Protein 4BHY (pdb70)

B-factor: mean 113.74, std 36.28, range [3.0, 291.53]

CATH classification: 2.40.37.10 (+1 more: 3.20.20.10)

Secondary structure (DSSP, 8-state):
----S-S--SSEEEE-HHHHHHHHHHHHHH-TTS--EEE--HHHHHT-HHHHHHH--S-SEEEESSHHHHHHHHTTT--SPEEETT--SSGGGSHHHHHHTEEEE--SHHHHHHHHH---SS-B-EE-------THHHHHT-SSB-SS-----------HHHHHSSSS---------SSTTTT----TT-----SS---SEEEE--EEEEEE--SS---STTT-----S--EEEEES--TTTT--S---TTEEEEETTEEEEEEEEE-SS-EEEE--SS----TT---BSSSSSS-HHHHHHHHSS-HHHHTTS--TTSEEEE-/--SS---S--S-EEEB-HHHHHHHHHHHHHH-SSSEEEEE-SSSTTTT-HHHHHHH--S-SEEEESSHHHHHHHHHTT--SPEEETT--SSGGGHHHHHHTTEE-B--SHHHHHHHHH---SS-B--B-----SSS--THHHHHT-SSB-SS-----------SSSTTTSSSS-S-------SEE--SSTTTT--SS-SSS---SS---S-EEE--EEEEE----------EEEES--TTTT----SSS----EETTEE--B-S---SS-EEEE----TT---BSSSSSS-HHHHHHHHSS-HHHHHHS--TT----B-/--SS-S-EEE--HHHHHHHHHHHHHH-SSSEEEEE-HHHHHHT-HHHHHHH--S-SEEEESSHHHHHHHHHTT--SPEEETT--SSGGGHHHHHHTTEEEE--SHHHHHHHHH---SS-BEEE--------S--THHHHHT-SSB-SS--------SHHHHSSSS-S------S-S----EE--SSTTTT--SS-SS--TTSS---S-EEE--B---B----S-BEEES--TTTT---SS-SS-EEEETTEEEEB-S---SS-EEE---SSS---TT---BSSSSSS-HHHHHHHHSS-HHHHHHS--TTSEEE--/------S-----TT--S-EEEE-HHHHHHHHHHHHHH-TTSEEEEE-TTHHHHT-HHHHHHH--S-SEEEESSHHHHHHHHTTT--SPEEETT--SSGGGHHHHHHTTEEEE--SHHHHHHHHH---SS-BEEE----S--THHHHHH-SSB-SSP------SSHHHHTSSS-S-----S-S----EE--SSTTTT--SSTTTTTTTSS---SEEEE--B---SS--S----SSS----SS--EEEES--TTTT------S--EEEETTEEEEEEEEE-SS-EEEE--SSS---TT---BSSSSSS-HHHHHHHHSS-HHHHHHS--TTSEEE--

Organism: Aeromonas hydrophila subsp. hydrophila (strain ATCC 7966 / DSM 30187 / BCRC 13018 / CCUG 14551 / JCM 1027 / KCTC 2358 / NCIMB 9240 / NCTC 8049) (NCBI:txid380703)

Sequence (1294 aa):
ENLYFQSMKAAIAQINTAALRHNLAVVKRHAPQCKIIAVVKANAYGHGLLPVARTLVDADAYAVARIEEALMLRSCAVVKPIVLLEGFFSAADLPVLAANNLQTAVHTWEQLEALEQADLPAPVVAWLLDEMPAFIERLAKCKNVVQPFNIMTHFEQIDLFSQLTAPLLGECDWVRPGVILYGVSPFPNTVAADYDLQPVMTLKTQLIAVRDHKAGEPVGYGANWVSDRDTRLGVIAIGYGDGYPRMAPNGTPVLVNGRIVPLVGRVSMDMTTVDLGPGATDKAGDEAVLWGEGLPVERVADQIGTIPYELITKLTSRVFMEYVTENLYFQSMKAAIAQINTAALRHNLAVVKRHAPQCKIIAVVKANAYGHGLLPVARTLVDADAYAVARIEEALMLRSCAVVKPIVLLEGFFSAADLPVLAANNLQTAVHTWEQLEALEQADLPAPVVAWLLDRADEMPAFIERLAKCKNVVQPFNIMTHFSEQIDLFSQLTAPLLGERADSHCDWVRPGVILYGVSPFPNTVAADYDLQPVMTLKTQLIAVRDHWVSDRDTRLGVIAIGYGDGYPRMAPNGTPVLVNGRIVPLVGRVSMDMTTVDLGDKAGDEAVLWGEGLPVERVADQIGTIPYELITKLTSRVFMEYVFQSMKAAIAQINTAALRHNLAVVKRHAPQCKIIAVVKANAYGHGLLPVARTLVDADAYAVARIEEALMLRSCAVVKPIVLLEGFFSAADLPVLAANNLQTAVHTWEQLEALEQADLPAPVVAWLLDTGMDEMPAFIERLAKCKNVVQPFNIMEQIDLFSQLTAPLLGERAMANSAGILCDWVRPGVILYGVSPFPNTVAADYDLQPVMTLKTQLIAVRDDRDTRLGVIAIGYGDGYPRMAPNGTPVLVNGRIVPLVGRVSMDMTTVDLGPGATDKAGDEAVLWGEGLPVERVADQIGTIPYELITKLTSRVFMEYVDYDIPTTENLYFQSMKAAIAQINTAALRHNLAVVKRHAPQCKIIAVVKANAYGHGLLPVARTLVDADAYAVARIEEALMLRSCAVVKPIVLLEGFFSAADLPVLAANNLQTAVHTWEQLEALEQADLPAPVVAWLLDEMPAFIERLAKCKNVVQPFNIMEQIDLFSQLTAPLLGERAMANSAGICDWVRPGVILYGVSPFPNTVAADYDLQPVMTLKTQLIRDHKAGEPVGYGANWVSDRDTRLGVIAIGYGDGYPRMAPNGTPVLVNGRIVPLVGRVSMDMTTVDLGPGATDKAGDEAVLWGEGLPVERVADQIGTIPYELITKLTSRVFMEYV

Foldseek 3Di:
DPDDDDPDAFWAKEFELVLLLLLQVVVCVVPVPAQEEDDCELQSLLQHRVPNLVSVLVHQAYEYADPVSVVVSVVVVDPHEYEHPVFDPDLVVQQVCQVSQHAGEDEDPVVLVSQQVDDYPAAHAYEYYVVPDPCQVVSQPGPRYDPPHYYADDPPVPCVCVVVCVVGDDCVVHHYDDSQSQQDPPDPVPNPSPPSGFHGIWTWGWFADKDWPVFQFQDDPPDDGDTRPTFTKTKTFQFVLQQDDQAAAWDQWKQWPLDTWTFHDTGDNTMGMTTDGRVDDHDTTTTITRAGPSHHLSNRCVRRVHTSSSSSSSGDPPYHNHYD/DPPPDDDPDFFKAWAFDLVQLVQLVVVVCVVAVQAAEEDDCAACSLLQHLVPNLVSVPSHQAYEYADPVSVVVCLVVVDPHEYEHPVFDPDLVVQQVCQVSQHEGEDADPNVLVSQQVDDDPAAHQYEYHCVPDDPDPCQVVSQPGPRYDPPHHDDDDDLVPPVDPVPVCVVGDDAYCVDDDRYHYHHSSSQLADQAVPPSCPDPPNAHTIWTWWWFADKDFAVDDGDTAIKTKTFQFVLQQDDQAQPWDQFKDFPLDTWIFHDTGDNTMGMTHDSDDTTTTITSAGPSHHLQNSCVNRVHGSSSSSNSGDPNRPYHYD/DVLDDWWAKEFDLVQLLLLVVLLCVQAVLAQEEDDCEQCHLLQHLVPNLVSVPSHQAYEYADPVSVVVCLVVVDPHEYEHPVFDPDLVVQQVCQVSQHAGEDADPNVLVSQQVDDDPAAHAYEYHDDDVVPPDPCQVVSQPGPRYDPPRDDHVDPDCNVVVCVVGDDDYEDDPPDDRCVRYYYYHSQSQQFQDVNVLVPSPPSGFHTIWTWTWWAFWDVVVGPTKTKTFQAVLQQDDQADAWPQWKQFPLDTWIFHDTGDNTMGITGDHNVDDDGTTTTITRAGPSHHLQNRCVRRVHGSSSSSNSGDPNHHYHND/DDDDADPDDDPDPLDDWKAKAFALVLLVQLVVVLCVLPVLAQEEDDCAFCSLLQHLVPNLVSVPVHQAYEYADPVSVVVCLVVVDPHEYEHPVFDPDLVVQQVCQVSQHEGEDEDPNRLVSQQVDDDPAAHAYEYHVPPDPCQVVSQPGPRYDPPDDYEVDDPPVVVVCVVGDDDYEDDDDSPCDNYYYDDSCSQFADQDVPPLSPPDSGFHRIWIWWWWPDDQWQCFAFPHHDFGDDTGRWGKTKTFQFVLQQDDQAQAWDQWKQFPLDTWIFHGTGDNTMGMTGDTHPDDDDTTTTITRAGPSHHLQNRCVSRVHGSSSSSNSGDPNHHYHND

Radius of gyration: 34.08 Å; Cα contacts (8 Å, |Δi|>4): 2706; chains: 4; bounding box: 101×102×62 Å

Solvent-accessible surface area: 60817 Å² total

Structure (mmCIF, N/CA/C/O backbone):
data_4BHY
#
_entry.id   4BHY
#
_cell.length_a   110.804
_cell.length_b   134.738
_cell.length_c   192.147
_cell.angle_alpha   90.00
_cell.angle_beta   90.00
_cell.angle_gamma   90.00
#
_symmetry.space_group_name_H-M   'C 2 2 21'
#
loop_
_entity.id
_entity.type
_entity.pdbx_description
1 polymer 'ALANINE RACEMASE'
2 water water
#
loop_
_atom_site.group_PDB
_atom_site.id
_atom_site.type_symbol
_atom_site.label_atom_id
_atom_site.label_alt_id
_atom_site.label_comp_id
_atom_site.label_asym_id
_atom_site.label_entity_id
_atom_site.label_seq_id
_atom_site.pdbx_PDB_ins_code
_atom_site.Cartn_x
_atom_site.Cartn_y
_atom_site.Cartn_z
_atom_site.occupancy
_atom_site.B_iso_or_equiv
_atom_site.auth_seq_id
_atom_site.auth_comp_id
_atom_site.auth_asym_id
_atom_site.auth_atom_id
_atom_site.pdbx_PDB_model_num
ATOM 1 N N . GLU A 1 15 ? 6.477 -2.335 -43.827 1.00 144.24 -6 GLU A N 1
ATOM 2 C CA . GLU A 1 15 ? 5.066 -1.954 -43.755 1.00 147.47 -6 GLU A CA 1
ATOM 3 C C . GLU A 1 15 ? 4.189 -2.794 -44.705 1.00 150.27 -6 GLU A C 1
ATOM 4 O O . GLU A 1 15 ? 2.977 -2.880 -44.488 1.00 152.40 -6 GLU A O 1
ATOM 10 N N . ASN A 1 16 ? 4.796 -3.423 -45.734 1.00 146.62 -5 ASN A N 1
ATOM 11 C CA . ASN A 1 16 ? 4.093 -4.263 -46.712 1.00 146.00 -5 ASN A CA 1
ATOM 12 C C . ASN A 1 16 ? 4.214 -5.770 -46.353 1.00 148.77 -5 ASN A C 1
ATOM 13 O O . ASN A 1 16 ? 3.881 -6.632 -47.173 1.00 149.08 -5 ASN A O 1
ATOM 18 N N . LEU A 1 17 ? 4.655 -6.077 -45.113 1.00 143.76 -4 LEU A N 1
ATOM 19 C CA . LEU A 1 17 ? 4.800 -7.450 -44.612 1.00 143.02 -4 LEU A CA 1
ATOM 20 C C . LEU A 1 17 ? 3.423 -8.068 -44.293 1.00 152.57 -4 LEU A C 1
ATOM 21 O O . LEU A 1 17 ? 2.435 -7.337 -44.168 1.00 156.19 -4 LEU A O 1
ATOM 26 N N . TYR A 1 18 ? 3.361 -9.411 -44.173 1.00 149.78 -3 TYR A N 1
ATOM 27 C CA . TYR A 1 18 ? 2.109 -10.132 -43.930 1.00 155.39 -3 TYR A CA 1
ATOM 28 C C . TYR A 1 18 ? 1.947 -10.565 -42.464 1.00 159.00 -3 TYR A C 1
ATOM 29 O O . TYR A 1 18 ? 0.897 -10.298 -41.878 1.00 164.06 -3 TYR A O 1
ATOM 38 N N . PHE A 1 19 ? 2.962 -11.232 -41.876 1.00 153.70 -2 PHE A N 1
ATOM 39 C CA . PHE A 1 19 ? 2.915 -11.694 -40.483 1.00 153.84 -2 PHE A CA 1
ATOM 40 C C . PHE A 1 19 ? 4.320 -11.640 -39.836 1.00 150.87 -2 PHE A C 1
ATOM 41 O O . PHE A 1 19 ? 5.272 -11.201 -40.488 1.00 148.72 -2 PHE A O 1
ATOM 49 N N . GLN A 1 20 ? 4.434 -12.054 -38.551 1.00 147.39 -1 GLN A N 1
ATOM 50 C CA . GLN A 1 20 ? 5.687 -12.046 -37.785 1.00 141.06 -1 GLN A CA 1
ATOM 51 C C . GLN A 1 20 ? 6.688 -13.078 -38.343 1.00 140.06 -1 GLN A C 1
ATOM 52 O O . GLN A 1 20 ? 6.416 -14.283 -38.340 1.00 141.24 -1 GLN A O 1
ATOM 58 N N . SER A 1 21 ? 7.841 -12.583 -38.829 1.00 134.69 0 SER A N 1
ATOM 59 C CA . SER A 1 21 ? 8.920 -13.389 -39.405 1.00 130.32 0 SER A CA 1
ATOM 60 C C . SER A 1 21 ? 10.304 -12.899 -38.929 1.00 127.65 0 SER A C 1
ATOM 61 O O . SER A 1 21 ? 11.329 -13.361 -39.441 1.00 124.02 0 SER A O 1
ATOM 64 N N . MET A 1 22 ? 10.314 -11.991 -37.918 1.00 123.97 1 MET A N 1
ATOM 65 C CA . MET A 1 22 ? 11.482 -11.351 -37.284 1.00 119.30 1 MET A CA 1
ATOM 66 C C . MET A 1 22 ? 12.221 -10.468 -38.311 1.00 119.00 1 MET A C 1
ATOM 67 O O . MET A 1 22 ? 13.043 -10.961 -39.090 1.00 115.86 1 MET A O 1
ATOM 72 N N . LYS A 1 23 ? 11.894 -9.160 -38.318 1.00 115.76 2 LYS A N 1
ATOM 73 C CA . LYS A 1 23 ? 12.459 -8.178 -39.249 1.00 113.18 2 LYS A CA 1
ATOM 74 C C . LYS A 1 23 ? 13.163 -7.024 -38.493 1.00 114.35 2 LYS A C 1
ATOM 75 O O . LYS A 1 23 ? 12.584 -5.958 -38.261 1.00 116.44 2 LYS A O 1
ATOM 81 N N . ALA A 1 24 ? 14.432 -7.272 -38.109 1.00 109.02 3 ALA A N 1
ATOM 82 C CA . ALA A 1 24 ? 15.326 -6.346 -37.403 1.00 106.44 3 ALA A CA 1
ATOM 83 C C . ALA A 1 24 ? 16.786 -6.763 -37.671 1.00 105.45 3 ALA A C 1
ATOM 84 O O . ALA A 1 24 ? 17.138 -6.945 -38.838 1.00 104.68 3 ALA A O 1
ATOM 86 N N . ALA A 1 25 ? 17.624 -6.931 -36.620 1.00 100.85 4 ALA A N 1
ATOM 87 C CA . ALA A 1 25 ? 19.017 -7.374 -36.754 1.00 97.36 4 ALA A CA 1
ATOM 88 C C . ALA A 1 25 ? 19.040 -8.873 -37.073 1.00 98.36 4 ALA A C 1
ATOM 89 O O . ALA A 1 25 ? 18.436 -9.661 -36.340 1.00 98.31 4 ALA A O 1
ATOM 91 N N . ILE A 1 26 ? 19.685 -9.261 -38.193 1.00 94.11 5 ILE A N 1
ATOM 92 C CA . ILE A 1 26 ? 19.714 -10.652 -38.660 1.00 93.32 5 ILE A CA 1
ATOM 93 C C . ILE A 1 26 ? 21.051 -10.960 -39.370 1.00 94.90 5 ILE A C 1
ATOM 94 O O . ILE A 1 26 ? 21.483 -10.203 -40.239 1.00 95.00 5 ILE A O 1
ATOM 99 N N . ALA A 1 27 ? 21.709 -12.061 -38.973 1.00 90.60 6 ALA A N 1
ATOM 100 C CA . ALA A 1 27 ? 22.985 -12.478 -39.555 1.00 88.84 6 ALA A CA 1
ATOM 101 C C . ALA A 1 27 ? 22.814 -13.790 -40.332 1.00 92.52 6 ALA A C 1
ATOM 102 O O . ALA A 1 27 ? 22.908 -14.881 -39.760 1.00 91.94 6 ALA A O 1
ATOM 104 N N . GLN A 1 28 ? 22.521 -13.665 -41.642 1.00 89.50 7 GLN A N 1
ATOM 105 C CA . GLN A 1 28 ? 22.288 -14.787 -42.553 1.00 90.33 7 GLN A CA 1
ATOM 106 C C . GLN A 1 28 ? 23.599 -15.515 -42.872 1.00 92.20 7 GLN A C 1
ATOM 107 O O . GLN A 1 28 ? 24.598 -14.880 -43.215 1.00 91.21 7 GLN A O 1
ATOM 113 N N . ILE A 1 29 ? 23.577 -16.853 -42.747 1.00 88.49 8 ILE A N 1
ATOM 114 C CA . ILE A 1 29 ? 24.722 -17.733 -42.990 1.00 87.36 8 ILE A CA 1
ATOM 115 C C . ILE A 1 29 ? 24.426 -18.624 -44.206 1.00 92.73 8 ILE A C 1
ATOM 116 O O . ILE A 1 29 ? 23.442 -19.369 -44.191 1.00 93.75 8 ILE A O 1
ATOM 121 N N . ASN A 1 30 ? 25.276 -18.544 -45.250 1.00 89.02 9 ASN A N 1
ATOM 122 C CA . ASN A 1 30 ? 25.131 -19.364 -46.457 1.00 91.88 9 ASN A CA 1
ATOM 123 C C . ASN A 1 30 ? 25.964 -20.630 -46.306 1.00 95.16 9 ASN A C 1
ATOM 124 O O . ASN A 1 30 ? 27.192 -20.552 -46.220 1.00 93.40 9 ASN A O 1
ATOM 129 N N . THR A 1 31 ? 25.294 -21.794 -46.244 1.00 91.38 10 THR A N 1
ATOM 130 C CA . THR A 1 31 ? 25.969 -23.084 -46.088 1.00 91.34 10 THR A CA 1
ATOM 131 C C . THR A 1 31 ? 26.645 -23.507 -47.397 1.00 97.48 10 THR A C 1
ATOM 132 O O . THR A 1 31 ? 27.614 -24.264 -47.355 1.00 96.79 10 THR A O 1
ATOM 136 N N . ALA A 1 32 ? 26.144 -23.009 -48.548 1.00 94.06 11 ALA A N 1
ATOM 137 C CA . ALA A 1 32 ? 26.678 -23.292 -49.884 1.00 97.41 11 ALA A CA 1
ATOM 138 C C . ALA A 1 32 ? 28.083 -22.711 -50.068 1.00 99.56 11 ALA A C 1
ATOM 139 O O . ALA A 1 32 ? 28.911 -23.339 -50.726 1.00 101.71 11 ALA A O 1
ATOM 141 N N . ALA A 1 33 ? 28.346 -21.517 -49.497 1.00 93.39 12 ALA A N 1
ATOM 142 C CA . ALA A 1 33 ? 29.646 -20.842 -49.567 1.00 92.29 12 ALA A CA 1
ATOM 143 C C . ALA A 1 33 ? 30.650 -21.499 -48.621 1.00 93.52 12 ALA A C 1
ATOM 144 O O . ALA A 1 33 ? 31.844 -21.531 -48.917 1.00 94.46 12 ALA A O 1
ATOM 146 N N . LEU A 1 34 ? 30.153 -22.026 -47.487 1.00 87.55 13 LEU A N 1
ATOM 147 C CA . LEU A 1 34 ? 30.923 -22.721 -46.454 1.00 85.35 13 LEU A CA 1
ATOM 148 C C . LEU A 1 34 ? 31.529 -24.021 -47.016 1.00 91.10 13 LEU A C 1
ATOM 149 O O . LEU A 1 34 ? 32.699 -24.314 -46.761 1.00 90.61 13 LEU A O 1
ATOM 154 N N . ARG A 1 35 ? 30.729 -24.773 -47.800 1.00 87.59 14 ARG A N 1
ATOM 155 C CA . ARG A 1 35 ? 31.116 -26.016 -48.469 1.00 90.55 14 ARG A CA 1
ATOM 156 C C . ARG A 1 35 ? 32.060 -25.708 -49.625 1.00 96.85 14 ARG A C 1
ATOM 157 O O . ARG A 1 35 ? 32.951 -26.506 -49.921 1.00 98.29 14 ARG A O 1
ATOM 165 N N . HIS A 1 36 ? 31.849 -24.545 -50.280 1.00 92.79 15 HIS A N 1
ATOM 166 C CA . HIS A 1 36 ? 32.640 -24.053 -51.407 1.00 95.86 15 HIS A CA 1
ATOM 167 C C . HIS A 1 36 ? 34.068 -23.736 -50.960 1.00 98.23 15 HIS A C 1
ATOM 168 O O . HIS A 1 36 ? 35.008 -24.178 -51.619 1.00 100.95 15 HIS A O 1
ATOM 175 N N . ASN A 1 37 ? 34.225 -23.002 -49.833 1.00 92.02 16 ASN A N 1
ATOM 176 C CA . ASN A 1 37 ? 35.521 -22.602 -49.269 1.00 90.21 16 ASN A CA 1
ATOM 177 C C . ASN A 1 37 ? 36.385 -23.812 -48.878 1.00 93.77 16 ASN A C 1
ATOM 178 O O . ASN A 1 37 ? 37.602 -23.759 -49.052 1.00 95.08 16 ASN A O 1
ATOM 183 N N . LEU A 1 38 ? 35.754 -24.895 -48.372 1.00 89.69 17 LEU A N 1
ATOM 184 C CA . LEU A 1 38 ? 36.417 -26.148 -47.989 1.00 90.06 17 LEU A CA 1
ATOM 185 C C . LEU A 1 38 ? 36.955 -26.870 -49.237 1.00 98.46 17 LEU A C 1
ATOM 186 O O . LEU A 1 38 ? 38.024 -27.479 -49.176 1.00 99.53 17 LEU A O 1
ATOM 191 N N . ALA A 1 39 ? 36.216 -26.781 -50.365 1.00 95.73 18 ALA A N 1
ATOM 192 C CA . ALA A 1 39 ? 36.583 -27.378 -51.653 1.00 100.58 18 ALA A CA 1
ATOM 193 C C . ALA A 1 39 ? 37.758 -26.633 -52.297 1.00 105.64 18 ALA A C 1
ATOM 194 O O . ALA A 1 39 ? 38.541 -27.253 -53.016 1.00 109.20 18 ALA A O 1
ATOM 196 N N . VAL A 1 40 ? 37.880 -25.312 -52.030 1.00 100.44 19 VAL A N 1
ATOM 197 C CA . VAL A 1 40 ? 38.955 -24.439 -52.529 1.00 102.29 19 VAL A CA 1
ATOM 198 C C . VAL A 1 40 ? 40.294 -24.888 -51.903 1.00 104.77 19 VAL A C 1
ATOM 199 O O . VAL A 1 40 ? 41.309 -24.925 -52.601 1.00 108.24 19 VAL A O 1
ATOM 203 N N . VAL A 1 41 ? 40.273 -25.256 -50.604 1.00 98.86 20 VAL A N 1
ATOM 204 C CA . VAL A 1 41 ? 41.433 -25.743 -49.845 1.00 97.99 20 VAL A CA 1
ATOM 205 C C . VAL A 1 41 ? 41.871 -27.109 -50.425 1.00 105.35 20 VAL A C 1
ATOM 206 O O . VAL A 1 41 ? 43.070 -27.337 -50.608 1.00 107.87 20 VAL A O 1
ATOM 210 N N . LYS A 1 42 ? 40.896 -27.984 -50.752 1.00 102.10 21 LYS A N 1
ATOM 211 C CA . LYS A 1 42 ? 41.135 -29.311 -51.328 1.00 105.26 21 LYS A CA 1
ATOM 212 C C . LYS A 1 42 ? 41.568 -29.220 -52.806 1.00 113.67 21 LYS A C 1
ATOM 213 O O . LYS A 1 42 ? 42.221 -30.142 -53.294 1.00 117.01 21 LYS A O 1
ATOM 219 N N . ARG A 1 43 ? 41.218 -28.118 -53.510 1.00 110.67 22 ARG A N 1
ATOM 220 C CA . ARG A 1 43 ? 41.584 -27.886 -54.916 1.00 116.22 22 ARG A CA 1
ATOM 221 C C . ARG A 1 43 ? 43.091 -27.660 -55.068 1.00 122.27 22 ARG A C 1
ATOM 222 O O . ARG A 1 43 ? 43.670 -28.083 -56.069 1.00 127.67 22 ARG A O 1
ATOM 230 N N . HIS A 1 44 ? 43.717 -26.999 -54.074 1.00 117.48 23 HIS A N 1
ATOM 231 C CA . HIS A 1 44 ? 45.155 -26.730 -54.033 1.00 119.39 23 HIS A CA 1
ATOM 232 C C . HIS A 1 44 ? 45.900 -27.881 -53.355 1.00 124.12 23 HIS A C 1
ATOM 233 O O . HIS A 1 44 ? 46.942 -28.310 -53.854 1.00 129.33 23 HIS A O 1
ATOM 240 N N . ALA A 1 45 ? 45.363 -28.376 -52.220 1.00 118.60 24 ALA A N 1
ATOM 241 C CA . ALA A 1 45 ? 45.953 -29.467 -51.445 1.00 118.23 24 ALA A CA 1
ATOM 242 C C . ALA A 1 45 ? 44.984 -30.673 -51.369 1.00 119.80 24 ALA A C 1
ATOM 243 O O . ALA A 1 45 ? 44.158 -30.745 -50.453 1.00 114.78 24 ALA A O 1
ATOM 245 N N . PRO A 1 46 ? 45.057 -31.624 -52.331 1.00 119.05 25 PRO A N 1
ATOM 246 C CA . PRO A 1 46 ? 44.119 -32.763 -52.312 1.00 119.04 25 PRO A CA 1
ATOM 247 C C . PRO A 1 46 ? 44.509 -33.876 -51.338 1.00 121.78 25 PRO A C 1
ATOM 248 O O . PRO A 1 46 ? 43.622 -34.528 -50.783 1.00 119.34 25 PRO A O 1
ATOM 252 N N . GLN A 1 47 ? 45.823 -34.095 -51.137 1.00 120.21 26 GLN A N 1
ATOM 253 C CA . GLN A 1 47 ? 46.372 -35.131 -50.258 1.00 120.31 26 GLN A CA 1
ATOM 254 C C . GLN A 1 47 ? 46.630 -34.581 -48.836 1.00 118.69 26 GLN A C 1
ATOM 255 O O . GLN A 1 47 ? 47.559 -35.031 -48.157 1.00 118.53 26 GLN A O 1
ATOM 261 N N . CYS A 1 48 ? 45.790 -33.629 -48.381 1.00 114.03 27 CYS A N 1
ATOM 262 C CA . CYS A 1 48 ? 45.925 -32.998 -47.068 1.00 109.07 27 CYS A CA 1
ATOM 263 C C . CYS A 1 48 ? 44.727 -33.275 -46.161 1.00 108.32 27 CYS A C 1
ATOM 264 O O . CYS A 1 48 ? 43.599 -33.439 -46.633 1.00 107.46 27 CYS A O 1
ATOM 267 N N . LYS A 1 49 ? 44.994 -33.298 -44.844 1.00 104.67 28 LYS A N 1
ATOM 268 C CA . LYS A 1 49 ? 44.010 -33.495 -43.786 1.00 100.47 28 LYS A CA 1
ATOM 269 C C . LYS A 1 49 ? 43.358 -32.143 -43.496 1.00 100.46 28 LYS A C 1
ATOM 270 O O . LYS A 1 49 ? 44.019 -31.235 -42.985 1.00 99.09 28 LYS A O 1
ATOM 276 N N . ILE A 1 50 ? 42.081 -31.994 -43.878 1.00 97.53 29 ILE A N 1
ATOM 277 C CA . ILE A 1 50 ? 41.331 -30.750 -43.687 1.00 94.23 29 ILE A CA 1
ATOM 278 C C . ILE A 1 50 ? 40.817 -30.699 -42.244 1.00 95.54 29 ILE A C 1
ATOM 279 O O . ILE A 1 50 ? 40.153 -31.638 -41.797 1.00 94.87 29 ILE A O 1
ATOM 284 N N . ILE A 1 51 ? 41.164 -29.622 -41.502 1.00 92.26 30 ILE A N 1
ATOM 285 C CA . ILE A 1 51 ? 40.767 -29.451 -40.098 1.00 89.82 30 ILE A CA 1
ATOM 286 C C . ILE A 1 51 ? 40.185 -28.043 -39.839 1.00 92.13 30 ILE A C 1
ATOM 287 O O . ILE A 1 51 ? 40.901 -27.046 -39.930 1.00 92.26 30 ILE A O 1
ATOM 292 N N . ALA A 1 52 ? 38.900 -27.986 -39.465 1.00 88.35 31 ALA A N 1
ATOM 293 C CA . ALA A 1 52 ? 38.191 -26.764 -39.070 1.00 86.03 31 ALA A CA 1
ATOM 294 C C . ALA A 1 52 ? 38.314 -26.632 -37.542 1.00 88.79 31 ALA A C 1
ATOM 295 O O . ALA A 1 52 ? 38.442 -27.681 -36.929 1.00 88.93 31 ALA A O 1
ATOM 297 N N . VAL A 1 53 ? 38.405 -25.448 -36.879 1.00 84.98 32 VAL A N 1
ATOM 298 C CA . VAL A 1 53 ? 38.227 -24.019 -37.187 1.00 84.16 32 VAL A CA 1
ATOM 299 C C . VAL A 1 53 ? 36.739 -23.725 -36.863 1.00 85.91 32 VAL A C 1
ATOM 300 O O . VAL A 1 53 ? 35.946 -23.339 -37.725 1.00 85.25 32 VAL A O 1
ATOM 304 N N . VAL A 1 54 ? 36.367 -24.016 -35.595 1.00 81.92 33 VAL A N 1
ATOM 305 C CA . VAL A 1 54 ? 35.018 -23.860 -35.035 1.00 80.17 33 VAL A CA 1
ATOM 306 C C . VAL A 1 54 ? 35.115 -23.381 -33.561 1.00 82.91 33 VAL A C 1
ATOM 307 O O . VAL A 1 54 ? 34.487 -23.952 -32.668 1.00 82.84 33 VAL A O 1
ATOM 311 N N . LYS A 1 55 ? 35.904 -22.318 -33.320 1.00 79.05 34 LYS A N 1
ATOM 312 C CA . LYS A 1 55 ? 36.082 -21.739 -31.984 1.00 78.86 34 LYS A CA 1
ATOM 313 C C . LYS A 1 55 ? 35.221 -20.480 -31.818 1.00 80.61 34 LYS A C 1
ATOM 314 O O . LYS A 1 55 ? 34.910 -19.811 -32.810 1.00 79.92 34 LYS A O 1
ATOM 320 N N . ALA A 1 56 ? 34.844 -20.170 -30.553 1.00 77.03 35 ALA A N 1
ATOM 321 C CA . ALA A 1 56 ? 33.995 -19.044 -30.128 1.00 75.48 35 ALA A CA 1
ATOM 322 C C . ALA A 1 56 ? 32.640 -19.064 -30.871 1.00 75.45 35 ALA A C 1
ATOM 323 O O . ALA A 1 56 ? 32.222 -18.058 -31.458 1.00 74.00 35 ALA A O 1
ATOM 325 N N . ASN A 1 57 ? 31.966 -20.243 -30.826 1.00 71.11 36 ASN A N 1
ATOM 326 C CA . ASN A 1 57 ? 30.672 -20.552 -31.447 1.00 69.78 36 ASN A CA 1
ATOM 327 C C . ASN A 1 57 ? 30.807 -20.455 -32.982 1.00 70.95 36 ASN A C 1
ATOM 328 O O . ASN A 1 57 ? 30.015 -19.787 -33.655 1.00 69.64 36 ASN A O 1
ATOM 333 N N . ALA A 1 58 ? 31.852 -21.138 -33.512 1.00 66.86 37 ALA A N 1
ATOM 334 C CA . ALA A 1 58 ? 32.258 -21.215 -34.921 1.00 66.63 37 ALA A CA 1
ATOM 335 C C . ALA A 1 58 ? 32.385 -19.825 -35.554 1.00 70.70 37 ALA A C 1
ATOM 336 O O . ALA A 1 58 ? 31.825 -19.566 -36.622 1.00 70.99 37 ALA A O 1
ATOM 338 N N . TYR A 1 59 ? 33.130 -18.935 -34.870 1.00 67.45 38 TYR A N 1
ATOM 339 C CA . TYR A 1 59 ? 33.409 -17.538 -35.233 1.00 67.26 38 TYR A CA 1
ATOM 340 C C . TYR A 1 59 ? 32.092 -16.720 -35.382 1.00 70.11 38 TYR A C 1
ATOM 341 O O . TYR A 1 59 ? 31.986 -15.842 -36.242 1.00 69.48 38 TYR A O 1
ATOM 350 N N . GLY A 1 60 ? 31.123 -17.015 -34.514 1.00 66.48 39 GLY A N 1
ATOM 351 C CA . GLY A 1 60 ? 29.822 -16.354 -34.485 1.00 66.44 39 GLY A CA 1
ATOM 352 C C . GLY A 1 60 ? 28.845 -16.817 -35.546 1.00 70.44 39 GLY A C 1
ATOM 353 O O . GLY A 1 60 ? 27.842 -16.142 -35.787 1.00 70.55 39 GLY A O 1
ATOM 354 N N . HIS A 1 61 ? 29.117 -17.975 -36.176 1.00 66.87 40 HIS A N 1
ATOM 355 C CA . HIS A 1 61 ? 28.270 -18.550 -37.226 1.00 67.24 40 HIS A CA 1
ATOM 356 C C . HIS A 1 61 ? 27.435 -19.740 -36.713 1.00 72.68 40 HIS A C 1
ATOM 357 O O . HIS A 1 61 ? 26.591 -20.258 -37.449 1.00 73.73 40 HIS A O 1
ATOM 364 N N . GLY A 1 62 ? 27.675 -20.154 -35.470 1.00 69.11 41 GLY A N 1
ATOM 365 C CA . GLY A 1 62 ? 26.986 -21.281 -34.850 1.00 69.84 41 GLY A CA 1
ATOM 366 C C . GLY A 1 62 ? 27.807 -22.549 -34.945 1.00 73.64 41 GLY A C 1
ATOM 367 O O . GLY A 1 62 ? 28.064 -23.032 -36.050 1.00 73.61 41 GLY A O 1
ATOM 368 N N . LEU A 1 63 ? 28.223 -23.093 -33.782 1.00 70.05 42 LEU A N 1
ATOM 369 C CA . LEU A 1 63 ? 29.061 -24.289 -33.646 1.00 70.20 42 LEU A CA 1
ATOM 370 C C . LEU A 1 63 ? 28.428 -25.536 -34.292 1.00 76.50 42 LEU A C 1
ATOM 371 O O . LEU A 1 63 ? 29.026 -26.108 -35.205 1.00 76.63 42 LEU A O 1
ATOM 376 N N . LEU A 1 64 ? 27.240 -25.950 -33.808 1.00 74.20 43 LEU A N 1
ATOM 377 C CA . LEU A 1 64 ? 26.511 -27.140 -34.259 1.00 76.40 43 LEU A CA 1
ATOM 378 C C . LEU A 1 64 ? 26.047 -27.077 -35.741 1.00 79.57 43 LEU A C 1
ATOM 379 O O . LEU A 1 64 ? 26.247 -28.084 -36.424 1.00 80.59 43 LEU A O 1
ATOM 384 N N . PRO A 1 65 ? 25.455 -25.972 -36.284 1.00 75.82 44 PRO A N 1
ATOM 385 C CA . PRO A 1 65 ? 25.002 -26.007 -37.689 1.00 76.54 44 PRO A CA 1
ATOM 386 C C . PRO A 1 65 ? 26.118 -26.133 -38.734 1.00 79.05 44 PRO A C 1
ATOM 387 O O . PRO A 1 65 ? 25.907 -26.837 -39.721 1.00 80.74 44 PRO A O 1
ATOM 391 N N . VAL A 1 66 ? 27.282 -25.473 -38.540 1.00 74.77 45 VAL A N 1
ATOM 392 C CA . VAL A 1 66 ? 28.384 -25.544 -39.515 1.00 75.07 45 VAL A CA 1
ATOM 393 C C . VAL A 1 66 ? 29.111 -26.906 -39.425 1.00 82.38 45 VAL A C 1
ATOM 394 O O . VAL A 1 66 ? 29.643 -27.372 -40.436 1.00 83.96 45 VAL A O 1
ATOM 398 N N . ALA A 1 67 ? 29.128 -27.532 -38.225 1.00 79.31 46 ALA A N 1
ATOM 399 C CA . ALA A 1 67 ? 29.755 -28.836 -37.993 1.00 80.78 46 ALA A CA 1
ATOM 400 C C . ALA A 1 67 ? 29.013 -29.924 -38.763 1.00 88.92 46 ALA A C 1
ATOM 401 O O . ALA A 1 67 ? 29.648 -30.830 -39.300 1.00 89.96 46 ALA A O 1
ATOM 403 N N . ARG A 1 68 ? 27.673 -29.807 -38.847 1.00 86.43 47 ARG A N 1
ATOM 404 C CA . ARG A 1 68 ? 26.813 -30.730 -39.590 1.00 90.34 47 ARG A CA 1
ATOM 405 C C . ARG A 1 68 ? 27.015 -30.538 -41.095 1.00 96.62 47 ARG A C 1
ATOM 406 O O . ARG A 1 68 ? 26.887 -31.498 -41.859 1.00 99.24 47 ARG A O 1
ATOM 414 N N . THR A 1 69 ? 27.344 -29.295 -41.510 1.00 92.41 48 THR A N 1
ATOM 415 C CA . THR A 1 69 ? 27.573 -28.912 -42.904 1.00 94.17 48 THR A CA 1
ATOM 416 C C . THR A 1 69 ? 28.957 -29.385 -43.369 1.00 99.85 48 THR A C 1
ATOM 417 O O . THR A 1 69 ? 29.061 -29.954 -44.457 1.00 102.69 48 THR A O 1
ATOM 421 N N . LEU A 1 70 ? 30.011 -29.154 -42.555 1.00 94.87 49 LEU A N 1
ATOM 422 C CA . LEU A 1 70 ? 31.388 -29.549 -42.877 1.00 95.90 49 LEU A CA 1
ATOM 423 C C . LEU A 1 70 ? 31.626 -31.021 -42.481 1.00 103.11 49 LEU A C 1
ATOM 424 O O . LEU A 1 70 ? 32.425 -31.316 -41.587 1.00 101.58 49 LEU A O 1
ATOM 429 N N . VAL A 1 71 ? 30.909 -31.939 -43.157 1.00 101.54 50 VAL A N 1
ATOM 430 C CA . VAL A 1 71 ? 30.982 -33.384 -42.926 1.00 104.40 50 VAL A CA 1
ATOM 431 C C . VAL A 1 71 ? 32.252 -33.961 -43.607 1.00 109.80 50 VAL A C 1
ATOM 432 O O . VAL A 1 71 ? 32.777 -34.980 -43.150 1.00 110.33 50 VAL A O 1
ATOM 436 N N . ASP A 1 72 ? 32.756 -33.281 -44.661 1.00 106.62 51 ASP A N 1
ATOM 437 C CA . ASP A 1 72 ? 33.954 -33.679 -45.406 1.00 108.52 51 ASP A CA 1
ATOM 438 C C . ASP A 1 72 ? 35.238 -33.396 -44.607 1.00 108.80 51 ASP A C 1
ATOM 439 O O . ASP A 1 72 ? 36.285 -33.968 -44.926 1.00 110.38 51 ASP A O 1
ATOM 444 N N . ALA A 1 73 ? 35.153 -32.524 -43.572 1.00 102.94 52 ALA A N 1
ATOM 445 C CA . ALA A 1 73 ? 36.266 -32.164 -42.688 1.00 99.78 52 ALA A CA 1
ATOM 446 C C . ALA A 1 73 ? 36.741 -33.393 -41.900 1.00 102.99 52 ALA A C 1
ATOM 447 O O . ALA A 1 73 ? 35.936 -34.075 -41.259 1.00 102.81 52 ALA A O 1
ATOM 449 N N . ASP A 1 74 ? 38.046 -33.692 -42.002 1.00 99.81 53 ASP A N 1
ATOM 450 C CA . ASP A 1 74 ? 38.685 -34.853 -41.382 1.00 100.59 53 ASP A CA 1
ATOM 451 C C . ASP A 1 74 ? 38.797 -34.736 -39.852 1.00 101.15 53 ASP A C 1
ATOM 452 O O . ASP A 1 74 ? 38.815 -35.766 -39.173 1.00 101.89 53 ASP A O 1
ATOM 457 N N . ALA A 1 75 ? 38.883 -33.500 -39.313 1.00 95.63 54 ALA A N 1
ATOM 458 C CA . ALA A 1 75 ? 38.992 -33.251 -37.869 1.00 93.22 54 ALA A CA 1
ATOM 459 C C . ALA A 1 75 ? 38.422 -31.884 -37.482 1.00 93.46 54 ALA A C 1
ATOM 460 O O . ALA A 1 75 ? 38.351 -30.987 -38.322 1.00 92.47 54 ALA A O 1
ATOM 462 N N . TYR A 1 76 ? 38.017 -31.732 -36.205 1.00 89.05 55 TYR A N 1
ATOM 463 C CA . TYR A 1 76 ? 37.472 -30.483 -35.670 1.00 86.18 55 TYR A CA 1
ATOM 464 C C . TYR A 1 76 ? 38.431 -29.855 -34.655 1.00 87.87 55 TYR A C 1
ATOM 465 O O . TYR A 1 76 ? 39.268 -30.557 -34.092 1.00 89.14 55 TYR A O 1
ATOM 474 N N . ALA A 1 77 ? 38.327 -28.524 -34.450 1.00 82.69 56 ALA A N 1
ATOM 475 C CA . ALA A 1 77 ? 39.179 -27.782 -33.526 1.00 82.00 56 ALA A CA 1
ATOM 476 C C . ALA A 1 77 ? 38.409 -26.663 -32.816 1.00 82.46 56 ALA A C 1
ATOM 477 O O . ALA A 1 77 ? 37.881 -25.755 -33.464 1.00 80.69 56 ALA A O 1
ATOM 479 N N . VAL A 1 78 ? 38.353 -26.745 -31.474 1.00 78.96 57 VAL A N 1
ATOM 480 C CA . VAL A 1 78 ? 37.670 -25.790 -30.587 1.00 77.44 57 VAL A CA 1
ATOM 481 C C . VAL A 1 78 ? 38.673 -25.175 -29.587 1.00 80.82 57 VAL A C 1
ATOM 482 O O . VAL A 1 78 ? 39.807 -25.648 -29.493 1.00 82.25 57 VAL A O 1
ATOM 486 N N . ALA A 1 79 ? 38.247 -24.136 -28.838 1.00 77.12 58 ALA A N 1
ATOM 487 C CA . ALA A 1 79 ? 39.083 -23.453 -27.847 1.00 78.39 58 ALA A CA 1
ATOM 488 C C . ALA A 1 79 ? 38.878 -24.002 -26.428 1.00 82.03 58 ALA A C 1
ATOM 489 O O . ALA A 1 79 ? 39.841 -24.050 -25.661 1.00 83.75 58 ALA A O 1
ATOM 491 N N . ARG A 1 80 ? 37.639 -24.402 -26.074 1.00 78.47 59 ARG A N 1
ATOM 492 C CA . ARG A 1 80 ? 37.310 -24.928 -24.743 1.00 79.42 59 ARG A CA 1
ATOM 493 C C . ARG A 1 80 ? 36.541 -26.264 -24.811 1.00 79.94 59 ARG A C 1
ATOM 494 O O . ARG A 1 80 ? 35.945 -26.588 -25.842 1.00 78.79 59 ARG A O 1
ATOM 502 N N . ILE A 1 81 ? 36.563 -27.023 -23.691 1.00 78.44 60 ILE A N 1
ATOM 503 C CA . ILE A 1 81 ? 35.922 -28.334 -23.515 1.00 78.82 60 ILE A CA 1
ATOM 504 C C . ILE A 1 81 ? 34.403 -28.277 -23.725 1.00 80.52 60 ILE A C 1
ATOM 505 O O . ILE A 1 81 ? 33.851 -29.222 -24.288 1.00 79.49 60 ILE A O 1
ATOM 510 N N . GLU A 1 82 ? 33.738 -27.181 -23.283 1.00 77.99 61 GLU A N 1
ATOM 511 C CA . GLU A 1 82 ? 32.287 -26.966 -23.384 1.00 77.65 61 GLU A CA 1
ATOM 512 C C . GLU A 1 82 ? 31.760 -27.140 -24.815 1.00 78.20 61 GLU A C 1
ATOM 513 O O . GLU A 1 82 ? 30.704 -27.745 -25.004 1.00 78.11 61 GLU A O 1
ATOM 519 N N . GLU A 1 83 ? 32.503 -26.626 -25.811 1.00 74.64 62 GLU A N 1
ATOM 520 C CA . GLU A 1 83 ? 32.150 -26.718 -27.229 1.00 72.36 62 GLU A CA 1
ATOM 521 C C . GLU A 1 83 ? 32.367 -28.139 -27.758 1.00 75.74 62 GLU A C 1
ATOM 522 O O . GLU A 1 83 ? 31.558 -28.620 -28.551 1.00 74.96 62 GLU A O 1
ATOM 528 N N . ALA A 1 84 ? 33.457 -28.802 -27.315 1.00 73.92 63 ALA A N 1
ATOM 529 C CA . ALA A 1 84 ? 33.834 -30.162 -27.706 1.00 74.24 63 ALA A CA 1
ATOM 530 C C . ALA A 1 84 ? 32.810 -31.201 -27.225 1.00 77.54 63 ALA A C 1
ATOM 531 O O . ALA A 1 84 ? 32.558 -32.180 -27.931 1.00 77.31 63 ALA A O 1
ATOM 533 N N . LEU A 1 85 ? 32.223 -30.982 -26.031 1.00 76.13 64 LEU A N 1
ATOM 534 C CA . LEU A 1 85 ? 31.212 -31.863 -25.439 1.00 78.11 64 LEU A CA 1
ATOM 535 C C . LEU A 1 85 ? 29.878 -31.742 -26.193 1.00 79.31 64 LEU A C 1
ATOM 536 O O . LEU A 1 85 ? 29.128 -32.718 -26.266 1.00 81.17 64 LEU A O 1
ATOM 541 N N . MET A 1 86 ? 29.597 -30.548 -26.758 1.00 76.24 65 MET A N 1
ATOM 542 C CA . MET A 1 86 ? 28.397 -30.258 -27.552 1.00 76.44 65 MET A CA 1
ATOM 543 C C . MET A 1 86 ? 28.469 -30.951 -28.915 1.00 77.07 65 MET A C 1
ATOM 544 O O . MET A 1 86 ? 27.434 -31.367 -29.442 1.00 78.27 65 MET A O 1
ATOM 549 N N . LEU A 1 87 ? 29.690 -31.063 -29.485 1.00 73.52 66 LEU A N 1
ATOM 550 C CA . LEU A 1 87 ? 29.933 -31.709 -30.776 1.00 72.81 66 LEU A CA 1
ATOM 551 C C . LEU A 1 87 ? 29.776 -33.224 -30.652 1.00 76.93 66 LEU A C 1
ATOM 552 O O . LEU A 1 87 ? 29.041 -33.821 -31.443 1.00 77.03 66 LEU A O 1
ATOM 557 N N . ARG A 1 88 ? 30.452 -33.842 -29.656 1.00 75.33 67 ARG A N 1
ATOM 558 C CA . ARG A 1 88 ? 30.409 -35.287 -29.398 1.00 78.55 67 ARG A CA 1
ATOM 559 C C . ARG A 1 88 ? 28.973 -35.765 -29.098 1.00 86.59 67 ARG A C 1
ATOM 560 O O . ARG A 1 88 ? 28.609 -36.859 -29.530 1.00 88.64 67 ARG A O 1
ATOM 568 N N . SER A 1 89 ? 28.154 -34.928 -28.413 1.00 84.13 68 SER A N 1
ATOM 569 C CA . SER A 1 89 ? 26.750 -35.226 -28.107 1.00 86.24 68 SER A CA 1
ATOM 570 C C . SER A 1 89 ? 25.875 -35.181 -29.377 1.00 90.17 68 SER A C 1
ATOM 571 O O . SER A 1 89 ? 24.803 -35.792 -29.399 1.00 92.25 68 SER A O 1
ATOM 574 N N . CYS A 1 90 ? 26.339 -34.472 -30.431 1.00 86.36 69 CYS A N 1
ATOM 575 C CA . CYS A 1 90 ? 25.635 -34.357 -31.710 1.00 87.15 69 CYS A CA 1
ATOM 576 C C . CYS A 1 90 ? 26.161 -35.415 -32.721 1.00 89.31 69 CYS A C 1
ATOM 577 O O . CYS A 1 90 ? 26.197 -35.171 -33.931 1.00 89.23 69 CYS A O 1
ATOM 580 N N . ALA A 1 91 ? 26.535 -36.605 -32.194 1.00 87.37 70 ALA A N 1
ATOM 581 C CA . ALA A 1 91 ? 27.018 -37.808 -32.884 1.00 89.81 70 ALA A CA 1
ATOM 582 C C . ALA A 1 91 ? 28.189 -37.557 -33.864 1.00 92.05 70 ALA A C 1
ATOM 583 O O . ALA A 1 91 ? 28.229 -38.165 -34.938 1.00 93.98 70 ALA A O 1
ATOM 585 N N . VAL A 1 92 ? 29.156 -36.703 -33.492 1.00 86.98 71 VAL A N 1
ATOM 586 C CA . VAL A 1 92 ? 30.314 -36.536 -34.370 1.00 85.48 71 VAL A CA 1
ATOM 587 C C . VAL A 1 92 ? 31.363 -37.557 -33.916 1.00 91.12 71 VAL A C 1
ATOM 588 O O . VAL A 1 92 ? 31.550 -37.779 -32.714 1.00 90.87 71 VAL A O 1
ATOM 592 N N . VAL A 1 93 ? 31.986 -38.222 -34.889 1.00 88.19 72 VAL A N 1
ATOM 593 C CA . VAL A 1 93 ? 32.995 -39.263 -34.674 1.00 89.49 72 VAL A CA 1
ATOM 594 C C . VAL A 1 93 ? 34.418 -38.753 -34.980 1.00 90.39 72 VAL A C 1
ATOM 595 O O . VAL A 1 93 ? 35.385 -39.336 -34.483 1.00 90.57 72 VAL A O 1
ATOM 599 N N . LYS A 1 94 ? 34.539 -37.678 -35.789 1.00 85.23 73 LYS A N 1
ATOM 600 C CA . LYS A 1 94 ? 35.811 -37.068 -36.193 1.00 83.34 73 LYS A CA 1
ATOM 601 C C . LYS A 1 94 ? 36.583 -36.545 -34.966 1.00 85.52 73 LYS A C 1
ATOM 602 O O . LYS A 1 94 ? 35.946 -36.058 -34.027 1.00 83.94 73 LYS A O 1
ATOM 608 N N . PRO A 1 95 ? 37.937 -36.659 -34.928 1.00 82.51 74 PRO A N 1
ATOM 609 C CA . PRO A 1 95 ? 38.679 -36.200 -33.737 1.00 81.31 74 PRO A CA 1
ATOM 610 C C . PRO A 1 95 ? 38.585 -34.690 -33.506 1.00 81.85 74 PRO A C 1
ATOM 611 O O . PRO A 1 95 ? 38.726 -33.905 -34.447 1.00 80.10 74 PRO A O 1
ATOM 615 N N . ILE A 1 96 ? 38.318 -34.297 -32.245 1.00 78.63 75 ILE A N 1
ATOM 616 C CA . ILE A 1 96 ? 38.198 -32.895 -31.828 1.00 76.77 75 ILE A CA 1
ATOM 617 C C . ILE A 1 96 ? 39.533 -32.445 -31.225 1.00 78.22 75 ILE A C 1
ATOM 618 O O . ILE A 1 96 ? 40.031 -33.075 -30.291 1.00 79.14 75 ILE A O 1
ATOM 623 N N . VAL A 1 97 ? 40.106 -31.358 -31.764 1.00 74.94 76 VAL A N 1
ATOM 624 C CA . VAL A 1 97 ? 41.380 -30.790 -31.313 1.00 75.77 76 VAL A CA 1
ATOM 625 C C . VAL A 1 97 ? 41.093 -29.621 -30.363 1.00 79.07 76 VAL A C 1
ATOM 626 O O . VAL A 1 97 ? 40.392 -28.679 -30.731 1.00 76.35 76 VAL A O 1
ATOM 630 N N . LEU A 1 98 ? 41.632 -29.694 -29.142 1.00 77.46 77 LEU A N 1
ATOM 631 C CA . LEU A 1 98 ? 41.465 -28.647 -28.141 1.00 77.31 77 LEU A CA 1
ATOM 632 C C . LEU A 1 98 ? 42.609 -27.645 -28.244 1.00 81.36 77 LEU A C 1
ATOM 633 O O . LEU A 1 98 ? 43.715 -27.902 -27.748 1.00 83.42 77 LEU A O 1
ATOM 638 N N . LEU A 1 99 ? 42.351 -26.521 -28.933 1.00 77.07 78 LEU A N 1
ATOM 639 C CA . LEU A 1 99 ? 43.328 -25.445 -29.111 1.00 78.74 78 LEU A CA 1
ATOM 640 C C . LEU A 1 99 ? 43.529 -24.727 -27.782 1.00 85.73 78 LEU A C 1
ATOM 641 O O . LEU A 1 99 ? 42.590 -24.645 -26.984 1.00 84.40 78 LEU A O 1
ATOM 646 N N . GLU A 1 100 ? 44.770 -24.263 -27.521 1.00 83.64 79 GLU A N 1
ATOM 647 C CA . GLU A 1 100 ? 45.206 -23.593 -26.283 1.00 86.58 79 GLU A CA 1
ATOM 648 C C . GLU A 1 100 ? 45.235 -24.578 -25.086 1.00 93.73 79 GLU A C 1
ATOM 649 O O . GLU A 1 100 ? 45.726 -24.220 -24.012 1.00 96.76 79 GLU A O 1
ATOM 655 N N . GLY A 1 101 ? 44.750 -25.804 -25.304 1.00 89.22 80 GLY A N 1
ATOM 656 C CA . GLY A 1 101 ? 44.712 -26.878 -24.319 1.00 91.04 80 GLY A CA 1
ATOM 657 C C . GLY A 1 101 ? 43.797 -26.639 -23.136 1.00 95.11 80 GLY A C 1
ATOM 658 O O . GLY A 1 101 ? 42.861 -25.835 -23.214 1.00 92.64 80 GLY A O 1
ATOM 659 N N . PHE A 1 102 ? 44.072 -27.353 -22.031 1.00 92.56 81 PHE A N 1
ATOM 660 C CA . PHE A 1 102 ? 43.321 -27.279 -20.777 1.00 93.68 81 PHE A CA 1
ATOM 661 C C . PHE A 1 102 ? 44.014 -26.343 -19.783 1.00 101.43 81 PHE A C 1
ATOM 662 O O . PHE A 1 102 ? 45.245 -26.359 -19.678 1.00 104.14 81 PHE A O 1
ATOM 670 N N . PHE A 1 103 ? 43.214 -25.518 -19.067 1.00 97.95 82 PHE A N 1
ATOM 671 C CA . PHE A 1 103 ? 43.704 -24.554 -18.076 1.00 101.87 82 PHE A CA 1
ATOM 672 C C . PHE A 1 103 ? 43.214 -24.886 -16.642 1.00 110.35 82 PHE A C 1
ATOM 673 O O . PHE A 1 103 ? 43.174 -24.017 -15.767 1.00 113.75 82 PHE A O 1
ATOM 681 N N . SER A 1 104 ? 42.889 -26.170 -16.419 1.00 107.35 83 SER A N 1
ATOM 682 C CA . SER A 1 104 ? 42.501 -26.795 -15.153 1.00 111.58 83 SER A CA 1
ATOM 683 C C . SER A 1 104 ? 42.931 -28.262 -15.143 1.00 115.93 83 SER A C 1
ATOM 684 O O . SER A 1 104 ? 42.854 -28.936 -16.173 1.00 111.83 83 SER A O 1
ATOM 687 N N . ALA A 1 105 ? 43.352 -28.758 -13.964 1.00 115.30 84 ALA A N 1
ATOM 688 C CA . ALA A 1 105 ? 43.778 -30.145 -13.754 1.00 116.78 84 ALA A CA 1
ATOM 689 C C . ALA A 1 105 ? 42.587 -31.113 -13.824 1.00 118.86 84 ALA A C 1
ATOM 690 O O . ALA A 1 105 ? 42.771 -32.284 -14.167 1.00 118.71 84 ALA A O 1
ATOM 692 N N . ALA A 1 106 ? 41.369 -30.613 -13.517 1.00 114.73 85 ALA A N 1
ATOM 693 C CA . ALA A 1 106 ? 40.116 -31.371 -13.541 1.00 113.69 85 ALA A CA 1
ATOM 694 C C . ALA A 1 106 ? 39.571 -31.539 -14.978 1.00 111.10 85 ALA A C 1
ATOM 695 O O . ALA A 1 106 ? 38.569 -32.234 -15.176 1.00 109.86 85 ALA A O 1
ATOM 697 N N . ASP A 1 107 ? 40.240 -30.914 -15.973 1.00 105.85 86 ASP A N 1
ATOM 698 C CA . ASP A 1 107 ? 39.868 -30.987 -17.389 1.00 100.47 86 ASP A CA 1
ATOM 699 C C . ASP A 1 107 ? 40.578 -32.155 -18.096 1.00 103.58 86 ASP A C 1
ATOM 700 O O . ASP A 1 107 ? 40.374 -32.364 -19.292 1.00 99.77 86 ASP A O 1
ATOM 705 N N . LEU A 1 108 ? 41.393 -32.919 -17.355 1.00 101.93 87 LEU A N 1
ATOM 706 C CA . LEU A 1 108 ? 42.123 -34.075 -17.872 1.00 102.50 87 LEU A CA 1
ATOM 707 C C . LEU A 1 108 ? 41.254 -35.361 -17.909 1.00 105.81 87 LEU A C 1
ATOM 708 O O . LEU A 1 108 ? 41.319 -36.047 -18.930 1.00 103.49 87 LEU A O 1
ATOM 713 N N . PRO A 1 109 ? 40.448 -35.734 -16.869 1.00 104.14 88 PRO A N 1
ATOM 714 C CA . PRO A 1 109 ? 39.670 -36.986 -16.965 1.00 104.89 88 PRO A CA 1
ATOM 715 C C . PRO A 1 109 ? 38.520 -36.930 -17.979 1.00 104.29 88 PRO A C 1
ATOM 716 O O . PRO A 1 109 ? 38.144 -37.976 -18.512 1.00 104.19 88 PRO A O 1
ATOM 720 N N . VAL A 1 110 ? 37.973 -35.723 -18.258 1.00 99.69 89 VAL A N 1
ATOM 721 C CA . VAL A 1 110 ? 36.891 -35.529 -19.239 1.00 95.98 89 VAL A CA 1
ATOM 722 C C . VAL A 1 110 ? 37.445 -35.704 -20.667 1.00 96.49 89 VAL A C 1
ATOM 723 O O . VAL A 1 110 ? 36.701 -36.097 -21.565 1.00 94.65 89 VAL A O 1
ATOM 727 N N . LEU A 1 111 ? 38.758 -35.478 -20.851 1.00 93.58 90 LEU A N 1
ATOM 728 C CA . LEU A 1 111 ? 39.468 -35.646 -22.119 1.00 91.23 90 LEU A CA 1
ATOM 729 C C . LEU A 1 111 ? 39.643 -37.131 -22.451 1.00 97.17 90 LEU A C 1
ATOM 730 O O . LEU A 1 111 ? 39.377 -37.536 -23.581 1.00 95.04 90 LEU A O 1
ATOM 735 N N . ALA A 1 112 ? 40.072 -37.940 -21.459 1.00 95.84 91 ALA A N 1
ATOM 736 C CA . ALA A 1 112 ? 40.288 -39.381 -21.594 1.00 98.44 91 ALA A CA 1
ATOM 737 C C . ALA A 1 112 ? 38.970 -40.156 -21.734 1.00 103.43 91 ALA A C 1
ATOM 738 O O . ALA A 1 112 ? 38.995 -41.313 -22.160 1.00 105.27 91 ALA A O 1
ATOM 740 N N . ALA A 1 113 ? 37.829 -39.527 -21.367 1.00 99.96 92 ALA A N 1
ATOM 741 C CA . ALA A 1 113 ? 36.494 -40.131 -21.428 1.00 100.86 92 ALA A CA 1
ATOM 742 C C . ALA A 1 113 ? 35.750 -39.783 -22.727 1.00 100.53 92 ALA A C 1
ATOM 743 O O . ALA A 1 113 ? 34.989 -40.612 -23.225 1.00 101.17 92 ALA A O 1
ATOM 745 N N . ASN A 1 114 ? 35.957 -38.566 -23.264 1.00 95.39 93 ASN A N 1
ATOM 746 C CA . ASN A 1 114 ? 35.307 -38.106 -24.495 1.00 91.75 93 ASN A CA 1
ATOM 747 C C . ASN A 1 114 ? 36.266 -38.147 -25.704 1.00 93.58 93 ASN A C 1
ATOM 748 O O . ASN A 1 114 ? 35.875 -37.733 -26.800 1.00 90.54 93 ASN A O 1
ATOM 753 N N . ASN A 1 115 ? 37.502 -38.676 -25.502 1.00 90.95 94 ASN A N 1
ATOM 754 C CA . ASN A 1 115 ? 38.580 -38.810 -26.493 1.00 90.42 94 ASN A CA 1
ATOM 755 C C . ASN A 1 115 ? 38.819 -37.489 -27.249 1.00 88.94 94 ASN A C 1
ATOM 756 O O . ASN A 1 115 ? 38.414 -37.339 -28.409 1.00 87.87 94 ASN A O 1
ATOM 761 N N . LEU A 1 116 ? 39.461 -36.524 -26.563 1.00 86.05 95 LEU A N 1
ATOM 762 C CA . LEU A 1 116 ? 39.777 -35.198 -27.104 1.00 84.32 95 LEU A CA 1
ATOM 763 C C . LEU A 1 116 ? 41.295 -35.005 -27.201 1.00 86.75 95 LEU A C 1
ATOM 764 O O . LEU A 1 116 ? 42.033 -35.384 -26.287 1.00 88.35 95 LEU A O 1
ATOM 769 N N . GLN A 1 117 ? 41.751 -34.427 -28.323 1.00 83.48 96 GLN A N 1
ATOM 770 C CA . GLN A 1 117 ? 43.165 -34.196 -28.611 1.00 84.24 96 GLN A CA 1
ATOM 771 C C . GLN A 1 117 ? 43.582 -32.784 -28.158 1.00 83.91 96 GLN A C 1
ATOM 772 O O . GLN A 1 117 ? 43.349 -31.809 -28.873 1.00 82.45 96 GLN A O 1
ATOM 778 N N . THR A 1 118 ? 44.189 -32.681 -26.962 1.00 83.30 97 THR A N 1
ATOM 779 C CA . THR A 1 118 ? 44.622 -31.406 -26.370 1.00 83.59 97 THR A CA 1
ATOM 780 C C . THR A 1 118 ? 45.937 -30.887 -27.003 1.00 86.14 97 THR A C 1
ATOM 781 O O . THR A 1 118 ? 46.587 -31.608 -27.763 1.00 86.06 97 THR A O 1
ATOM 785 N N . ALA A 1 119 ? 46.308 -29.626 -26.681 1.00 83.98 98 ALA A N 1
ATOM 786 C CA . ALA A 1 119 ? 47.522 -28.966 -27.167 1.00 85.76 98 ALA A CA 1
ATOM 787 C C . ALA A 1 119 ? 48.327 -28.376 -25.994 1.00 89.21 98 ALA A C 1
ATOM 788 O O . ALA A 1 119 ? 47.903 -27.394 -25.377 1.00 88.82 98 ALA A O 1
ATOM 790 N N . VAL A 1 120 ? 49.480 -28.997 -25.682 1.00 87.52 99 VAL A N 1
ATOM 791 C CA . VAL A 1 120 ? 50.362 -28.615 -24.574 1.00 90.50 99 VAL A CA 1
ATOM 792 C C . VAL A 1 120 ? 51.377 -27.564 -25.046 1.00 94.86 99 VAL A C 1
ATOM 793 O O . VAL A 1 120 ? 52.002 -27.739 -26.095 1.00 94.65 99 VAL A O 1
ATOM 797 N N . HIS A 1 121 ? 51.537 -26.477 -24.259 1.00 92.60 100 HIS A N 1
ATOM 798 C CA . HIS A 1 121 ? 52.473 -25.384 -24.542 1.00 95.62 100 HIS A CA 1
ATOM 799 C C . HIS A 1 121 ? 53.009 -24.740 -23.255 1.00 102.04 100 HIS A C 1
ATOM 800 O O . HIS A 1 121 ? 54.193 -24.404 -23.206 1.00 106.34 100 HIS A O 1
ATOM 807 N N . THR A 1 122 ? 52.152 -24.564 -22.224 1.00 98.13 101 THR A N 1
ATOM 808 C CA . THR A 1 122 ? 52.557 -23.980 -20.937 1.00 102.52 101 THR A CA 1
ATOM 809 C C . THR A 1 122 ? 53.093 -25.062 -19.994 1.00 109.47 101 THR A C 1
ATOM 810 O O . THR A 1 122 ? 52.768 -26.241 -20.155 1.00 107.25 101 THR A O 1
ATOM 814 N N . TRP A 1 123 ? 53.922 -24.652 -19.015 1.00 108.38 102 TRP A N 1
ATOM 815 C CA . TRP A 1 123 ? 54.531 -25.536 -18.019 1.00 112.54 102 TRP A CA 1
ATOM 816 C C . TRP A 1 123 ? 53.497 -26.090 -17.037 1.00 114.21 102 TRP A C 1
ATOM 817 O O . TRP A 1 123 ? 53.650 -27.222 -16.575 1.00 115.25 102 TRP A O 1
ATOM 828 N N . GLU A 1 124 ? 52.451 -25.291 -16.726 1.00 109.19 103 GLU A N 1
ATOM 829 C CA . GLU A 1 124 ? 51.370 -25.624 -15.791 1.00 107.70 103 GLU A CA 1
ATOM 830 C C . GLU A 1 124 ? 50.560 -26.850 -16.233 1.00 105.81 103 GLU A C 1
ATOM 831 O O . GLU A 1 124 ? 50.182 -27.654 -15.377 1.00 106.94 103 GLU A O 1
ATOM 837 N N . GLN A 1 125 ? 50.288 -26.996 -17.547 1.00 99.93 104 GLN A N 1
ATOM 838 C CA . GLN A 1 125 ? 49.517 -28.138 -18.049 1.00 96.31 104 GLN A CA 1
ATOM 839 C C . GLN A 1 125 ? 50.387 -29.405 -18.162 1.00 100.76 104 GLN A C 1
ATOM 840 O O . GLN A 1 125 ? 49.843 -30.511 -18.110 1.00 98.95 104 GLN A O 1
ATOM 846 N N . LEU A 1 126 ? 51.725 -29.245 -18.272 1.00 99.09 105 LEU A N 1
ATOM 847 C CA . LEU A 1 126 ? 52.681 -30.359 -18.319 1.00 102.12 105 LEU A CA 1
ATOM 848 C C . LEU A 1 126 ? 52.842 -30.948 -16.910 1.00 110.48 105 LEU A C 1
ATOM 849 O O . LEU A 1 126 ? 52.940 -32.168 -16.759 1.00 110.91 105 LEU A O 1
ATOM 854 N N . GLU A 1 127 ? 52.857 -30.069 -15.888 1.00 108.53 106 GLU A N 1
ATOM 855 C CA . GLU A 1 127 ? 52.964 -30.412 -14.468 1.00 113.67 106 GLU A CA 1
ATOM 856 C C . GLU A 1 127 ? 51.719 -31.173 -14.004 1.00 115.31 106 GLU A C 1
ATOM 857 O O . GLU A 1 127 ? 51.835 -32.120 -13.226 1.00 118.12 106 GLU A O 1
ATOM 863 N N . ALA A 1 128 ? 50.534 -30.759 -14.501 1.00 109.99 107 ALA A N 1
ATOM 864 C CA . ALA A 1 128 ? 49.239 -31.369 -14.191 1.00 107.54 107 ALA A CA 1
ATOM 865 C C . ALA A 1 128 ? 49.079 -32.732 -14.876 1.00 108.89 107 ALA A C 1
ATOM 866 O O . ALA A 1 128 ? 48.391 -33.600 -14.338 1.00 109.17 107 ALA A O 1
ATOM 868 N N . LEU A 1 129 ? 49.706 -32.913 -16.057 1.00 104.72 108 LEU A N 1
ATOM 869 C CA . LEU A 1 129 ? 49.658 -34.153 -16.837 1.00 102.61 108 LEU A CA 1
ATOM 870 C C . LEU A 1 129 ? 50.441 -35.283 -16.162 1.00 111.21 108 LEU A C 1
ATOM 871 O O . LEU A 1 129 ? 49.984 -36.428 -16.172 1.00 111.24 108 LEU A O 1
ATOM 876 N N . GLU A 1 130 ? 51.615 -34.962 -15.585 1.00 110.59 109 GLU A N 1
ATOM 877 C CA . GLU A 1 130 ? 52.477 -35.926 -14.897 1.00 115.71 109 GLU A CA 1
ATOM 878 C C . GLU A 1 130 ? 51.926 -36.284 -13.513 1.00 121.71 109 GLU A C 1
ATOM 879 O O . GLU A 1 130 ? 52.150 -37.399 -13.040 1.00 124.49 109 GLU A O 1
ATOM 885 N N . GLN A 1 131 ? 51.216 -35.340 -12.872 1.00 118.94 110 GLN A N 1
ATOM 886 C CA . GLN A 1 131 ? 50.650 -35.495 -11.530 1.00 122.52 110 GLN A CA 1
ATOM 887 C C . GLN A 1 131 ? 49.319 -36.267 -11.526 1.00 123.28 110 GLN A C 1
ATOM 888 O O . GLN A 1 131 ? 48.961 -36.840 -10.493 1.00 126.83 110 GLN A O 1
ATOM 894 N N . ALA A 1 132 ? 48.593 -36.289 -12.663 1.00 117.90 111 ALA A N 1
ATOM 895 C CA . ALA A 1 132 ? 47.302 -36.975 -12.765 1.00 115.09 111 ALA A CA 1
ATOM 896 C C . ALA A 1 132 ? 47.433 -38.386 -13.347 1.00 119.35 111 ALA A C 1
ATOM 897 O O . ALA A 1 132 ? 48.159 -38.591 -14.323 1.00 117.81 111 ALA A O 1
ATOM 899 N N . ASP A 1 133 ? 46.715 -39.351 -12.738 1.00 118.25 112 ASP A N 1
ATOM 900 C CA . ASP A 1 133 ? 46.662 -40.751 -13.169 1.00 119.01 112 ASP A CA 1
ATOM 901 C C . ASP A 1 133 ? 45.241 -41.072 -13.656 1.00 119.27 112 ASP A C 1
ATOM 902 O O . ASP A 1 133 ? 44.269 -40.835 -12.934 1.00 120.46 112 ASP A O 1
ATOM 907 N N . LEU A 1 134 ? 45.124 -41.553 -14.906 1.00 115.22 113 LEU A N 1
ATOM 908 C CA . LEU A 1 134 ? 43.838 -41.854 -15.548 1.00 111.78 113 LEU A CA 1
ATOM 909 C C . LEU A 1 134 ? 43.971 -42.935 -16.635 1.00 113.86 113 LEU A C 1
ATOM 910 O O . LEU A 1 134 ? 44.995 -42.961 -17.323 1.00 112.96 113 LEU A O 1
ATOM 915 N N . PRO A 1 135 ? 42.946 -43.810 -16.833 1.00 83.41 114 PRO A N 1
ATOM 916 C CA . PRO A 1 135 ? 43.047 -44.832 -17.893 1.00 82.96 114 PRO A CA 1
ATOM 917 C C . PRO A 1 135 ? 42.929 -44.211 -19.283 1.00 82.23 114 PRO A C 1
ATOM 918 O O . PRO A 1 135 ? 42.157 -43.267 -19.464 1.00 81.45 114 PRO A O 1
ATOM 922 N N . ALA A 1 136 ? 43.718 -44.740 -20.251 1.00 111.71 115 ALA A N 1
ATOM 923 C CA . ALA A 1 136 ? 43.853 -44.328 -21.659 1.00 109.65 115 ALA A CA 1
ATOM 924 C C . ALA A 1 136 ? 44.538 -42.947 -21.789 1.00 108.82 115 ALA A C 1
ATOM 925 O O . ALA A 1 136 ? 44.130 -41.991 -21.125 1.00 107.67 115 ALA A O 1
ATOM 927 N N . PRO A 1 137 ? 45.605 -42.827 -22.614 1.00 76.78 116 PRO A N 1
ATOM 928 C CA . PRO A 1 137 ? 46.282 -41.524 -22.744 1.00 76.11 116 PRO A CA 1
ATOM 929 C C . PRO A 1 137 ? 45.575 -40.587 -23.732 1.00 76.02 116 PRO A C 1
ATOM 930 O O . PRO A 1 137 ? 44.639 -41.003 -24.421 1.00 75.64 116 PRO A O 1
ATOM 934 N N . VAL A 1 138 ? 46.026 -39.318 -23.799 1.00 90.34 117 VAL A N 1
ATOM 935 C CA . VAL A 1 138 ? 45.457 -38.297 -24.691 1.00 86.73 117 VAL A CA 1
ATOM 936 C C . VAL A 1 138 ? 46.494 -37.848 -25.736 1.00 87.24 117 VAL A C 1
ATOM 937 O O . VAL A 1 138 ? 47.693 -37.846 -25.451 1.00 89.53 117 VAL A O 1
ATOM 941 N N . VAL A 1 139 ? 46.025 -37.471 -26.944 1.00 82.95 118 VAL A N 1
ATOM 942 C CA . VAL A 1 139 ? 46.883 -37.013 -28.046 1.00 82.12 118 VAL A CA 1
ATOM 943 C C . VAL A 1 139 ? 47.218 -35.529 -27.826 1.00 84.74 118 VAL A C 1
ATOM 944 O O . VAL A 1 139 ? 46.310 -34.702 -27.720 1.00 81.52 118 VAL A O 1
ATOM 948 N N . ALA A 1 140 ? 48.518 -35.197 -27.754 1.00 82.82 119 ALA A N 1
ATOM 949 C CA . ALA A 1 140 ? 48.960 -33.823 -27.521 1.00 82.11 119 ALA A CA 1
ATOM 950 C C . ALA A 1 140 ? 49.632 -33.197 -28.745 1.00 85.32 119 ALA A C 1
ATOM 951 O O . ALA A 1 140 ? 50.359 -33.872 -29.475 1.00 87.21 119 ALA A O 1
ATOM 953 N N . TRP A 1 141 ? 49.381 -31.891 -28.946 1.00 62.89 120 TRP A N 1
ATOM 954 C CA . TRP A 1 141 ? 49.945 -31.053 -30.012 1.00 62.85 120 TRP A CA 1
ATOM 955 C C . TRP A 1 141 ? 50.811 -29.957 -29.371 1.00 63.78 120 TRP A C 1
ATOM 956 O O . TRP A 1 141 ? 50.527 -29.557 -28.239 1.00 63.70 120 TRP A O 1
ATOM 967 N N . LEU A 1 142 ? 51.860 -29.468 -30.059 1.00 92.97 121 LEU A N 1
ATOM 968 C CA . LEU A 1 142 ? 52.684 -28.425 -29.444 1.00 94.04 121 LEU A CA 1
ATOM 969 C C . LEU A 1 142 ? 53.139 -27.343 -30.435 1.00 94.83 121 LEU A C 1
ATOM 970 O O . LEU A 1 142 ? 53.213 -27.572 -31.643 1.00 94.64 121 LEU A O 1
ATOM 987 N N . LEU A 1 144 ? 54.730 -22.730 -29.867 1.00 86.96 123 LEU A N 1
ATOM 988 C CA . LEU A 1 144 ? 54.906 -21.581 -28.977 1.00 87.92 123 LEU A CA 1
ATOM 989 C C . LEU A 1 144 ? 53.952 -20.431 -29.355 1.00 85.95 123 LEU A C 1
ATOM 990 O O . LEU A 1 144 ? 53.012 -20.644 -30.124 1.00 84.32 123 LEU A O 1
ATOM 995 N N . ASP A 1 145 ? 54.169 -19.230 -28.784 1.00 84.12 124 ASP A N 1
ATOM 996 C CA . ASP A 1 145 ? 53.353 -18.045 -29.051 1.00 82.45 124 ASP A CA 1
ATOM 997 C C . ASP A 1 145 ? 54.241 -16.855 -29.414 1.00 84.71 124 ASP A C 1
ATOM 998 O O . ASP A 1 145 ? 55.206 -17.003 -30.164 1.00 86.99 124 ASP A O 1
ATOM 1003 N N . GLU A 1 157 ? 67.035 -18.923 -24.085 1.00 149.24 136 GLU A N 1
ATOM 1004 C CA . GLU A 1 157 ? 66.015 -18.804 -25.122 1.00 141.24 136 GLU A CA 1
ATOM 1005 C C . GLU A 1 157 ? 65.484 -20.186 -25.520 1.00 140.76 136 GLU A C 1
ATOM 1006 O O . GLU A 1 157 ? 66.274 -21.085 -25.815 1.00 142.39 136 GLU A O 1
ATOM 1012 N N . MET A 1 158 ? 64.140 -20.329 -25.536 1.00 145.36 137 MET A N 1
ATOM 1013 C CA . MET A 1 158 ? 63.354 -21.522 -25.897 1.00 141.47 137 MET A CA 1
ATOM 1014 C C . MET A 1 158 ? 63.633 -22.730 -24.962 1.00 143.62 137 MET A C 1
ATOM 1015 O O . MET A 1 158 ? 64.714 -23.323 -25.017 1.00 147.26 137 MET A O 1
ATOM 1020 N N . PRO A 1 159 ? 62.649 -23.122 -24.114 1.00 85.68 138 PRO A N 1
ATOM 1021 C CA . PRO A 1 159 ? 62.858 -24.287 -23.230 1.00 85.64 138 PRO A CA 1
ATOM 1022 C C . PRO A 1 159 ? 62.719 -25.615 -23.974 1.00 86.20 138 PRO A C 1
ATOM 1023 O O . PRO A 1 159 ? 61.845 -25.756 -24.835 1.00 85.80 138 PRO A O 1
ATOM 1027 N N . ALA A 1 160 ? 63.582 -26.590 -23.628 1.00 139.43 139 ALA A N 1
ATOM 1028 C CA . ALA A 1 160 ? 63.592 -27.928 -24.221 1.00 137.75 139 ALA A CA 1
ATOM 1029 C C . ALA A 1 160 ? 62.762 -28.898 -23.359 1.00 137.19 139 ALA A C 1
ATOM 1030 O O . ALA A 1 160 ? 63.275 -29.903 -22.852 1.00 140.15 139 ALA A O 1
ATOM 1032 N N . PHE A 1 161 ? 61.461 -28.581 -23.208 1.00 122.91 140 PHE A N 1
ATOM 1033 C CA . PHE A 1 161 ? 60.494 -29.370 -22.438 1.00 119.28 140 PHE A CA 1
ATOM 1034 C C . PHE A 1 161 ? 59.847 -30.458 -23.325 1.00 118.57 140 PHE A C 1
ATOM 1035 O O . PHE A 1 161 ? 58.933 -31.159 -22.880 1.00 114.94 140 PHE A O 1
ATOM 1043 N N . ILE A 1 162 ? 60.352 -30.598 -24.569 1.00 124.03 141 ILE A N 1
ATOM 1044 C CA . ILE A 1 162 ? 59.923 -31.564 -25.584 1.00 121.38 141 ILE A CA 1
ATOM 1045 C C . ILE A 1 162 ? 60.227 -32.989 -25.088 1.00 126.66 141 ILE A C 1
ATOM 1046 O O . ILE A 1 162 ? 59.387 -33.877 -25.251 1.00 124.04 141 ILE A O 1
ATOM 1051 N N . GLU A 1 163 ? 61.405 -33.194 -24.455 1.00 82.12 142 GLU A N 1
ATOM 1052 C CA . GLU A 1 163 ? 61.812 -34.494 -23.907 1.00 82.23 142 GLU A CA 1
ATOM 1053 C C . GLU A 1 163 ? 60.990 -34.839 -22.647 1.00 83.28 142 GLU A C 1
ATOM 1054 O O . GLU A 1 163 ? 60.754 -36.017 -22.382 1.00 83.07 142 GLU A O 1
ATOM 1060 N N . ARG A 1 164 ? 60.546 -33.806 -21.897 1.00 128.86 143 ARG A N 1
ATOM 1061 C CA . ARG A 1 164 ? 59.727 -33.938 -20.688 1.00 127.67 143 ARG A CA 1
ATOM 1062 C C . ARG A 1 164 ? 58.304 -34.357 -21.067 1.00 124.56 143 ARG A C 1
ATOM 1063 O O . ARG A 1 164 ? 57.683 -35.141 -20.347 1.00 123.80 143 ARG A O 1
ATOM 1071 N N . LEU A 1 165 ? 57.802 -33.843 -22.210 1.00 78.04 144 LEU A N 1
ATOM 1072 C CA . LEU A 1 165 ? 56.481 -34.158 -22.761 1.00 78.56 144 LEU A CA 1
ATOM 1073 C C . LEU A 1 165 ? 56.480 -35.575 -23.343 1.00 78.83 144 LEU A C 1
ATOM 1074 O O . LEU A 1 165 ? 55.470 -36.275 -23.256 1.00 79.06 144 LEU A O 1
ATOM 1079 N N . ALA A 1 166 ? 57.619 -35.989 -23.928 1.00 118.33 145 ALA A N 1
ATOM 1080 C CA . ALA A 1 166 ? 57.811 -37.302 -24.540 1.00 119.17 145 ALA A CA 1
ATOM 1081 C C . ALA A 1 166 ? 57.824 -38.423 -23.489 1.00 124.42 145 ALA A C 1
ATOM 1082 O O . ALA A 1 166 ? 57.222 -39.470 -23.720 1.00 123.33 145 ALA A O 1
ATOM 1084 N N . LYS A 1 167 ? 58.487 -38.192 -22.332 1.00 116.30 146 LYS A N 1
ATOM 1085 C CA . LYS A 1 167 ? 58.606 -39.162 -21.234 1.00 120.01 146 LYS A CA 1
ATOM 1086 C C . LYS A 1 167 ? 57.315 -39.289 -20.388 1.00 121.26 146 LYS A C 1
ATOM 1087 O O . LYS A 1 167 ? 57.261 -40.161 -19.516 1.00 123.85 146 LYS A O 1
ATOM 1093 N N . CYS A 1 168 ? 56.287 -38.438 -20.641 1.00 114.97 147 CYS A N 1
ATOM 1094 C CA . CYS A 1 168 ? 55.014 -38.448 -19.904 1.00 112.39 147 CYS A CA 1
ATOM 1095 C C . CYS A 1 168 ? 54.262 -39.769 -20.120 1.00 114.72 147 CYS A C 1
ATOM 1096 O O . CYS A 1 168 ? 54.282 -40.328 -21.218 1.00 112.29 147 CYS A O 1
ATOM 1099 N N . LYS A 1 169 ? 53.618 -40.261 -19.052 1.00 111.13 148 LYS A N 1
ATOM 1100 C CA . LYS A 1 169 ? 52.880 -41.523 -19.010 1.00 110.80 148 LYS A CA 1
ATOM 1101 C C . LYS A 1 169 ? 51.447 -41.399 -19.547 1.00 108.78 148 LYS A C 1
ATOM 1102 O O . LYS A 1 169 ? 50.923 -42.378 -20.079 1.00 107.88 148 LYS A O 1
ATOM 1108 N N . ASN A 1 170 ? 50.813 -40.219 -19.393 1.00 102.80 149 ASN A N 1
ATOM 1109 C CA . ASN A 1 170 ? 49.426 -39.984 -19.808 1.00 97.46 149 ASN A CA 1
ATOM 1110 C C . ASN A 1 170 ? 49.322 -39.251 -21.170 1.00 96.02 149 ASN A C 1
ATOM 1111 O O . ASN A 1 170 ? 48.407 -38.446 -21.373 1.00 91.75 149 ASN A O 1
ATOM 1116 N N . VAL A 1 171 ? 50.229 -39.569 -22.114 1.00 92.97 150 VAL A N 1
ATOM 1117 C CA . VAL A 1 171 ? 50.237 -38.960 -23.450 1.00 88.94 150 VAL A CA 1
ATOM 1118 C C . VAL A 1 171 ? 50.448 -40.046 -24.528 1.00 93.36 150 VAL A C 1
ATOM 1119 O O . VAL A 1 171 ? 51.262 -40.949 -24.335 1.00 97.07 150 VAL A O 1
ATOM 1123 N N . VAL A 1 172 ? 49.696 -39.958 -25.646 1.00 88.12 151 VAL A N 1
ATOM 1124 C CA . VAL A 1 172 ? 49.800 -40.896 -26.770 1.00 88.86 151 VAL A CA 1
ATOM 1125 C C . VAL A 1 172 ? 51.124 -40.595 -27.480 1.00 92.46 151 VAL A C 1
ATOM 1126 O O . VAL A 1 172 ? 51.269 -39.528 -28.081 1.00 90.14 151 VAL A O 1
ATOM 1130 N N . GLN A 1 173 ? 52.103 -41.510 -27.345 1.00 91.28 152 GLN A N 1
ATOM 1131 C CA . GLN A 1 173 ? 53.436 -41.354 -27.923 1.00 94.28 152 GLN A CA 1
ATOM 1132 C C . GLN A 1 173 ? 53.560 -42.055 -29.284 1.00 99.86 152 GLN A C 1
ATOM 1133 O O . GLN A 1 173 ? 53.156 -43.216 -29.406 1.00 100.36 152 GLN A O 1
ATOM 1139 N N . PRO A 1 174 ? 54.119 -41.382 -30.320 1.00 97.04 153 PRO A N 1
ATOM 1140 C CA . PRO A 1 174 ? 54.634 -39.996 -30.334 1.00 96.39 153 PRO A CA 1
ATOM 1141 C C . PRO A 1 174 ? 53.491 -38.969 -30.372 1.00 94.55 153 PRO A C 1
ATOM 1142 O O . PRO A 1 174 ? 52.421 -39.269 -30.906 1.00 91.62 153 PRO A O 1
ATOM 1146 N N . PHE A 1 175 ? 53.693 -37.802 -29.711 1.00 91.36 154 PHE A N 1
ATOM 1147 C CA . PHE A 1 175 ? 52.696 -36.737 -29.515 1.00 86.85 154 PHE A CA 1
ATOM 1148 C C . PHE A 1 175 ? 52.008 -36.258 -30.812 1.00 88.35 154 PHE A C 1
ATOM 1149 O O . PHE A 1 175 ? 50.920 -36.754 -31.102 1.00 84.66 154 PHE A O 1
ATOM 1157 N N . ASN A 1 176 ? 52.607 -35.267 -31.531 1.00 85.86 155 ASN A N 1
ATOM 1158 C CA . ASN A 1 176 ? 52.195 -34.579 -32.777 1.00 84.40 155 ASN A CA 1
ATOM 1159 C C . ASN A 1 176 ? 52.576 -33.093 -32.718 1.00 87.39 155 ASN A C 1
ATOM 1160 O O . ASN A 1 176 ? 52.576 -32.497 -31.636 1.00 86.55 155 ASN A O 1
ATOM 1165 N N . ILE A 1 177 ? 52.898 -32.501 -33.883 1.00 85.10 156 ILE A N 1
ATOM 1166 C CA . ILE A 1 177 ? 53.299 -31.096 -33.983 1.00 85.31 156 ILE A CA 1
ATOM 1167 C C . ILE A 1 177 ? 52.468 -30.355 -35.027 1.00 86.42 156 ILE A C 1
ATOM 1168 O O . ILE A 1 177 ? 52.233 -30.881 -36.119 1.00 85.85 156 ILE A O 1
ATOM 1173 N N . MET A 1 178 ? 52.046 -29.121 -34.694 1.00 82.62 157 MET A N 1
ATOM 1174 C CA . MET A 1 178 ? 51.297 -28.251 -35.599 1.00 80.32 157 MET A CA 1
ATOM 1175 C C . MET A 1 178 ? 52.008 -26.885 -35.677 1.00 88.38 157 MET A C 1
ATOM 1176 O O . MET A 1 178 ? 51.760 -25.979 -34.876 1.00 88.32 157 MET A O 1
ATOM 1181 N N . THR A 1 179 ? 52.942 -26.783 -36.640 1.00 87.70 158 THR A N 1
ATOM 1182 C CA . THR A 1 179 ? 53.776 -25.605 -36.909 1.00 91.86 158 THR A CA 1
ATOM 1183 C C . THR A 1 179 ? 53.032 -24.595 -37.809 1.00 96.24 158 THR A C 1
ATOM 1184 O O . THR A 1 179 ? 51.845 -24.786 -38.090 1.00 92.91 158 THR A O 1
ATOM 1188 N N . HIS A 1 180 ? 53.719 -23.512 -38.239 1.00 95.13 159 HIS A N 1
ATOM 1189 C CA . HIS A 1 180 ? 53.111 -22.476 -39.076 1.00 95.16 159 HIS A CA 1
ATOM 1190 C C . HIS A 1 180 ? 53.969 -22.084 -40.286 1.00 100.96 159 HIS A C 1
ATOM 1191 O O . HIS A 1 180 ? 55.193 -22.240 -40.270 1.00 101.20 159 HIS A O 1
ATOM 1198 N N . PHE A 1 181 ? 53.297 -21.557 -41.330 1.00 97.16 160 PHE A N 1
ATOM 1199 C CA . PHE A 1 181 ? 53.878 -21.093 -42.592 1.00 97.89 160 PHE A CA 1
ATOM 1200 C C . PHE A 1 181 ? 54.265 -19.613 -42.495 1.00 104.34 160 PHE A C 1
ATOM 1201 O O . PHE A 1 181 ? 55.045 -19.116 -43.306 1.00 108.54 160 PHE A O 1
ATOM 1209 N N . GLU A 1 194 ? 61.446 -15.624 -38.500 1.00 109.44 173 GLU A N 1
ATOM 1210 C CA . GLU A 1 194 ? 62.863 -15.300 -38.348 1.00 244.79 173 GLU A CA 1
ATOM 1211 C C . GLU A 1 194 ? 63.275 -15.285 -36.865 1.00 152.50 173 GLU A C 1
ATOM 1212 O O . GLU A 1 194 ? 64.427 -15.592 -36.552 1.00 249.97 173 GLU A O 1
ATOM 1218 N N . GLN A 1 195 ? 62.333 -14.936 -35.965 1.00 146.52 174 GLN A N 1
ATOM 1219 C CA . GLN A 1 195 ? 62.557 -14.868 -34.517 1.00 146.19 174 GLN A CA 1
ATOM 1220 C C . GLN A 1 195 ? 62.635 -16.270 -33.901 1.00 147.25 174 GLN A C 1
ATOM 1221 O O . GLN A 1 195 ? 63.531 -16.520 -33.092 1.00 147.77 174 GLN A O 1
ATOM 1227 N N . ILE A 1 196 ? 61.713 -17.180 -34.284 1.00 140.61 175 ILE A N 1
ATOM 1228 C CA . ILE A 1 196 ? 61.689 -18.554 -33.773 1.00 139.23 175 ILE A CA 1
ATOM 1229 C C . ILE A 1 196 ? 62.804 -19.346 -34.484 1.00 144.69 175 ILE A C 1
ATOM 1230 O O . ILE A 1 196 ? 63.921 -19.387 -33.967 1.00 155.97 175 ILE A O 1
ATOM 1235 N N . ASP A 1 197 ? 62.503 -19.951 -35.665 1.00 140.13 176 ASP A N 1
ATOM 1236 C CA . ASP A 1 197 ? 63.386 -20.759 -36.528 1.00 143.08 176 ASP A CA 1
ATOM 1237 C C . ASP A 1 197 ? 63.963 -22.012 -35.833 1.00 144.43 176 ASP A C 1
ATOM 1238 O O . ASP A 1 197 ? 64.223 -23.004 -36.517 1.00 145.86 176 ASP A O 1
ATOM 1243 N N . LEU A 1 198 ? 64.154 -21.972 -34.497 1.00 141.21 177 LEU A N 1
ATOM 1244 C CA . LEU A 1 198 ? 64.672 -23.076 -33.687 1.00 141.79 177 LEU A CA 1
ATOM 1245 C C . LEU A 1 198 ? 63.679 -24.239 -33.617 1.00 137.74 177 LEU A C 1
ATOM 1246 O O . LEU A 1 198 ? 64.100 -25.384 -33.464 1.00 137.54 177 LEU A O 1
ATOM 1251 N N . PHE A 1 199 ? 62.371 -23.947 -33.742 1.00 130.81 178 PHE A N 1
ATOM 1252 C CA . PHE A 1 199 ? 61.308 -24.951 -33.715 1.00 127.14 178 PHE A CA 1
ATOM 1253 C C . PHE A 1 199 ? 61.392 -25.873 -34.937 1.00 127.64 178 PHE A C 1
ATOM 1254 O O . PHE A 1 199 ? 61.146 -27.067 -34.797 1.00 125.26 178 PHE A O 1
ATOM 1262 N N . SER A 1 200 ? 61.774 -25.326 -36.115 1.00 125.59 179 SER A N 1
ATOM 1263 C CA . SER A 1 200 ? 61.907 -26.047 -37.389 1.00 126.36 179 SER A CA 1
ATOM 1264 C C . SER A 1 200 ? 62.997 -27.131 -37.340 1.00 131.22 179 SER A C 1
ATOM 1265 O O . SER A 1 200 ? 62.761 -28.248 -37.806 1.00 134.75 179 SER A O 1
ATOM 1268 N N . GLN A 1 201 ? 64.182 -26.799 -36.792 1.00 131.06 180 GLN A N 1
ATOM 1269 C CA . GLN A 1 201 ? 65.311 -27.728 -36.691 1.00 138.15 180 GLN A CA 1
ATOM 1270 C C . GLN A 1 201 ? 65.114 -28.740 -35.550 1.00 135.92 180 GLN A C 1
ATOM 1271 O O . GLN A 1 201 ? 65.587 -29.871 -35.668 1.00 142.20 180 GLN A O 1
ATOM 1277 N N . LEU A 1 202 ? 64.419 -28.343 -34.463 1.00 131.09 181 LEU A N 1
ATOM 1278 C CA . LEU A 1 202 ? 64.156 -29.225 -33.323 1.00 131.16 181 LEU A CA 1
ATOM 1279 C C . LEU A 1 202 ? 63.055 -30.255 -33.620 1.00 128.25 181 LEU A C 1
ATOM 1280 O O . LEU A 1 202 ? 63.032 -31.308 -32.975 1.00 130.22 181 LEU A O 1
ATOM 1285 N N . THR A 1 203 ? 62.142 -29.952 -34.577 1.00 123.77 182 THR A N 1
ATOM 1286 C CA . THR A 1 203 ? 61.038 -30.840 -34.955 1.00 120.01 182 THR A CA 1
ATOM 1287 C C . THR A 1 203 ? 61.462 -31.921 -35.965 1.00 124.28 182 THR A C 1
ATOM 1288 O O . THR A 1 203 ? 60.712 -32.881 -36.152 1.00 122.31 182 THR A O 1
ATOM 1292 N N . ALA A 1 204 ? 62.653 -31.783 -36.593 1.00 124.69 183 ALA A N 1
ATOM 1293 C CA . ALA A 1 204 ? 63.191 -32.723 -37.584 1.00 129.24 183 ALA A CA 1
ATOM 1294 C C . ALA A 1 204 ? 63.360 -34.166 -37.032 1.00 129.54 183 ALA A C 1
ATOM 1295 O O . ALA A 1 204 ? 62.852 -35.074 -37.694 1.00 131.07 183 ALA A O 1
ATOM 1297 N N . PRO A 1 205 ? 63.999 -34.440 -35.855 1.00 128.14 184 PRO A N 1
ATOM 1298 C CA . PRO A 1 205 ? 64.108 -35.844 -35.409 1.00 128.50 184 PRO A CA 1
ATOM 1299 C C . PRO A 1 205 ? 62.796 -36.426 -34.866 1.00 127.49 184 PRO A C 1
ATOM 1300 O O . PRO A 1 205 ? 62.668 -37.648 -34.785 1.00 127.66 184 PRO A O 1
ATOM 1304 N N . LEU A 1 206 ? 61.835 -35.559 -34.494 1.00 122.10 185 LEU A N 1
ATOM 1305 C CA . LEU A 1 206 ? 60.541 -35.962 -33.938 1.00 117.05 185 LEU A CA 1
ATOM 1306 C C . LEU A 1 206 ? 59.566 -36.431 -35.021 1.00 116.17 185 LEU A C 1
ATOM 1307 O O . LEU A 1 206 ? 59.544 -35.879 -36.121 1.00 115.86 185 LEU A O 1
ATOM 1312 N N . LEU A 1 207 ? 58.748 -37.439 -34.685 1.00 112.68 186 LEU A N 1
ATOM 1313 C CA . LEU A 1 207 ? 57.709 -38.010 -35.548 1.00 111.43 186 LEU A CA 1
ATOM 1314 C C . LEU A 1 207 ? 56.315 -37.643 -34.997 1.00 109.96 186 LEU A C 1
ATOM 1315 O O . LEU A 1 207 ? 56.135 -37.650 -33.782 1.00 109.16 186 LEU A O 1
ATOM 1320 N N . GLY A 1 208 ? 55.341 -37.318 -35.849 1.00 105.59 187 GLY A N 1
ATOM 1321 C CA . GLY A 1 208 ? 55.420 -37.277 -37.306 1.00 106.50 187 GLY A CA 1
ATOM 1322 C C . GLY A 1 208 ? 54.048 -37.169 -37.950 1.00 106.62 187 GLY A C 1
ATOM 1323 O O . GLY A 1 208 ? 53.830 -37.705 -39.041 1.00 107.40 187 GLY A O 1
ATOM 1324 N N . GLU A 1 209 ? 53.107 -36.488 -37.259 1.00 100.74 188 GLU A N 1
ATOM 1325 C CA . GLU A 1 209 ? 51.729 -36.256 -37.699 1.00 98.06 188 GLU A CA 1
ATOM 1326 C C . GLU A 1 209 ? 51.213 -34.943 -37.102 1.00 100.46 188 GLU A C 1
ATOM 1327 O O . GLU A 1 209 ? 51.883 -33.916 -37.189 1.00 99.55 188 GLU A O 1
ATOM 1333 N N . CYS A 1 226 ? 50.478 -36.230 -47.493 1.00 141.32 205 CYS A N 1
ATOM 1334 C CA . CYS A 1 226 ? 51.390 -35.098 -47.622 1.00 138.47 205 CYS A CA 1
ATOM 1335 C C . CYS A 1 226 ? 50.646 -33.894 -48.221 1.00 138.56 205 CYS A C 1
ATOM 1336 O O . CYS A 1 226 ? 50.238 -33.960 -49.381 1.00 140.73 205 CYS A O 1
ATOM 1339 N N . ASP A 1 227 ? 50.442 -32.799 -47.457 1.00 133.00 206 ASP A N 1
ATOM 1340 C CA . ASP A 1 227 ? 50.870 -32.605 -46.064 1.00 130.00 206 ASP A CA 1
ATOM 1341 C C . ASP A 1 227 ? 49.700 -32.951 -45.114 1.00 127.69 206 ASP A C 1
ATOM 1342 O O . ASP A 1 227 ? 49.046 -33.977 -45.312 1.00 126.27 206 ASP A O 1
ATOM 1347 N N . TRP A 1 228 ? 49.449 -32.104 -44.088 1.00 122.34 207 TRP A N 1
ATOM 1348 C CA . TRP A 1 228 ? 48.368 -32.227 -43.099 1.00 117.43 207 TRP A CA 1
ATOM 1349 C C . TRP A 1 228 ? 48.081 -30.845 -42.453 1.00 116.73 207 TRP A C 1
ATOM 1350 O O . TRP A 1 228 ? 47.774 -30.760 -41.260 1.00 115.69 207 TRP A O 1
ATOM 1361 N N . VAL A 1 229 ? 48.156 -29.769 -43.272 1.00 113.95 208 VAL A N 1
ATOM 1362 C CA . VAL A 1 229 ? 47.943 -28.367 -42.870 1.00 111.60 208 VAL A CA 1
ATOM 1363 C C . VAL A 1 229 ? 46.442 -28.034 -42.735 1.00 108.97 208 VAL A C 1
ATOM 1364 O O . VAL A 1 229 ? 45.611 -28.632 -43.423 1.00 106.95 208 VAL A O 1
ATOM 1368 N N . ARG A 1 230 ? 46.114 -27.060 -41.857 1.00 104.39 209 ARG A N 1
ATOM 1369 C CA . ARG A 1 230 ? 44.742 -26.616 -41.588 1.00 100.56 209 ARG A CA 1
ATOM 1370 C C . ARG A 1 230 ? 44.585 -25.074 -41.799 1.00 102.84 209 ARG A C 1
ATOM 1371 O O . ARG A 1 230 ? 45.578 -24.347 -41.698 1.00 104.49 209 ARG A O 1
ATOM 1379 N N . PRO A 1 231 ? 43.359 -24.550 -42.063 1.00 99.39 210 PRO A N 1
ATOM 1380 C CA . PRO A 1 231 ? 43.220 -23.110 -42.341 1.00 100.15 210 PRO A CA 1
ATOM 1381 C C . PRO A 1 231 ? 43.115 -22.218 -41.093 1.00 102.77 210 PRO A C 1
ATOM 1382 O O . PRO A 1 231 ? 43.081 -22.717 -39.967 1.00 101.08 210 PRO A O 1
ATOM 1386 N N . GLY A 1 232 ? 43.082 -20.901 -41.319 1.00 99.74 211 GLY A N 1
ATOM 1387 C CA . GLY A 1 232 ? 42.985 -19.894 -40.267 1.00 98.19 211 GLY A CA 1
ATOM 1388 C C . GLY A 1 232 ? 41.565 -19.427 -40.027 1.00 99.95 211 GLY A C 1
ATOM 1389 O O . GLY A 1 232 ? 40.979 -19.723 -38.981 1.00 96.85 211 GLY A O 1
ATOM 1390 N N . VAL A 1 233 ? 40.995 -18.719 -41.018 1.00 96.65 212 VAL A N 1
ATOM 1391 C CA . VAL A 1 233 ? 39.634 -18.174 -40.982 1.00 93.79 212 VAL A CA 1
ATOM 1392 C C . VAL A 1 233 ? 39.075 -18.088 -42.435 1.00 97.53 212 VAL A C 1
ATOM 1393 O O . VAL A 1 233 ? 37.908 -17.741 -42.634 1.00 95.72 212 VAL A O 1
ATOM 1397 N N . ILE A 1 234 ? 39.913 -18.467 -43.431 1.00 95.15 213 ILE A N 1
ATOM 1398 C CA . ILE A 1 234 ? 39.619 -18.480 -44.876 1.00 96.66 213 ILE A CA 1
ATOM 1399 C C . ILE A 1 234 ? 38.478 -19.453 -45.243 1.00 98.95 213 ILE A C 1
ATOM 1400 O O . ILE A 1 234 ? 37.933 -19.358 -46.344 1.00 100.00 213 ILE A O 1
ATOM 1405 N N . LEU A 1 235 ? 38.101 -20.355 -44.318 1.00 94.42 214 LEU A N 1
ATOM 1406 C CA . LEU A 1 235 ? 37.022 -21.326 -44.516 1.00 93.36 214 LEU A CA 1
ATOM 1407 C C . LEU A 1 235 ? 35.634 -20.660 -44.434 1.00 95.51 214 LEU A C 1
ATOM 1408 O O . LEU A 1 235 ? 34.632 -21.292 -44.780 1.00 95.28 214 LEU A O 1
ATOM 1413 N N . TYR A 1 236 ? 35.584 -19.386 -43.996 1.00 91.69 215 TYR A N 1
ATOM 1414 C CA . TYR A 1 236 ? 34.359 -18.589 -43.876 1.00 90.43 215 TYR A CA 1
ATOM 1415 C C . TYR A 1 236 ? 34.281 -17.502 -44.964 1.00 96.09 215 TYR A C 1
ATOM 1416 O O . TYR A 1 236 ? 33.220 -16.907 -45.160 1.00 95.47 215 TYR A O 1
ATOM 1425 N N . GLY A 1 237 ? 35.394 -17.272 -45.661 1.00 93.38 216 GLY A N 1
ATOM 1426 C CA . GLY A 1 237 ? 35.503 -16.277 -46.722 1.00 95.67 216 GLY A CA 1
ATOM 1427 C C . GLY A 1 237 ? 36.113 -14.970 -46.255 1.00 99.95 216 GLY A C 1
ATOM 1428 O O . GLY A 1 237 ? 35.803 -13.910 -46.806 1.00 101.00 216 GLY A O 1
ATOM 1429 N N . VAL A 1 238 ? 36.980 -15.043 -45.223 1.00 95.62 217 VAL A N 1
ATOM 1430 C CA . VAL A 1 238 ? 37.680 -13.900 -44.618 1.00 96.23 217 VAL A CA 1
ATOM 1431 C C . VAL A 1 238 ? 39.188 -14.116 -44.838 1.00 103.68 217 VAL A C 1
ATOM 1432 O O . VAL A 1 238 ? 39.705 -15.160 -44.432 1.00 102.87 217 VAL A O 1
ATOM 1436 N N . SER A 1 239 ? 39.869 -13.174 -45.540 1.00 101.65 218 SER A N 1
ATOM 1437 C CA . SER A 1 239 ? 41.294 -13.263 -45.910 1.00 105.34 218 SER A CA 1
ATOM 1438 C C . SER A 1 239 ? 42.212 -13.621 -44.702 1.00 109.39 218 SER A C 1
ATOM 1439 O O . SER A 1 239 ? 42.755 -14.724 -44.739 1.00 109.24 218 SER A O 1
ATOM 1442 N N . PRO A 1 240 ? 42.398 -12.824 -43.614 1.00 105.67 219 PRO A N 1
ATOM 1443 C CA . PRO A 1 240 ? 41.866 -11.489 -43.286 1.00 106.36 219 PRO A CA 1
ATOM 1444 C C . PRO A 1 240 ? 42.875 -10.345 -43.524 1.00 115.48 219 PRO A C 1
ATOM 1445 O O . PRO A 1 240 ? 42.511 -9.175 -43.393 1.00 116.69 219 PRO A O 1
ATOM 1449 N N . PHE A 1 241 ? 44.140 -10.707 -43.863 1.00 113.93 220 PHE A N 1
ATOM 1450 C CA . PHE A 1 241 ? 45.344 -9.894 -44.076 1.00 119.36 220 PHE A CA 1
ATOM 1451 C C . PHE A 1 241 ? 45.109 -8.501 -44.697 1.00 126.23 220 PHE A C 1
ATOM 1452 O O . PHE A 1 241 ? 44.342 -8.376 -45.657 1.00 125.60 220 PHE A O 1
ATOM 1460 N N . PRO A 1 242 ? 45.808 -7.454 -44.177 1.00 124.08 221 PRO A N 1
ATOM 1461 C CA . PRO A 1 242 ? 45.640 -6.099 -44.734 1.00 126.92 221 PRO A CA 1
ATOM 1462 C C . PRO A 1 242 ? 46.343 -5.916 -46.081 1.00 136.43 221 PRO A C 1
ATOM 1463 O O . PRO A 1 242 ? 46.067 -4.931 -46.770 1.00 138.82 221 PRO A O 1
ATOM 1467 N N . ASN A 1 243 ? 47.243 -6.859 -46.455 1.00 134.17 222 ASN A N 1
ATOM 1468 C CA . ASN A 1 243 ? 47.978 -6.874 -47.727 1.00 139.51 222 ASN A CA 1
ATOM 1469 C C . ASN A 1 243 ? 46.989 -6.989 -48.895 1.00 142.88 222 ASN A C 1
ATOM 1470 O O . ASN A 1 243 ? 47.176 -6.339 -49.926 1.00 147.29 222 ASN A O 1
ATOM 1475 N N . THR A 1 244 ? 45.932 -7.806 -48.711 1.00 136.87 223 THR A N 1
ATOM 1476 C CA . THR A 1 244 ? 44.846 -8.018 -49.667 1.00 135.18 223 THR A CA 1
ATOM 1477 C C . THR A 1 244 ? 43.562 -8.299 -48.860 1.00 132.12 223 THR A C 1
ATOM 1478 O O . THR A 1 244 ? 43.335 -9.417 -48.390 1.00 128.12 223 THR A O 1
ATOM 1482 N N . VAL A 1 245 ? 42.752 -7.244 -48.665 1.00 127.99 224 VAL A N 1
ATOM 1483 C CA . VAL A 1 245 ? 41.482 -7.294 -47.929 1.00 122.13 224 VAL A CA 1
ATOM 1484 C C . VAL A 1 245 ? 40.323 -7.674 -48.875 1.00 124.51 224 VAL A C 1
ATOM 1485 O O . VAL A 1 245 ? 39.181 -7.803 -48.425 1.00 120.06 224 VAL A O 1
ATOM 1489 N N . ALA A 1 246 ? 40.629 -7.866 -50.177 1.00 123.01 225 ALA A N 1
ATOM 1490 C CA . ALA A 1 246 ? 39.669 -8.213 -51.223 1.00 123.04 225 ALA A CA 1
ATOM 1491 C C . ALA A 1 246 ? 39.038 -9.596 -50.992 1.00 122.31 225 ALA A C 1
ATOM 1492 O O . ALA A 1 246 ? 37.832 -9.661 -50.738 1.00 118.94 225 ALA A O 1
ATOM 1494 N N . ALA A 1 247 ? 39.855 -10.687 -51.051 1.00 119.02 226 ALA A N 1
ATOM 1495 C CA . ALA A 1 247 ? 39.462 -12.100 -50.897 1.00 115.62 226 ALA A CA 1
ATOM 1496 C C . ALA A 1 247 ? 38.227 -12.435 -51.758 1.00 118.71 226 ALA A C 1
ATOM 1497 O O . ALA A 1 247 ? 37.228 -12.967 -51.265 1.00 114.61 226 ALA A O 1
ATOM 1499 N N . ASP A 1 248 ? 38.303 -12.073 -53.048 1.00 117.73 227 ASP A N 1
ATOM 1500 C CA . ASP A 1 248 ? 37.251 -12.291 -54.039 1.00 118.84 227 ASP A CA 1
ATOM 1501 C C . ASP A 1 248 ? 37.637 -13.431 -54.981 1.00 124.71 227 ASP A C 1
ATOM 1502 O O . ASP A 1 248 ? 36.769 -13.985 -55.661 1.00 125.66 227 ASP A O 1
ATOM 1507 N N . TYR A 1 249 ? 38.940 -13.784 -55.008 1.00 122.47 228 TYR A N 1
ATOM 1508 C CA . TYR A 1 249 ? 39.501 -14.853 -55.832 1.00 125.39 228 TYR A CA 1
ATOM 1509 C C . TYR A 1 249 ? 39.009 -16.221 -55.311 1.00 123.90 228 TYR A C 1
ATOM 1510 O O . TYR A 1 249 ? 39.626 -16.826 -54.433 1.00 120.95 228 TYR A O 1
ATOM 1519 N N . ASP A 1 250 ? 37.842 -16.663 -55.839 1.00 121.02 229 ASP A N 1
ATOM 1520 C CA . ASP A 1 250 ? 37.130 -17.911 -55.513 1.00 117.54 229 ASP A CA 1
ATOM 1521 C C . ASP A 1 250 ? 36.818 -18.037 -53.996 1.00 113.82 229 ASP A C 1
ATOM 1522 O O . ASP A 1 250 ? 36.775 -19.148 -53.460 1.00 111.21 229 ASP A O 1
ATOM 1527 N N . LEU A 1 251 ? 36.577 -16.895 -53.322 1.00 109.21 230 LEU A N 1
ATOM 1528 C CA . LEU A 1 251 ? 36.252 -16.835 -51.895 1.00 103.21 230 LEU A CA 1
ATOM 1529 C C . LEU A 1 251 ? 34.956 -16.042 -51.683 1.00 104.00 230 LEU A C 1
ATOM 1530 O O . LEU A 1 251 ? 34.861 -14.890 -52.119 1.00 104.73 230 LEU A O 1
ATOM 1535 N N . GLN A 1 252 ? 33.954 -16.675 -51.036 1.00 99.37 231 GLN A N 1
ATOM 1536 C CA . GLN A 1 252 ? 32.636 -16.084 -50.771 1.00 96.62 231 GLN A CA 1
ATOM 1537 C C . GLN A 1 252 ? 32.378 -15.925 -49.260 1.00 94.25 231 GLN A C 1
ATOM 1538 O O . GLN A 1 252 ? 32.552 -16.899 -48.522 1.00 92.05 231 GLN A O 1
ATOM 1544 N N . PRO A 1 253 ? 31.937 -14.732 -48.776 1.00 89.94 232 PRO A N 1
ATOM 1545 C CA . PRO A 1 253 ? 31.680 -14.579 -47.333 1.00 85.47 232 PRO A CA 1
ATOM 1546 C C . PRO A 1 253 ? 30.374 -15.260 -46.925 1.00 86.11 232 PRO A C 1
ATOM 1547 O O . PRO A 1 253 ? 29.361 -15.115 -47.614 1.00 87.33 232 PRO A O 1
ATOM 1551 N N . VAL A 1 254 ? 30.408 -16.024 -45.818 1.00 81.76 233 VAL A N 1
ATOM 1552 C CA . VAL A 1 254 ? 29.247 -16.780 -45.331 1.00 80.27 233 VAL A CA 1
ATOM 1553 C C . VAL A 1 254 ? 28.272 -15.877 -44.548 1.00 80.51 233 VAL A C 1
ATOM 1554 O O . VAL A 1 254 ? 27.074 -15.907 -44.833 1.00 81.12 233 VAL A O 1
ATOM 1558 N N . MET A 1 255 ? 28.777 -15.080 -43.586 1.00 75.79 234 MET A N 1
ATOM 1559 C CA . MET A 1 255 ? 27.943 -14.202 -42.772 1.00 73.65 234 MET A CA 1
ATOM 1560 C C . MET A 1 255 ? 27.615 -12.916 -43.514 1.00 77.57 234 MET A C 1
ATOM 1561 O O . MET A 1 255 ? 28.514 -12.143 -43.854 1.00 77.83 234 MET A O 1
ATOM 1566 N N . THR A 1 256 ? 26.317 -12.694 -43.749 1.00 74.03 235 THR A N 1
ATOM 1567 C CA . THR A 1 256 ? 25.793 -11.492 -44.390 1.00 74.82 235 THR A CA 1
ATOM 1568 C C . THR A 1 256 ? 24.922 -10.793 -43.342 1.00 75.13 235 THR A C 1
ATOM 1569 O O . THR A 1 256 ? 23.802 -11.238 -43.076 1.00 74.62 235 THR A O 1
ATOM 1573 N N . LEU A 1 257 ? 25.473 -9.752 -42.687 1.00 70.44 236 LEU A N 1
ATOM 1574 C CA . LEU A 1 257 ? 24.758 -9.024 -41.641 1.00 70.37 236 LEU A CA 1
ATOM 1575 C C . LEU A 1 257 ? 23.719 -8.084 -42.260 1.00 72.35 236 LEU A C 1
ATOM 1576 O O . LEU A 1 257 ? 24.047 -6.982 -42.704 1.00 72.69 236 LEU A O 1
ATOM 1581 N N . LYS A 1 258 ? 22.463 -8.552 -42.297 1.00 69.05 237 LYS A N 1
ATOM 1582 C CA . LYS A 1 258 ? 21.315 -7.824 -42.829 1.00 71.35 237 LYS A CA 1
ATOM 1583 C C . LYS A 1 258 ? 20.582 -7.084 -41.708 1.00 75.87 237 LYS A C 1
ATOM 1584 O O . LYS A 1 258 ? 20.730 -7.431 -40.534 1.00 74.12 237 LYS A O 1
ATOM 1590 N N . THR A 1 259 ? 19.786 -6.064 -42.078 1.00 73.35 238 THR A N 1
ATOM 1591 C CA . THR A 1 259 ? 18.972 -5.269 -41.156 1.00 74.22 238 THR A CA 1
ATOM 1592 C C . THR A 1 259 ? 17.688 -4.817 -41.906 1.00 76.53 238 THR A C 1
ATOM 1593 O O . THR A 1 259 ? 17.333 -5.428 -42.916 1.00 77.32 238 THR A O 1
ATOM 1597 N N . GLN A 1 260 ? 16.975 -3.793 -41.398 1.00 73.75 239 GLN A N 1
ATOM 1598 C CA . GLN A 1 260 ? 15.752 -3.282 -42.021 1.00 76.11 239 GLN A CA 1
ATOM 1599 C C . GLN A 1 260 ? 15.705 -1.759 -41.968 1.00 80.05 239 GLN A C 1
ATOM 1600 O O . GLN A 1 260 ? 16.164 -1.166 -40.989 1.00 79.01 239 GLN A O 1
ATOM 1606 N N . LEU A 1 261 ? 15.145 -1.129 -43.020 1.00 78.04 240 LEU A N 1
ATOM 1607 C CA . LEU A 1 261 ? 14.967 0.325 -43.104 1.00 79.85 240 LEU A CA 1
ATOM 1608 C C . LEU A 1 261 ? 13.684 0.685 -42.349 1.00 84.70 240 LEU A C 1
ATOM 1609 O O . LEU A 1 261 ? 12.589 0.540 -42.899 1.00 86.04 240 LEU A O 1
ATOM 1614 N N . ILE A 1 262 ? 13.814 1.093 -41.070 1.00 81.11 241 ILE A N 1
ATOM 1615 C CA . ILE A 1 262 ? 12.668 1.401 -40.205 1.00 83.20 241 ILE A CA 1
ATOM 1616 C C . ILE A 1 262 ? 11.966 2.709 -40.606 1.00 87.13 241 ILE A C 1
ATOM 1617 O O . ILE A 1 262 ? 10.735 2.730 -40.658 1.00 89.75 241 ILE A O 1
ATOM 1622 N N . ALA A 1 263 ? 12.728 3.787 -40.874 1.00 84.00 242 ALA A N 1
ATOM 1623 C CA . ALA A 1 263 ? 12.165 5.084 -41.251 1.00 87.45 242 ALA A CA 1
ATOM 1624 C C . ALA A 1 263 ? 13.109 5.874 -42.152 1.00 92.10 242 ALA A C 1
ATOM 1625 O O . ALA A 1 263 ? 14.318 5.633 -42.160 1.00 90.04 242 ALA A O 1
ATOM 1627 N N . VAL A 1 264 ? 12.543 6.821 -42.908 1.00 91.18 243 VAL A N 1
ATOM 1628 C CA . VAL A 1 264 ? 13.277 7.704 -43.811 1.00 93.35 243 VAL A CA 1
ATOM 1629 C C . VAL A 1 264 ? 12.917 9.155 -43.473 1.00 102.98 243 VAL A C 1
ATOM 1630 O O . VAL A 1 264 ? 11.733 9.496 -43.387 1.00 105.72 243 VAL A O 1
ATOM 1634 N N . ARG A 1 265 ? 13.940 9.988 -43.225 1.00 100.11 244 ARG A N 1
ATOM 1635 C CA . ARG A 1 265 ? 13.760 11.397 -42.872 1.00 104.45 244 ARG A CA 1
ATOM 1636 C C . ARG A 1 265 ? 14.324 12.311 -43.955 1.00 111.64 244 ARG A C 1
ATOM 1637 O O . ARG A 1 265 ? 15.436 12.086 -44.438 1.00 109.61 244 ARG A O 1
ATOM 1645 N N . ASP A 1 266 ? 13.552 13.340 -44.331 1.00 110.65 245 ASP A N 1
ATOM 1646 C CA . ASP A 1 266 ? 13.954 14.331 -45.323 1.00 114.51 245 ASP A CA 1
ATOM 1647 C C . ASP A 1 266 ? 14.269 15.643 -44.619 1.00 123.26 245 ASP A C 1
ATOM 1648 O O . ASP A 1 266 ? 13.405 16.195 -43.930 1.00 123.97 245 ASP A O 1
ATOM 1653 N N . HIS A 1 267 ? 15.521 16.121 -44.761 1.00 120.41 246 HIS A N 1
ATOM 1654 C CA . HIS A 1 267 ? 15.987 17.361 -44.140 1.00 123.77 246 HIS A CA 1
ATOM 1655 C C . HIS A 1 267 ? 15.302 18.583 -44.764 1.00 135.62 246 HIS A C 1
ATOM 1656 O O . HIS A 1 267 ? 14.713 19.380 -44.031 1.00 137.72 246 HIS A O 1
ATOM 1663 N N . LYS A 1 268 ? 15.385 18.723 -46.113 1.00 134.32 247 LYS A N 1
ATOM 1664 C CA . LYS A 1 268 ? 14.817 19.800 -46.946 1.00 140.97 247 LYS A CA 1
ATOM 1665 C C . LYS A 1 268 ? 15.314 21.217 -46.530 1.00 151.25 247 LYS A C 1
ATOM 1666 O O . LYS A 1 268 ? 14.910 22.215 -47.136 1.00 155.89 247 LYS A O 1
ATOM 1672 N N . ALA A 1 269 ? 16.208 21.291 -45.522 1.00 148.16 248 ALA A N 1
ATOM 1673 C CA . ALA A 1 269 ? 16.799 22.525 -44.995 1.00 152.74 248 ALA A CA 1
ATOM 1674 C C . ALA A 1 269 ? 18.225 22.268 -44.487 1.00 155.25 248 ALA A C 1
ATOM 1675 O O . ALA A 1 269 ? 18.588 21.116 -44.227 1.00 149.51 248 ALA A O 1
ATOM 1677 N N . GLY A 1 270 ? 19.012 23.338 -44.359 1.00 154.52 249 GLY A N 1
ATOM 1678 C CA . GLY A 1 270 ? 20.389 23.281 -43.879 1.00 153.45 249 GLY A CA 1
ATOM 1679 C C . GLY A 1 270 ? 20.480 22.949 -42.404 1.00 155.51 249 GLY A C 1
ATOM 1680 O O . GLY A 1 270 ? 20.690 23.843 -41.580 1.00 158.25 249 GLY A O 1
ATOM 1681 N N . GLU A 1 271 ? 20.304 21.655 -42.065 1.00 150.20 250 GLU A N 1
ATOM 1682 C CA . GLU A 1 271 ? 20.327 21.157 -40.688 1.00 147.35 250 GLU A CA 1
ATOM 1683 C C . GLU A 1 271 ? 21.317 19.978 -40.540 1.00 148.36 250 GLU A C 1
ATOM 1684 O O . GLU A 1 271 ? 21.000 18.858 -40.953 1.00 143.62 250 GLU A O 1
ATOM 1690 N N . PRO A 1 272 ? 22.517 20.202 -39.949 1.00 146.51 251 PRO A N 1
ATOM 1691 C CA . PRO A 1 272 ? 23.471 19.089 -39.786 1.00 143.36 251 PRO A CA 1
ATOM 1692 C C . PRO A 1 272 ? 23.242 18.280 -38.502 1.00 143.83 251 PRO A C 1
ATOM 1693 O O . PRO A 1 272 ? 23.942 17.292 -38.273 1.00 139.92 251 PRO A O 1
ATOM 1697 N N . VAL A 1 273 ? 22.256 18.696 -37.680 1.00 142.16 252 VAL A N 1
ATOM 1698 C CA . VAL A 1 273 ? 21.894 18.116 -36.384 1.00 139.46 252 VAL A CA 1
ATOM 1699 C C . VAL A 1 273 ? 21.431 16.640 -36.517 1.00 138.56 252 VAL A C 1
ATOM 1700 O O . VAL A 1 273 ? 20.742 16.270 -37.472 1.00 137.90 252 VAL A O 1
ATOM 1704 N N . GLY A 1 274 ? 21.877 15.830 -35.561 1.00 135.12 253 GLY A N 1
ATOM 1705 C CA . GLY A 1 274 ? 21.545 14.418 -35.419 1.00 130.57 253 GLY A CA 1
ATOM 1706 C C . GLY A 1 274 ? 21.044 14.177 -34.010 1.00 134.80 253 GLY A C 1
ATOM 1707 O O . GLY A 1 274 ? 21.695 13.477 -33.229 1.00 132.24 253 GLY A O 1
ATOM 1708 N N . TYR A 1 275 ? 19.897 14.824 -33.674 1.00 133.52 254 TYR A N 1
ATOM 1709 C CA . TYR A 1 275 ? 19.172 14.864 -32.389 1.00 134.89 254 TYR A CA 1
ATOM 1710 C C . TYR A 1 275 ? 19.825 15.863 -31.415 1.00 142.55 254 TYR A C 1
ATOM 1711 O O . TYR A 1 275 ? 19.106 16.595 -30.733 1.00 145.76 254 TYR A O 1
ATOM 1720 N N . GLY A 1 276 ? 21.158 15.887 -31.369 1.00 139.67 255 GLY A N 1
ATOM 1721 C CA . GLY A 1 276 ? 21.922 16.790 -30.513 1.00 143.96 255 GLY A CA 1
ATOM 1722 C C . GLY A 1 276 ? 23.234 16.239 -29.986 1.00 145.97 255 GLY A C 1
ATOM 1723 O O . GLY A 1 276 ? 23.910 16.913 -29.204 1.00 147.93 255 GLY A O 1
ATOM 1724 N N . ALA A 1 277 ? 23.608 15.015 -30.411 1.00 140.57 256 ALA A N 1
ATOM 1725 C CA . ALA A 1 277 ? 24.840 14.350 -29.980 1.00 139.15 256 ALA A CA 1
ATOM 1726 C C . ALA A 1 277 ? 26.026 14.710 -30.885 1.00 143.07 256 ALA A C 1
ATOM 1727 O O . ALA A 1 277 ? 27.055 15.157 -30.377 1.00 146.68 256 ALA A O 1
ATOM 1729 N N . ASN A 1 278 ? 25.881 14.521 -32.214 1.00 138.73 257 ASN A N 1
ATOM 1730 C CA . ASN A 1 278 ? 26.931 14.812 -33.192 1.00 139.28 257 ASN A CA 1
ATOM 1731 C C . ASN A 1 278 ? 26.348 15.424 -34.468 1.00 144.05 257 ASN A C 1
ATOM 1732 O O . ASN A 1 278 ? 25.302 14.981 -34.949 1.00 140.65 257 ASN A O 1
ATOM 1737 N N . TRP A 1 279 ? 27.042 16.439 -35.011 1.00 143.11 258 TRP A N 1
ATOM 1738 C CA . TRP A 1 279 ? 26.674 17.155 -36.236 1.00 145.00 258 TRP A CA 1
ATOM 1739 C C . TRP A 1 279 ? 27.487 16.629 -37.431 1.00 146.25 258 TRP A C 1
ATOM 1740 O O . TRP A 1 279 ? 28.535 16.010 -37.224 1.00 144.76 258 TRP A O 1
ATOM 1751 N N . VAL A 1 280 ? 27.008 16.866 -38.675 1.00 143.07 259 VAL A N 1
ATOM 1752 C CA . VAL A 1 280 ? 27.702 16.395 -39.880 1.00 141.87 259 VAL A CA 1
ATOM 1753 C C . VAL A 1 280 ? 27.795 17.553 -40.941 1.00 149.58 259 VAL A C 1
ATOM 1754 O O . VAL A 1 280 ? 28.791 18.279 -40.915 1.00 153.18 259 VAL A O 1
ATOM 1758 N N . SER A 1 281 ? 26.795 17.729 -41.840 1.00 146.37 260 SER A N 1
ATOM 1759 C CA . SER A 1 281 ? 26.795 18.763 -42.884 1.00 150.76 260 SER A CA 1
ATOM 1760 C C . SER A 1 281 ? 25.380 19.252 -43.197 1.00 154.28 260 SER A C 1
ATOM 1761 O O . SER A 1 281 ? 24.418 18.493 -43.055 1.00 149.57 260 SER A O 1
ATOM 1764 N N . ASP A 1 282 ? 25.264 20.524 -43.624 1.00 154.01 261 ASP A N 1
ATOM 1765 C CA . ASP A 1 282 ? 23.993 21.185 -43.936 1.00 155.67 261 ASP A CA 1
ATOM 1766 C C . ASP A 1 282 ? 23.425 20.779 -45.313 1.00 157.64 261 ASP A C 1
ATOM 1767 O O . ASP A 1 282 ? 22.255 21.069 -45.579 1.00 157.17 261 ASP A O 1
ATOM 1772 N N . ARG A 1 283 ? 24.243 20.129 -46.178 1.00 154.27 262 ARG A N 1
ATOM 1773 C CA . ARG A 1 283 ? 23.851 19.688 -47.528 1.00 154.25 262 ARG A CA 1
ATOM 1774 C C . ARG A 1 283 ? 22.574 18.844 -47.459 1.00 151.79 262 ARG A C 1
ATOM 1775 O O . ARG A 1 283 ? 22.564 17.799 -46.803 1.00 146.03 262 ARG A O 1
ATOM 1783 N N . ASP A 1 284 ? 21.534 19.318 -48.139 1.00 165.11 263 ASP A N 1
ATOM 1784 C CA . ASP A 1 284 ? 20.238 18.656 -48.169 1.00 160.87 263 ASP A CA 1
ATOM 1785 C C . ASP A 1 284 ? 20.321 17.287 -48.827 1.00 159.45 263 ASP A C 1
ATOM 1786 O O . ASP A 1 284 ? 20.606 17.166 -50.019 1.00 161.51 263 ASP A O 1
ATOM 1791 N N . THR A 1 285 ? 20.065 16.260 -48.029 1.00 139.94 264 THR A N 1
ATOM 1792 C CA . THR A 1 285 ? 20.070 14.867 -48.493 1.00 135.18 264 THR A CA 1
ATOM 1793 C C . THR A 1 285 ? 19.012 14.051 -47.753 1.00 134.02 264 THR A C 1
ATOM 1794 O O . THR A 1 285 ? 18.875 14.184 -46.534 1.00 132.01 264 THR A O 1
ATOM 1798 N N . ARG A 1 286 ? 18.273 13.200 -48.491 1.00 131.41 265 ARG A N 1
ATOM 1799 C CA . ARG A 1 286 ? 17.233 12.327 -47.942 1.00 127.93 265 ARG A CA 1
ATOM 1800 C C . ARG A 1 286 ? 17.903 11.213 -47.120 1.00 125.73 265 ARG A C 1
ATOM 1801 O O . ARG A 1 286 ? 18.569 10.336 -47.678 1.00 123.76 265 ARG A O 1
ATOM 1809 N N . LEU A 1 287 ? 17.753 11.290 -45.788 1.00 122.24 266 LEU A N 1
ATOM 1810 C CA . LEU A 1 287 ? 18.353 10.361 -44.832 1.00 117.10 266 LEU A CA 1
ATOM 1811 C C . LEU A 1 287 ? 17.478 9.134 -44.561 1.00 116.72 266 LEU A C 1
ATOM 1812 O O . LEU A 1 287 ? 16.251 9.205 -44.641 1.00 118.00 266 LEU A O 1
ATOM 1817 N N . GLY A 1 288 ? 18.143 8.027 -44.235 1.00 112.41 267 GLY A N 1
ATOM 1818 C CA . GLY A 1 288 ? 17.530 6.747 -43.901 1.00 108.90 267 GLY A CA 1
ATOM 1819 C C . GLY A 1 288 ? 18.142 6.154 -42.648 1.00 108.22 267 GLY A C 1
ATOM 1820 O O . GLY A 1 288 ? 19.359 6.240 -42.454 1.00 107.03 267 GLY A O 1
ATOM 1821 N N . VAL A 1 289 ? 17.303 5.563 -41.778 1.00 105.23 268 VAL A N 1
ATOM 1822 C CA . VAL A 1 289 ? 17.750 4.972 -40.511 1.00 101.88 268 VAL A CA 1
ATOM 1823 C C . VAL A 1 289 ? 17.538 3.444 -40.544 1.00 101.63 268 VAL A C 1
ATOM 1824 O O . VAL A 1 289 ? 16.428 2.982 -40.819 1.00 102.08 268 VAL A O 1
ATOM 1828 N N . ILE A 1 290 ? 18.613 2.672 -40.268 1.00 97.80 269 ILE A N 1
ATOM 1829 C CA . ILE A 1 290 ? 18.570 1.205 -40.210 1.00 94.40 269 ILE A CA 1
ATOM 1830 C C . ILE A 1 290 ? 18.519 0.753 -38.742 1.00 95.70 269 ILE A C 1
ATOM 1831 O O . ILE A 1 290 ? 19.108 1.409 -37.882 1.00 95.54 269 ILE A O 1
ATOM 1836 N N . ALA A 1 291 ? 17.817 -0.364 -38.467 1.00 92.06 270 ALA A N 1
ATOM 1837 C CA . ALA A 1 291 ? 17.633 -0.906 -37.119 1.00 90.81 270 ALA A CA 1
ATOM 1838 C C . ALA A 1 291 ? 18.767 -1.857 -36.678 1.00 90.16 270 ALA A C 1
ATOM 1839 O O . ALA A 1 291 ? 18.579 -3.077 -36.625 1.00 88.33 270 ALA A O 1
ATOM 1841 N N . ILE A 1 292 ? 19.927 -1.271 -36.320 1.00 86.37 271 ILE A N 1
ATOM 1842 C CA . ILE A 1 292 ? 21.122 -1.937 -35.776 1.00 83.40 271 ILE A CA 1
ATOM 1843 C C . ILE A 1 292 ? 21.901 -0.908 -34.953 1.00 87.27 271 ILE A C 1
ATOM 1844 O O . ILE A 1 292 ? 22.239 0.159 -35.466 1.00 88.25 271 ILE A O 1
ATOM 1849 N N . GLY A 1 293 ? 22.148 -1.226 -33.685 1.00 84.02 272 GLY A N 1
ATOM 1850 C CA . GLY A 1 293 ? 22.868 -0.346 -32.771 1.00 85.27 272 GLY A CA 1
ATOM 1851 C C . GLY A 1 293 ? 24.067 -0.974 -32.092 1.00 87.26 272 GLY A C 1
ATOM 1852 O O . GLY A 1 293 ? 24.498 -2.065 -32.479 1.00 84.49 272 GLY A O 1
ATOM 1853 N N . TYR A 1 294 ? 24.618 -0.290 -31.061 1.00 85.25 273 TYR A N 1
ATOM 1854 C CA . TYR A 1 294 ? 25.772 -0.797 -30.309 1.00 84.50 273 TYR A CA 1
ATOM 1855 C C . TYR A 1 294 ? 25.372 -1.957 -29.384 1.00 87.31 273 TYR A C 1
ATOM 1856 O O . TYR A 1 294 ? 26.224 -2.770 -29.022 1.00 85.84 273 TYR A O 1
ATOM 1865 N N . GLY A 1 295 ? 24.083 -2.026 -29.043 1.00 84.77 274 GLY A N 1
ATOM 1866 C CA . GLY A 1 295 ? 23.508 -3.077 -28.211 1.00 84.68 274 GLY A CA 1
ATOM 1867 C C . GLY A 1 295 ? 23.194 -4.352 -28.973 1.00 86.05 274 GLY A C 1
ATOM 1868 O O . GLY A 1 295 ? 22.706 -5.317 -28.380 1.00 85.41 274 GLY A O 1
ATOM 1869 N N . ASP A 1 296 ? 23.464 -4.360 -30.298 1.00 81.62 275 ASP A N 1
ATOM 1870 C CA . ASP A 1 296 ? 23.259 -5.491 -31.207 1.00 79.11 275 ASP A CA 1
ATOM 1871 C C . ASP A 1 296 ? 24.589 -6.190 -31.508 1.00 81.19 275 ASP A C 1
ATOM 1872 O O . ASP A 1 296 ? 24.607 -7.390 -31.796 1.00 79.07 275 ASP A O 1
ATOM 1877 N N . GLY A 1 297 ? 25.677 -5.424 -31.445 1.00 77.18 276 GLY A N 1
ATOM 1878 C CA . GLY A 1 297 ? 27.028 -5.907 -31.704 1.00 75.92 276 GLY A CA 1
ATOM 1879 C C . GLY A 1 297 ? 27.871 -4.986 -32.567 1.00 80.10 276 GLY A C 1
ATOM 1880 O O . GLY A 1 297 ? 29.081 -5.198 -32.686 1.00 79.11 276 GLY A O 1
ATOM 1881 N N . TYR A 1 298 ? 27.243 -3.956 -33.175 1.00 75.80 277 TYR A N 1
ATOM 1882 C CA . TYR A 1 298 ? 27.908 -2.993 -34.056 1.00 76.33 277 TYR A CA 1
ATOM 1883 C C . TYR A 1 298 ? 28.808 -2.025 -33.267 1.00 81.81 277 TYR A C 1
ATOM 1884 O O . TYR A 1 298 ? 28.398 -1.560 -32.203 1.00 83.44 277 TYR A O 1
ATOM 1893 N N . PRO A 1 299 ? 30.034 -1.699 -33.746 1.00 78.35 278 PRO A N 1
ATOM 1894 C CA . PRO A 1 299 ? 30.871 -0.757 -32.987 1.00 81.38 278 PRO A CA 1
ATOM 1895 C C . PRO A 1 299 ? 30.454 0.698 -33.224 1.00 87.64 278 PRO A C 1
ATOM 1896 O O . PRO A 1 299 ? 30.115 1.079 -34.348 1.00 87.23 278 PRO A O 1
ATOM 1900 N N . ARG A 1 300 ? 30.476 1.505 -32.147 1.00 85.02 279 ARG A N 1
ATOM 1901 C CA . ARG A 1 300 ? 30.122 2.929 -32.147 1.00 88.29 279 ARG A CA 1
ATOM 1902 C C . ARG A 1 300 ? 31.169 3.778 -32.905 1.00 95.30 279 ARG A C 1
ATOM 1903 O O . ARG A 1 300 ? 30.886 4.923 -33.266 1.00 97.41 279 ARG A O 1
ATOM 1911 N N . MET A 1 301 ? 32.363 3.198 -33.153 1.00 91.65 280 MET A N 1
ATOM 1912 C CA . MET A 1 301 ? 33.520 3.796 -33.833 1.00 94.81 280 MET A CA 1
ATOM 1913 C C . MET A 1 301 ? 33.228 4.187 -35.295 1.00 97.55 280 MET A C 1
ATOM 1914 O O . MET A 1 301 ? 32.300 3.651 -35.906 1.00 94.18 280 MET A O 1
ATOM 1919 N N . ALA A 1 302 ? 34.070 5.103 -35.846 1.00 96.19 281 ALA A N 1
ATOM 1920 C CA . ALA A 1 302 ? 34.093 5.659 -37.210 1.00 97.97 281 ALA A CA 1
ATOM 1921 C C . ALA A 1 302 ? 32.808 6.435 -37.586 1.00 101.62 281 ALA A C 1
ATOM 1922 O O . ALA A 1 302 ? 31.723 5.851 -37.628 1.00 98.06 281 ALA A O 1
ATOM 1924 N N . PRO A 1 303 ? 32.915 7.753 -37.894 1.00 100.66 282 PRO A N 1
ATOM 1925 C CA . PRO A 1 303 ? 31.713 8.515 -38.262 1.00 101.25 282 PRO A CA 1
ATOM 1926 C C . PRO A 1 303 ? 31.445 8.439 -39.772 1.00 106.45 282 PRO A C 1
ATOM 1927 O O . PRO A 1 303 ? 31.074 7.367 -40.256 1.00 106.27 282 PRO A O 1
ATOM 1931 N N . ASN A 1 304 ? 31.637 9.554 -40.512 1.00 105.23 283 ASN A N 1
ATOM 1932 C CA . ASN A 1 304 ? 31.419 9.644 -41.958 1.00 107.29 283 ASN A CA 1
ATOM 1933 C C . ASN A 1 304 ? 32.522 8.887 -42.711 1.00 109.48 283 ASN A C 1
ATOM 1934 O O . ASN A 1 304 ? 33.685 9.298 -42.688 1.00 112.46 283 ASN A O 1
ATOM 1939 N N . GLY A 1 305 ? 32.145 7.777 -43.344 1.00 104.55 284 GLY A N 1
ATOM 1940 C CA . GLY A 1 305 ? 33.073 6.956 -44.113 1.00 103.63 284 GLY A CA 1
ATOM 1941 C C . GLY A 1 305 ? 32.855 5.456 -44.068 1.00 100.77 284 GLY A C 1
ATOM 1942 O O . GLY A 1 305 ? 33.409 4.743 -44.910 1.00 100.48 284 GLY A O 1
ATOM 1943 N N . THR A 1 306 ? 32.066 4.953 -43.088 1.00 95.69 285 THR A N 1
ATOM 1944 C CA . THR A 1 306 ? 31.814 3.511 -42.966 1.00 90.52 285 THR A CA 1
ATOM 1945 C C . THR A 1 306 ? 30.867 3.071 -44.102 1.00 92.43 285 THR A C 1
ATOM 1946 O O . THR A 1 306 ? 29.790 3.650 -44.247 1.00 92.46 285 THR A O 1
ATOM 1950 N N . PRO A 1 307 ? 31.261 2.083 -44.940 1.00 89.20 286 PRO A N 1
ATOM 1951 C CA . PRO A 1 307 ? 30.384 1.683 -46.049 1.00 88.61 286 PRO A CA 1
ATOM 1952 C C . PRO A 1 307 ? 29.249 0.751 -45.619 1.00 87.19 286 PRO A C 1
ATOM 1953 O O . PRO A 1 307 ? 29.439 -0.128 -44.777 1.00 84.04 286 PRO A O 1
ATOM 1957 N N . VAL A 1 308 ? 28.058 0.974 -46.202 1.00 83.96 287 VAL A N 1
ATOM 1958 C CA . VAL A 1 308 ? 26.830 0.193 -45.998 1.00 80.72 287 VAL A CA 1
ATOM 1959 C C . VAL A 1 308 ? 26.216 -0.037 -47.388 1.00 86.13 287 VAL A C 1
ATOM 1960 O O . VAL A 1 308 ? 26.036 0.926 -48.135 1.00 89.02 287 VAL A O 1
ATOM 1964 N N . LEU A 1 309 ? 25.927 -1.300 -47.747 1.00 82.37 288 LEU A N 1
ATOM 1965 C CA . LEU A 1 309 ? 25.350 -1.614 -49.054 1.00 84.56 288 LEU A CA 1
ATOM 1966 C C . LEU A 1 309 ? 23.821 -1.617 -48.968 1.00 88.31 288 LEU A C 1
ATOM 1967 O O . LEU A 1 309 ? 23.244 -2.455 -48.274 1.00 85.69 288 LEU A O 1
ATOM 1972 N N . VAL A 1 310 ? 23.175 -0.658 -49.661 1.00 86.64 289 VAL A N 1
ATOM 1973 C CA . VAL A 1 310 ? 21.714 -0.521 -49.714 1.00 87.16 289 VAL A CA 1
ATOM 1974 C C . VAL A 1 310 ? 21.284 -0.515 -51.192 1.00 94.34 289 VAL A C 1
ATOM 1975 O O . VAL A 1 310 ? 21.663 0.391 -51.939 1.00 96.98 289 VAL A O 1
ATOM 1979 N N . ASN A 1 311 ? 20.504 -1.542 -51.597 1.00 91.16 290 ASN A N 1
ATOM 1980 C CA . ASN A 1 311 ? 19.961 -1.777 -52.946 1.00 95.12 290 ASN A CA 1
ATOM 1981 C C . ASN A 1 311 ? 21.070 -1.803 -54.022 1.00 101.23 290 ASN A C 1
ATOM 1982 O O . ASN A 1 311 ? 20.929 -1.199 -55.092 1.00 104.93 290 ASN A O 1
ATOM 1987 N N . GLY A 1 312 ? 22.159 -2.510 -53.716 1.00 97.14 291 GLY A N 1
ATOM 1988 C CA . GLY A 1 312 ? 23.313 -2.656 -54.601 1.00 99.15 291 GLY A CA 1
ATOM 1989 C C . GLY A 1 312 ? 24.357 -1.563 -54.468 1.00 103.28 291 GLY A C 1
ATOM 1990 O O . GLY A 1 312 ? 25.558 -1.848 -54.467 1.00 102.43 291 GLY A O 1
ATOM 1991 N N . ARG A 1 313 ? 23.901 -0.302 -54.359 1.00 100.60 292 ARG A N 1
ATOM 1992 C CA . ARG A 1 313 ? 24.733 0.895 -54.236 1.00 101.70 292 ARG A CA 1
ATOM 1993 C C . ARG A 1 313 ? 25.318 1.027 -52.821 1.00 100.59 292 ARG A C 1
ATOM 1994 O O . ARG A 1 313 ? 24.621 0.770 -51.836 1.00 96.83 292 ARG A O 1
ATOM 2002 N N . ILE A 1 314 ? 26.595 1.445 -52.733 1.00 97.79 293 ILE A N 1
ATOM 2003 C CA . ILE A 1 314 ? 27.310 1.658 -51.470 1.00 94.22 293 ILE A CA 1
ATOM 2004 C C . ILE A 1 314 ? 26.984 3.072 -50.965 1.00 98.69 293 ILE A C 1
ATOM 2005 O O . ILE A 1 314 ? 27.186 4.046 -51.695 1.00 102.57 293 ILE A O 1
ATOM 2010 N N . VAL A 1 315 ? 26.470 3.176 -49.724 1.00 94.28 294 VAL A N 1
ATOM 2011 C CA . VAL A 1 315 ? 26.100 4.453 -49.101 1.00 95.03 294 VAL A CA 1
ATOM 2012 C C . VAL A 1 315 ? 26.860 4.641 -47.762 1.00 96.00 294 VAL A C 1
ATOM 2013 O O . VAL A 1 315 ? 26.922 3.702 -46.964 1.00 91.72 294 VAL A O 1
ATOM 2017 N N . PRO A 1 316 ? 27.469 5.830 -47.511 1.00 94.58 295 PRO A N 1
ATOM 2018 C CA . PRO A 1 316 ? 28.254 5.999 -46.276 1.00 92.92 295 PRO A CA 1
ATOM 2019 C C . PRO A 1 316 ? 27.416 6.247 -45.024 1.00 93.70 295 PRO A C 1
ATOM 2020 O O . PRO A 1 316 ? 26.439 6.997 -45.060 1.00 94.91 295 PRO A O 1
ATOM 2024 N N . LEU A 1 317 ? 27.836 5.621 -43.908 1.00 89.68 296 LEU A N 1
ATOM 2025 C CA . LEU A 1 317 ? 27.228 5.741 -42.582 1.00 87.60 296 LEU A CA 1
ATOM 2026 C C . LEU A 1 317 ? 27.537 7.127 -42.012 1.00 94.77 296 LEU A C 1
ATOM 2027 O O . LEU A 1 317 ? 28.682 7.580 -42.095 1.00 97.08 296 LEU A O 1
ATOM 2032 N N . VAL A 1 318 ? 26.517 7.803 -41.454 1.00 92.61 297 VAL A N 1
ATOM 2033 C CA . VAL A 1 318 ? 26.664 9.151 -40.889 1.00 96.24 297 VAL A CA 1
ATOM 2034 C C . VAL A 1 318 ? 26.283 9.189 -39.399 1.00 98.90 297 VAL A C 1
ATOM 2035 O O . VAL A 1 318 ? 25.531 8.335 -38.923 1.00 95.57 297 VAL A O 1
ATOM 2039 N N . GLY A 1 319 ? 26.864 10.158 -38.689 1.00 97.35 298 GLY A N 1
ATOM 2040 C CA . GLY A 1 319 ? 26.654 10.397 -37.265 1.00 97.39 298 GLY A CA 1
ATOM 2041 C C . GLY A 1 319 ? 27.124 9.286 -36.349 1.00 97.09 298 GLY A C 1
ATOM 2042 O O . GLY A 1 319 ? 27.942 8.447 -36.742 1.00 94.28 298 GLY A O 1
ATOM 2043 N N . ARG A 1 320 ? 26.604 9.285 -35.111 1.00 94.42 299 ARG A N 1
ATOM 2044 C CA . ARG A 1 320 ? 26.914 8.284 -34.090 1.00 91.25 299 ARG A CA 1
ATOM 2045 C C . ARG A 1 320 ? 25.946 7.097 -34.193 1.00 90.14 299 ARG A C 1
ATOM 2046 O O . ARG A 1 320 ? 25.006 7.130 -34.991 1.00 88.95 299 ARG A O 1
ATOM 2054 N N . VAL A 1 321 ? 26.195 6.048 -33.393 1.00 86.58 300 VAL A N 1
ATOM 2055 C CA . VAL A 1 321 ? 25.387 4.827 -33.344 1.00 82.79 300 VAL A CA 1
ATOM 2056 C C . VAL A 1 321 ? 24.652 4.777 -31.994 1.00 87.01 300 VAL A C 1
ATOM 2057 O O . VAL A 1 321 ? 25.280 4.991 -30.955 1.00 87.76 300 VAL A O 1
ATOM 2061 N N . SER A 1 322 ? 23.326 4.515 -32.015 1.00 84.62 301 SER A N 1
ATOM 2062 C CA . SER A 1 322 ? 22.508 4.395 -30.802 1.00 86.01 301 SER A CA 1
ATOM 2063 C C . SER A 1 322 ? 22.470 2.917 -30.352 1.00 87.46 301 SER A C 1
ATOM 2064 O O . SER A 1 322 ? 23.243 2.114 -30.872 1.00 84.13 301 SER A O 1
ATOM 2067 N N . MET A 1 323 ? 21.616 2.565 -29.376 1.00 85.48 302 MET A N 1
ATOM 2068 C CA . MET A 1 323 ? 21.530 1.200 -28.848 1.00 83.92 302 MET A CA 1
ATOM 2069 C C . MET A 1 323 ? 20.819 0.226 -29.806 1.00 83.22 302 MET A C 1
ATOM 2070 O O . MET A 1 323 ? 21.220 -0.936 -29.888 1.00 81.31 302 MET A O 1
ATOM 2075 N N . ASP A 1 324 ? 19.762 0.684 -30.500 1.00 81.10 303 ASP A N 1
ATOM 2076 C CA . ASP A 1 324 ? 18.965 -0.165 -31.385 1.00 79.86 303 ASP A CA 1
ATOM 2077 C C . ASP A 1 324 ? 19.026 0.228 -32.870 1.00 83.88 303 ASP A C 1
ATOM 2078 O O . ASP A 1 324 ? 18.689 -0.606 -33.712 1.00 81.91 303 ASP A O 1
ATOM 2083 N N . MET A 1 325 ? 19.423 1.476 -33.198 1.00 81.11 304 MET A N 1
ATOM 2084 C CA . MET A 1 325 ? 19.450 1.945 -34.591 1.00 81.23 304 MET A CA 1
ATOM 2085 C C . MET A 1 325 ? 20.640 2.885 -34.898 1.00 84.84 304 MET A C 1
ATOM 2086 O O . MET A 1 325 ? 21.324 3.342 -33.984 1.00 85.37 304 MET A O 1
ATOM 2091 N N . THR A 1 326 ? 20.881 3.152 -36.199 1.00 82.07 305 THR A N 1
ATOM 2092 C CA . THR A 1 326 ? 21.921 4.060 -36.699 1.00 83.84 305 THR A CA 1
ATOM 2093 C C . THR A 1 326 ? 21.464 4.648 -38.052 1.00 90.69 305 THR A C 1
ATOM 2094 O O . THR A 1 326 ? 20.748 3.979 -38.801 1.00 89.13 305 THR A O 1
ATOM 2098 N N . THR A 1 327 ? 21.844 5.910 -38.335 1.00 89.46 306 THR A N 1
ATOM 2099 C CA . THR A 1 327 ? 21.465 6.602 -39.574 1.00 91.65 306 THR A CA 1
ATOM 2100 C C . THR A 1 327 ? 22.555 6.437 -40.651 1.00 93.95 306 THR A C 1
ATOM 2101 O O . THR A 1 327 ? 23.734 6.274 -40.325 1.00 92.54 306 THR A O 1
ATOM 2105 N N . VAL A 1 328 ? 22.136 6.468 -41.933 1.00 91.79 307 VAL A N 1
ATOM 2106 C CA . VAL A 1 328 ? 23.006 6.322 -43.104 1.00 92.38 307 VAL A CA 1
ATOM 2107 C C . VAL A 1 328 ? 22.589 7.352 -44.184 1.00 101.10 307 VAL A C 1
ATOM 2108 O O . VAL A 1 328 ? 21.394 7.599 -44.369 1.00 101.80 307 VAL A O 1
ATOM 2112 N N . ASP A 1 329 ? 23.578 7.975 -44.858 1.00 99.68 308 ASP A N 1
ATOM 2113 C CA . ASP A 1 329 ? 23.335 8.970 -45.909 1.00 104.24 308 ASP A CA 1
ATOM 2114 C C . ASP A 1 329 ? 23.114 8.281 -47.259 1.00 109.32 308 ASP A C 1
ATOM 2115 O O . ASP A 1 329 ? 24.033 7.654 -47.784 1.00 108.25 308 ASP A O 1
ATOM 2120 N N . LEU A 1 330 ? 21.908 8.435 -47.832 1.00 107.42 309 LEU A N 1
ATOM 2121 C CA . LEU A 1 330 ? 21.556 7.829 -49.117 1.00 108.71 309 LEU A CA 1
ATOM 2122 C C . LEU A 1 330 ? 21.703 8.838 -50.263 1.00 118.57 309 LEU A C 1
ATOM 2123 O O . LEU A 1 330 ? 22.613 8.701 -51.083 1.00 119.65 309 LEU A O 1
ATOM 2128 N N . GLY A 1 331 ? 20.817 9.835 -50.296 1.00 117.05 310 GLY A N 1
ATOM 2129 C CA . GLY A 1 331 ? 20.783 10.872 -51.321 1.00 122.52 310 GLY A CA 1
ATOM 2130 C C . GLY A 1 331 ? 19.370 11.332 -51.633 1.00 128.90 310 GLY A C 1
ATOM 2131 O O . GLY A 1 331 ? 18.429 10.545 -51.491 1.00 126.33 310 GLY A O 1
ATOM 2132 N N . PRO A 1 332 ? 19.176 12.605 -52.062 1.00 128.29 311 PRO A N 1
ATOM 2133 C CA . PRO A 1 332 ? 17.807 13.084 -52.349 1.00 131.07 311 PRO A CA 1
ATOM 2134 C C . PRO A 1 332 ? 17.210 12.505 -53.634 1.00 137.29 311 PRO A C 1
ATOM 2135 O O . PRO A 1 332 ? 15.999 12.284 -53.689 1.00 136.99 311 PRO A O 1
ATOM 2139 N N . GLY A 1 333 ? 18.054 12.271 -54.639 1.00 135.33 312 GLY A N 1
ATOM 2140 C CA . GLY A 1 333 ? 17.652 11.711 -55.925 1.00 137.86 312 GLY A CA 1
ATOM 2141 C C . GLY A 1 333 ? 17.244 10.253 -55.851 1.00 137.70 312 GLY A C 1
ATOM 2142 O O . GLY A 1 333 ? 16.406 9.804 -56.637 1.00 139.92 312 GLY A O 1
ATOM 2143 N N . ALA A 1 334 ? 17.837 9.507 -54.896 1.00 132.30 313 ALA A N 1
ATOM 2144 C CA . ALA A 1 334 ? 17.581 8.085 -54.660 1.00 127.79 313 ALA A CA 1
ATOM 2145 C C . ALA A 1 334 ? 16.196 7.845 -54.056 1.00 130.38 313 ALA A C 1
ATOM 2146 O O . ALA A 1 334 ? 15.684 8.697 -53.325 1.00 130.09 313 ALA A O 1
ATOM 2148 N N . THR A 1 335 ? 15.605 6.672 -54.352 1.00 127.45 314 THR A N 1
ATOM 2149 C CA . THR A 1 335 ? 14.286 6.271 -53.858 1.00 126.84 314 THR A CA 1
ATOM 2150 C C . THR A 1 335 ? 14.405 4.956 -53.072 1.00 124.76 314 THR A C 1
ATOM 2151 O O . THR A 1 335 ? 14.329 3.868 -53.652 1.00 124.37 314 THR A O 1
ATOM 2155 N N . ASP A 1 336 ? 14.617 5.070 -51.749 1.00 120.24 315 ASP A N 1
ATOM 2156 C CA . ASP A 1 336 ? 14.744 3.928 -50.846 1.00 115.09 315 ASP A CA 1
ATOM 2157 C C . ASP A 1 336 ? 13.549 3.887 -49.898 1.00 117.62 315 ASP A C 1
ATOM 2158 O O . ASP A 1 336 ? 13.394 4.752 -49.032 1.00 117.35 315 ASP A O 1
ATOM 2163 N N . LYS A 1 337 ? 12.690 2.885 -50.107 1.00 115.68 316 LYS A N 1
ATOM 2164 C CA . LYS A 1 337 ? 11.445 2.623 -49.376 1.00 115.49 316 LYS A CA 1
ATOM 2165 C C . LYS A 1 337 ? 11.717 1.891 -48.062 1.00 114.65 316 LYS A C 1
ATOM 2166 O O . LYS A 1 337 ? 12.744 1.221 -47.932 1.00 110.83 316 LYS A O 1
ATOM 2172 N N . ALA A 1 338 ? 10.793 2.021 -47.088 1.00 112.41 317 ALA A N 1
ATOM 2173 C CA . ALA A 1 338 ? 10.913 1.387 -45.775 1.00 108.83 317 ALA A CA 1
ATOM 2174 C C . ALA A 1 338 ? 10.680 -0.121 -45.882 1.00 111.61 317 ALA A C 1
ATOM 2175 O O . ALA A 1 338 ? 9.607 -0.567 -46.299 1.00 114.26 317 ALA A O 1
ATOM 2177 N N . GLY A 1 339 ? 11.720 -0.875 -45.539 1.00 107.50 318 GLY A N 1
ATOM 2178 C CA . GLY A 1 339 ? 11.737 -2.332 -45.582 1.00 106.12 318 GLY A CA 1
ATOM 2179 C C . GLY A 1 339 ? 12.740 -2.896 -46.569 1.00 108.77 318 GLY A C 1
ATOM 2180 O O . GLY A 1 339 ? 12.546 -4.007 -47.072 1.00 108.77 318 GLY A O 1
ATOM 2181 N N . ASP A 1 340 ? 13.825 -2.141 -46.850 1.00 105.67 319 ASP A N 1
ATOM 2182 C CA . ASP A 1 340 ? 14.858 -2.575 -47.792 1.00 105.09 319 ASP A CA 1
ATOM 2183 C C . ASP A 1 340 ? 15.885 -3.503 -47.132 1.00 104.88 319 ASP A C 1
ATOM 2184 O O . ASP A 1 340 ? 15.973 -3.560 -45.904 1.00 101.86 319 ASP A O 1
ATOM 2189 N N . GLU A 1 341 ? 16.653 -4.234 -47.975 1.00 102.54 320 GLU A N 1
ATOM 2190 C CA . GLU A 1 341 ? 17.673 -5.232 -47.610 1.00 99.21 320 GLU A CA 1
ATOM 2191 C C . GLU A 1 341 ? 18.698 -4.686 -46.594 1.00 99.70 320 GLU A C 1
ATOM 2192 O O . GLU A 1 341 ? 18.697 -5.145 -45.453 1.00 96.67 320 GLU A O 1
ATOM 2198 N N . ALA A 1 342 ? 19.545 -3.705 -47.010 1.00 97.02 321 ALA A N 1
ATOM 2199 C CA . ALA A 1 342 ? 20.611 -3.042 -46.234 1.00 94.54 321 ALA A CA 1
ATOM 2200 C C . ALA A 1 342 ? 21.570 -4.053 -45.537 1.00 94.74 321 ALA A C 1
ATOM 2201 O O . ALA A 1 342 ? 21.291 -4.515 -44.428 1.00 92.03 321 ALA A O 1
ATOM 2203 N N . VAL A 1 343 ? 22.690 -4.399 -46.201 1.00 91.74 322 VAL A N 1
ATOM 2204 C CA . VAL A 1 343 ? 23.673 -5.341 -45.651 1.00 88.96 322 VAL A CA 1
ATOM 2205 C C . VAL A 1 343 ? 24.930 -4.561 -45.177 1.00 92.86 322 VAL A C 1
ATOM 2206 O O . VAL A 1 343 ? 25.435 -3.691 -45.892 1.00 94.72 322 VAL A O 1
ATOM 2210 N N . LEU A 1 344 ? 25.389 -4.859 -43.945 1.00 88.25 323 LEU A N 1
ATOM 2211 C CA . LEU A 1 344 ? 26.540 -4.217 -43.306 1.00 88.02 323 LEU A CA 1
ATOM 2212 C C . LEU A 1 344 ? 27.854 -4.815 -43.810 1.00 92.32 323 LEU A C 1
ATOM 2213 O O . LEU A 1 344 ? 28.749 -4.060 -44.188 1.00 94.00 323 LEU A O 1
ATOM 2218 N N . TRP A 1 345 ? 27.968 -6.164 -43.807 1.00 88.18 324 TRP A N 1
ATOM 2219 C CA . TRP A 1 345 ? 29.138 -6.905 -44.290 1.00 88.25 324 TRP A CA 1
ATOM 2220 C C . TRP A 1 345 ? 28.726 -8.289 -44.821 1.00 92.22 324 TRP A C 1
ATOM 2221 O O . TRP A 1 345 ? 27.731 -8.850 -44.363 1.00 90.40 324 TRP A O 1
ATOM 2232 N N . GLY A 1 346 ? 29.497 -8.809 -45.776 1.00 89.90 325 GLY A N 1
ATOM 2233 C CA . GLY A 1 346 ? 29.257 -10.106 -46.401 1.00 90.21 325 GLY A CA 1
ATOM 2234 C C . GLY A 1 346 ? 29.232 -10.050 -47.915 1.00 98.50 325 GLY A C 1
ATOM 2235 O O . GLY A 1 346 ? 30.219 -9.642 -48.535 1.00 100.48 325 GLY A O 1
ATOM 2236 N N . GLU A 1 347 ? 28.097 -10.463 -48.522 1.00 95.91 326 GLU A N 1
ATOM 2237 C CA . GLU A 1 347 ? 27.908 -10.463 -49.971 1.00 99.60 326 GLU A CA 1
ATOM 2238 C C . GLU A 1 347 ? 27.657 -9.027 -50.451 1.00 105.32 326 GLU A C 1
ATOM 2239 O O . GLU A 1 347 ? 26.755 -8.351 -49.948 1.00 104.34 326 GLU A O 1
ATOM 2245 N N . GLY A 1 348 ? 28.447 -8.602 -51.432 1.00 103.00 327 GLY A N 1
ATOM 2246 C CA . GLY A 1 348 ? 28.390 -7.258 -52.002 1.00 105.38 327 GLY A CA 1
ATOM 2247 C C . GLY A 1 348 ? 29.392 -6.291 -51.397 1.00 107.44 327 GLY A C 1
ATOM 2248 O O . GLY A 1 348 ? 29.887 -5.398 -52.092 1.00 110.56 327 GLY A O 1
ATOM 2249 N N . LEU A 1 349 ? 29.673 -6.447 -50.087 1.00 101.83 328 LEU A N 1
ATOM 2250 C CA . LEU A 1 349 ? 30.614 -5.623 -49.324 1.00 100.49 328 LEU A CA 1
ATOM 2251 C C . LEU A 1 349 ? 31.357 -6.511 -48.299 1.00 99.67 328 LEU A C 1
ATOM 2252 O O . LEU A 1 349 ? 30.740 -6.944 -47.322 1.00 96.25 328 LEU A O 1
ATOM 2257 N N . PRO A 1 350 ? 32.664 -6.817 -48.522 1.00 95.99 329 PRO A N 1
ATOM 2258 C CA . PRO A 1 350 ? 33.390 -7.719 -47.602 1.00 92.66 329 PRO A CA 1
ATOM 2259 C C . PRO A 1 350 ? 33.546 -7.190 -46.173 1.00 92.20 329 PRO A C 1
ATOM 2260 O O . PRO A 1 350 ? 33.533 -5.980 -45.958 1.00 92.88 329 PRO A O 1
ATOM 2264 N N . VAL A 1 351 ? 33.701 -8.117 -45.202 1.00 86.82 330 VAL A N 1
ATOM 2265 C CA . VAL A 1 351 ? 33.853 -7.829 -43.770 1.00 84.26 330 VAL A CA 1
ATOM 2266 C C . VAL A 1 351 ? 35.246 -7.217 -43.485 1.00 89.96 330 VAL A C 1
ATOM 2267 O O . VAL A 1 351 ? 35.363 -6.389 -42.580 1.00 89.76 330 VAL A O 1
ATOM 2271 N N . GLU A 1 352 ? 36.276 -7.595 -44.278 1.00 87.21 331 GLU A N 1
ATOM 2272 C CA . GLU A 1 352 ? 37.652 -7.091 -44.155 1.00 89.60 331 GLU A CA 1
ATOM 2273 C C . GLU A 1 352 ? 37.724 -5.613 -44.534 1.00 95.53 331 GLU A C 1
ATOM 2274 O O . GLU A 1 352 ? 38.526 -4.871 -43.967 1.00 97.29 331 GLU A O 1
ATOM 2280 N N . ARG A 1 353 ? 36.882 -5.198 -45.498 1.00 92.02 332 ARG A N 1
ATOM 2281 C CA . ARG A 1 353 ? 36.775 -3.829 -45.995 1.00 94.67 332 ARG A CA 1
ATOM 2282 C C . ARG A 1 353 ? 36.115 -2.926 -44.945 1.00 96.62 332 ARG A C 1
ATOM 2283 O O . ARG A 1 353 ? 36.558 -1.792 -44.752 1.00 99.06 332 ARG A O 1
ATOM 2291 N N . VAL A 1 354 ? 35.069 -3.440 -44.263 1.00 91.89 333 VAL A N 1
ATOM 2292 C CA . VAL A 1 354 ? 34.311 -2.734 -43.220 1.00 90.14 333 VAL A CA 1
ATOM 2293 C C . VAL A 1 354 ? 35.192 -2.577 -41.965 1.00 94.32 333 VAL A C 1
ATOM 2294 O O . VAL A 1 354 ? 35.222 -1.495 -41.377 1.00 95.84 333 VAL A O 1
ATOM 2298 N N . ALA A 1 355 ? 35.919 -3.649 -41.581 1.00 91.15 334 ALA A N 1
ATOM 2299 C CA . ALA A 1 355 ? 36.818 -3.680 -40.424 1.00 91.59 334 ALA A CA 1
ATOM 2300 C C . ALA A 1 355 ? 37.966 -2.673 -40.571 1.00 100.52 334 ALA A C 1
ATOM 2301 O O . ALA A 1 355 ? 38.340 -2.037 -39.585 1.00 101.87 334 ALA A O 1
ATOM 2303 N N . ASP A 1 356 ? 38.500 -2.513 -41.802 1.00 98.83 335 ASP A N 1
ATOM 2304 C CA . ASP A 1 356 ? 39.588 -1.583 -42.122 1.00 103.37 335 ASP A CA 1
ATOM 2305 C C . ASP A 1 356 ? 39.128 -0.127 -41.974 1.00 108.62 335 ASP A C 1
ATOM 2306 O O . ASP A 1 356 ? 39.920 0.719 -41.555 1.00 111.89 335 ASP A O 1
ATOM 2311 N N . GLN A 1 357 ? 37.853 0.155 -42.311 1.00 104.89 336 GLN A N 1
ATOM 2312 C CA . GLN A 1 357 ? 37.251 1.486 -42.212 1.00 106.57 336 GLN A CA 1
ATOM 2313 C C . GLN A 1 357 ? 36.981 1.870 -40.750 1.00 109.08 336 GLN A C 1
ATOM 2314 O O . GLN A 1 357 ? 37.062 3.051 -40.411 1.00 112.29 336 GLN A O 1
ATOM 2320 N N . ILE A 1 358 ? 36.667 0.878 -39.892 1.00 104.53 337 ILE A N 1
ATOM 2321 C CA . ILE A 1 358 ? 36.409 1.086 -38.462 1.00 103.37 337 ILE A CA 1
ATOM 2322 C C . ILE A 1 358 ? 37.762 1.185 -37.724 1.00 109.19 337 ILE A C 1
ATOM 2323 O O . ILE A 1 358 ? 37.961 2.117 -36.943 1.00 111.70 337 ILE A O 1
ATOM 2328 N N . GLY A 1 359 ? 38.666 0.242 -37.998 1.00 106.36 338 GLY A N 1
ATOM 2329 C CA . GLY A 1 359 ? 39.996 0.197 -37.398 1.00 108.82 338 GLY A CA 1
ATOM 2330 C C . GLY A 1 359 ? 40.378 -1.142 -36.798 1.00 109.29 338 GLY A C 1
ATOM 2331 O O . GLY A 1 359 ? 41.562 -1.487 -36.764 1.00 111.34 338 GLY A O 1
ATOM 2332 N N . THR A 1 360 ? 39.378 -1.900 -36.314 1.00 104.75 339 THR A N 1
ATOM 2333 C CA . THR A 1 360 ? 39.560 -3.214 -35.684 1.00 101.86 339 THR A CA 1
ATOM 2334 C C . THR A 1 360 ? 39.746 -4.329 -36.731 1.00 102.83 339 THR A C 1
ATOM 2335 O O . THR A 1 360 ? 39.597 -4.086 -37.928 1.00 102.91 339 THR A O 1
ATOM 2339 N N . ILE A 1 361 ? 40.087 -5.546 -36.267 1.00 99.72 340 ILE A N 1
ATOM 2340 C CA . ILE A 1 361 ? 40.288 -6.733 -37.106 1.00 97.10 340 ILE A CA 1
ATOM 2341 C C . ILE A 1 361 ? 38.928 -7.400 -37.417 1.00 95.51 340 ILE A C 1
ATOM 2342 O O . ILE A 1 361 ? 38.007 -7.268 -36.606 1.00 92.70 340 ILE A O 1
ATOM 2347 N N . PRO A 1 362 ? 38.769 -8.124 -38.563 1.00 92.91 341 PRO A N 1
ATOM 2348 C CA . PRO A 1 362 ? 37.463 -8.745 -38.871 1.00 89.39 341 PRO A CA 1
ATOM 2349 C C . PRO A 1 362 ? 37.049 -9.853 -37.898 1.00 89.74 341 PRO A C 1
ATOM 2350 O O . PRO A 1 362 ? 35.860 -10.171 -37.834 1.00 87.07 341 PRO A O 1
ATOM 2354 N N . TYR A 1 363 ? 38.015 -10.426 -37.140 1.00 87.91 342 TYR A N 1
ATOM 2355 C CA . TYR A 1 363 ? 37.803 -11.480 -36.140 1.00 85.46 342 TYR A CA 1
ATOM 2356 C C . TYR A 1 363 ? 36.838 -11.037 -35.036 1.00 87.60 342 TYR A C 1
ATOM 2357 O O . TYR A 1 363 ? 36.024 -11.845 -34.589 1.00 85.18 342 TYR A O 1
ATOM 2366 N N . GLU A 1 364 ? 36.934 -9.762 -34.599 1.00 85.63 343 GLU A N 1
ATOM 2367 C CA . GLU A 1 364 ? 36.076 -9.194 -33.558 1.00 84.90 343 GLU A CA 1
ATOM 2368 C C . GLU A 1 364 ? 34.659 -8.955 -34.089 1.00 85.52 343 GLU A C 1
ATOM 2369 O O . GLU A 1 364 ? 33.703 -9.354 -33.429 1.00 83.70 343 GLU A O 1
ATOM 2375 N N . LEU A 1 365 ? 34.534 -8.321 -35.276 1.00 82.93 344 LEU A N 1
ATOM 2376 C CA . LEU A 1 365 ? 33.277 -7.970 -35.950 1.00 81.23 344 LEU A CA 1
ATOM 2377 C C . LEU A 1 365 ? 32.265 -9.129 -36.005 1.00 81.34 344 LEU A C 1
ATOM 2378 O O . LEU A 1 365 ? 31.082 -8.910 -35.734 1.00 80.66 344 LEU A O 1
ATOM 2383 N N . ILE A 1 366 ? 32.741 -10.354 -36.311 1.00 77.61 345 ILE A N 1
ATOM 2384 C CA . ILE A 1 366 ? 31.911 -11.559 -36.435 1.00 76.09 345 ILE A CA 1
ATOM 2385 C C . ILE A 1 366 ? 31.663 -12.260 -35.079 1.00 76.58 345 ILE A C 1
ATOM 2386 O O . ILE A 1 366 ? 30.756 -13.091 -34.996 1.00 75.83 345 ILE A O 1
ATOM 2391 N N . THR A 1 367 ? 32.444 -11.925 -34.031 1.00 73.73 346 THR A N 1
ATOM 2392 C CA . THR A 1 367 ? 32.318 -12.540 -32.700 1.00 73.62 346 THR A CA 1
ATOM 2393 C C . THR A 1 367 ? 31.701 -11.590 -31.650 1.00 75.45 346 THR A C 1
ATOM 2394 O O . THR A 1 367 ? 31.242 -12.065 -30.609 1.00 75.52 346 THR A O 1
ATOM 2398 N N . LYS A 1 368 ? 31.686 -10.266 -31.922 1.00 73.26 347 LYS A N 1
ATOM 2399 C CA . LYS A 1 368 ? 31.155 -9.224 -31.030 1.00 74.91 347 LYS A CA 1
ATOM 2400 C C . LYS A 1 368 ? 29.617 -9.243 -30.948 1.00 79.67 347 LYS A C 1
ATOM 2401 O O . LYS A 1 368 ? 29.059 -8.710 -29.985 1.00 80.98 347 LYS A O 1
ATOM 2407 N N . LEU A 1 369 ? 28.942 -9.856 -31.949 1.00 76.45 348 LEU A N 1
ATOM 2408 C CA . LEU A 1 369 ? 27.479 -9.949 -32.051 1.00 76.43 348 LEU A CA 1
ATOM 2409 C C . LEU A 1 369 ? 26.865 -10.655 -30.838 1.00 81.91 348 LEU A C 1
ATOM 2410 O O . LEU A 1 369 ? 27.254 -11.778 -30.513 1.00 80.69 348 LEU A O 1
ATOM 2415 N N . THR A 1 370 ? 25.913 -9.976 -30.170 1.00 80.47 349 THR A N 1
ATOM 2416 C CA . THR A 1 370 ? 25.222 -10.471 -28.974 1.00 82.53 349 THR A CA 1
ATOM 2417 C C . THR A 1 370 ? 24.024 -11.379 -29.353 1.00 88.08 349 THR A C 1
ATOM 2418 O O . THR A 1 370 ? 23.778 -11.618 -30.536 1.00 87.08 349 THR A O 1
ATOM 2422 N N . SER A 1 371 ? 23.286 -11.873 -28.337 1.00 85.84 350 SER A N 1
ATOM 2423 C CA . SER A 1 371 ? 22.129 -12.761 -28.485 1.00 86.61 350 SER A CA 1
ATOM 2424 C C . SER A 1 371 ? 20.916 -12.079 -29.155 1.00 91.34 350 SER A C 1
ATOM 2425 O O . SER A 1 371 ? 19.976 -12.776 -29.547 1.00 91.71 350 SER A O 1
ATOM 2428 N N . ARG A 1 372 ? 20.939 -10.736 -29.288 1.00 87.86 351 ARG A N 1
ATOM 2429 C CA . ARG A 1 372 ? 19.863 -9.943 -29.890 1.00 89.14 351 ARG A CA 1
ATOM 2430 C C . ARG A 1 372 ? 19.743 -10.168 -31.404 1.00 92.53 351 ARG A C 1
ATOM 2431 O O . ARG A 1 372 ? 18.648 -10.007 -31.948 1.00 93.28 351 ARG A O 1
ATOM 2439 N N . VAL A 1 373 ? 20.856 -10.523 -32.081 1.00 88.51 352 VAL A N 1
ATOM 2440 C CA . VAL A 1 373 ? 20.855 -10.772 -33.526 1.00 87.57 352 VAL A CA 1
ATOM 2441 C C . VAL A 1 373 ? 20.285 -12.182 -33.783 1.00 91.36 352 VAL A C 1
ATOM 2442 O O . VAL A 1 373 ? 20.623 -13.128 -33.064 1.00 90.38 352 VAL A O 1
ATOM 2446 N N . PHE A 1 374 ? 19.383 -12.297 -34.777 1.00 88.55 353 PHE A N 1
ATOM 2447 C CA . PHE A 1 374 ? 18.754 -13.564 -35.141 1.00 89.39 353 PHE A CA 1
ATOM 2448 C C . PHE A 1 374 ? 19.606 -14.285 -36.175 1.00 90.57 353 PHE A C 1
ATOM 2449 O O . PHE A 1 374 ? 20.053 -13.681 -37.156 1.00 89.14 353 PHE A O 1
ATOM 2457 N N . MET A 1 375 ? 19.841 -15.579 -35.922 1.00 87.32 354 MET A N 1
ATOM 2458 C CA . MET A 1 375 ? 20.643 -16.464 -36.753 1.00 86.46 354 MET A CA 1
ATOM 2459 C C . MET A 1 375 ? 19.797 -17.084 -37.869 1.00 89.40 354 MET A C 1
ATOM 2460 O O . MET A 1 375 ? 18.894 -17.887 -37.608 1.00 91.17 354 MET A O 1
ATOM 2465 N N . GLU A 1 376 ? 20.088 -16.681 -39.112 1.00 85.34 355 GLU A N 1
ATOM 2466 C CA . GLU A 1 376 ? 19.431 -17.180 -40.316 1.00 86.72 355 GLU A CA 1
ATOM 2467 C C . GLU A 1 376 ? 20.382 -18.136 -41.032 1.00 88.88 355 GLU A C 1
ATOM 2468 O O . GLU A 1 376 ? 21.572 -17.837 -41.161 1.00 87.59 355 GLU A O 1
ATOM 2474 N N . TYR A 1 377 ? 19.866 -19.289 -41.473 1.00 86.34 356 TYR A N 1
ATOM 2475 C CA . TYR A 1 377 ? 20.663 -20.286 -42.181 1.00 86.08 356 TYR A CA 1
ATOM 2476 C C . TYR A 1 377 ? 19.999 -20.641 -43.501 1.00 89.45 356 TYR A C 1
ATOM 2477 O O . TYR A 1 377 ? 18.801 -20.935 -43.533 1.00 91.74 356 TYR A O 1
ATOM 2486 N N . VAL A 1 378 ? 20.775 -20.582 -44.594 1.00 86.37 357 VAL A N 1
ATOM 2487 C CA . VAL A 1 378 ? 20.294 -20.896 -45.941 1.00 93.45 357 VAL A CA 1
ATOM 2488 C C . VAL A 1 378 ? 21.170 -21.997 -46.559 1.00 106.27 357 VAL A C 1
ATOM 2489 O O . VAL A 1 378 ? 22.408 -21.953 -46.391 1.00 104.61 357 VAL A O 1
ATOM 2494 N N . THR B 1 14 ? 0.148 -21.294 -1.344 1.00 150.09 -7 THR B N 1
ATOM 2495 C CA . THR B 1 14 ? -0.336 -19.940 -1.082 1.00 151.47 -7 THR B CA 1
ATOM 2496 C C . THR B 1 14 ? 0.504 -19.287 0.033 1.00 158.56 -7 THR B C 1
ATOM 2497 O O . THR B 1 14 ? 0.888 -18.123 -0.105 1.00 157.41 -7 THR B O 1
ATOM 2501 N N . GLU B 1 15 ? 0.786 -20.031 1.124 1.00 156.24 -6 GLU B N 1
ATOM 2502 C CA . GLU B 1 15 ? 1.569 -19.539 2.260 1.00 159.79 -6 GLU B CA 1
ATOM 2503 C C . GLU B 1 15 ? 2.579 -20.582 2.753 1.00 163.73 -6 GLU B C 1
ATOM 2504 O O . GLU B 1 15 ? 2.219 -21.743 2.962 1.00 163.52 -6 GLU B O 1
ATOM 2510 N N . ASN B 1 16 ? 3.852 -20.150 2.917 1.00 160.33 -5 ASN B N 1
ATOM 2511 C CA . ASN B 1 16 ? 5.025 -20.897 3.409 1.00 161.35 -5 ASN B CA 1
ATOM 2512 C C . ASN B 1 16 ? 5.425 -22.131 2.560 1.00 159.40 -5 ASN B C 1
ATOM 2513 O O . ASN B 1 16 ? 6.571 -22.574 2.677 1.00 158.97 -5 ASN B O 1
ATOM 2518 N N . LEU B 1 17 ? 4.520 -22.671 1.717 1.00 154.16 -4 LEU B N 1
ATOM 2519 C CA . LEU B 1 17 ? 4.810 -23.823 0.857 1.00 149.29 -4 LEU B CA 1
ATOM 2520 C C . LEU B 1 17 ? 5.698 -23.368 -0.317 1.00 147.75 -4 LEU B C 1
ATOM 2521 O O . LEU B 1 17 ? 6.923 -23.434 -0.193 1.00 147.19 -4 LEU B O 1
ATOM 2526 N N . TYR B 1 18 ? 5.096 -22.889 -1.432 1.00 142.68 -3 TYR B N 1
ATOM 2527 C CA . TYR B 1 18 ? 5.820 -22.362 -2.596 1.00 138.15 -3 TYR B CA 1
ATOM 2528 C C . TYR B 1 18 ? 4.955 -21.350 -3.367 1.00 139.55 -3 TYR B C 1
ATOM 2529 O O . TYR B 1 18 ? 5.203 -20.149 -3.239 1.00 139.86 -3 TYR B O 1
ATOM 2538 N N . PHE B 1 19 ? 3.939 -21.831 -4.139 1.00 134.70 -2 PHE B N 1
ATOM 2539 C CA . PHE B 1 19 ? 3.013 -21.049 -4.979 1.00 132.90 -2 PHE B CA 1
ATOM 2540 C C . PHE B 1 19 ? 3.807 -20.257 -6.045 1.00 133.21 -2 PHE B C 1
ATOM 2541 O O . PHE B 1 19 ? 4.263 -19.139 -5.784 1.00 134.42 -2 PHE B O 1
ATOM 2549 N N . GLN B 1 20 ? 3.991 -20.864 -7.236 1.00 127.88 -1 GLN B N 1
ATOM 2550 C CA . GLN B 1 20 ? 4.761 -20.266 -8.334 1.00 125.17 -1 GLN B CA 1
ATOM 2551 C C . GLN B 1 20 ? 3.851 -19.917 -9.530 1.00 127.04 -1 GLN B C 1
ATOM 2552 O O . GLN B 1 20 ? 3.393 -18.777 -9.626 1.00 127.72 -1 GLN B O 1
ATOM 2558 N N . SER B 1 21 ? 3.603 -20.892 -10.433 1.00 122.32 0 SER B N 1
ATOM 2559 C CA . SER B 1 21 ? 2.771 -20.731 -11.629 1.00 120.90 0 SER B CA 1
ATOM 2560 C C . SER B 1 21 ? 1.876 -21.958 -11.834 1.00 122.98 0 SER B C 1
ATOM 2561 O O . SER B 1 21 ? 0.657 -21.811 -11.950 1.00 123.62 0 SER B O 1
ATOM 2564 N N . MET B 1 22 ? 2.482 -23.161 -11.867 1.00 118.67 1 MET B N 1
ATOM 2565 C CA . MET B 1 22 ? 1.779 -24.436 -12.034 1.00 117.60 1 MET B CA 1
ATOM 2566 C C . MET B 1 22 ? 1.168 -24.880 -10.700 1.00 122.55 1 MET B C 1
ATOM 2567 O O . MET B 1 22 ? 1.845 -24.853 -9.668 1.00 123.05 1 MET B O 1
ATOM 2572 N N . LYS B 1 23 ? -0.125 -25.258 -10.724 1.00 119.18 2 LYS B N 1
ATOM 2573 C CA . LYS B 1 23 ? -0.859 -25.698 -9.536 1.00 120.68 2 LYS B CA 1
ATOM 2574 C C . LYS B 1 23 ? -1.785 -26.895 -9.867 1.00 123.66 2 LYS B C 1
ATOM 2575 O O . LYS B 1 23 ? -2.914 -26.979 -9.371 1.00 125.03 2 LYS B O 1
ATOM 2581 N N . ALA B 1 24 ? -1.269 -27.829 -10.700 1.00 118.95 3 ALA B N 1
ATOM 2582 C CA . ALA B 1 24 ? -1.919 -29.065 -11.153 1.00 118.54 3 ALA B CA 1
ATOM 2583 C C . ALA B 1 24 ? -0.874 -30.010 -11.748 1.00 117.87 3 ALA B C 1
ATOM 2584 O O . ALA B 1 24 ? -0.109 -29.594 -12.623 1.00 114.81 3 ALA B O 1
ATOM 2586 N N . ALA B 1 25 ? -0.845 -31.275 -11.261 1.00 114.46 4 ALA B N 1
ATOM 2587 C CA . ALA B 1 25 ? 0.063 -32.373 -11.642 1.00 111.93 4 ALA B CA 1
ATOM 2588 C C . ALA B 1 25 ? 1.545 -32.005 -11.421 1.00 112.56 4 ALA B C 1
ATOM 2589 O O . ALA B 1 25 ? 2.144 -31.275 -12.214 1.00 109.81 4 ALA B O 1
ATOM 2591 N N . ILE B 1 26 ? 2.122 -32.527 -10.326 1.00 109.30 5 ILE B N 1
ATOM 2592 C CA . ILE B 1 26 ? 3.513 -32.298 -9.910 1.00 107.25 5 ILE B CA 1
ATOM 2593 C C . ILE B 1 26 ? 4.090 -33.600 -9.299 1.00 110.37 5 ILE B C 1
ATOM 2594 O O . ILE B 1 26 ? 3.446 -34.218 -8.452 1.00 112.85 5 ILE B O 1
ATOM 2599 N N . ALA B 1 27 ? 5.290 -34.021 -9.748 1.00 105.61 6 ALA B N 1
ATOM 2600 C CA . ALA B 1 27 ? 5.957 -35.237 -9.260 1.00 105.07 6 ALA B CA 1
ATOM 2601 C C . ALA B 1 27 ? 7.299 -34.878 -8.604 1.00 107.65 6 ALA B C 1
ATOM 2602 O O . ALA B 1 27 ? 8.361 -35.053 -9.208 1.00 104.65 6 ALA B O 1
ATOM 2604 N N . GLN B 1 28 ? 7.245 -34.371 -7.361 1.00 105.03 7 GLN B N 1
ATO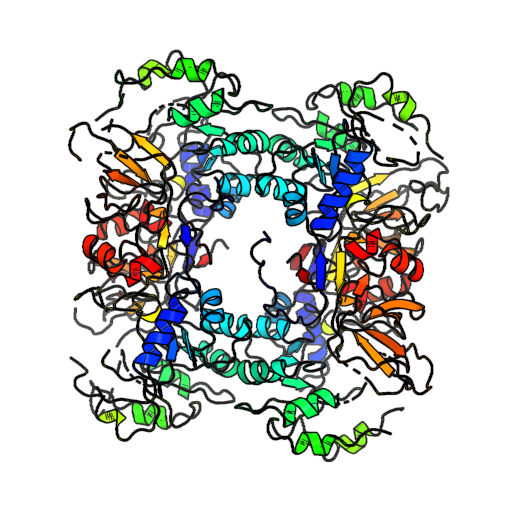M 2605 C CA . GLN B 1 28 ? 8.438 -33.909 -6.658 1.00 105.03 7 GLN B CA 1
ATOM 2606 C C . GLN B 1 28 ? 9.288 -35.032 -6.033 1.00 107.99 7 GLN B C 1
ATOM 2607 O O . GLN B 1 28 ? 8.775 -36.036 -5.535 1.00 109.18 7 GLN B O 1
ATOM 2613 N N . ILE B 1 29 ? 10.611 -34.821 -6.107 1.00 103.57 8 ILE B N 1
ATOM 2614 C CA . ILE B 1 29 ? 11.728 -35.599 -5.555 1.00 103.56 8 ILE B CA 1
ATOM 2615 C C . ILE B 1 29 ? 12.588 -34.587 -4.762 1.00 108.25 8 ILE B C 1
ATOM 2616 O O . ILE B 1 29 ? 12.563 -33.424 -5.157 1.00 107.12 8 ILE B O 1
ATOM 2621 N N . ASN B 1 30 ? 13.273 -34.910 -3.629 1.00 105.23 9 ASN B N 1
ATOM 2622 C CA . ASN B 1 30 ? 13.582 -36.144 -2.888 1.00 105.87 9 ASN B CA 1
ATOM 2623 C C . ASN B 1 30 ? 14.923 -36.718 -3.370 1.00 105.27 9 ASN B C 1
ATOM 2624 O O . ASN B 1 30 ? 15.087 -37.935 -3.471 1.00 103.92 9 ASN B O 1
ATOM 2629 N N . THR B 1 31 ? 15.900 -35.819 -3.617 1.00 100.75 10 THR B N 1
ATOM 2630 C CA . THR B 1 31 ? 17.262 -36.170 -4.034 1.00 98.51 10 THR B CA 1
ATOM 2631 C C . THR B 1 31 ? 18.056 -36.679 -2.828 1.00 105.41 10 THR B C 1
ATOM 2632 O O . THR B 1 31 ? 19.003 -37.448 -2.995 1.00 103.70 10 THR B O 1
ATOM 2636 N N . ALA B 1 32 ? 17.646 -36.264 -1.613 1.00 103.60 11 ALA B N 1
ATOM 2637 C CA . ALA B 1 32 ? 18.252 -36.665 -0.345 1.00 107.61 11 ALA B CA 1
ATOM 2638 C C . ALA B 1 32 ? 17.695 -38.023 0.142 1.00 112.64 11 ALA B C 1
ATOM 2639 O O . ALA B 1 32 ? 17.952 -38.417 1.284 1.00 116.31 11 ALA B O 1
ATOM 2641 N N . ALA B 1 33 ? 16.957 -38.744 -0.735 1.00 107.46 12 ALA B N 1
ATOM 2642 C CA . ALA B 1 33 ? 16.352 -40.042 -0.431 1.00 108.66 12 ALA B CA 1
ATOM 2643 C C . ALA B 1 33 ? 17.019 -41.201 -1.192 1.00 110.02 12 ALA B C 1
ATOM 2644 O O . ALA B 1 33 ? 17.217 -42.256 -0.589 1.00 111.90 12 ALA B O 1
ATOM 2646 N N . LEU B 1 34 ? 17.371 -41.020 -2.495 1.00 104.35 13 LEU B N 1
ATOM 2647 C CA . LEU B 1 34 ? 18.014 -42.088 -3.280 1.00 101.19 13 LEU B CA 1
ATOM 2648 C C . LEU B 1 34 ? 19.468 -42.337 -2.821 1.00 105.38 13 LEU B C 1
ATOM 2649 O O . LEU B 1 34 ? 19.985 -43.435 -3.033 1.00 104.13 13 LEU B O 1
ATOM 2654 N N . ARG B 1 35 ? 20.105 -41.334 -2.174 1.00 102.56 14 ARG B N 1
ATOM 2655 C CA . ARG B 1 35 ? 21.462 -41.444 -1.626 1.00 103.98 14 ARG B CA 1
ATOM 2656 C C . ARG B 1 35 ? 21.426 -42.323 -0.371 1.00 112.01 14 ARG B C 1
ATOM 2657 O O . ARG B 1 35 ? 22.378 -43.059 -0.109 1.00 112.13 14 ARG B O 1
ATOM 2665 N N . HIS B 1 36 ? 20.301 -42.268 0.375 1.00 109.80 15 HIS B N 1
ATOM 2666 C CA . HIS B 1 36 ? 20.029 -43.100 1.547 1.00 114.61 15 HIS B CA 1
ATOM 2667 C C . HIS B 1 36 ? 19.758 -44.530 1.075 1.00 116.04 15 HIS B C 1
ATOM 2668 O O . HIS B 1 36 ? 20.165 -45.487 1.736 1.00 117.81 15 HIS B O 1
ATOM 2675 N N . ASN B 1 37 ? 19.098 -44.660 -0.102 1.00 110.48 16 ASN B N 1
ATOM 2676 C CA . ASN B 1 37 ? 18.797 -45.928 -0.772 1.00 107.90 16 ASN B CA 1
ATOM 2677 C C . ASN B 1 37 ? 20.072 -46.530 -1.371 1.00 107.36 16 ASN B C 1
ATOM 2678 O O . ASN B 1 37 ? 20.127 -47.736 -1.602 1.00 106.46 16 ASN B O 1
ATOM 2683 N N . LEU B 1 38 ? 21.083 -45.679 -1.639 1.00 102.95 17 LEU B N 1
ATOM 2684 C CA . LEU B 1 38 ? 22.391 -46.063 -2.173 1.00 100.43 17 LEU B CA 1
ATOM 2685 C C . LEU B 1 38 ? 23.294 -46.565 -1.027 1.00 108.19 17 LEU B C 1
ATOM 2686 O O . LEU B 1 38 ? 24.035 -47.537 -1.207 1.00 106.76 17 LEU B O 1
ATOM 2691 N N . ALA B 1 39 ? 23.214 -45.902 0.146 1.00 106.51 18 ALA B N 1
ATOM 2692 C CA . ALA B 1 39 ? 23.991 -46.214 1.347 1.00 110.88 18 ALA B CA 1
ATOM 2693 C C . ALA B 1 39 ? 23.622 -47.574 1.954 1.00 117.37 18 ALA B C 1
ATOM 2694 O O . ALA B 1 39 ? 24.508 -48.248 2.483 1.00 118.78 18 ALA B O 1
ATOM 2696 N N . VAL B 1 40 ? 22.331 -47.976 1.882 1.00 113.87 19 VAL B N 1
ATOM 2697 C CA . VAL B 1 40 ? 21.861 -49.260 2.427 1.00 116.87 19 VAL B CA 1
ATOM 2698 C C . VAL B 1 40 ? 22.369 -50.434 1.562 1.00 117.36 19 VAL B C 1
ATOM 2699 O O . VAL B 1 40 ? 22.476 -51.549 2.073 1.00 119.92 19 VAL B O 1
ATOM 2703 N N . VAL B 1 41 ? 22.706 -50.177 0.277 1.00 111.69 20 VAL B N 1
ATOM 2704 C CA . VAL B 1 41 ? 23.275 -51.178 -0.638 1.00 108.41 20 VAL B CA 1
ATOM 2705 C C . VAL B 1 41 ? 24.725 -51.443 -0.180 1.00 112.70 20 VAL B C 1
ATOM 2706 O O . VAL B 1 41 ? 25.169 -52.594 -0.184 1.00 112.37 20 VAL B O 1
ATOM 2710 N N . LYS B 1 42 ? 25.431 -50.377 0.271 1.00 109.72 21 LYS B N 1
ATOM 2711 C CA . LYS B 1 42 ? 26.795 -50.465 0.801 1.00 111.08 21 LYS B CA 1
ATOM 2712 C C . LYS B 1 42 ? 26.792 -51.161 2.177 1.00 120.22 21 LYS B C 1
ATOM 2713 O O . LYS B 1 42 ? 27.803 -51.748 2.567 1.00 121.49 21 LYS B O 1
ATOM 2719 N N . ARG B 1 43 ? 25.647 -51.092 2.899 1.00 118.44 22 ARG B N 1
ATOM 2720 C CA . ARG B 1 43 ? 25.429 -51.716 4.207 1.00 124.56 22 ARG B CA 1
ATOM 2721 C C . ARG B 1 43 ? 25.321 -53.246 4.062 1.00 128.58 22 ARG B C 1
ATOM 2722 O O . ARG B 1 43 ? 25.562 -53.963 5.033 1.00 133.32 22 ARG B O 1
ATOM 2730 N N . HIS B 1 44 ? 24.958 -53.738 2.857 1.00 123.26 23 HIS B N 1
ATOM 2731 C CA . HIS B 1 44 ? 24.860 -55.168 2.552 1.00 122.56 23 HIS B CA 1
ATOM 2732 C C . HIS B 1 44 ? 26.131 -55.645 1.845 1.00 122.35 23 HIS B C 1
ATOM 2733 O O . HIS B 1 44 ? 26.671 -56.696 2.191 1.00 124.31 23 HIS B O 1
ATOM 2740 N N . ALA B 1 45 ? 26.602 -54.858 0.859 1.00 117.38 24 ALA B N 1
ATOM 2741 C CA . ALA B 1 45 ? 27.783 -55.119 0.041 1.00 113.51 24 ALA B CA 1
ATOM 2742 C C . ALA B 1 45 ? 28.804 -53.960 0.170 1.00 116.09 24 ALA B C 1
ATOM 2743 O O . ALA B 1 45 ? 28.721 -52.977 -0.575 1.00 111.97 24 ALA B O 1
ATOM 2745 N N . PRO B 1 46 ? 29.765 -54.047 1.121 1.00 114.98 25 PRO B N 1
ATOM 2746 C CA . PRO B 1 46 ? 30.720 -52.939 1.303 1.00 114.89 25 PRO B CA 1
ATOM 2747 C C . PRO B 1 46 ? 31.867 -52.919 0.287 1.00 114.40 25 PRO B C 1
ATOM 2748 O O . PRO B 1 46 ? 32.357 -51.837 -0.032 1.00 112.50 25 PRO B O 1
ATOM 2752 N N . GLN B 1 47 ? 32.292 -54.093 -0.215 1.00 111.11 26 GLN B N 1
ATOM 2753 C CA . GLN B 1 47 ? 33.399 -54.230 -1.176 1.00 107.36 26 GLN B CA 1
ATOM 2754 C C . GLN B 1 47 ? 32.964 -53.930 -2.618 1.00 104.57 26 GLN B C 1
ATOM 2755 O O . GLN B 1 47 ? 33.753 -53.393 -3.400 1.00 101.54 26 GLN B O 1
ATOM 2761 N N . CYS B 1 48 ? 31.720 -54.314 -2.964 1.00 101.31 27 CYS B N 1
ATOM 2762 C CA . CYS B 1 48 ? 31.115 -54.221 -4.293 1.00 97.34 27 CYS B CA 1
ATOM 2763 C C . CYS B 1 48 ? 30.955 -52.790 -4.799 1.00 96.57 27 CYS B C 1
ATOM 2764 O O . CYS B 1 48 ? 30.651 -51.882 -4.023 1.00 97.33 27 CYS B O 1
ATOM 2767 N N . LYS B 1 49 ? 31.122 -52.618 -6.128 1.00 92.47 28 LYS B N 1
ATOM 2768 C CA . LYS B 1 49 ? 30.966 -51.347 -6.840 1.00 89.37 28 LYS B CA 1
ATOM 2769 C C . LYS B 1 49 ? 29.515 -51.228 -7.347 1.00 90.44 28 LYS B C 1
ATOM 2770 O O . LYS B 1 49 ? 29.041 -52.103 -8.073 1.00 89.09 28 LYS B O 1
ATOM 2776 N N . ILE B 1 50 ? 28.805 -50.171 -6.913 1.00 88.28 29 ILE B N 1
ATOM 2777 C CA . ILE B 1 50 ? 27.397 -49.922 -7.249 1.00 86.87 29 ILE B CA 1
ATOM 2778 C C . ILE B 1 50 ? 27.293 -49.310 -8.660 1.00 85.31 29 ILE B C 1
ATOM 2779 O O . ILE B 1 50 ? 28.087 -48.436 -9.014 1.00 83.90 29 ILE B O 1
ATOM 2784 N N . ILE B 1 51 ? 26.323 -49.802 -9.464 1.00 82.39 30 ILE B N 1
ATOM 2785 C CA . ILE B 1 51 ? 26.070 -49.348 -10.836 1.00 81.32 30 ILE B CA 1
ATOM 2786 C C . ILE B 1 51 ? 24.575 -49.006 -11.025 1.00 82.28 30 ILE B C 1
ATOM 2787 O O . ILE B 1 51 ? 23.734 -49.910 -11.045 1.00 83.03 30 ILE B O 1
ATOM 2792 N N . ALA B 1 52 ? 24.260 -47.703 -11.189 1.00 79.89 31 ALA B N 1
ATOM 2793 C CA . ALA B 1 52 ? 22.908 -47.201 -11.481 1.00 79.50 31 ALA B CA 1
ATOM 2794 C C . ALA B 1 52 ? 22.718 -47.233 -13.004 1.00 80.48 31 ALA B C 1
ATOM 2795 O O . ALA B 1 52 ? 23.732 -47.096 -13.670 1.00 79.34 31 ALA B O 1
ATOM 2797 N N . VAL B 1 53 ? 21.536 -47.500 -13.619 1.00 78.21 32 VAL B N 1
ATOM 2798 C CA . VAL B 1 53 ? 20.124 -47.647 -13.234 1.00 79.26 32 VAL B CA 1
ATOM 2799 C C . VAL B 1 53 ? 19.488 -46.255 -13.462 1.00 80.33 32 VAL B C 1
ATOM 2800 O O . VAL B 1 53 ? 19.045 -45.566 -12.536 1.00 81.14 32 VAL B O 1
ATOM 2804 N N . VAL B 1 54 ? 19.507 -45.855 -14.749 1.00 77.09 33 VAL B N 1
ATOM 2805 C CA . VAL B 1 54 ? 18.966 -44.625 -15.338 1.00 76.04 33 VAL B CA 1
ATOM 2806 C C . VAL B 1 54 ? 18.470 -44.986 -16.769 1.00 78.27 33 VAL B C 1
ATOM 2807 O O . VAL B 1 54 ? 18.639 -44.204 -17.709 1.00 77.17 33 VAL B O 1
ATOM 2811 N N . LYS B 1 55 ? 17.864 -46.202 -16.905 1.00 76.46 34 LYS B N 1
ATOM 2812 C CA . LYS B 1 55 ? 17.341 -46.822 -18.137 1.00 77.09 34 LYS B CA 1
ATOM 2813 C C . LYS B 1 55 ? 16.426 -45.863 -18.911 1.00 78.03 34 LYS B C 1
ATOM 2814 O O . LYS B 1 55 ? 16.789 -45.455 -20.013 1.00 77.60 34 LYS B O 1
ATOM 2820 N N . ALA B 1 56 ? 15.271 -45.482 -18.334 1.00 76.26 35 ALA B N 1
ATOM 2821 C CA . ALA B 1 56 ? 14.364 -44.501 -18.940 1.00 76.59 35 ALA B CA 1
ATOM 2822 C C . ALA B 1 56 ? 14.887 -43.105 -18.578 1.00 78.93 35 ALA B C 1
ATOM 2823 O O . ALA B 1 56 ? 16.087 -42.985 -18.316 1.00 78.40 35 ALA B O 1
ATOM 2825 N N . ASN B 1 57 ? 14.034 -42.056 -18.518 1.00 76.26 36 ASN B N 1
ATOM 2826 C CA . ASN B 1 57 ? 14.498 -40.726 -18.091 1.00 74.84 36 ASN B CA 1
ATOM 2827 C C . ASN B 1 57 ? 14.723 -40.813 -16.565 1.00 78.33 36 ASN B C 1
ATOM 2828 O O . ASN B 1 57 ? 14.046 -40.152 -15.772 1.00 79.10 36 ASN B O 1
ATOM 2833 N N . ALA B 1 58 ? 15.678 -41.704 -16.180 1.00 74.46 37 ALA B N 1
ATOM 2834 C CA . ALA B 1 58 ? 16.040 -42.158 -14.837 1.00 74.93 37 ALA B CA 1
ATOM 2835 C C . ALA B 1 58 ? 14.790 -42.703 -14.152 1.00 80.24 37 ALA B C 1
ATOM 2836 O O . ALA B 1 58 ? 14.533 -42.407 -12.983 1.00 81.20 37 ALA B O 1
ATOM 2838 N N . TYR B 1 59 ? 13.999 -43.494 -14.924 1.00 77.45 38 TYR B N 1
ATOM 2839 C CA . TYR B 1 59 ? 12.710 -44.079 -14.541 1.00 78.97 38 TYR B CA 1
ATOM 2840 C C . TYR B 1 59 ? 11.664 -42.958 -14.276 1.00 82.58 38 TYR B C 1
ATOM 2841 O O . TYR B 1 59 ? 10.827 -43.072 -13.376 1.00 83.93 38 TYR B O 1
ATOM 2850 N N . GLY B 1 60 ? 11.721 -41.902 -15.090 1.00 79.03 39 GLY B N 1
ATOM 2851 C CA . GLY B 1 60 ? 10.820 -40.755 -15.003 1.00 79.55 39 GLY B CA 1
ATOM 2852 C C . GLY B 1 60 ? 11.147 -39.764 -13.901 1.00 82.89 39 GLY B C 1
ATOM 2853 O O . GLY B 1 60 ? 10.309 -38.922 -13.566 1.00 83.33 39 GLY B O 1
ATOM 2854 N N . HIS B 1 61 ? 12.369 -39.847 -13.337 1.00 79.61 40 HIS B N 1
ATOM 2855 C CA . HIS B 1 61 ? 12.839 -38.965 -12.262 1.00 79.53 40 HIS B CA 1
ATOM 2856 C C . HIS B 1 61 ? 13.829 -37.902 -12.784 1.00 79.41 40 HIS B C 1
ATOM 2857 O O . HIS B 1 61 ? 14.221 -37.010 -12.029 1.00 79.37 40 HIS B O 1
ATOM 2864 N N . GLY B 1 62 ? 14.213 -38.007 -14.058 1.00 77.12 41 GLY B N 1
ATOM 2865 C CA . GLY B 1 62 ? 15.148 -37.092 -14.705 1.00 76.83 41 GLY B CA 1
ATOM 2866 C C . GLY B 1 62 ? 16.563 -37.628 -14.715 1.00 80.14 41 GLY B C 1
ATOM 2867 O O . GLY B 1 62 ? 17.163 -37.789 -13.648 1.00 80.79 41 GLY B O 1
ATOM 2868 N N . LEU B 1 63 ? 17.104 -37.906 -15.927 1.00 77.97 42 LEU B N 1
ATOM 2869 C CA . LEU B 1 63 ? 18.438 -38.477 -16.179 1.00 77.51 42 LEU B CA 1
ATOM 2870 C C . LEU B 1 63 ? 19.574 -37.639 -15.561 1.00 82.91 42 LEU B C 1
ATOM 2871 O O . LEU B 1 63 ? 20.303 -38.156 -14.714 1.00 82.94 42 LEU B O 1
ATOM 2876 N N . LEU B 1 64 ? 19.720 -36.370 -15.994 1.00 80.83 43 LEU B N 1
ATOM 2877 C CA . LEU B 1 64 ? 20.768 -35.445 -15.556 1.00 82.08 43 LEU B CA 1
ATOM 2878 C C . LEU B 1 64 ? 20.703 -35.078 -14.047 1.00 87.59 43 LEU B C 1
ATOM 2879 O O . LEU B 1 64 ? 21.768 -35.115 -13.426 1.00 88.22 43 LEU B O 1
ATOM 2884 N N . PRO B 1 65 ? 19.539 -34.742 -13.417 1.00 84.94 44 PRO B N 1
ATOM 2885 C CA . PRO B 1 65 ? 19.569 -34.363 -11.990 1.00 86.89 44 PRO B CA 1
ATOM 2886 C C . PRO B 1 65 ? 19.966 -35.485 -11.021 1.00 91.13 44 PRO B C 1
ATOM 2887 O O . PRO B 1 65 ? 20.675 -35.193 -10.059 1.00 92.59 44 PRO B O 1
ATOM 2891 N N . VAL B 1 66 ? 19.527 -36.744 -11.253 1.00 87.16 45 VAL B N 1
ATOM 2892 C CA . VAL B 1 66 ? 19.866 -37.859 -10.349 1.00 87.82 45 VAL B CA 1
ATOM 2893 C C . VAL B 1 66 ? 21.334 -38.303 -10.552 1.00 91.46 45 VAL B C 1
ATOM 2894 O O . VAL B 1 66 ? 21.954 -38.790 -9.603 1.00 92.54 45 VAL B O 1
ATOM 2898 N N . ALA B 1 67 ? 21.878 -38.127 -11.781 1.00 87.44 46 ALA B N 1
ATOM 2899 C CA . ALA B 1 67 ? 23.258 -38.466 -12.138 1.00 86.91 46 ALA B CA 1
ATOM 2900 C C . ALA B 1 67 ? 24.243 -37.571 -11.393 1.00 93.39 46 ALA B C 1
ATOM 2901 O O . ALA B 1 67 ? 25.321 -38.030 -11.016 1.00 93.86 46 ALA B O 1
ATOM 2903 N N . ARG B 1 68 ? 23.864 -36.299 -11.175 1.00 90.58 47 ARG B N 1
ATOM 2904 C CA . ARG B 1 68 ? 24.655 -35.320 -10.430 1.00 93.22 47 ARG B CA 1
ATOM 2905 C C . ARG B 1 68 ? 24.594 -35.633 -8.933 1.00 100.06 47 ARG B C 1
ATOM 2906 O O . ARG B 1 68 ? 25.556 -35.366 -8.210 1.00 102.59 47 ARG B O 1
ATOM 2914 N N . THR B 1 69 ? 23.461 -36.211 -8.479 1.00 96.36 48 THR B N 1
ATOM 2915 C CA . THR B 1 69 ? 23.209 -36.582 -7.086 1.00 99.04 48 THR B CA 1
ATOM 2916 C C . THR B 1 69 ? 23.961 -37.873 -6.726 1.00 103.16 48 THR B C 1
ATOM 2917 O O . THR B 1 69 ? 24.595 -37.921 -5.671 1.00 105.83 48 THR B O 1
ATOM 2921 N N . LEU B 1 70 ? 23.892 -38.909 -7.592 1.00 98.46 49 LEU B N 1
ATOM 2922 C CA . LEU B 1 70 ? 24.560 -40.197 -7.373 1.00 98.37 49 LEU B CA 1
ATOM 2923 C C . LEU B 1 70 ? 26.027 -40.120 -7.844 1.00 100.95 49 LEU B C 1
ATOM 2924 O O . LEU B 1 70 ? 26.424 -40.794 -8.799 1.00 97.71 49 LEU B O 1
ATOM 2929 N N . VAL B 1 71 ? 26.824 -39.279 -7.159 1.00 98.65 50 VAL B N 1
ATOM 2930 C CA . VAL B 1 71 ? 28.244 -39.055 -7.445 1.00 98.78 50 VAL B CA 1
ATOM 2931 C C . VAL B 1 71 ? 29.088 -40.227 -6.875 1.00 102.18 50 VAL B C 1
ATOM 2932 O O . VAL B 1 71 ? 30.164 -40.513 -7.398 1.00 101.58 50 VAL B O 1
ATOM 2936 N N . ASP B 1 72 ? 28.571 -40.914 -5.831 1.00 98.87 51 ASP B N 1
ATOM 2937 C CA . ASP B 1 72 ? 29.224 -42.056 -5.184 1.00 99.35 51 ASP B CA 1
ATOM 2938 C C . ASP B 1 72 ? 29.154 -43.320 -6.058 1.00 98.48 51 ASP B C 1
ATOM 2939 O O . ASP B 1 72 ? 29.922 -44.257 -5.828 1.00 98.39 51 ASP B O 1
ATOM 2944 N N . ALA B 1 73 ? 28.237 -43.342 -7.054 1.00 93.05 52 ALA B N 1
ATOM 2945 C CA . ALA B 1 73 ? 28.051 -44.451 -7.992 1.00 90.21 52 ALA B CA 1
ATOM 2946 C C . ALA B 1 73 ? 29.301 -44.630 -8.857 1.00 90.32 52 ALA B C 1
ATOM 2947 O O . ALA B 1 73 ? 29.778 -43.671 -9.474 1.00 89.16 52 ALA B O 1
ATOM 2949 N N . ASP B 1 74 ? 29.854 -45.852 -8.853 1.00 86.09 53 ASP B N 1
ATOM 2950 C CA . ASP B 1 74 ? 31.083 -46.214 -9.564 1.00 86.25 53 ASP B CA 1
ATOM 2951 C C . ASP B 1 74 ? 30.901 -46.264 -11.088 1.00 85.65 53 ASP B C 1
ATOM 2952 O O . ASP B 1 74 ? 31.875 -46.042 -11.810 1.00 85.97 53 ASP B O 1
ATOM 2957 N N . ALA B 1 75 ? 29.677 -46.561 -11.575 1.00 80.46 54 ALA B N 1
ATOM 2958 C CA . ALA B 1 75 ? 29.368 -46.640 -13.009 1.00 77.77 54 ALA B CA 1
ATOM 2959 C C . ALA B 1 75 ? 27.894 -46.326 -13.297 1.00 78.75 54 ALA B C 1
ATOM 2960 O O . ALA B 1 75 ? 27.045 -46.477 -12.415 1.00 79.70 54 ALA B O 1
ATOM 2962 N N . TYR B 1 76 ? 27.596 -45.889 -14.536 1.00 73.58 55 TYR B N 1
ATOM 2963 C CA . TYR B 1 76 ? 26.236 -45.570 -14.982 1.00 71.90 55 TYR B CA 1
ATOM 2964 C C . TYR B 1 76 ? 25.754 -46.578 -16.028 1.00 75.65 55 TYR B C 1
ATOM 2965 O O . TYR B 1 76 ? 26.576 -47.227 -16.672 1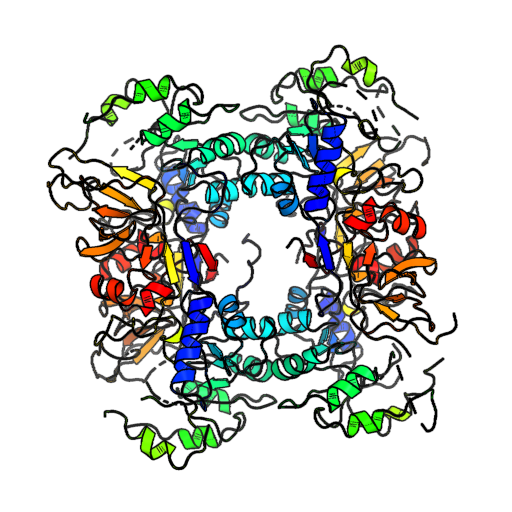.00 74.60 55 TYR B O 1
ATOM 2974 N N . ALA B 1 77 ? 24.419 -46.733 -16.167 1.00 72.11 56 ALA B N 1
ATOM 2975 C CA . ALA B 1 77 ? 23.807 -47.672 -17.109 1.00 71.96 56 ALA B CA 1
ATOM 2976 C C . ALA B 1 77 ? 22.524 -47.109 -17.727 1.00 76.37 56 ALA B C 1
ATOM 2977 O O . ALA B 1 77 ? 21.560 -46.818 -17.016 1.00 76.18 56 ALA B O 1
ATOM 2979 N N . VAL B 1 78 ? 22.528 -46.965 -19.064 1.00 73.12 57 VAL B N 1
ATOM 2980 C CA . VAL B 1 78 ? 21.417 -46.439 -19.871 1.00 73.35 57 VAL B CA 1
ATOM 2981 C C . VAL B 1 78 ? 20.963 -47.492 -20.908 1.00 78.33 57 VAL B C 1
ATOM 2982 O O . VAL B 1 78 ? 21.646 -48.500 -21.095 1.00 78.53 57 VAL B O 1
ATOM 2986 N N . ALA B 1 79 ? 19.825 -47.244 -21.585 1.00 75.49 58 ALA B N 1
ATOM 2987 C CA . ALA B 1 79 ? 19.277 -48.147 -22.600 1.00 76.59 58 ALA B CA 1
ATOM 2988 C C . ALA B 1 79 ? 19.702 -47.760 -24.026 1.00 78.02 58 ALA B C 1
ATOM 2989 O O . ALA B 1 79 ? 19.904 -48.652 -24.857 1.00 78.44 58 ALA B O 1
ATOM 2991 N N . ARG B 1 80 ? 19.821 -46.442 -24.310 1.00 74.98 59 ARG B N 1
ATOM 2992 C CA . ARG B 1 80 ? 20.194 -45.932 -25.636 1.00 76.35 59 ARG B CA 1
ATOM 2993 C C . ARG B 1 80 ? 21.351 -44.915 -25.574 1.00 79.23 59 ARG B C 1
ATOM 2994 O O . ARG B 1 80 ? 21.607 -44.324 -24.522 1.00 77.38 59 ARG B O 1
ATOM 3002 N N . ILE B 1 81 ? 22.036 -44.724 -26.726 1.00 75.97 60 ILE B N 1
ATOM 3003 C CA . ILE B 1 81 ? 23.184 -43.827 -26.916 1.00 75.90 60 ILE B CA 1
ATOM 3004 C C . ILE B 1 81 ? 22.840 -42.363 -26.610 1.00 79.61 60 ILE B C 1
ATOM 3005 O O . ILE B 1 81 ? 23.686 -41.665 -26.055 1.00 78.08 60 ILE B O 1
ATOM 3010 N N . GLU B 1 82 ? 21.613 -41.908 -26.962 1.00 76.18 61 GLU B N 1
ATOM 3011 C CA . GLU B 1 82 ? 21.124 -40.536 -26.760 1.00 76.35 61 GLU B CA 1
ATOM 3012 C C . GLU B 1 82 ? 21.269 -40.064 -25.306 1.00 79.17 61 GLU B C 1
ATOM 3013 O O . GLU B 1 82 ? 21.665 -38.922 -25.079 1.00 78.66 61 GLU B O 1
ATOM 3019 N N . GLU B 1 83 ? 20.967 -40.946 -24.336 1.00 75.40 62 GLU B N 1
ATOM 3020 C CA . GLU B 1 83 ? 21.066 -40.660 -22.902 1.00 74.26 62 GLU B CA 1
ATOM 3021 C C . GLU B 1 83 ? 22.526 -40.617 -22.451 1.00 78.54 62 GLU B C 1
ATOM 3022 O O . GLU B 1 83 ? 22.881 -39.771 -21.631 1.00 77.79 62 GLU B O 1
ATOM 3028 N N . ALA B 1 84 ? 23.365 -41.528 -22.991 1.00 75.58 63 ALA B N 1
ATOM 3029 C CA . ALA B 1 84 ? 24.794 -41.646 -22.686 1.00 75.47 63 ALA B CA 1
ATOM 3030 C C . ALA B 1 84 ? 25.584 -40.414 -23.149 1.00 80.83 63 ALA B C 1
ATOM 3031 O O . ALA B 1 84 ? 26.532 -40.013 -22.472 1.00 80.58 63 ALA B O 1
ATOM 3033 N N . LEU B 1 85 ? 25.189 -39.818 -24.292 1.00 78.15 64 LEU B N 1
ATOM 3034 C CA . LEU B 1 85 ? 25.819 -38.619 -24.857 1.00 79.89 64 LEU B CA 1
ATOM 3035 C C . LEU B 1 85 ? 25.482 -37.380 -24.016 1.00 84.11 64 LEU B C 1
ATOM 3036 O O . LEU B 1 85 ? 26.293 -36.456 -23.941 1.00 84.81 64 LEU B O 1
ATOM 3041 N N . MET B 1 86 ? 24.289 -37.373 -23.380 1.00 81.03 65 MET B N 1
ATOM 3042 C CA . MET B 1 86 ? 23.812 -36.301 -22.498 1.00 80.85 65 MET B CA 1
ATOM 3043 C C . MET B 1 86 ? 24.581 -36.308 -21.176 1.00 82.93 65 MET B C 1
ATOM 3044 O O . MET B 1 86 ? 24.817 -35.242 -20.605 1.00 83.13 65 MET B O 1
ATOM 3049 N N . LEU B 1 87 ? 24.961 -37.511 -20.690 1.00 79.43 66 LEU B N 1
ATOM 3050 C CA . LEU B 1 87 ? 25.721 -37.692 -19.449 1.00 78.88 66 LEU B CA 1
ATOM 3051 C C . LEU B 1 87 ? 27.165 -37.234 -19.645 1.00 83.83 66 LEU B C 1
ATOM 3052 O O . LEU B 1 87 ? 27.665 -36.443 -18.844 1.00 84.75 66 LEU B O 1
ATOM 3057 N N . ARG B 1 88 ? 27.812 -37.703 -20.735 1.00 81.27 67 ARG B N 1
ATOM 3058 C CA . ARG B 1 88 ? 29.187 -37.369 -21.117 1.00 82.84 67 ARG B CA 1
ATOM 3059 C C . ARG B 1 88 ? 29.378 -35.857 -21.274 1.00 87.25 67 ARG B C 1
ATOM 3060 O O . ARG B 1 88 ? 30.404 -35.330 -20.842 1.00 88.90 67 ARG B O 1
ATOM 3068 N N . SER B 1 89 ? 28.377 -35.166 -21.859 1.00 84.33 68 SER B N 1
ATOM 3069 C CA . SER B 1 89 ? 28.379 -33.717 -22.071 1.00 86.34 68 SER B CA 1
ATOM 3070 C C . SER B 1 89 ? 28.242 -32.950 -20.746 1.00 90.56 68 SER B C 1
ATOM 3071 O O . SER B 1 89 ? 28.639 -31.785 -20.679 1.00 92.22 68 SER B O 1
ATOM 3074 N N . CYS B 1 90 ? 27.698 -33.606 -19.696 1.00 87.12 69 CYS B N 1
ATOM 3075 C CA . CYS B 1 90 ? 27.520 -33.015 -18.367 1.00 87.52 69 CYS B CA 1
ATOM 3076 C C . CYS B 1 90 ? 28.711 -33.378 -17.442 1.00 89.81 69 CYS B C 1
ATOM 3077 O O . CYS B 1 90 ? 28.541 -33.527 -16.228 1.00 89.59 69 CYS B O 1
ATOM 3080 N N . ALA B 1 91 ? 29.923 -33.480 -18.043 1.00 88.39 70 ALA B N 1
ATOM 3081 C CA . ALA B 1 91 ? 31.234 -33.763 -17.437 1.00 89.85 70 ALA B CA 1
ATOM 3082 C C . ALA B 1 91 ? 31.252 -35.023 -16.531 1.00 90.61 70 ALA B C 1
ATOM 3083 O O . ALA B 1 91 ? 31.863 -35.006 -15.457 1.00 91.60 70 ALA B O 1
ATOM 3085 N N . VAL B 1 92 ? 30.628 -36.127 -16.994 1.00 87.15 71 VAL B N 1
ATOM 3086 C CA . VAL B 1 92 ? 30.603 -37.401 -16.262 1.00 85.53 71 VAL B CA 1
ATOM 3087 C C . VAL B 1 92 ? 31.780 -38.258 -16.762 1.00 88.88 71 VAL B C 1
ATOM 3088 O O . VAL B 1 92 ? 31.872 -38.546 -17.958 1.00 87.70 71 VAL B O 1
ATOM 3092 N N . VAL B 1 93 ? 32.677 -38.646 -15.835 1.00 87.05 72 VAL B N 1
ATOM 3093 C CA . VAL B 1 93 ? 33.889 -39.417 -16.132 1.00 87.06 72 VAL B CA 1
ATOM 3094 C C . VAL B 1 93 ? 33.704 -40.924 -15.880 1.00 88.74 72 VAL B C 1
ATOM 3095 O O . VAL B 1 93 ? 34.439 -41.729 -16.460 1.00 87.83 72 VAL B O 1
ATOM 3099 N N . LYS B 1 94 ? 32.736 -41.298 -15.012 1.00 86.37 73 LYS B N 1
ATOM 3100 C CA . LYS B 1 94 ? 32.419 -42.687 -14.655 1.00 84.76 73 LYS B CA 1
ATOM 3101 C C . LYS B 1 94 ? 31.985 -43.490 -15.897 1.00 87.80 73 LYS B C 1
ATOM 3102 O O . LYS B 1 94 ? 31.324 -42.920 -16.764 1.00 87.19 73 LYS B O 1
ATOM 3108 N N . PRO B 1 95 ? 32.355 -44.790 -16.020 1.00 84.71 74 PRO B N 1
ATOM 3109 C CA . PRO B 1 95 ? 31.978 -45.547 -17.229 1.00 83.47 74 PRO B CA 1
ATOM 3110 C C . PRO B 1 95 ? 30.466 -45.734 -17.385 1.00 86.30 74 PRO B C 1
ATOM 3111 O O . PRO B 1 95 ? 29.774 -46.072 -16.421 1.00 85.61 74 PRO B O 1
ATOM 3115 N N . ILE B 1 96 ? 29.960 -45.479 -18.607 1.00 83.48 75 ILE B N 1
ATOM 3116 C CA . ILE B 1 96 ? 28.541 -45.608 -18.957 1.00 82.48 75 ILE B CA 1
ATOM 3117 C C . ILE B 1 96 ? 28.330 -46.974 -19.618 1.00 85.69 75 ILE B C 1
ATOM 3118 O O . ILE B 1 96 ? 29.006 -47.292 -20.599 1.00 85.48 75 ILE B O 1
ATOM 3123 N N . VAL B 1 97 ? 27.402 -47.777 -19.073 1.00 82.32 76 VAL B N 1
ATOM 3124 C CA . VAL B 1 97 ? 27.076 -49.111 -19.581 1.00 82.37 76 VAL B CA 1
ATOM 3125 C C . VAL B 1 97 ? 25.828 -49.003 -20.463 1.00 86.94 76 VAL B C 1
ATOM 3126 O O . VAL B 1 97 ? 24.789 -48.533 -20.005 1.00 86.11 76 VAL B O 1
ATOM 3130 N N . LEU B 1 98 ? 25.936 -49.415 -21.730 1.00 84.36 77 LEU B N 1
ATOM 3131 C CA . LEU B 1 98 ? 24.815 -49.367 -22.663 1.00 85.34 77 LEU B CA 1
ATOM 3132 C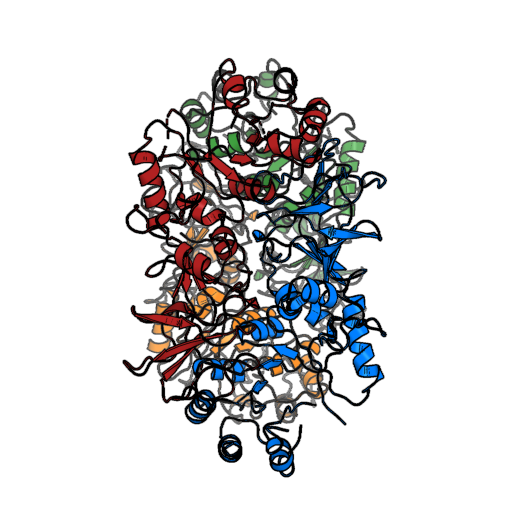 C . LEU B 1 98 ? 24.075 -50.709 -22.644 1.00 91.66 77 LEU B C 1
ATOM 3133 O O . LEU B 1 98 ? 24.508 -51.670 -23.289 1.00 92.43 77 LEU B O 1
ATOM 3138 N N . LEU B 1 99 ? 22.982 -50.777 -21.856 1.00 88.48 78 LEU B N 1
ATOM 3139 C CA . LEU B 1 99 ? 22.133 -51.966 -21.702 1.00 89.82 78 LEU B CA 1
ATOM 3140 C C . LEU B 1 99 ? 21.395 -52.245 -23.005 1.00 96.54 78 LEU B C 1
ATOM 3141 O O . LEU B 1 99 ? 21.072 -51.305 -23.738 1.00 96.23 78 LEU B O 1
ATOM 3146 N N . GLU B 1 100 ? 21.185 -53.545 -23.319 1.00 93.81 79 GLU B N 1
ATOM 3147 C CA . GLU B 1 100 ? 20.556 -54.054 -24.551 1.00 96.35 79 GLU B CA 1
ATOM 3148 C C . GLU B 1 100 ? 21.469 -53.824 -25.782 1.00 99.31 79 GLU B C 1
ATOM 3149 O O . GLU B 1 100 ? 21.172 -54.326 -26.868 1.00 101.36 79 GLU B O 1
ATOM 3155 N N . GLY B 1 101 ? 22.578 -53.110 -25.579 1.00 94.68 80 GLY B N 1
ATOM 3156 C CA . GLY B 1 101 ? 23.575 -52.805 -26.599 1.00 95.20 80 GLY B CA 1
ATOM 3157 C C . GLY B 1 101 ? 23.102 -51.891 -27.709 1.00 100.32 80 GLY B C 1
ATOM 3158 O O . GLY B 1 101 ? 22.140 -51.135 -27.539 1.00 99.48 80 GLY B O 1
ATOM 3159 N N . PHE B 1 102 ? 23.797 -51.959 -28.853 1.00 97.80 81 PHE B N 1
ATOM 3160 C CA . PHE B 1 102 ? 23.513 -51.172 -30.052 1.00 99.69 81 PHE B CA 1
ATOM 3161 C C . PHE B 1 102 ? 22.700 -51.996 -31.052 1.00 107.39 81 PHE B C 1
ATOM 3162 O O . PHE B 1 102 ? 22.967 -53.186 -31.231 1.00 108.71 81 PHE B O 1
ATOM 3170 N N . PHE B 1 103 ? 21.707 -51.366 -31.698 1.00 105.09 82 PHE B N 1
ATOM 3171 C CA . PHE B 1 103 ? 20.858 -52.031 -32.686 1.00 109.05 82 PHE B CA 1
ATOM 3172 C C . PHE B 1 103 ? 21.352 -51.733 -34.112 1.00 115.82 82 PHE B C 1
ATOM 3173 O O . PHE B 1 103 ? 21.069 -52.506 -35.030 1.00 119.21 82 PHE B O 1
ATOM 3181 N N . SER B 1 104 ? 22.077 -50.612 -34.285 1.00 111.89 83 SER B N 1
ATOM 3182 C CA . SER B 1 104 ? 22.589 -50.143 -35.572 1.00 115.16 83 SER B CA 1
ATOM 3183 C C . SER B 1 104 ? 24.108 -50.269 -35.663 1.00 117.25 83 SER B C 1
ATOM 3184 O O . SER B 1 104 ? 24.803 -50.105 -34.659 1.00 112.98 83 SER B O 1
ATOM 3187 N N . ALA B 1 105 ? 24.619 -50.530 -36.882 1.00 115.72 84 ALA B N 1
ATOM 3188 C CA . ALA B 1 105 ? 26.049 -50.657 -37.175 1.00 115.71 84 ALA B CA 1
ATOM 3189 C C . ALA B 1 105 ? 26.764 -49.302 -37.072 1.00 117.91 84 ALA B C 1
ATOM 3190 O O . ALA B 1 105 ? 27.957 -49.262 -36.772 1.00 116.25 84 ALA B O 1
ATOM 3192 N N . ALA B 1 106 ? 26.022 -48.199 -37.300 1.00 115.20 85 ALA B N 1
ATOM 3193 C CA . ALA B 1 106 ? 26.515 -46.820 -37.232 1.00 114.22 85 ALA B CA 1
ATOM 3194 C C . ALA B 1 106 ? 26.630 -46.316 -35.775 1.00 111.65 85 ALA B C 1
ATOM 3195 O O . ALA B 1 106 ? 27.120 -45.205 -35.554 1.00 110.98 85 ALA B O 1
ATOM 3197 N N . ASP B 1 107 ? 26.189 -47.133 -34.792 1.00 106.88 86 ASP B N 1
ATOM 3198 C CA . ASP B 1 107 ? 26.248 -46.812 -33.364 1.00 101.51 86 ASP B CA 1
ATOM 3199 C C . ASP B 1 107 ? 27.569 -47.296 -32.730 1.00 101.55 86 ASP B C 1
ATOM 3200 O O . ASP B 1 107 ? 27.786 -47.091 -31.534 1.00 97.79 86 ASP B O 1
ATOM 3205 N N . LEU B 1 108 ? 28.450 -47.918 -33.534 1.00 99.36 87 LEU B N 1
ATOM 3206 C CA . LEU B 1 108 ? 29.747 -48.412 -33.079 1.00 97.73 87 LEU B CA 1
ATOM 3207 C C . LEU B 1 108 ? 30.829 -47.309 -33.061 1.00 101.64 87 LEU B C 1
ATOM 3208 O O . LEU B 1 108 ? 31.553 -47.257 -32.066 1.00 98.57 87 LEU B O 1
ATOM 3213 N N . PRO B 1 109 ? 31.002 -46.428 -34.090 1.00 100.23 88 PRO B N 1
ATOM 3214 C CA . PRO B 1 109 ? 32.072 -45.417 -34.001 1.00 101.09 88 PRO B CA 1
ATOM 3215 C C . PRO B 1 109 ? 31.824 -44.358 -32.921 1.00 102.01 88 PRO B C 1
ATOM 3216 O O . PRO B 1 109 ? 32.795 -43.811 -32.400 1.00 101.60 88 PRO B O 1
ATOM 3220 N N . VAL B 1 110 ? 30.546 -44.079 -32.575 1.00 98.97 89 VAL B N 1
ATOM 3221 C CA . VAL B 1 110 ? 30.184 -43.113 -31.522 1.00 96.44 89 VAL B CA 1
ATOM 3222 C C . VAL B 1 110 ? 30.490 -43.711 -30.136 1.00 95.28 89 VAL B C 1
ATOM 3223 O O . VAL B 1 110 ? 30.804 -42.967 -29.203 1.00 93.55 89 VAL B O 1
ATOM 3227 N N . LEU B 1 111 ? 30.379 -45.053 -30.016 1.00 92.10 90 LEU B N 1
ATOM 3228 C CA . LEU B 1 111 ? 30.615 -45.832 -28.800 1.00 89.11 90 LEU B CA 1
ATOM 3229 C C . LEU B 1 111 ? 32.083 -45.765 -28.382 1.00 91.97 90 LEU B C 1
ATOM 3230 O O . LEU B 1 111 ? 32.371 -45.627 -27.193 1.00 89.79 90 LEU B O 1
ATOM 3235 N N . ALA B 1 112 ? 33.004 -45.845 -29.362 1.00 90.43 91 ALA B N 1
ATOM 3236 C CA . ALA B 1 112 ? 34.449 -45.790 -29.139 1.00 89.94 91 ALA B CA 1
ATOM 3237 C C . ALA B 1 112 ? 34.920 -44.363 -28.859 1.00 92.55 91 ALA B C 1
ATOM 3238 O O . ALA B 1 112 ? 35.775 -44.178 -27.995 1.00 91.64 91 ALA B O 1
ATOM 3240 N N . ALA B 1 113 ? 34.368 -43.365 -29.590 1.00 90.69 92 ALA B N 1
ATOM 3241 C CA . ALA B 1 113 ? 34.707 -41.942 -29.480 1.00 91.16 92 ALA B CA 1
ATOM 3242 C C . ALA B 1 113 ? 34.278 -41.334 -28.140 1.00 91.01 92 ALA B C 1
ATOM 3243 O O . ALA B 1 113 ? 34.954 -40.431 -27.644 1.00 91.25 92 ALA B O 1
ATOM 3245 N N . ASN B 1 114 ? 33.161 -41.813 -27.565 1.00 86.99 93 ASN B N 1
ATOM 3246 C CA . ASN B 1 114 ? 32.640 -41.323 -26.286 1.00 85.21 93 ASN B CA 1
ATOM 3247 C C . ASN B 1 114 ? 32.937 -42.302 -25.132 1.00 84.28 93 ASN B C 1
ATOM 3248 O O . ASN B 1 114 ? 32.492 -42.068 -24.006 1.00 82.72 93 ASN B O 1
ATOM 3253 N N . ASN B 1 115 ? 33.715 -43.376 -25.416 1.00 82.19 94 ASN B N 1
ATOM 3254 C CA . ASN B 1 115 ? 34.128 -44.439 -24.487 1.00 80.77 94 ASN B CA 1
ATOM 3255 C C . ASN B 1 115 ? 32.932 -44.985 -23.691 1.00 82.90 94 ASN B C 1
ATOM 3256 O O . ASN B 1 115 ? 32.760 -44.669 -22.509 1.00 81.89 94 ASN B O 1
ATOM 3261 N N . LEU B 1 116 ? 32.093 -45.779 -24.366 1.00 80.30 95 LEU B N 1
ATOM 3262 C CA . LEU B 1 116 ? 30.905 -46.382 -23.766 1.00 78.59 95 LEU B CA 1
ATOM 3263 C C . LEU B 1 116 ? 31.094 -47.898 -23.634 1.00 81.70 95 LEU B C 1
ATOM 3264 O O . LEU B 1 116 ? 31.988 -48.467 -24.270 1.00 82.37 95 LEU B O 1
ATOM 3269 N N . GLN B 1 117 ? 30.272 -48.545 -22.795 1.00 77.78 96 GLN B N 1
ATOM 3270 C CA . GLN B 1 117 ? 30.365 -49.984 -22.570 1.00 77.44 96 GLN B CA 1
ATOM 3271 C C . GLN B 1 117 ? 29.107 -50.677 -23.090 1.00 80.65 96 GLN B C 1
ATOM 3272 O O . GLN B 1 117 ? 28.067 -50.655 -22.434 1.00 79.69 96 GLN B O 1
ATOM 3278 N N . THR B 1 118 ? 29.206 -51.277 -24.287 1.00 77.86 97 THR B N 1
ATOM 3279 C CA . THR B 1 118 ? 28.101 -51.985 -24.942 1.00 78.94 97 THR B CA 1
ATOM 3280 C C . THR B 1 118 ? 27.818 -53.343 -24.264 1.00 82.74 97 THR B C 1
ATOM 3281 O O . THR B 1 118 ? 28.638 -53.833 -23.485 1.00 81.84 97 THR B O 1
ATOM 3285 N N . ALA B 1 119 ? 26.651 -53.938 -24.575 1.00 79.75 98 ALA B N 1
ATOM 3286 C CA . ALA B 1 119 ? 26.220 -55.243 -24.076 1.00 80.08 98 ALA B CA 1
ATOM 3287 C C . ALA B 1 119 ? 25.808 -56.123 -25.260 1.00 85.48 98 ALA B C 1
ATOM 3288 O O . ALA B 1 119 ? 24.768 -55.879 -25.878 1.00 86.39 98 ALA B O 1
ATOM 3290 N N . VAL B 1 120 ? 26.655 -57.110 -25.609 1.00 82.09 99 VAL B N 1
ATOM 3291 C CA . VAL B 1 120 ? 26.430 -58.006 -26.752 1.00 84.57 99 VAL B CA 1
ATOM 3292 C C . VAL B 1 120 ? 25.626 -59.238 -26.307 1.00 90.30 99 VAL B C 1
ATOM 3293 O O . VAL B 1 120 ? 25.971 -59.873 -25.308 1.00 89.42 99 VAL B O 1
ATOM 3297 N N . HIS B 1 121 ? 24.557 -59.568 -27.063 1.00 87.94 100 HIS B N 1
ATOM 3298 C CA . HIS B 1 121 ? 23.686 -60.719 -26.803 1.00 90.24 100 HIS B CA 1
ATOM 3299 C C . HIS B 1 121 ? 23.110 -61.305 -28.101 1.00 96.60 100 HIS B C 1
ATOM 3300 O O . HIS B 1 121 ? 23.024 -62.530 -28.216 1.00 98.82 100 HIS B O 1
ATOM 3307 N N . THR B 1 122 ? 22.717 -60.446 -29.068 1.00 93.22 101 THR B N 1
ATOM 3308 C CA . THR B 1 122 ? 22.174 -60.893 -30.359 1.00 97.08 101 THR B CA 1
ATOM 3309 C C . THR B 1 122 ? 23.304 -61.142 -31.368 1.00 101.18 101 THR B C 1
ATOM 3310 O O . THR B 1 122 ? 24.395 -60.588 -31.225 1.00 98.16 101 THR B O 1
ATOM 3314 N N . TRP B 1 123 ? 23.034 -61.985 -32.383 1.00 99.35 102 TRP B N 1
ATOM 3315 C CA . TRP B 1 123 ? 23.983 -62.334 -33.444 1.00 101.10 102 TRP B CA 1
ATOM 3316 C C . TRP B 1 123 ? 24.259 -61.152 -34.378 1.00 105.03 102 TRP B C 1
ATOM 3317 O O . TRP B 1 123 ? 25.372 -61.037 -34.892 1.00 104.81 102 TRP B O 1
ATOM 3328 N N . GLU B 1 124 ? 23.247 -60.284 -34.591 1.00 101.94 103 GLU B N 1
ATOM 3329 C CA . GLU B 1 124 ? 23.299 -59.108 -35.467 1.00 102.87 103 GLU B CA 1
ATOM 3330 C C . GLU B 1 124 ? 24.349 -58.083 -35.017 1.00 103.13 103 GLU B C 1
ATOM 3331 O O . GLU B 1 124 ? 25.011 -57.494 -35.873 1.00 104.04 103 GLU B O 1
ATOM 3337 N N . GLN B 1 125 ? 24.507 -57.869 -33.695 1.00 98.08 104 GLN B N 1
ATOM 3338 C CA . GLN B 1 125 ? 25.489 -56.905 -33.184 1.00 94.87 104 GLN B CA 1
ATOM 3339 C C . GLN B 1 125 ? 26.916 -57.493 -33.172 1.00 98.74 104 GLN B C 1
ATOM 3340 O O . GLN B 1 125 ? 27.877 -56.724 -33.231 1.00 96.46 104 GLN B O 1
ATOM 3346 N N . LEU B 1 126 ? 27.057 -58.836 -33.132 1.00 96.55 105 LEU B N 1
ATOM 3347 C CA . LEU B 1 126 ? 28.360 -59.509 -33.203 1.00 97.08 105 LEU B CA 1
ATOM 3348 C C . LEU B 1 126 ? 28.878 -59.453 -34.648 1.00 106.33 105 LEU B C 1
ATOM 3349 O O . LEU B 1 126 ? 30.074 -59.236 -34.864 1.00 105.76 105 LEU B O 1
ATOM 3354 N N . GLU B 1 127 ? 27.962 -59.636 -35.630 1.00 105.41 106 GLU B N 1
ATOM 3355 C CA . GLU B 1 127 ? 28.237 -59.583 -37.070 1.00 110.38 106 GLU B CA 1
ATOM 3356 C C . GLU B 1 127 ? 28.695 -58.181 -37.477 1.00 114.23 106 GLU B C 1
ATOM 3357 O O . GLU B 1 127 ? 29.600 -58.051 -38.302 1.00 116.15 106 GLU B O 1
ATOM 3363 N N . ALA B 1 128 ? 28.076 -57.141 -36.883 1.00 110.01 107 ALA B N 1
ATOM 3364 C CA . ALA B 1 128 ? 28.391 -55.734 -37.128 1.00 109.70 107 ALA B CA 1
ATOM 3365 C C . ALA B 1 128 ? 29.724 -55.333 -36.484 1.00 111.54 107 ALA B C 1
ATOM 3366 O O . ALA B 1 128 ? 30.399 -54.444 -37.002 1.00 112.33 107 ALA B O 1
ATOM 3368 N N . LEU B 1 129 ? 30.096 -55.984 -35.360 1.00 106.86 108 LEU B N 1
ATOM 3369 C CA . LEU B 1 129 ? 31.341 -55.724 -34.627 1.00 103.92 108 LEU B CA 1
ATOM 3370 C C . LEU B 1 129 ? 32.568 -56.211 -35.403 1.00 110.95 108 LEU B C 1
ATOM 3371 O O . LEU B 1 129 ? 33.594 -55.528 -35.408 1.00 110.13 108 LEU B O 1
ATOM 3376 N N . GLU B 1 130 ? 32.461 -57.385 -36.052 1.00 109.39 109 GLU B N 1
ATOM 3377 C CA . GLU B 1 130 ? 33.541 -57.981 -36.844 1.00 112.80 109 GLU B CA 1
ATOM 3378 C C . GLU B 1 130 ? 33.698 -57.282 -38.200 1.00 122.07 109 GLU B C 1
ATOM 3379 O O . GLU B 1 130 ? 34.808 -57.239 -38.734 1.00 123.64 109 GLU B O 1
ATOM 3385 N N . GLN B 1 131 ? 32.589 -56.749 -38.754 1.00 120.10 110 GLN B N 1
ATOM 3386 C CA . GLN B 1 131 ? 32.544 -56.074 -40.054 1.00 125.43 110 GLN B CA 1
ATOM 3387 C C . GLN B 1 131 ? 33.034 -54.615 -39.983 1.00 129.09 110 GLN B C 1
ATOM 3388 O O . GLN B 1 131 ? 33.456 -54.078 -41.009 1.00 133.20 110 GLN B O 1
ATOM 3394 N N . ALA B 1 132 ? 32.969 -53.975 -38.798 1.00 124.14 111 ALA B N 1
ATOM 3395 C CA . ALA B 1 132 ? 33.383 -52.580 -38.630 1.00 123.29 111 ALA B CA 1
ATOM 3396 C C . ALA B 1 132 ? 34.820 -52.452 -38.125 1.00 127.08 111 ALA B C 1
ATOM 3397 O O . ALA B 1 132 ? 35.227 -53.178 -37.214 1.00 123.79 111 ALA B O 1
ATOM 3399 N N . ASP B 1 133 ? 35.577 -51.511 -38.723 1.00 125.74 112 ASP B N 1
ATOM 3400 C CA . ASP B 1 133 ? 36.962 -51.200 -38.363 1.00 125.64 112 ASP B CA 1
ATOM 3401 C C . ASP B 1 133 ? 37.020 -49.783 -37.783 1.00 127.34 112 ASP B C 1
ATOM 3402 O O . ASP B 1 133 ? 36.545 -48.831 -38.411 1.00 129.56 112 ASP B O 1
ATOM 3407 N N . LEU B 1 134 ? 37.554 -49.658 -36.557 1.00 122.87 113 LEU B N 1
ATOM 3408 C CA . LEU B 1 134 ? 37.650 -48.386 -35.834 1.00 120.65 113 LEU B CA 1
ATOM 3409 C C . LEU B 1 134 ? 38.818 -48.395 -34.830 1.00 121.82 113 LEU B C 1
ATOM 3410 O O . LEU B 1 134 ? 39.079 -49.440 -34.227 1.00 119.04 113 LEU B O 1
ATOM 3415 N N . PRO B 1 135 ? 39.521 -47.251 -34.615 1.00 119.26 114 PRO B N 1
ATOM 3416 C CA . PRO B 1 135 ? 40.620 -47.241 -33.631 1.00 117.26 114 PRO B CA 1
ATOM 3417 C C . PRO B 1 135 ? 40.086 -47.316 -32.201 1.00 114.89 114 PRO B C 1
ATOM 3418 O O . PRO B 1 135 ? 39.036 -46.737 -31.911 1.00 112.80 114 PRO B O 1
ATOM 3422 N N . ALA B 1 136 ? 40.810 -48.050 -31.322 1.00 110.57 115 ALA B N 1
ATOM 3423 C CA . ALA B 1 136 ? 40.522 -48.334 -29.905 1.00 105.74 115 ALA B CA 1
ATOM 3424 C C . ALA B 1 136 ? 39.305 -49.274 -29.749 1.00 105.76 115 ALA B C 1
ATOM 3425 O O . ALA B 1 136 ? 38.247 -49.017 -30.329 1.00 105.41 115 ALA B O 1
ATOM 3427 N N . PRO B 1 137 ? 39.440 -50.388 -28.991 1.00 101.85 116 PRO B N 1
ATOM 3428 C CA . PRO B 1 137 ? 38.298 -51.305 -28.839 1.00 99.64 116 PRO B CA 1
ATOM 3429 C C . PRO B 1 137 ? 37.308 -50.851 -27.760 1.00 100.00 116 PRO B C 1
ATOM 3430 O O . PRO B 1 137 ? 37.579 -49.895 -27.031 1.00 99.01 116 PRO B O 1
ATOM 3434 N N . VAL B 1 138 ? 36.155 -51.539 -27.665 1.00 97.06 117 VAL B N 1
ATOM 3435 C CA . VAL B 1 138 ? 35.101 -51.231 -26.690 1.00 94.37 117 VAL B CA 1
ATOM 3436 C C . VAL B 1 138 ? 34.931 -52.397 -25.694 1.00 94.98 117 VAL B C 1
ATOM 3437 O O . VAL B 1 138 ? 35.125 -53.559 -26.062 1.00 95.05 117 VAL B O 1
ATOM 3441 N N . VAL B 1 139 ? 34.605 -52.070 -24.429 1.00 91.72 118 VAL B N 1
ATOM 3442 C CA . VAL B 1 139 ? 34.411 -53.049 -23.352 1.00 89.99 118 VAL B CA 1
ATOM 3443 C C . VAL B 1 139 ? 32.981 -53.598 -23.427 1.00 92.04 118 VAL B C 1
ATOM 3444 O O . VAL B 1 139 ? 32.040 -52.944 -22.972 1.00 91.04 118 VAL B O 1
ATOM 3448 N N . ALA B 1 140 ? 32.823 -54.791 -24.026 1.00 89.43 119 ALA B N 1
ATOM 3449 C CA . ALA B 1 140 ? 31.521 -55.436 -24.195 1.00 88.91 119 ALA B CA 1
ATOM 3450 C C . ALA B 1 140 ? 31.190 -56.381 -23.043 1.00 90.36 119 ALA B C 1
ATOM 3451 O O . ALA B 1 140 ? 32.057 -57.115 -22.566 1.00 90.46 119 ALA B O 1
ATOM 3453 N N . TRP B 1 141 ? 29.922 -56.355 -22.607 1.00 87.72 120 TRP B N 1
ATOM 3454 C CA . TRP B 1 141 ? 29.385 -57.181 -21.525 1.00 86.96 120 TRP B CA 1
ATOM 3455 C C . TRP B 1 141 ? 28.527 -58.296 -22.133 1.00 91.66 120 TRP B C 1
ATOM 3456 O O . TRP B 1 141 ? 27.650 -58.014 -22.952 1.00 91.37 120 TRP B O 1
ATOM 3467 N N . LEU B 1 142 ? 28.805 -59.559 -21.768 1.00 89.31 121 LEU B N 1
ATOM 3468 C CA . LEU B 1 142 ? 28.101 -60.724 -22.310 1.00 90.66 121 LEU B CA 1
ATOM 3469 C C . LEU B 1 142 ? 26.964 -61.183 -21.391 1.00 94.26 121 LEU B C 1
ATOM 3470 O O . LEU B 1 142 ? 27.190 -61.442 -20.212 1.00 93.18 121 LEU B O 1
ATOM 3487 N N . LEU B 1 144 ? 22.768 -62.998 -22.423 1.00 96.82 123 LEU B N 1
ATOM 3488 C CA . LEU B 1 144 ? 21.610 -63.229 -23.296 1.00 98.53 123 LEU B CA 1
ATOM 3489 C C . LEU B 1 144 ? 20.321 -62.542 -22.793 1.00 99.07 123 LEU B C 1
ATOM 3490 O O . LEU B 1 144 ? 20.317 -61.942 -21.717 1.00 98.12 123 LEU B O 1
ATOM 3495 N N . ASP B 1 145 ? 19.233 -62.628 -23.593 1.00 97.29 124 ASP B N 1
ATOM 3496 C CA . ASP B 1 145 ? 17.921 -62.048 -23.290 1.00 97.95 124 ASP B CA 1
ATOM 3497 C C . ASP B 1 145 ? 17.273 -62.736 -22.086 1.00 98.43 124 ASP B C 1
ATOM 3498 O O . ASP B 1 145 ? 17.151 -62.134 -21.021 1.00 97.37 124 ASP B O 1
ATOM 3503 N N . ARG B 1 154 ? 28.063 -78.656 -33.703 1.00 150.10 133 ARG B N 1
ATOM 3504 C CA . ARG B 1 154 ? 27.241 -77.607 -34.298 1.00 150.62 133 ARG B CA 1
ATOM 3505 C C . ARG B 1 154 ? 25.759 -78.000 -34.229 1.00 152.73 133 ARG B C 1
ATOM 3506 O O . ARG B 1 154 ? 25.333 -78.942 -34.902 1.00 157.44 133 ARG B O 1
ATOM 3514 N N . ALA B 1 155 ? 24.988 -77.279 -33.391 1.00 148.28 134 ALA B N 1
ATOM 3515 C CA . ALA B 1 155 ? 23.550 -77.482 -33.178 1.00 150.03 134 ALA B CA 1
ATOM 3516 C C . ALA B 1 155 ? 22.885 -76.208 -32.660 1.00 147.98 134 ALA B C 1
ATOM 3517 O O . ALA B 1 155 ? 23.513 -75.443 -31.922 1.00 144.92 134 ALA B O 1
ATOM 3519 N N . ASP B 1 156 ? 21.606 -75.992 -33.032 1.00 146.69 135 ASP B N 1
ATOM 3520 C CA . ASP B 1 156 ? 20.817 -74.835 -32.598 1.00 143.91 135 ASP B CA 1
ATOM 3521 C C . ASP B 1 156 ? 20.410 -74.988 -31.120 1.00 144.81 135 ASP B C 1
ATOM 3522 O O . ASP B 1 156 ? 20.481 -76.096 -30.580 1.00 145.80 135 ASP B O 1
ATOM 3527 N N . GLU B 1 157 ? 19.999 -73.868 -30.477 1.00 140.06 136 GLU B N 1
ATOM 3528 C CA . GLU B 1 157 ? 19.601 -73.731 -29.063 1.00 137.49 136 GLU B CA 1
ATOM 3529 C C . GLU B 1 157 ? 20.841 -73.828 -28.162 1.00 135.67 136 GLU B C 1
ATOM 3530 O O . GLU B 1 157 ? 21.610 -74.788 -28.258 1.00 136.52 136 GLU B O 1
ATOM 3536 N N . MET B 1 158 ? 21.032 -72.799 -27.302 1.00 130.30 137 MET B N 1
ATOM 3537 C CA . MET B 1 158 ? 22.177 -72.590 -26.398 1.00 124.89 137 MET B CA 1
ATOM 3538 C C . MET B 1 158 ? 23.442 -72.387 -27.266 1.00 125.59 137 MET B C 1
ATOM 3539 O O . MET B 1 158 ? 24.249 -73.313 -27.395 1.00 126.03 137 MET B O 1
ATOM 3544 N N . PRO B 1 159 ? 23.603 -71.217 -27.937 1.00 121.81 138 PRO B N 1
ATOM 3545 C CA . PRO B 1 159 ? 24.767 -71.048 -28.819 1.00 119.78 138 PRO B CA 1
ATOM 3546 C C . PRO B 1 159 ? 26.041 -70.668 -28.070 1.00 117.25 138 PRO B C 1
ATOM 3547 O O . PRO B 1 159 ? 26.015 -69.840 -27.154 1.00 113.28 138 PRO B O 1
ATOM 3551 N N . ALA B 1 160 ? 27.166 -71.277 -28.486 1.00 114.30 139 ALA B N 1
ATOM 3552 C CA . ALA B 1 160 ? 28.492 -71.032 -27.924 1.00 109.54 139 ALA B CA 1
ATOM 3553 C C . ALA B 1 160 ? 29.219 -69.966 -28.760 1.00 110.69 139 ALA B C 1
ATOM 3554 O O . ALA B 1 160 ? 30.273 -70.227 -29.346 1.00 111.26 139 ALA B O 1
ATOM 3556 N N . PHE B 1 161 ? 28.627 -68.756 -28.814 1.00 107.36 140 PHE B N 1
ATOM 3557 C CA . PHE B 1 161 ? 29.157 -67.601 -29.546 1.00 105.50 140 PHE B CA 1
ATOM 3558 C C . PHE B 1 161 ? 30.124 -66.789 -28.659 1.00 103.45 140 PHE B C 1
ATOM 3559 O O . PHE B 1 161 ? 30.599 -65.726 -29.068 1.00 101.32 140 PHE B O 1
ATOM 3567 N N . ILE B 1 162 ? 30.426 -67.323 -27.457 1.00 100.17 141 ILE B N 1
ATOM 3568 C CA . ILE B 1 162 ? 31.336 -66.761 -26.454 1.00 96.61 141 ILE B CA 1
ATOM 3569 C C . ILE B 1 162 ? 32.771 -66.745 -27.026 1.00 99.05 141 ILE B C 1
ATOM 3570 O O . ILE B 1 162 ? 33.481 -65.754 -26.846 1.00 96.55 141 ILE B O 1
ATOM 3575 N N . GLU B 1 163 ? 33.172 -67.820 -27.742 1.00 97.58 142 GLU B N 1
ATOM 3576 C CA . GLU B 1 163 ? 34.492 -67.926 -28.374 1.00 97.97 142 GLU B CA 1
ATOM 3577 C C . GLU B 1 163 ? 34.587 -66.985 -29.598 1.00 101.89 142 GLU B C 1
ATOM 3578 O O . GLU B 1 163 ? 35.681 -66.510 -29.912 1.00 100.38 142 GLU B O 1
ATOM 3584 N N . ARG B 1 164 ? 33.444 -66.714 -30.273 1.00 100.16 143 ARG B N 1
ATOM 3585 C CA . ARG B 1 164 ? 33.361 -65.810 -31.426 1.00 101.26 143 ARG B CA 1
ATOM 3586 C C . ARG B 1 164 ? 33.509 -64.358 -30.968 1.00 101.29 143 ARG B C 1
ATOM 3587 O O . ARG B 1 164 ? 34.111 -63.546 -31.675 1.00 101.23 143 ARG B O 1
ATOM 3595 N N . LEU B 1 165 ? 32.964 -64.042 -29.779 1.00 97.25 144 LEU B N 1
ATOM 3596 C CA . LEU B 1 165 ? 33.042 -62.719 -29.160 1.00 93.89 144 LEU B CA 1
ATOM 3597 C C . LEU B 1 165 ? 34.464 -62.471 -28.648 1.00 96.11 144 LEU B C 1
ATOM 3598 O O . LEU B 1 165 ? 34.949 -61.342 -28.702 1.00 94.43 144 LEU B O 1
ATOM 3603 N N . ALA B 1 166 ? 35.128 -63.539 -28.170 1.00 93.25 145 ALA B N 1
ATOM 3604 C CA . ALA B 1 166 ? 36.491 -63.505 -27.646 1.00 91.93 145 ALA B CA 1
ATOM 3605 C C . ALA B 1 166 ? 37.527 -63.246 -28.750 1.00 98.07 145 ALA B C 1
ATOM 3606 O O . ALA B 1 166 ? 38.459 -62.471 -28.530 1.00 96.90 145 ALA B O 1
ATOM 3608 N N . LYS B 1 167 ? 37.354 -63.864 -29.936 1.00 96.22 146 LYS B N 1
ATOM 3609 C CA . LYS B 1 167 ? 38.284 -63.715 -31.060 1.00 98.54 146 LYS B CA 1
ATOM 3610 C C . LYS B 1 167 ? 38.100 -62.381 -31.834 1.00 102.75 146 LYS B C 1
ATOM 3611 O O . LYS B 1 167 ? 38.893 -62.107 -32.741 1.00 104.49 146 LYS B O 1
ATOM 3617 N N . CYS B 1 168 ? 37.074 -61.564 -31.477 1.00 98.67 147 CYS B N 1
ATOM 3618 C CA . CYS B 1 168 ? 36.784 -60.276 -32.126 1.00 99.32 147 CYS B CA 1
ATOM 3619 C C . CYS B 1 168 ? 37.943 -59.290 -31.929 1.00 101.99 147 CYS B C 1
ATOM 3620 O O . CYS B 1 168 ? 38.570 -59.263 -30.868 1.00 98.96 147 CYS B O 1
ATOM 3623 N N . LYS B 1 169 ? 38.222 -58.497 -32.975 1.00 99.89 148 LYS B N 1
ATOM 3624 C CA . LYS B 1 169 ? 39.311 -57.520 -33.042 1.00 99.97 148 LYS B CA 1
ATOM 3625 C C . LYS B 1 169 ? 38.943 -56.172 -32.396 1.00 101.09 148 LYS B C 1
ATOM 3626 O O . LYS B 1 169 ? 39.831 -55.496 -31.874 1.00 100.30 148 LYS B O 1
ATOM 3632 N N . ASN B 1 170 ? 37.655 -55.778 -32.440 1.00 97.48 149 ASN B N 1
ATOM 3633 C CA . ASN B 1 170 ? 37.181 -54.494 -31.912 1.00 95.10 149 ASN B CA 1
ATOM 3634 C C . ASN B 1 170 ? 36.535 -54.623 -30.508 1.00 94.53 149 ASN B C 1
ATOM 3635 O O . ASN B 1 170 ? 35.580 -53.902 -30.198 1.00 92.35 149 ASN B O 1
ATOM 3640 N N . VAL B 1 171 ? 37.088 -55.502 -29.650 1.00 90.48 150 VAL B N 1
ATOM 3641 C CA . VAL B 1 171 ? 36.588 -55.715 -28.286 1.00 87.50 150 VAL B CA 1
ATOM 3642 C C . VAL B 1 171 ? 37.768 -55.777 -27.284 1.00 90.68 150 VAL B C 1
ATOM 3643 O O . VAL B 1 171 ? 38.803 -56.380 -27.582 1.00 91.77 150 VAL B O 1
ATOM 3647 N N . VAL B 1 172 ? 37.606 -55.126 -26.113 1.00 86.52 151 VAL B N 1
ATOM 3648 C CA . VAL B 1 172 ? 38.609 -55.113 -25.042 1.00 85.63 151 VAL B CA 1
ATOM 3649 C C . VAL B 1 172 ? 38.608 -56.510 -24.411 1.00 88.43 151 VAL B C 1
ATOM 3650 O O . VAL B 1 172 ? 37.622 -56.897 -23.778 1.00 86.64 151 VAL B O 1
ATOM 3654 N N . GLN B 1 173 ? 39.685 -57.282 -24.646 1.00 85.65 152 GLN B N 1
ATOM 3655 C CA . GLN B 1 173 ? 39.812 -58.654 -24.155 1.00 85.33 152 GLN B CA 1
ATOM 3656 C C . GLN B 1 173 ? 40.587 -58.733 -22.830 1.00 89.40 152 GLN B C 1
ATOM 3657 O O . GLN B 1 173 ? 41.657 -58.129 -22.722 1.00 89.51 152 GLN B O 1
ATOM 3663 N N . PRO B 1 174 ? 40.082 -59.483 -21.814 1.00 86.24 153 PRO B N 1
ATOM 3664 C CA . PRO B 1 174 ? 38.812 -60.241 -21.782 1.00 85.95 153 PRO B CA 1
ATOM 3665 C C . PRO B 1 174 ? 37.599 -59.310 -21.636 1.00 89.66 153 PRO B C 1
ATOM 3666 O O . PRO B 1 174 ? 37.724 -58.237 -21.043 1.00 88.65 153 PRO B O 1
ATOM 3670 N N . PHE B 1 175 ? 36.461 -59.677 -22.273 1.00 87.08 154 PHE B N 1
ATOM 3671 C CA . PHE B 1 175 ? 35.212 -58.899 -22.358 1.00 86.36 154 PHE B CA 1
ATOM 3672 C C . PHE B 1 175 ? 34.599 -58.588 -20.963 1.00 88.65 154 PHE B C 1
ATOM 3673 O O . PHE B 1 175 ? 35.241 -57.874 -20.191 1.00 87.05 154 PHE B O 1
ATOM 3681 N N . ASN B 1 176 ? 33.352 -59.045 -20.671 1.00 85.10 155 ASN B N 1
ATOM 3682 C CA . ASN B 1 176 ? 32.646 -58.822 -19.399 1.00 84.44 155 ASN B CA 1
ATOM 3683 C C . ASN B 1 176 ? 31.332 -59.638 -19.314 1.00 86.71 155 ASN B C 1
ATOM 3684 O O . ASN B 1 176 ? 30.924 -60.255 -20.297 1.00 86.65 155 ASN B O 1
ATOM 3689 N N . ILE B 1 177 ? 30.693 -59.632 -18.118 1.00 83.14 156 ILE B N 1
ATOM 3690 C CA . ILE B 1 177 ? 29.464 -60.349 -17.708 1.00 84.24 156 ILE B CA 1
ATOM 3691 C C . ILE B 1 177 ? 29.055 -59.773 -16.312 1.00 87.47 156 ILE B C 1
ATOM 3692 O O . ILE B 1 177 ? 29.981 -59.483 -15.578 1.00 86.44 156 ILE B O 1
ATOM 3697 N N . MET B 1 178 ? 27.770 -59.528 -15.896 1.00 84.00 157 MET B N 1
ATOM 3698 C CA . MET B 1 178 ? 26.399 -59.671 -16.418 1.00 118.29 157 MET B CA 1
ATOM 3699 C C . MET B 1 178 ? 25.810 -61.067 -16.115 1.00 124.20 157 MET B C 1
ATOM 3700 O O . MET B 1 178 ? 25.493 -61.820 -17.033 1.00 76.23 157 MET B O 1
ATOM 3705 N N . THR B 1 179 ? 25.626 -61.384 -14.814 1.00 121.29 158 THR B N 1
ATOM 3706 C CA . THR B 1 179 ? 25.073 -62.672 -14.369 1.00 123.39 158 THR B CA 1
ATOM 3707 C C . THR B 1 179 ? 23.921 -62.472 -13.367 1.00 124.94 158 THR B C 1
ATOM 3708 O O . THR B 1 179 ? 23.961 -61.548 -12.553 1.00 124.67 158 THR B O 1
ATOM 3712 N N . HIS B 1 180 ? 22.910 -63.364 -13.429 1.00 122.65 159 HIS B N 1
ATOM 3713 C CA . HIS B 1 180 ? 21.728 -63.403 -12.557 1.00 124.44 159 HIS B CA 1
ATOM 3714 C C . HIS B 1 180 ? 22.042 -64.254 -11.278 1.00 125.65 159 HIS B C 1
ATOM 3715 O O . HIS B 1 180 ? 23.194 -64.664 -11.138 1.00 125.20 159 HIS B O 1
ATOM 3722 N N . PHE B 1 181 ? 21.103 -64.492 -10.313 1.00 123.73 160 PHE B N 1
ATOM 3723 C CA . PHE B 1 181 ? 19.680 -64.133 -10.246 1.00 125.09 160 PHE B CA 1
ATOM 3724 C C . PHE B 1 181 ? 19.405 -63.095 -9.156 1.00 125.91 160 PHE B C 1
ATOM 3725 O O . PHE B 1 181 ? 19.920 -63.224 -8.041 1.00 127.35 160 PHE B O 1
ATOM 3733 N N . SER B 1 182 ? 18.562 -62.084 -9.484 1.00 121.37 161 SER B N 1
ATOM 3734 C CA . SER B 1 182 ? 18.129 -60.958 -8.638 1.00 121.83 161 SER B CA 1
ATOM 3735 C C . SER B 1 182 ? 19.314 -60.211 -8.011 1.00 120.74 161 SER B C 1
ATOM 3736 O O . SER B 1 182 ? 20.039 -59.503 -8.708 1.00 119.38 161 SER B O 1
ATOM 3739 N N . GLU B 1 194 ? 13.814 -73.934 -19.955 1.00 145.32 173 GLU B N 1
ATOM 3740 C CA . GLU B 1 194 ? 13.372 -72.540 -19.970 1.00 141.52 173 GLU B CA 1
ATOM 3741 C C . GLU B 1 194 ? 14.478 -71.594 -20.461 1.00 138.52 173 GLU B C 1
ATOM 3742 O O . GLU B 1 194 ? 14.158 -70.587 -21.094 1.00 135.51 173 GLU B O 1
ATOM 3748 N N . GLN B 1 195 ? 15.767 -71.930 -20.178 1.00 134.00 174 GLN B N 1
ATOM 3749 C CA . GLN B 1 195 ? 16.991 -71.194 -20.544 1.00 128.22 174 GLN B CA 1
ATOM 3750 C C . GLN B 1 195 ? 17.011 -69.797 -19.859 1.00 127.67 174 GLN B C 1
ATOM 3751 O O . GLN B 1 195 ? 16.360 -68.876 -20.351 1.00 126.11 174 GLN B O 1
ATOM 3757 N N . ILE B 1 196 ? 17.726 -69.622 -18.719 1.00 123.40 175 ILE B N 1
ATOM 3758 C CA . ILE B 1 196 ? 18.571 -70.597 -18.005 1.00 123.64 175 ILE B CA 1
ATOM 3759 C C . ILE B 1 196 ? 18.125 -70.724 -16.515 1.00 129.25 175 ILE B C 1
ATOM 3760 O O . ILE B 1 196 ? 17.565 -69.754 -16.005 1.00 128.32 175 ILE B O 1
ATOM 3765 N N . ASP B 1 197 ? 18.346 -71.865 -15.785 1.00 127.87 176 ASP B N 1
ATOM 3766 C CA . ASP B 1 197 ? 18.963 -73.180 -16.067 1.00 128.56 176 ASP B CA 1
ATOM 3767 C C . ASP B 1 197 ? 20.519 -73.118 -16.051 1.00 126.65 176 ASP B C 1
ATOM 3768 O O . ASP B 1 197 ? 21.089 -72.924 -14.975 1.00 124.33 176 ASP B O 1
ATOM 3773 N N . LEU B 1 198 ? 21.195 -73.305 -17.212 1.00 122.88 177 LEU B N 1
ATOM 3774 C CA . LEU B 1 198 ? 22.661 -73.317 -17.348 1.00 118.87 177 LEU B CA 1
ATOM 3775 C C . LEU B 1 198 ? 23.265 -71.878 -17.343 1.00 116.34 177 LEU B C 1
ATOM 3776 O O . LEU B 1 198 ? 22.872 -71.076 -16.493 1.00 115.17 177 LEU B O 1
ATOM 3781 N N . PHE B 1 199 ? 24.265 -71.584 -18.230 1.00 112.02 178 PHE B N 1
ATOM 3782 C CA . PHE B 1 199 ? 24.972 -70.298 -18.413 1.00 106.51 178 PHE B CA 1
ATOM 3783 C C . PHE B 1 199 ? 25.891 -69.947 -17.226 1.00 108.04 178 PHE B C 1
ATOM 3784 O O . PHE B 1 199 ? 27.025 -69.523 -17.458 1.00 104.37 178 PHE B O 1
ATOM 3792 N N . SER B 1 200 ? 25.407 -70.117 -15.974 1.00 105.93 179 SER B N 1
ATOM 3793 C CA . SER B 1 200 ? 26.131 -69.866 -14.721 1.00 104.89 179 SER B CA 1
ATOM 3794 C C . SER B 1 200 ? 27.376 -70.765 -14.590 1.00 109.71 179 SER B C 1
ATOM 3795 O O . SER B 1 200 ? 28.306 -70.418 -13.859 1.00 108.21 179 SER B O 1
ATOM 3798 N N . GLN B 1 201 ? 27.389 -71.910 -15.294 1.00 107.73 180 GLN B N 1
ATOM 3799 C CA . GLN B 1 201 ? 28.515 -72.837 -15.274 1.00 107.98 180 GLN B CA 1
ATOM 3800 C C . GLN B 1 201 ? 29.508 -72.497 -16.408 1.00 108.10 180 GLN B C 1
ATOM 3801 O O . GLN B 1 201 ? 30.705 -72.743 -16.255 1.00 106.43 180 GLN B O 1
ATOM 3807 N N . LEU B 1 202 ? 29.010 -71.912 -17.522 1.00 105.26 181 LEU B N 1
ATOM 3808 C CA . LEU B 1 202 ? 29.823 -71.515 -18.675 1.00 102.92 181 LEU B CA 1
ATOM 3809 C C . LEU B 1 202 ? 30.668 -70.259 -18.394 1.00 105.04 181 LEU B C 1
ATOM 3810 O O . LEU B 1 202 ? 31.692 -70.070 -19.052 1.00 102.91 181 LEU B O 1
ATOM 3815 N N . THR B 1 203 ? 30.242 -69.403 -17.442 1.00 102.49 182 THR B N 1
ATOM 3816 C CA . THR B 1 203 ? 30.952 -68.163 -17.096 1.00 99.91 182 THR B CA 1
ATOM 3817 C C . THR B 1 203 ? 32.110 -68.399 -16.096 1.00 105.39 182 THR B C 1
ATOM 3818 O O . THR B 1 203 ? 32.951 -67.510 -15.929 1.00 102.68 182 THR B O 1
ATOM 3822 N N . ALA B 1 204 ? 32.144 -69.576 -15.442 1.00 104.29 183 ALA B N 1
ATOM 3823 C CA . ALA B 1 204 ? 33.162 -69.949 -14.455 1.00 105.41 183 ALA B CA 1
ATOM 3824 C C . ALA B 1 204 ? 34.612 -69.924 -15.025 1.00 108.23 183 ALA B C 1
ATOM 3825 O O . ALA B 1 204 ? 35.446 -69.279 -14.386 1.00 106.78 183 ALA B O 1
ATOM 3827 N N . PRO B 1 205 ? 34.962 -70.539 -16.194 1.00 105.69 184 PRO B N 1
ATOM 3828 C CA . PRO B 1 205 ? 36.359 -70.454 -16.659 1.00 104.41 184 PRO B CA 1
ATOM 3829 C C . PRO B 1 205 ? 36.742 -69.083 -17.231 1.00 106.25 184 PRO B C 1
ATOM 3830 O O . PRO B 1 205 ? 37.935 -68.787 -17.335 1.00 104.73 184 PRO B O 1
ATOM 3834 N N . LEU B 1 206 ? 35.742 -68.256 -17.605 1.00 103.35 185 LEU B N 1
ATOM 3835 C CA . LEU B 1 206 ? 35.947 -66.924 -18.185 1.00 101.31 185 LEU B CA 1
ATOM 3836 C C . LEU B 1 206 ? 36.308 -65.889 -17.124 1.00 105.39 185 LEU B C 1
ATOM 3837 O O . LEU B 1 206 ? 35.789 -65.941 -16.005 1.00 105.81 185 LEU B O 1
ATOM 3842 N N . LEU B 1 207 ? 37.177 -64.931 -17.496 1.00 101.61 186 LEU B N 1
ATOM 3843 C CA . LEU B 1 207 ? 37.639 -63.839 -16.634 1.00 101.03 186 LEU B CA 1
ATOM 3844 C C . LEU B 1 207 ? 37.018 -62.497 -17.074 1.00 104.27 186 LEU B C 1
ATOM 3845 O O . LEU B 1 207 ? 36.920 -62.251 -18.274 1.00 103.18 186 LEU B O 1
ATOM 3850 N N . GLY B 1 208 ? 36.600 -61.645 -16.126 1.00 101.07 187 GLY B N 1
ATOM 3851 C CA . GLY B 1 208 ? 36.676 -61.879 -14.684 1.00 102.37 187 GLY B CA 1
ATOM 3852 C C . GLY B 1 208 ? 36.115 -60.772 -13.817 1.00 106.52 187 GLY B C 1
ATOM 3853 O O . GLY B 1 208 ? 36.697 -60.451 -12.777 1.00 108.01 187 GLY B O 1
ATOM 3854 N N . GLU B 1 209 ? 34.970 -60.197 -14.225 1.00 102.63 188 GLU B N 1
ATOM 3855 C CA . GLU B 1 209 ? 34.293 -59.118 -13.500 1.00 102.55 188 GLU B CA 1
ATOM 3856 C C . GLU B 1 209 ? 32.771 -59.238 -13.654 1.00 106.75 188 GLU B C 1
ATOM 3857 O O . GLU B 1 209 ? 32.198 -58.560 -14.510 1.00 105.33 188 GLU B O 1
ATOM 3863 N N . ARG B 1 210 ? 32.117 -60.084 -12.818 1.00 104.09 189 ARG B N 1
ATOM 3864 C CA . ARG B 1 210 ? 30.660 -60.305 -12.856 1.00 104.76 189 ARG B CA 1
ATOM 3865 C C . ARG B 1 210 ? 29.882 -59.055 -12.368 1.00 108.84 189 ARG B C 1
ATOM 3866 O O . ARG B 1 210 ? 30.500 -58.104 -11.893 1.00 106.80 189 ARG B O 1
ATOM 3874 N N . ALA B 1 211 ? 28.542 -59.043 -12.537 1.00 105.31 190 ALA B N 1
ATOM 3875 C CA . ALA B 1 211 ? 27.693 -57.917 -12.136 1.00 105.12 190 ALA B CA 1
ATOM 3876 C C . ALA B 1 211 ? 26.492 -58.383 -11.316 1.00 111.06 190 ALA B C 1
ATOM 3877 O O . ALA B 1 211 ? 25.815 -59.341 -11.688 1.00 109.88 190 ALA B O 1
ATOM 3879 N N . ASP B 1 223 ? 23.207 -67.149 -3.321 1.00 138.16 202 ASP B N 1
ATOM 3880 C CA . ASP B 1 223 ? 24.118 -66.319 -4.105 1.00 132.24 202 ASP B CA 1
ATOM 3881 C C . ASP B 1 223 ? 25.476 -66.170 -3.405 1.00 135.84 202 ASP B C 1
ATOM 3882 O O . ASP B 1 223 ? 25.541 -66.178 -2.173 1.00 138.93 202 ASP B O 1
ATOM 3887 N N . SER B 1 224 ? 26.555 -66.029 -4.201 1.00 130.48 203 SER B N 1
ATOM 3888 C CA . SER B 1 224 ? 27.927 -65.877 -3.708 1.00 130.22 203 SER B CA 1
ATOM 3889 C C . SER B 1 224 ? 28.292 -64.402 -3.531 1.00 130.28 203 SER B C 1
ATOM 3890 O O . SER B 1 224 ? 28.040 -63.593 -4.428 1.00 125.64 203 SER B O 1
ATOM 3893 N N . HIS B 1 225 ? 28.890 -64.058 -2.374 1.00 127.85 204 HIS B N 1
ATOM 3894 C CA . HIS B 1 225 ? 29.297 -62.689 -2.051 1.00 125.79 204 HIS B CA 1
ATOM 3895 C C . HIS B 1 225 ? 30.835 -62.547 -2.099 1.00 127.82 204 HIS B C 1
ATOM 3896 O O . HIS B 1 225 ? 31.497 -63.220 -1.309 1.00 131.01 204 HIS B O 1
ATOM 3903 N N . CYS B 1 226 ? 31.447 -61.696 -2.984 1.00 122.30 205 CYS B N 1
ATOM 3904 C CA . CYS B 1 226 ? 30.974 -60.781 -4.055 1.00 116.91 205 CYS B CA 1
ATOM 3905 C C . CYS B 1 226 ? 31.942 -59.593 -4.164 1.00 117.16 205 CYS B C 1
ATOM 3906 O O . CYS B 1 226 ? 32.584 -59.241 -3.170 1.00 118.87 205 CYS B O 1
ATOM 3909 N N . ASP B 1 227 ? 32.035 -58.965 -5.357 1.00 111.53 206 ASP B N 1
ATOM 3910 C CA . ASP B 1 227 ? 32.926 -57.818 -5.573 1.00 108.90 206 ASP B CA 1
ATOM 3911 C C . ASP B 1 227 ? 32.311 -56.749 -6.503 1.00 108.38 206 ASP B C 1
ATOM 3912 O O . ASP B 1 227 ? 32.862 -55.648 -6.597 1.00 107.21 206 ASP B O 1
ATOM 3917 N N . TRP B 1 228 ? 31.189 -57.064 -7.197 1.00 104.14 207 TRP B N 1
ATOM 3918 C CA . TRP B 1 228 ? 30.503 -56.131 -8.111 1.00 100.56 207 TRP B CA 1
ATOM 3919 C C . TRP B 1 228 ? 28.989 -56.438 -8.172 1.00 103.01 207 TRP B C 1
ATOM 3920 O O . TRP B 1 228 ? 28.621 -57.588 -8.433 1.00 103.92 207 TRP B O 1
ATOM 3931 N N . VAL B 1 229 ? 28.118 -55.419 -7.936 1.00 98.55 208 VAL B N 1
ATOM 3932 C CA . VAL B 1 229 ? 26.649 -55.575 -7.970 1.00 97.98 208 VAL B CA 1
ATOM 3933 C C . VAL B 1 229 ? 25.950 -54.378 -8.650 1.00 97.06 208 VAL B C 1
ATOM 3934 O O . VAL B 1 229 ? 26.435 -53.248 -8.583 1.00 95.26 208 VAL B O 1
ATOM 3938 N N . ARG B 1 230 ? 24.781 -54.639 -9.260 1.00 92.72 209 ARG B N 1
ATOM 3939 C CA . ARG B 1 230 ? 23.941 -53.621 -9.889 1.00 90.50 209 ARG B CA 1
ATOM 3940 C C . ARG B 1 230 ? 22.467 -53.839 -9.469 1.00 95.66 209 ARG B C 1
ATOM 3941 O O . ARG B 1 230 ? 21.928 -54.928 -9.681 1.00 96.21 209 ARG B O 1
ATOM 3949 N N . PRO B 1 231 ? 21.812 -52.836 -8.832 1.00 92.55 210 PRO B N 1
ATOM 3950 C CA . PRO B 1 231 ? 20.410 -53.022 -8.407 1.00 94.49 210 PRO B CA 1
ATOM 3951 C C . PRO B 1 231 ? 19.417 -53.001 -9.580 1.00 96.08 210 PRO B C 1
ATOM 3952 O O . PRO B 1 231 ? 19.817 -52.813 -10.728 1.00 93.49 210 PRO B O 1
ATOM 3956 N N . GLY B 1 232 ? 18.138 -53.222 -9.279 1.00 93.62 211 GLY B N 1
ATOM 3957 C CA . GLY B 1 232 ? 17.065 -53.237 -10.270 1.00 92.91 211 GLY B CA 1
ATOM 3958 C C . GLY B 1 232 ? 16.346 -51.908 -10.388 1.00 95.94 211 GLY B C 1
ATOM 3959 O O . GLY B 1 232 ? 16.489 -51.206 -11.393 1.00 92.67 211 GLY B O 1
ATOM 3960 N N . VAL B 1 233 ? 15.554 -51.566 -9.356 1.00 93.06 212 VAL B N 1
ATOM 3961 C CA . VAL B 1 233 ? 14.787 -50.318 -9.253 1.00 92.34 212 VAL B CA 1
ATOM 3962 C C . VAL B 1 233 ? 14.698 -49.901 -7.752 1.00 98.10 212 VAL B C 1
ATOM 3963 O O . VAL B 1 233 ? 14.153 -48.841 -7.433 1.00 97.88 212 VAL B O 1
ATOM 3967 N N . ILE B 1 234 ? 15.296 -50.723 -6.853 1.00 95.18 213 ILE B N 1
ATOM 3968 C CA . ILE B 1 234 ? 15.339 -50.530 -5.392 1.00 98.52 213 ILE B CA 1
ATOM 3969 C C . ILE B 1 234 ? 16.102 -49.250 -4.992 1.00 100.92 213 ILE B C 1
ATOM 3970 O O . ILE B 1 234 ? 15.964 -48.797 -3.854 1.00 103.42 213 ILE B O 1
ATOM 3975 N N . LEU B 1 235 ? 16.865 -48.653 -5.929 1.00 95.63 214 LEU B N 1
ATOM 3976 C CA . LEU B 1 235 ? 17.626 -47.423 -5.704 1.00 94.77 214 LEU B CA 1
ATOM 3977 C C . LEU B 1 235 ? 16.706 -46.186 -5.662 1.00 100.17 214 LEU B C 1
ATOM 3978 O O . LEU B 1 235 ? 17.156 -45.107 -5.274 1.00 100.31 214 LEU B O 1
ATOM 3983 N N . TYR B 1 236 ? 15.421 -46.353 -6.041 1.00 97.19 215 TYR B N 1
ATOM 3984 C CA . TYR B 1 236 ? 14.399 -45.300 -6.046 1.00 97.69 215 TYR B CA 1
ATOM 3985 C C . TYR B 1 236 ? 13.374 -45.495 -4.908 1.00 106.41 215 TYR B C 1
ATOM 3986 O O . TYR B 1 236 ? 12.600 -44.583 -4.611 1.00 106.75 215 TYR B O 1
ATOM 3995 N N . GLY B 1 237 ? 13.393 -46.673 -4.286 1.00 104.51 216 GLY B N 1
ATOM 3996 C CA . GLY B 1 237 ? 12.492 -47.037 -3.197 1.00 109.56 216 GLY B CA 1
ATOM 3997 C C . GLY B 1 237 ? 11.306 -47.863 -3.653 1.00 115.36 216 GLY B C 1
ATOM 3998 O O . GLY B 1 237 ? 10.238 -47.812 -3.036 1.00 118.78 216 GLY B O 1
ATOM 3999 N N . VAL B 1 238 ? 11.491 -48.627 -4.747 1.00 110.95 217 VAL B N 1
ATOM 4000 C CA . VAL B 1 238 ? 10.472 -49.489 -5.355 1.00 112.18 217 VAL B CA 1
ATOM 4001 C C . VAL B 1 238 ? 10.958 -50.941 -5.318 1.00 116.43 217 VAL B C 1
ATOM 4002 O O . VAL B 1 238 ? 12.079 -51.223 -5.740 1.00 113.57 217 VAL B O 1
ATOM 4006 N N . SER B 1 239 ? 10.099 -51.858 -4.841 1.00 115.57 218 SER B N 1
ATOM 4007 C CA . SER B 1 239 ? 10.402 -53.287 -4.796 1.00 117.72 218 SER B CA 1
ATOM 4008 C C . SER B 1 239 ? 10.167 -53.902 -6.189 1.00 120.58 218 SER B C 1
ATOM 4009 O O . SER B 1 239 ? 9.144 -53.590 -6.809 1.00 120.33 218 SER B O 1
ATOM 4012 N N . PRO B 1 240 ? 11.097 -54.751 -6.709 1.00 116.65 219 PRO B N 1
ATOM 4013 C CA . PRO B 1 240 ? 10.914 -55.321 -8.062 1.00 115.11 219 PRO B CA 1
ATOM 4014 C C . PRO B 1 240 ? 9.623 -56.133 -8.235 1.00 123.99 219 PRO B C 1
ATOM 4015 O O . PRO B 1 240 ? 9.037 -56.103 -9.319 1.00 122.94 219 PRO B O 1
ATOM 4019 N N . PHE B 1 241 ? 9.171 -56.832 -7.175 1.00 122.45 220 PHE B N 1
ATOM 4020 C CA . PHE B 1 241 ? 7.934 -57.611 -7.197 1.00 127.28 220 PHE B CA 1
ATOM 4021 C C . PHE B 1 241 ? 7.215 -57.493 -5.838 1.00 136.73 220 PHE B C 1
ATOM 4022 O O . PHE B 1 241 ? 7.799 -57.868 -4.815 1.00 138.81 220 PHE B O 1
ATOM 4030 N N . PRO B 1 242 ? 5.973 -56.940 -5.796 1.00 134.02 221 PRO B N 1
ATOM 4031 C CA . PRO B 1 242 ? 5.290 -56.770 -4.498 1.00 138.78 221 PRO B CA 1
ATOM 4032 C C . PRO B 1 242 ? 4.859 -58.100 -3.861 1.00 148.94 221 PRO B C 1
ATOM 4033 O O . PRO B 1 242 ? 3.775 -58.626 -4.135 1.00 151.81 221 PRO B O 1
ATOM 4037 N N . ASN B 1 243 ? 5.736 -58.632 -2.991 1.00 145.72 222 ASN B N 1
ATOM 4038 C CA . ASN B 1 243 ? 5.524 -59.867 -2.233 1.00 152.24 222 ASN B CA 1
ATOM 4039 C C . ASN B 1 243 ? 5.173 -59.535 -0.781 1.00 161.06 222 ASN B C 1
ATOM 4040 O O . ASN B 1 243 ? 4.314 -60.193 -0.191 1.00 167.19 222 ASN B O 1
ATOM 4045 N N . THR B 1 244 ? 5.845 -58.510 -0.215 1.00 156.01 223 THR B N 1
ATOM 4046 C CA . THR B 1 244 ? 5.657 -58.015 1.156 1.00 160.27 223 THR B CA 1
ATOM 4047 C C . THR B 1 244 ? 5.610 -56.478 1.187 1.00 159.72 223 THR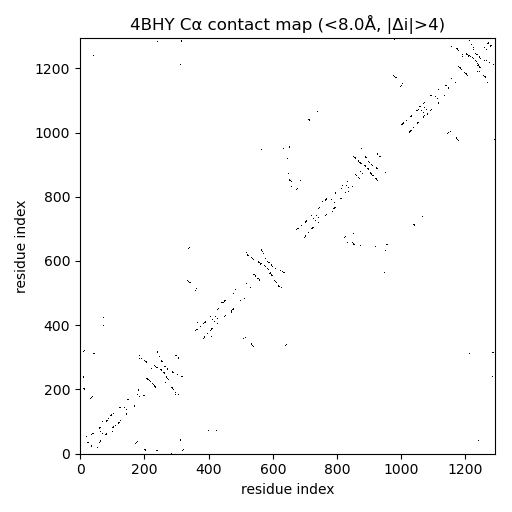 B C 1
ATOM 4048 O O . THR B 1 244 ? 5.052 -55.910 2.129 1.00 163.24 223 THR B O 1
ATOM 4052 N N . VAL B 1 245 ? 6.217 -55.817 0.164 1.00 152.66 224 VAL B N 1
ATOM 4053 C CA . VAL B 1 245 ? 6.342 -54.359 -0.037 1.00 147.37 224 VAL B CA 1
ATOM 4054 C C . VAL B 1 245 ? 7.344 -53.781 0.992 1.00 150.98 224 VAL B C 1
ATOM 4055 O O . VAL B 1 245 ? 8.337 -53.174 0.583 1.00 145.53 224 VAL B O 1
ATOM 4059 N N . ALA B 1 246 ? 7.090 -53.978 2.306 1.00 149.93 225 ALA B N 1
ATOM 4060 C CA . ALA B 1 246 ? 7.946 -53.497 3.393 1.00 150.97 225 ALA B CA 1
ATOM 4061 C C . ALA B 1 246 ? 9.259 -54.294 3.457 1.00 153.08 225 ALA B C 1
ATOM 4062 O O . ALA B 1 246 ? 9.288 -55.421 3.963 1.00 157.32 225 ALA B O 1
ATOM 4064 N N . ALA B 1 247 ? 10.338 -53.705 2.912 1.00 146.59 226 ALA B N 1
ATOM 4065 C CA . ALA B 1 247 ? 11.672 -54.309 2.872 1.00 144.42 226 ALA B CA 1
ATOM 4066 C C . ALA B 1 247 ? 12.597 -53.699 3.948 1.00 149.77 226 ALA B C 1
ATOM 4067 O O . ALA B 1 247 ? 13.825 -53.783 3.826 1.00 147.17 226 ALA B O 1
ATOM 4069 N N . ASP B 1 248 ? 11.990 -53.102 5.012 1.00 147.86 227 ASP B N 1
ATOM 4070 C CA . ASP B 1 248 ? 12.631 -52.440 6.166 1.00 150.60 227 ASP B CA 1
ATOM 4071 C C . ASP B 1 248 ? 13.473 -51.214 5.729 1.00 147.54 227 ASP B C 1
ATOM 4072 O O . ASP B 1 248 ? 13.520 -50.905 4.537 1.00 140.75 227 ASP B O 1
ATOM 4077 N N . TYR B 1 249 ? 14.104 -50.499 6.696 1.00 144.58 228 TYR B N 1
ATOM 4078 C CA . TYR B 1 249 ? 14.909 -49.304 6.408 1.00 139.66 228 TYR B CA 1
ATOM 4079 C C . TYR B 1 249 ? 16.075 -49.636 5.437 1.00 135.85 228 TYR B C 1
ATOM 4080 O O . TYR B 1 249 ? 16.660 -50.711 5.564 1.00 136.74 228 TYR B O 1
ATOM 4089 N N . ASP B 1 250 ? 16.353 -48.795 4.408 1.00 128.67 229 ASP B N 1
ATOM 4090 C CA . ASP B 1 250 ? 15.782 -47.471 4.126 1.00 126.03 229 ASP B CA 1
ATOM 4091 C C . ASP B 1 250 ? 14.314 -47.514 3.647 1.00 128.03 229 ASP B C 1
ATOM 4092 O O . ASP B 1 250 ? 13.440 -47.073 4.397 1.00 131.88 229 ASP B O 1
ATOM 4097 N N . LEU B 1 251 ? 14.051 -48.031 2.418 1.00 121.60 230 LEU B N 1
ATOM 4098 C CA . LEU B 1 251 ? 12.731 -48.118 1.770 1.00 119.89 230 LEU B CA 1
ATOM 4099 C C . LEU B 1 251 ? 12.008 -46.751 1.840 1.00 121.00 230 LEU B C 1
ATOM 4100 O O . LEU B 1 251 ? 11.052 -46.570 2.601 1.00 124.62 230 LEU B O 1
ATOM 4105 N N . GLN B 1 252 ? 12.526 -45.778 1.079 1.00 114.79 231 GLN B N 1
ATOM 4106 C CA . GLN B 1 252 ? 11.972 -44.431 1.005 1.00 112.53 231 GLN B CA 1
ATOM 4107 C C . GLN B 1 252 ? 11.662 -44.110 -0.454 1.00 108.70 231 GLN B C 1
ATOM 4108 O O . GLN B 1 252 ? 12.599 -44.032 -1.257 1.00 104.02 231 GLN B O 1
ATOM 4114 N N . PRO B 1 253 ? 10.370 -43.978 -0.852 1.00 104.98 232 PRO B N 1
ATOM 4115 C CA . PRO B 1 253 ? 10.082 -43.686 -2.264 1.00 100.38 232 PRO B CA 1
ATOM 4116 C C . PRO B 1 253 ? 10.464 -42.251 -2.601 1.00 99.43 232 PRO B C 1
ATOM 4117 O O . PRO B 1 253 ? 10.150 -41.330 -1.840 1.00 101.43 232 PRO B O 1
ATOM 4121 N N . VAL B 1 254 ? 11.176 -42.069 -3.720 1.00 93.75 233 VAL B N 1
ATOM 4122 C CA . VAL B 1 254 ? 11.648 -40.754 -4.148 1.00 90.94 233 VAL B CA 1
ATOM 4123 C C . VAL B 1 254 ? 10.505 -39.959 -4.818 1.00 91.23 233 VAL B C 1
ATOM 4124 O O . VAL B 1 254 ? 10.227 -38.839 -4.389 1.00 91.87 233 VAL B O 1
ATOM 4128 N N . MET B 1 255 ? 9.827 -40.538 -5.828 1.00 96.19 234 MET B N 1
ATOM 4129 C CA . MET B 1 255 ? 8.750 -39.860 -6.544 1.00 95.15 234 MET B CA 1
ATOM 4130 C C . MET B 1 255 ? 7.458 -39.850 -5.734 1.00 98.09 234 MET B C 1
ATOM 4131 O O . MET B 1 255 ? 6.898 -40.905 -5.427 1.00 98.61 234 MET B O 1
ATOM 4136 N N . THR B 1 256 ? 6.994 -38.640 -5.401 1.00 75.63 235 THR B N 1
ATOM 4137 C CA . THR B 1 256 ? 5.750 -38.405 -4.677 1.00 75.67 235 THR B CA 1
ATOM 4138 C C . THR B 1 256 ? 4.837 -37.635 -5.632 1.00 75.48 235 THR B C 1
ATOM 4139 O O . THR B 1 256 ? 5.039 -36.436 -5.836 1.00 75.19 235 THR B O 1
ATOM 4143 N N . LEU B 1 257 ? 3.896 -38.340 -6.285 1.00 93.27 236 LEU B N 1
ATOM 4144 C CA . LEU B 1 257 ? 2.993 -37.723 -7.253 1.00 93.01 236 LEU B CA 1
ATOM 4145 C C . LEU B 1 257 ? 1.896 -36.934 -6.532 1.00 94.86 236 LEU B C 1
ATOM 4146 O O . LEU B 1 257 ? 0.902 -37.502 -6.075 1.00 96.01 236 LEU B O 1
ATOM 4151 N N . LYS B 1 258 ? 2.107 -35.614 -6.423 1.00 74.23 237 LYS B N 1
ATOM 4152 C CA . LYS B 1 258 ? 1.190 -34.667 -5.792 1.00 74.98 237 LYS B CA 1
ATOM 4153 C C . LYS B 1 258 ? 0.275 -34.023 -6.841 1.00 75.87 237 LYS B C 1
ATOM 4154 O O . LYS B 1 258 ? 0.597 -34.023 -8.032 1.00 75.11 237 LYS B O 1
ATOM 4160 N N . THR B 1 259 ? -0.865 -33.473 -6.389 1.00 90.84 238 THR B N 1
ATOM 4161 C CA . THR B 1 259 ? -1.845 -32.779 -7.231 1.00 90.92 238 THR B CA 1
ATOM 4162 C C . THR B 1 259 ? -2.516 -31.667 -6.382 1.00 94.31 238 THR B C 1
ATOM 4163 O O . THR B 1 259 ? -1.957 -31.265 -5.359 1.00 95.44 238 THR B O 1
ATOM 4167 N N . GLN B 1 260 ? -3.677 -31.149 -6.822 1.00 81.38 239 GLN B N 1
ATOM 4168 C CA . GLN B 1 260 ? -4.413 -30.104 -6.111 1.00 83.46 239 GLN B CA 1
ATOM 4169 C C . GLN B 1 260 ? -5.918 -30.351 -6.152 1.00 87.38 239 GLN B C 1
ATOM 4170 O O . GLN B 1 260 ? -6.447 -30.792 -7.175 1.00 85.78 239 GLN B O 1
ATOM 4176 N N . LEU B 1 261 ? -6.604 -30.054 -5.033 1.00 84.98 240 LEU B N 1
ATOM 4177 C CA . LEU B 1 261 ? -8.056 -30.167 -4.914 1.00 86.28 240 LEU B CA 1
ATOM 4178 C C . LEU B 1 261 ? -8.686 -28.917 -5.532 1.00 86.89 240 LEU B C 1
ATOM 4179 O O . LEU B 1 261 ? -8.597 -27.825 -4.962 1.00 86.87 240 LEU B O 1
ATOM 4184 N N . ILE B 1 262 ? -9.253 -29.070 -6.738 1.00 82.36 241 ILE B N 1
ATOM 4185 C CA . ILE B 1 262 ? -9.850 -27.974 -7.502 1.00 81.86 241 ILE B CA 1
ATOM 4186 C C . ILE B 1 262 ? -11.231 -27.583 -6.960 1.00 88.18 241 ILE B C 1
ATOM 4187 O O . ILE B 1 262 ? -11.498 -26.385 -6.835 1.00 88.61 241 ILE B O 1
ATOM 4192 N N . ALA B 1 263 ? -12.101 -28.570 -6.634 1.00 86.41 242 ALA B N 1
ATOM 4193 C CA . ALA B 1 263 ? -13.449 -28.292 -6.123 1.00 88.25 242 ALA B CA 1
ATOM 4194 C C . ALA B 1 263 ? -13.956 -29.355 -5.127 1.00 92.18 242 ALA B C 1
ATOM 4195 O O . ALA B 1 263 ? -13.366 -30.428 -5.009 1.00 92.54 242 ALA B O 1
ATOM 4197 N N . VAL B 1 264 ? -15.049 -29.024 -4.396 1.00 90.86 243 VAL B N 1
ATOM 4198 C CA . VAL B 1 264 ? -15.737 -29.867 -3.404 1.00 96.20 243 VAL B CA 1
ATOM 4199 C C . VAL B 1 264 ? -17.255 -29.828 -3.695 1.00 101.30 243 VAL B C 1
ATOM 4200 O O . VAL B 1 264 ? -17.839 -28.744 -3.787 1.00 101.06 243 VAL B O 1
ATOM 4204 N N . ARG B 1 265 ? -17.875 -31.015 -3.842 1.00 107.89 244 ARG B N 1
ATOM 4205 C CA . ARG B 1 265 ? -19.306 -31.187 -4.113 1.00 108.56 244 ARG B CA 1
ATOM 4206 C C . ARG B 1 265 ? -19.976 -32.053 -3.034 1.00 110.84 244 ARG B C 1
ATOM 4207 O O . ARG B 1 265 ? -19.285 -32.635 -2.194 1.00 111.44 244 ARG B O 1
ATOM 4215 N N . ASP B 1 266 ? -21.323 -32.137 -3.066 1.00 83.05 245 ASP B N 1
ATOM 4216 C CA . ASP B 1 266 ? -22.117 -32.944 -2.139 1.00 84.79 245 ASP B CA 1
ATOM 4217 C C . ASP B 1 266 ? -23.080 -33.835 -2.936 1.00 89.73 245 ASP B C 1
ATOM 4218 O O . ASP B 1 266 ? -24.129 -33.372 -3.398 1.00 92.15 245 ASP B O 1
ATOM 4223 N N . HIS B 1 267 ? -22.687 -35.107 -3.130 1.00 120.25 246 HIS B N 1
ATOM 4224 C CA . HIS B 1 267 ? -23.445 -36.107 -3.882 1.00 214.59 246 HIS B CA 1
ATOM 4225 C C . HIS B 1 267 ? -23.784 -37.301 -2.994 1.00 215.53 246 HIS B C 1
ATOM 4226 O O . HIS B 1 267 ? -22.965 -37.718 -2.177 1.00 215.92 246 HIS B O 1
ATOM 4233 N N . TRP B 1 279 ? -21.849 -44.375 -11.863 1.00 222.25 258 TRP B N 1
ATOM 4234 C CA . TRP B 1 279 ? -22.673 -45.470 -11.358 1.00 222.91 258 TRP B CA 1
ATOM 4235 C C . TRP B 1 279 ? -22.579 -45.588 -9.820 1.00 223.35 258 TRP B C 1
ATOM 4236 O O . TRP B 1 279 ? -23.161 -46.508 -9.239 1.00 223.87 258 TRP B O 1
ATOM 4247 N N . VAL B 1 280 ? -21.878 -44.633 -9.169 1.00 248.72 259 VAL B N 1
ATOM 4248 C CA . VAL B 1 280 ? -21.669 -44.574 -7.717 1.00 248.79 259 VAL B CA 1
ATOM 4249 C C . VAL B 1 280 ? -23.018 -44.317 -6.980 1.00 249.14 259 VAL B C 1
ATOM 4250 O O . VAL B 1 280 ? -23.972 -43.824 -7.590 1.00 249.35 259 VAL B O 1
ATOM 4254 N N . SER B 1 281 ? -23.081 -44.687 -5.681 1.00 219.29 260 SER B N 1
ATOM 4255 C CA . SER B 1 281 ? -24.244 -44.568 -4.791 1.00 220.37 260 SER B CA 1
ATOM 4256 C C . SER B 1 281 ? -24.822 -43.146 -4.745 1.00 220.42 260 SER B C 1
ATOM 4257 O O . SER B 1 281 ? -24.073 -42.168 -4.796 1.00 220.33 260 SER B O 1
ATOM 4260 N N . ASP B 1 282 ? -26.163 -43.049 -4.643 1.00 251.44 261 ASP B N 1
ATOM 4261 C CA . ASP B 1 282 ? -26.919 -41.792 -4.615 1.00 251.89 261 ASP B CA 1
ATOM 4262 C C . ASP B 1 282 ? -26.998 -41.161 -3.206 1.00 252.65 261 ASP B C 1
ATOM 4263 O O . ASP B 1 282 ? -27.544 -40.061 -3.073 1.00 253.09 261 ASP B O 1
ATOM 4268 N N . ARG B 1 283 ? -26.453 -41.841 -2.170 1.00 217.16 262 ARG B N 1
ATOM 4269 C CA . ARG B 1 283 ? -26.445 -41.361 -0.780 1.00 217.43 262 ARG B CA 1
ATOM 4270 C C . ARG B 1 283 ? -25.610 -40.076 -0.649 1.00 217.36 262 ARG B C 1
ATOM 4271 O O . ARG B 1 283 ? -24.478 -40.024 -1.134 1.00 217.29 262 ARG B O 1
ATOM 4279 N N . ASP B 1 284 ? -26.183 -39.070 0.005 1.00 233.29 263 ASP B N 1
ATOM 4280 C CA . ASP B 1 284 ? -25.520 -37.788 0.196 1.00 233.41 263 ASP B CA 1
ATOM 4281 C C . ASP B 1 284 ? -24.471 -37.857 1.300 1.00 233.95 263 ASP B C 1
ATOM 4282 O O . ASP B 1 284 ? -24.760 -38.257 2.428 1.00 234.67 263 ASP B O 1
ATOM 4287 N N . THR B 1 285 ? -23.252 -37.461 0.957 1.00 212.64 264 THR B N 1
ATOM 4288 C CA . THR B 1 285 ? -22.130 -37.445 1.901 1.00 212.86 264 THR B CA 1
ATOM 4289 C C . THR B 1 285 ? -21.274 -36.192 1.606 1.00 212.75 264 THR B C 1
ATOM 4290 O O . THR B 1 285 ? -21.696 -35.089 1.952 1.00 212.83 264 THR B O 1
ATOM 4294 N N . ARG B 1 286 ? -20.094 -36.363 0.960 1.00 239.11 265 ARG B N 1
ATOM 4295 C CA . ARG B 1 286 ? -19.149 -35.306 0.574 1.00 227.60 265 ARG B CA 1
ATOM 4296 C C . ARG B 1 286 ? -18.129 -35.878 -0.416 1.00 142.39 265 ARG B C 1
ATOM 4297 O O . ARG B 1 286 ? -17.515 -36.907 -0.127 1.00 142.64 265 ARG B O 1
ATOM 4305 N N . LEU B 1 287 ? -17.963 -35.227 -1.584 1.00 129.28 266 LEU B N 1
ATOM 4306 C CA . LEU B 1 287 ? -17.043 -35.682 -2.631 1.00 127.25 266 LEU B CA 1
ATOM 4307 C C . LEU B 1 287 ? -16.104 -34.567 -3.105 1.00 127.32 266 LEU B C 1
ATOM 4308 O O . LEU B 1 287 ? -16.533 -33.425 -3.280 1.00 126.65 266 LEU B O 1
ATOM 4313 N N . GLY B 1 288 ? -14.838 -34.928 -3.312 1.00 123.38 267 GLY B N 1
ATOM 4314 C CA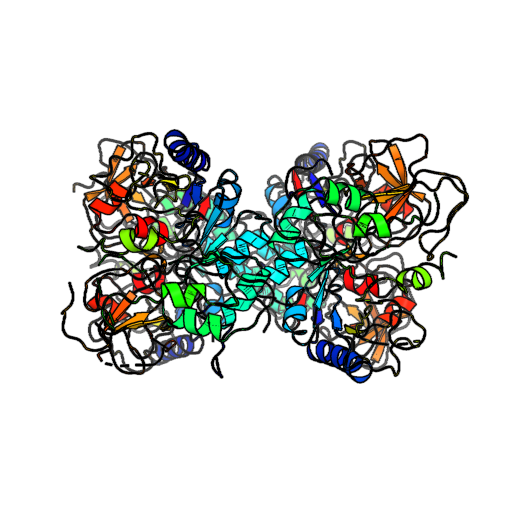 . GLY B 1 288 ? -13.783 -34.030 -3.773 1.00 117.13 267 GLY B CA 1
ATOM 4315 C C . GLY B 1 288 ? -13.260 -34.378 -5.152 1.00 113.48 267 GLY B C 1
ATOM 4316 O O . GLY B 1 288 ? -13.319 -35.539 -5.563 1.00 113.92 267 GLY B O 1
ATOM 4317 N N . VAL B 1 289 ? -12.754 -33.370 -5.884 1.00 109.62 268 VAL B N 1
ATOM 4318 C CA . VAL B 1 289 ? -12.207 -33.558 -7.232 1.00 104.02 268 VAL B CA 1
ATOM 4319 C C . VAL B 1 289 ? -10.761 -33.011 -7.274 1.00 101.64 268 VAL B C 1
ATOM 4320 O O . VAL B 1 289 ? -10.500 -31.887 -6.837 1.00 99.88 268 VAL B O 1
ATOM 4324 N N . ILE B 1 290 ? -9.827 -33.846 -7.764 1.00 99.48 269 ILE B N 1
ATOM 4325 C CA . ILE B 1 290 ? -8.403 -33.518 -7.865 1.00 94.75 269 ILE B CA 1
ATOM 4326 C C . ILE B 1 290 ? -7.987 -33.427 -9.344 1.00 93.08 269 ILE B C 1
ATOM 4327 O O . ILE B 1 290 ? -8.505 -34.165 -10.185 1.00 93.15 269 ILE B O 1
ATOM 4332 N N . ALA B 1 291 ? -7.065 -32.493 -9.646 1.00 90.85 270 ALA B N 1
ATOM 4333 C CA . ALA B 1 291 ? -6.627 -32.138 -10.997 1.00 87.14 270 ALA B CA 1
ATOM 4334 C C . ALA B 1 291 ? -5.474 -33.016 -11.554 1.00 87.81 270 ALA B C 1
ATOM 4335 O O . ALA B 1 291 ? -4.324 -32.573 -11.643 1.00 84.54 270 ALA B O 1
ATOM 4337 N N . ILE B 1 292 ? -5.826 -34.241 -11.984 1.00 86.79 271 ILE B N 1
ATOM 4338 C CA . ILE B 1 292 ? -4.962 -35.243 -12.632 1.00 85.31 271 ILE B CA 1
ATOM 4339 C C . ILE B 1 292 ? -5.864 -36.182 -13.439 1.00 88.54 271 ILE B C 1
ATOM 4340 O O . ILE B 1 292 ? -6.810 -36.749 -12.893 1.00 90.28 271 ILE B O 1
ATOM 4345 N N . GLY B 1 293 ? -5.579 -36.306 -14.732 1.00 85.76 272 GLY B N 1
ATOM 4346 C CA . GLY B 1 293 ? -6.352 -37.144 -15.645 1.00 88.05 272 GLY B CA 1
ATOM 4347 C C . GLY B 1 293 ? -5.541 -38.160 -16.425 1.00 88.05 272 GLY B C 1
ATOM 4348 O O . GLY B 1 293 ? -4.366 -38.380 -16.117 1.00 85.71 272 GLY B O 1
ATOM 4349 N N . TYR B 1 294 ? -6.163 -38.787 -17.453 1.00 86.88 273 TYR B N 1
ATOM 4350 C CA . TYR B 1 294 ? -5.483 -39.779 -18.297 1.00 86.14 273 TYR B CA 1
ATOM 4351 C C . TYR B 1 294 ? -4.483 -39.111 -19.253 1.00 85.04 273 TYR B C 1
ATOM 4352 O O . TYR B 1 294 ? -3.540 -39.763 -19.705 1.00 83.30 273 TYR B O 1
ATOM 4361 N N . GLY B 1 295 ? -4.691 -37.822 -19.522 1.00 82.29 274 GLY B N 1
ATOM 4362 C CA . GLY B 1 295 ? -3.826 -37.015 -20.374 1.00 80.93 274 GLY B CA 1
ATOM 4363 C C . GLY B 1 295 ? -2.607 -36.479 -19.648 1.00 81.28 274 GLY B C 1
ATOM 4364 O O . GLY B 1 295 ? -1.801 -35.762 -20.248 1.00 80.16 274 GLY B O 1
ATOM 4365 N N . ASP B 1 296 ? -2.478 -36.810 -18.344 1.00 78.98 275 ASP B N 1
ATOM 4366 C CA . ASP B 1 296 ? -1.374 -36.415 -17.467 1.00 75.80 275 ASP B CA 1
ATOM 4367 C C . ASP B 1 296 ? -0.401 -37.576 -17.240 1.00 77.51 275 ASP B C 1
ATOM 4368 O O . ASP B 1 296 ? 0.778 -37.339 -16.964 1.00 74.49 275 ASP B O 1
ATOM 4373 N N . GLY B 1 297 ? -0.903 -38.806 -17.353 1.00 75.60 276 GLY B N 1
ATOM 4374 C CA . GLY B 1 297 ? -0.124 -40.024 -17.161 1.00 75.29 276 GLY B CA 1
ATOM 4375 C C . GLY B 1 297 ? -0.783 -41.054 -16.264 1.00 79.57 276 GLY B C 1
ATOM 4376 O O . GLY B 1 297 ? -0.251 -42.155 -16.100 1.00 78.82 276 GLY B O 1
ATOM 4377 N N . TYR B 1 298 ? -1.942 -40.708 -15.673 1.00 78.11 277 TYR B N 1
ATOM 4378 C CA . TYR B 1 298 ? -2.701 -41.594 -14.789 1.00 81.70 277 TYR B CA 1
ATOM 4379 C C . TYR B 1 298 ? -3.448 -42.658 -15.619 1.00 89.64 277 TYR B C 1
ATOM 4380 O O . TYR B 1 298 ? -4.063 -42.313 -16.636 1.00 89.98 277 TYR B O 1
ATOM 4389 N N . PRO B 1 299 ? -3.353 -43.953 -15.197 1.00 88.38 278 PRO B N 1
ATOM 4390 C CA . PRO B 1 299 ? -3.871 -45.073 -16.014 1.00 91.69 278 PRO B CA 1
ATOM 4391 C C . PRO B 1 299 ? -5.316 -45.055 -16.520 1.00 101.00 278 PRO B C 1
ATOM 4392 O O . PRO B 1 299 ? -5.529 -45.585 -17.615 1.00 102.29 278 PRO B O 1
ATOM 4396 N N . ARG B 1 300 ? -6.299 -44.536 -15.738 1.00 99.49 279 ARG B N 1
ATOM 4397 C CA . ARG B 1 300 ? -7.735 -44.561 -16.084 1.00 104.23 279 ARG B CA 1
ATOM 4398 C C . ARG B 1 300 ? -8.178 -46.051 -16.152 1.00 113.99 279 ARG B C 1
ATOM 4399 O O . ARG B 1 300 ? -8.671 -46.523 -17.183 1.00 116.14 279 ARG B O 1
ATOM 4407 N N . MET B 1 301 ? -7.930 -46.802 -15.053 1.00 112.06 280 MET B N 1
ATOM 4408 C CA . MET B 1 301 ? -8.223 -48.238 -14.971 1.00 116.92 280 MET B CA 1
ATOM 4409 C C . MET B 1 301 ? -8.679 -48.704 -13.576 1.00 122.41 280 MET B C 1
ATOM 4410 O O . MET B 1 301 ? -8.497 -47.996 -12.583 1.00 121.48 280 MET B O 1
ATOM 4415 N N . ALA B 1 302 ? -9.243 -49.935 -13.533 1.00 121.48 281 ALA B N 1
ATOM 4416 C CA . ALA B 1 302 ? -9.738 -50.695 -12.378 1.00 126.40 281 ALA B CA 1
ATOM 4417 C C . ALA B 1 302 ? -10.578 -49.863 -11.371 1.00 129.78 281 ALA B C 1
ATOM 4418 O O . ALA B 1 302 ? -10.178 -49.736 -10.208 1.00 129.46 281 ALA B O 1
ATOM 4420 N N . PRO B 1 303 ? -11.766 -49.333 -11.761 1.00 128.08 282 PRO B N 1
ATOM 4421 C CA . PRO B 1 303 ? -12.587 -48.599 -10.783 1.00 130.01 282 PRO B CA 1
ATOM 4422 C C . PRO B 1 303 ? -13.368 -49.570 -9.876 1.00 136.12 282 PRO B C 1
ATOM 4423 O O . PRO B 1 303 ? -13.776 -50.628 -10.352 1.00 137.45 282 PRO B O 1
ATOM 4427 N N . ASN B 1 304 ? -13.584 -49.255 -8.578 1.00 133.82 283 ASN B N 1
ATOM 4428 C CA . ASN B 1 304 ? -13.164 -48.044 -7.868 1.00 131.85 283 ASN B CA 1
ATOM 4429 C C . ASN B 1 304 ? -12.094 -48.398 -6.828 1.00 133.65 283 ASN B C 1
ATOM 4430 O O . ASN B 1 304 ? -12.345 -49.210 -5.934 1.00 135.71 283 ASN B O 1
ATOM 4435 N N . GLY B 1 305 ? -10.910 -47.807 -6.975 1.00 127.61 284 GLY B N 1
ATOM 4436 C CA . GLY B 1 305 ? -9.782 -48.036 -6.080 1.00 125.12 284 GLY B CA 1
ATOM 4437 C C . GLY B 1 305 ? -8.636 -48.797 -6.726 1.00 126.20 284 GLY B C 1
ATOM 4438 O O . GLY B 1 305 ? -8.843 -49.958 -7.086 1.00 129.41 284 GLY B O 1
ATOM 4439 N N . THR B 1 306 ? -7.402 -48.221 -6.903 1.00 120.06 285 THR B N 1
ATOM 4440 C CA . THR B 1 306 ? -6.807 -46.894 -6.611 1.00 115.31 285 THR B CA 1
ATOM 4441 C C . THR B 1 306 ? -7.004 -46.449 -5.124 1.00 119.07 285 THR B C 1
ATOM 4442 O O . THR B 1 306 ? -8.108 -46.068 -4.726 1.00 121.93 285 THR B O 1
ATOM 4446 N N . PRO B 1 307 ? -5.925 -46.478 -4.298 1.00 115.29 286 PRO B N 1
ATOM 4447 C CA . PRO B 1 307 ? -6.080 -46.127 -2.875 1.00 119.21 286 PRO B CA 1
ATOM 4448 C C . PRO B 1 307 ? -6.233 -44.627 -2.617 1.00 121.07 286 PRO B C 1
ATOM 4449 O O . PRO B 1 307 ? -7.203 -44.274 -1.967 1.00 123.60 286 PRO B O 1
ATOM 4453 N N . VAL B 1 308 ? -5.294 -43.767 -3.097 1.00 115.01 287 VAL B N 1
ATOM 4454 C CA . VAL B 1 308 ? -5.268 -42.287 -2.989 1.00 112.59 287 VAL B CA 1
ATOM 4455 C C . VAL B 1 308 ? -5.239 -41.795 -1.508 1.00 120.47 287 VAL B C 1
ATOM 4456 O O . VAL B 1 308 ? -6.161 -42.066 -0.736 1.00 125.36 287 VAL B O 1
ATOM 4460 N N . LEU B 1 309 ? -4.191 -41.019 -1.153 1.00 115.97 288 LEU B N 1
ATOM 4461 C CA . LEU B 1 309 ? -3.994 -40.459 0.189 1.00 119.05 288 LEU B CA 1
ATOM 4462 C C . LEU B 1 309 ? -4.229 -38.937 0.195 1.00 121.43 288 LEU B C 1
ATOM 4463 O O . LEU B 1 309 ? -3.609 -38.215 -0.589 1.00 115.38 288 LEU B O 1
ATOM 4468 N N . VAL B 1 310 ? -5.141 -38.465 1.076 1.00 120.70 289 VAL B N 1
ATOM 4469 C CA . VAL B 1 310 ? -5.522 -37.054 1.246 1.00 120.60 289 VAL B CA 1
ATOM 4470 C C . VAL B 1 310 ? -5.516 -36.732 2.754 1.00 129.02 289 VAL B C 1
ATOM 4471 O O . VAL B 1 310 ? -6.301 -37.323 3.504 1.00 134.61 289 VAL B O 1
ATOM 4475 N N . ASN B 1 311 ? -4.621 -35.800 3.181 1.00 125.06 290 ASN B N 1
ATOM 4476 C CA . ASN B 1 311 ? -4.432 -35.326 4.565 1.00 130.54 290 ASN B CA 1
ATOM 4477 C C . ASN B 1 311 ? -4.195 -36.495 5.561 1.00 139.74 290 ASN B C 1
ATOM 4478 O O . ASN B 1 311 ? -4.778 -36.535 6.647 1.00 146.40 290 ASN B O 1
ATOM 4483 N N . GLY B 1 312 ? -3.319 -37.416 5.167 1.00 134.94 291 GLY B N 1
ATOM 4484 C CA . GLY B 1 312 ? -2.935 -38.566 5.975 1.00 139.05 291 GLY B CA 1
ATOM 4485 C C . GLY B 1 312 ? -3.796 -39.795 5.785 1.00 145.95 291 GLY B C 1
ATOM 4486 O O . GLY B 1 312 ? -3.263 -40.898 5.633 1.00 145.36 291 GLY B O 1
ATOM 4487 N N . ARG B 1 313 ? -5.131 -39.629 5.841 1.00 143.76 292 ARG B N 1
ATOM 4488 C CA . ARG B 1 313 ? -6.074 -40.737 5.690 1.00 146.98 292 ARG B CA 1
ATOM 4489 C C . ARG B 1 313 ? -6.146 -41.190 4.220 1.00 144.45 292 ARG B C 1
ATOM 4490 O O . ARG B 1 313 ? -5.836 -40.413 3.311 1.00 137.56 292 ARG B O 1
ATOM 4498 N N . ILE B 1 314 ? -6.541 -42.451 4.001 1.00 142.18 293 ILE B N 1
ATOM 4499 C CA . ILE B 1 314 ? -6.677 -43.039 2.669 1.00 137.99 293 ILE B CA 1
ATOM 4500 C C . ILE B 1 314 ? -8.153 -42.939 2.258 1.00 143.73 293 ILE B C 1
ATOM 4501 O O . ILE B 1 314 ? -9.032 -43.391 2.996 1.00 150.39 293 ILE B O 1
ATOM 4506 N N . VAL B 1 315 ? -8.417 -42.315 1.098 1.00 138.18 294 VAL B N 1
ATOM 4507 C CA . VAL B 1 315 ? -9.774 -42.133 0.567 1.00 140.13 294 VAL B CA 1
ATOM 4508 C C . VAL B 1 315 ? -9.890 -42.816 -0.818 1.00 140.71 294 VAL B C 1
ATOM 4509 O O . VAL B 1 315 ? -9.005 -42.630 -1.654 1.00 133.91 294 VAL B O 1
ATOM 4513 N N . PRO B 1 316 ? -10.954 -43.617 -1.076 1.00 139.38 295 PRO B N 1
ATOM 4514 C CA . PRO B 1 316 ? -11.035 -44.327 -2.367 1.00 136.88 295 PRO B CA 1
ATOM 4515 C C . PRO B 1 316 ? -11.476 -43.445 -3.537 1.00 135.99 295 PRO B C 1
ATOM 4516 O O . PRO B 1 316 ? -12.391 -42.631 -3.397 1.00 136.82 295 PRO B O 1
ATOM 4520 N N . LEU B 1 317 ? -10.821 -43.634 -4.701 1.00 130.45 296 LEU B N 1
ATOM 4521 C CA . LEU B 1 317 ? -11.077 -42.912 -5.952 1.00 126.15 296 LEU B CA 1
ATOM 4522 C C . LEU B 1 317 ? -12.335 -43.479 -6.628 1.00 134.22 296 LEU B C 1
ATOM 4523 O O . LEU B 1 317 ? -12.423 -44.688 -6.846 1.00 137.09 296 LEU B O 1
ATOM 4528 N N . VAL B 1 318 ? -13.312 -42.601 -6.934 1.00 131.06 297 VAL B N 1
ATOM 4529 C CA . VAL B 1 318 ? -14.617 -42.966 -7.504 1.00 135.44 297 VAL B CA 1
ATOM 4530 C C . VAL B 1 318 ? -14.769 -42.485 -8.956 1.00 135.59 297 VAL B C 1
ATOM 4531 O O . VAL B 1 318 ? -14.043 -41.590 -9.393 1.00 129.68 297 VAL B O 1
ATOM 4535 N N . GLY B 1 319 ? -15.711 -43.099 -9.676 1.00 133.84 298 GLY B N 1
ATOM 4536 C CA . GLY B 1 319 ? -16.033 -42.783 -11.066 1.00 131.60 298 GLY B CA 1
ATOM 4537 C C . GLY B 1 319 ? -14.935 -43.084 -12.067 1.00 129.45 298 GLY B C 1
ATOM 4538 O O . GLY B 1 319 ? -13.989 -43.818 -11.761 1.00 127.42 298 GLY B O 1
ATOM 4539 N N . ARG B 1 320 ? -15.063 -42.517 -13.284 1.00 124.70 299 ARG B N 1
ATOM 4540 C CA . ARG B 1 320 ? -14.088 -42.695 -14.364 1.00 119.71 299 ARG B CA 1
ATOM 4541 C C . ARG B 1 320 ? -13.197 -41.456 -14.492 1.00 116.05 299 ARG B C 1
ATOM 4542 O O . ARG B 1 320 ? -13.655 -40.332 -14.274 1.00 115.24 299 ARG B O 1
ATOM 4550 N N . VAL B 1 321 ? -11.919 -41.679 -14.834 1.00 110.06 300 VAL B N 1
ATOM 4551 C CA . VAL B 1 321 ? -10.878 -40.656 -14.961 1.00 103.85 300 VAL B CA 1
ATOM 4552 C C . VAL B 1 321 ? -11.063 -39.875 -16.273 1.00 104.89 300 VAL B C 1
ATOM 4553 O O . VAL B 1 321 ? -11.211 -40.487 -17.333 1.00 105.75 300 VAL B O 1
ATOM 4557 N N . SER B 1 322 ? -11.060 -38.526 -16.192 1.00 100.40 301 SER B N 1
ATOM 4558 C CA . SER B 1 322 ? -11.176 -37.646 -17.360 1.00 98.19 301 SER B CA 1
ATOM 4559 C C . SER B 1 322 ? -9.764 -37.290 -17.878 1.00 95.26 301 SER B C 1
ATOM 4560 O O . SER B 1 322 ? -8.795 -37.911 -17.444 1.00 92.89 301 SER B O 1
ATOM 4563 N N . MET B 1 323 ? -9.646 -36.335 -18.818 1.00 90.96 302 MET B N 1
ATOM 4564 C CA . MET B 1 323 ? -8.360 -35.951 -19.408 1.00 86.75 302 MET B CA 1
ATOM 4565 C C . MET B 1 323 ? -7.488 -35.109 -18.458 1.00 84.66 302 MET B C 1
ATOM 4566 O O . MET B 1 323 ? -6.267 -35.277 -18.458 1.00 81.61 302 MET B O 1
ATOM 4571 N N . ASP B 1 324 ? -8.100 -34.196 -17.683 1.00 80.99 303 ASP B N 1
ATOM 4572 C CA . ASP B 1 324 ? -7.365 -33.295 -16.793 1.00 79.78 303 ASP B CA 1
ATOM 4573 C C . ASP B 1 324 ? -7.660 -33.502 -15.298 1.00 82.84 303 ASP B C 1
ATOM 4574 O O . ASP B 1 324 ? -6.866 -33.044 -14.473 1.00 81.75 303 ASP B O 1
ATOM 4579 N N . MET B 1 325 ? -8.787 -34.152 -14.940 1.00 80.39 304 MET B N 1
ATOM 4580 C CA . MET B 1 325 ? -9.166 -34.333 -13.533 1.00 82.28 304 MET B CA 1
ATOM 4581 C C . MET B 1 325 ? -9.827 -35.698 -13.239 1.00 86.77 304 MET B C 1
ATOM 4582 O O . MET B 1 325 ? -10.192 -36.428 -14.162 1.00 88.54 304 MET B O 1
ATOM 4587 N N . THR B 1 326 ? -9.943 -36.032 -11.927 1.00 83.71 305 THR B N 1
ATOM 4588 C CA . THR B 1 326 ? -10.560 -37.249 -11.375 1.00 85.83 305 THR B CA 1
ATOM 4589 C C . THR B 1 326 ? -11.192 -36.953 -10.008 1.00 91.01 305 THR B C 1
ATOM 4590 O O . THR B 1 326 ? -10.568 -36.285 -9.179 1.00 90.62 305 THR B O 1
ATOM 4594 N N . THR B 1 327 ? -12.408 -37.481 -9.763 1.00 89.52 306 THR B N 1
ATOM 4595 C CA . THR B 1 327 ? -13.120 -37.312 -8.493 1.00 94.15 306 THR B CA 1
ATOM 4596 C C . THR B 1 327 ? -12.707 -38.425 -7.506 1.00 100.86 306 THR B C 1
ATOM 4597 O O . THR B 1 327 ? -12.329 -39.525 -7.924 1.00 100.13 306 THR B O 1
ATOM 4601 N N . VAL B 1 328 ? -12.776 -38.115 -6.199 1.00 97.91 307 VAL B N 1
ATOM 4602 C CA . VAL B 1 328 ? -12.419 -39.019 -5.103 1.00 101.24 307 VAL B CA 1
ATOM 4603 C C . VAL B 1 328 ? -13.456 -38.866 -3.954 1.00 111.96 307 VAL B C 1
ATOM 4604 O O . VAL B 1 328 ? -13.892 -37.750 -3.660 1.00 111.99 307 VAL B O 1
ATOM 4608 N N . ASP B 1 329 ? -13.879 -39.996 -3.350 1.00 110.31 308 ASP B N 1
ATOM 4609 C CA . ASP B 1 329 ? -14.850 -40.007 -2.252 1.00 117.01 308 ASP B CA 1
ATOM 4610 C C . ASP B 1 329 ? -14.127 -39.749 -0.924 1.00 120.79 308 ASP B C 1
ATOM 4611 O O . ASP B 1 329 ? -13.350 -40.594 -0.482 1.00 119.62 308 ASP B O 1
ATOM 4616 N N . LEU B 1 330 ? -14.363 -38.580 -0.298 1.00 117.41 309 LEU B N 1
ATOM 4617 C CA . LEU B 1 330 ? -13.696 -38.240 0.963 1.00 119.15 309 LEU B CA 1
ATOM 4618 C C . LEU B 1 330 ? -14.528 -38.649 2.196 1.00 132.86 309 LEU B C 1
ATOM 4619 O O . LEU B 1 330 ? -13.954 -39.105 3.186 1.00 134.98 309 LEU B O 1
ATOM 4624 N N . GLY B 1 331 ? -15.850 -38.492 2.115 1.00 131.17 310 GLY B N 1
ATOM 4625 C CA . GLY B 1 331 ? -16.772 -38.825 3.194 1.00 234.93 310 GLY B CA 1
ATOM 4626 C C . GLY B 1 331 ? -17.272 -37.608 3.944 1.00 249.43 310 GLY B C 1
ATOM 4627 O O . GLY B 1 331 ? -17.591 -37.690 5.132 1.00 249.32 310 GLY B O 1
ATOM 4628 N N . ASP B 1 336 ? -12.592 -31.197 4.135 1.00 265.94 315 ASP B N 1
ATOM 4629 C CA . ASP B 1 336 ? -11.331 -30.882 3.471 1.00 175.80 315 ASP B CA 1
ATOM 4630 C C . ASP B 1 336 ? -11.483 -29.660 2.566 1.00 157.48 315 ASP B C 1
ATOM 4631 O O . ASP B 1 336 ? -12.403 -29.608 1.745 1.00 156.52 315 ASP B O 1
ATOM 4636 N N . LYS B 1 337 ? -10.577 -28.678 2.725 1.00 152.87 316 LYS B N 1
ATOM 4637 C CA . LYS B 1 337 ? -10.589 -27.433 1.955 1.00 148.31 316 LYS B CA 1
ATOM 4638 C C . LYS B 1 337 ? -10.018 -27.629 0.548 1.00 144.88 316 LYS B C 1
ATOM 4639 O O . LYS B 1 337 ? -9.209 -28.532 0.328 1.00 142.39 316 LYS B O 1
ATOM 4645 N N . ALA B 1 338 ? -10.437 -26.769 -0.399 1.00 140.08 317 ALA B N 1
ATOM 4646 C CA . ALA B 1 338 ? -9.985 -26.796 -1.789 1.00 133.58 317 ALA B CA 1
ATOM 4647 C C . ALA B 1 338 ? -8.542 -26.299 -1.893 1.00 133.12 317 ALA B C 1
ATOM 4648 O O . ALA B 1 338 ? -8.254 -25.145 -1.559 1.00 133.20 317 ALA B O 1
ATOM 4650 N N . GLY B 1 339 ? -7.651 -27.192 -2.319 1.00 128.36 318 GLY B N 1
ATOM 4651 C CA . GLY B 1 339 ? -6.227 -26.912 -2.474 1.00 124.82 318 GLY B CA 1
ATOM 4652 C C . GLY B 1 339 ? -5.328 -27.717 -1.555 1.00 130.02 318 GLY B C 1
ATOM 4653 O O . GLY B 1 339 ? -4.204 -27.294 -1.268 1.00 129.32 318 GLY B O 1
ATOM 4654 N N . ASP B 1 340 ? -5.811 -28.892 -1.098 1.00 127.89 319 ASP B N 1
ATOM 4655 C CA . ASP B 1 340 ? -5.075 -29.795 -0.213 1.00 129.82 319 ASP B CA 1
ATOM 4656 C C . ASP B 1 340 ? -3.975 -30.555 -0.977 1.00 128.59 319 ASP B C 1
ATOM 4657 O O . ASP B 1 340 ? -3.961 -30.544 -2.213 1.00 123.45 319 ASP B O 1
ATOM 4662 N N . GLU B 1 341 ? -3.049 -31.197 -0.220 1.00 125.80 320 GLU B N 1
ATOM 4663 C CA . GLU B 1 341 ? -1.883 -31.944 -0.713 1.00 121.76 320 GLU B CA 1
ATOM 4664 C C . GLU B 1 341 ? -2.250 -33.008 -1.772 1.00 121.75 320 GLU B C 1
ATOM 4665 O O . GLU B 1 341 ? -1.854 -32.833 -2.925 1.00 116.39 320 GLU B O 1
ATOM 4671 N N . ALA B 1 342 ? -3.028 -34.060 -1.399 1.00 119.53 321 ALA B N 1
ATOM 4672 C CA . ALA B 1 342 ? -3.493 -35.183 -2.230 1.00 117.30 321 ALA B CA 1
ATOM 4673 C C . ALA B 1 342 ? -2.343 -35.852 -3.012 1.00 115.22 321 ALA B C 1
ATOM 4674 O O . ALA B 1 342 ? -1.986 -35.411 -4.109 1.00 110.20 321 ALA B O 1
ATOM 4676 N N . VAL B 1 343 ? -1.753 -36.909 -2.424 1.00 112.32 322 VAL B N 1
ATOM 4677 C CA . VAL B 1 343 ? -0.656 -37.659 -3.040 1.00 107.99 322 VAL B CA 1
ATOM 4678 C C . VAL B 1 343 ? -1.218 -38.987 -3.603 1.00 111.53 322 VAL B C 1
ATOM 4679 O O . VAL B 1 343 ? -2.014 -39.657 -2.940 1.00 115.89 322 VAL B O 1
ATOM 4683 N N . LEU B 1 344 ? -0.842 -39.316 -4.853 1.00 106.48 323 LEU B N 1
ATOM 4684 C CA . LEU B 1 344 ? -1.277 -40.526 -5.551 1.00 105.69 323 LEU B CA 1
ATOM 4685 C C . LEU B 1 344 ? -0.404 -41.720 -5.158 1.00 108.27 323 LEU B C 1
ATOM 4686 O O . LEU B 1 344 ? -0.944 -42.771 -4.813 1.00 109.93 323 LEU B O 1
ATOM 4691 N N . TRP B 1 345 ? 0.937 -41.557 -5.210 1.00 103.87 324 TRP B N 1
ATOM 4692 C CA . TRP B 1 345 ? 1.916 -42.582 -4.829 1.00 104.01 324 TRP B CA 1
ATOM 4693 C C . TRP B 1 345 ? 3.214 -41.934 -4.320 1.00 102.38 324 TRP B C 1
ATOM 4694 O O . TRP B 1 345 ? 3.540 -40.819 -4.727 1.00 99.75 324 TRP B O 1
ATOM 4705 N N . GLY B 1 346 ? 3.925 -42.640 -3.440 1.00 100.16 325 GLY B N 1
ATOM 4706 C CA . GLY B 1 346 ? 5.178 -42.182 -2.847 1.00 100.14 325 GLY B CA 1
ATOM 4707 C C . GLY B 1 346 ? 5.193 -42.254 -1.333 1.00 105.97 325 GLY B C 1
ATOM 4708 O O . GLY B 1 346 ? 5.030 -43.335 -0.762 1.00 107.47 325 GLY B O 1
ATOM 4709 N N . GLU B 1 347 ? 5.392 -41.101 -0.672 1.00 103.40 326 GLU B N 1
ATOM 4710 C CA . GLU B 1 347 ? 5.426 -41.000 0.789 1.00 108.67 326 GLU B CA 1
ATOM 4711 C C . GLU B 1 347 ? 3.996 -41.056 1.342 1.00 116.32 326 GLU B C 1
ATOM 4712 O O . GLU B 1 347 ? 3.136 -40.277 0.919 1.00 115.08 326 GLU B O 1
ATOM 4718 N N . GLY B 1 348 ? 3.760 -41.998 2.254 1.00 115.23 327 GLY B N 1
ATOM 4719 C CA . GLY B 1 348 ? 2.460 -42.220 2.877 1.00 120.52 327 GLY B CA 1
ATOM 4720 C C . GLY B 1 348 ? 1.691 -43.363 2.247 1.00 123.70 327 GLY B C 1
ATOM 4721 O O . GLY B 1 348 ? 0.944 -44.063 2.935 1.00 128.61 327 GLY B O 1
ATOM 4722 N N . LEU B 1 349 ? 1.879 -43.561 0.927 1.00 118.16 328 LEU B N 1
ATOM 4723 C CA . LEU B 1 349 ? 1.239 -44.610 0.135 1.00 117.41 328 LEU B CA 1
ATOM 4724 C C . LEU B 1 349 ? 2.228 -45.120 -0.940 1.00 115.24 328 LEU B C 1
ATOM 4725 O O . LEU B 1 349 ? 2.568 -44.360 -1.849 1.00 109.55 328 LEU B O 1
ATOM 4730 N N . PRO B 1 350 ? 2.715 -46.387 -0.844 1.00 112.57 329 PRO B N 1
ATOM 4731 C CA . PRO B 1 350 ? 3.702 -46.880 -1.828 1.00 107.57 329 PRO B CA 1
ATOM 4732 C C . PRO B 1 350 ? 3.153 -47.036 -3.245 1.00 108.22 329 PRO B C 1
ATOM 4733 O O . PRO B 1 350 ? 1.970 -47.325 -3.418 1.00 110.69 329 PRO B O 1
ATOM 4737 N N . VAL B 1 351 ? 4.034 -46.861 -4.255 1.00 102.81 330 VAL B N 1
ATOM 4738 C CA . VAL B 1 351 ? 3.712 -46.978 -5.684 1.00 99.53 330 VAL B CA 1
ATOM 4739 C C . VAL B 1 351 ? 3.381 -48.451 -6.040 1.00 106.39 330 VAL B C 1
ATOM 4740 O O . VAL B 1 351 ? 2.548 -48.683 -6.917 1.00 106.20 330 VAL B O 1
ATOM 4744 N N . GLU B 1 352 ? 3.998 -49.425 -5.329 1.00 104.22 331 GLU B N 1
ATOM 4745 C CA . GLU B 1 352 ? 3.779 -50.866 -5.520 1.00 106.97 331 GLU B CA 1
ATOM 4746 C C . GLU B 1 352 ? 2.361 -51.260 -5.095 1.00 116.79 331 GLU B C 1
ATOM 4747 O O . GLU B 1 352 ? 1.770 -52.162 -5.690 1.00 118.60 331 GLU B O 1
ATOM 4753 N N . ARG B 1 353 ? 1.826 -50.575 -4.065 1.00 114.70 332 ARG B N 1
ATOM 4754 C CA . ARG B 1 353 ? 0.487 -50.774 -3.512 1.00 120.19 332 ARG B CA 1
ATOM 4755 C C . ARG B 1 353 ? -0.578 -50.246 -4.481 1.00 122.35 332 ARG B C 1
ATOM 4756 O O . ARG B 1 353 ? -1.615 -50.889 -4.648 1.00 125.88 332 ARG B O 1
ATOM 4764 N N . VAL B 1 354 ? -0.312 -49.084 -5.118 1.00 117.12 333 VAL B N 1
ATOM 4765 C CA . VAL B 1 354 ? -1.205 -48.423 -6.082 1.00 115.49 333 VAL B CA 1
ATOM 4766 C C . VAL B 1 354 ? -1.245 -49.246 -7.384 1.00 117.74 333 VAL B C 1
ATOM 4767 O O . VAL B 1 354 ? -2.328 -49.460 -7.934 1.00 119.66 333 VAL B O 1
ATOM 4771 N N . ALA B 1 355 ? -0.068 -49.719 -7.852 1.00 113.38 334 ALA B N 1
ATOM 4772 C CA . ALA B 1 355 ? 0.084 -50.525 -9.067 1.00 111.62 334 ALA B CA 1
ATOM 4773 C C . ALA B 1 355 ? -0.661 -51.862 -8.960 1.00 120.48 334 ALA B C 1
ATOM 4774 O O . ALA B 1 355 ? -1.256 -52.300 -9.944 1.00 120.79 334 ALA B O 1
ATOM 4776 N N . ASP B 1 356 ? -0.651 -52.485 -7.761 1.00 119.52 335 ASP B N 1
ATOM 4777 C CA . ASP B 1 356 ? -1.326 -53.755 -7.478 1.00 125.22 335 ASP B CA 1
ATOM 4778 C C . ASP B 1 356 ? -2.851 -53.594 -7.543 1.00 132.84 335 ASP B C 1
ATOM 4779 O O . ASP B 1 356 ? -3.542 -54.517 -7.980 1.00 136.25 335 ASP B O 1
ATOM 4784 N N . GLN B 1 357 ? -3.366 -52.424 -7.113 1.00 130.41 336 GLN B N 1
ATOM 4785 C CA . GLN B 1 357 ? -4.794 -52.100 -7.124 1.00 134.04 336 GLN B CA 1
ATOM 4786 C C . GLN B 1 357 ? -5.294 -51.835 -8.551 1.00 135.04 336 GLN B C 1
ATOM 4787 O O . GLN B 1 357 ? -6.450 -52.140 -8.851 1.00 139.34 336 GLN B O 1
ATOM 4793 N N . ILE B 1 358 ? -4.429 -51.276 -9.423 1.00 129.57 337 ILE B N 1
ATOM 4794 C CA . ILE B 1 358 ? -4.755 -50.987 -10.824 1.00 126.85 337 ILE B CA 1
ATOM 4795 C C . ILE B 1 358 ? -4.616 -52.290 -11.643 1.00 132.04 337 ILE B C 1
ATOM 4796 O O . ILE B 1 358 ? -5.526 -52.631 -12.401 1.00 134.02 337 ILE B O 1
ATOM 4801 N N . GLY B 1 359 ? -3.500 -52.998 -11.463 1.00 128.86 338 GLY B N 1
ATOM 4802 C CA . GLY B 1 359 ? -3.218 -54.256 -12.149 1.00 129.83 338 GLY B CA 1
ATOM 4803 C C . GLY B 1 359 ? -1.864 -54.320 -12.828 1.00 127.70 338 GLY B C 1
ATOM 4804 O O . GLY B 1 359 ? -1.292 -55.406 -12.961 1.00 128.10 338 GLY B O 1
ATOM 4805 N N . THR B 1 360 ? -1.348 -53.157 -13.271 1.00 123.01 339 THR B N 1
ATOM 4806 C CA . THR B 1 360 ? -0.059 -53.028 -13.962 1.00 117.69 339 THR B CA 1
ATOM 4807 C C . THR B 1 360 ? 1.119 -53.040 -12.973 1.00 118.79 339 THR B C 1
ATOM 4808 O O . THR B 1 360 ? 0.909 -53.010 -11.761 1.00 120.36 339 THR B O 1
ATOM 4812 N N . ILE B 1 361 ? 2.355 -53.099 -13.503 1.00 114.62 340 ILE B N 1
ATOM 4813 C CA . ILE B 1 361 ? 3.595 -53.101 -12.721 1.00 111.60 340 ILE B CA 1
ATOM 4814 C C . ILE B 1 361 ? 3.989 -51.653 -12.345 1.00 110.62 340 ILE B C 1
ATOM 4815 O O . ILE B 1 361 ? 3.637 -50.733 -13.090 1.00 107.94 340 ILE B O 1
ATOM 4820 N N . PRO B 1 362 ? 4.720 -51.416 -11.216 1.00 107.63 341 PRO B N 1
ATOM 4821 C CA . PRO B 1 362 ? 5.081 -50.031 -10.846 1.00 104.23 341 PRO B CA 1
ATOM 4822 C C . PRO B 1 362 ? 6.033 -49.343 -11.829 1.00 101.95 341 PRO B C 1
ATOM 4823 O O . PRO B 1 362 ? 6.106 -48.114 -11.824 1.00 99.53 341 PRO B O 1
ATOM 4827 N N . TYR B 1 363 ? 6.746 -50.128 -12.668 1.00 98.69 342 TYR B N 1
ATOM 4828 C CA . TYR B 1 363 ? 7.690 -49.655 -13.688 1.00 94.34 342 TYR B CA 1
ATOM 4829 C C . TYR B 1 363 ? 7.015 -48.735 -14.709 1.00 95.39 342 TYR B C 1
ATOM 4830 O O . TYR B 1 363 ? 7.622 -47.750 -15.128 1.00 91.91 342 TYR B O 1
ATOM 4839 N N . GLU B 1 364 ? 5.764 -49.058 -15.105 1.00 93.80 343 GLU B N 1
ATOM 4840 C CA . GLU B 1 364 ? 4.988 -48.273 -16.065 1.00 92.87 343 GLU B CA 1
ATOM 4841 C C . GLU B 1 364 ? 4.496 -46.965 -15.437 1.00 95.22 343 GLU B C 1
ATOM 4842 O O . GLU B 1 364 ? 4.657 -45.912 -16.049 1.00 93.06 343 GLU B O 1
ATOM 4848 N N . LEU B 1 365 ? 3.910 -47.040 -14.222 1.00 93.60 344 LEU B N 1
ATOM 4849 C CA . LEU B 1 365 ? 3.344 -45.923 -13.457 1.00 93.38 344 LEU B CA 1
ATOM 4850 C C . LEU B 1 365 ? 4.271 -44.696 -13.384 1.00 92.53 344 LEU B C 1
ATOM 4851 O O . LEU B 1 365 ? 3.805 -43.573 -13.576 1.00 91.18 344 LEU B O 1
ATOM 4856 N N . ILE B 1 366 ? 5.572 -44.916 -13.135 1.00 89.73 345 ILE B N 1
ATOM 4857 C CA . ILE B 1 366 ? 6.582 -43.859 -13.006 1.00 86.33 345 ILE B CA 1
ATOM 4858 C C . ILE B 1 366 ? 7.129 -43.386 -14.377 1.00 87.30 345 ILE B C 1
ATOM 4859 O O . ILE B 1 366 ? 7.684 -42.286 -14.450 1.00 85.01 345 ILE B O 1
ATOM 4864 N N . THR B 1 367 ? 6.969 -44.197 -15.446 1.00 85.69 346 THR B N 1
ATOM 4865 C CA . THR B 1 367 ? 7.478 -43.875 -16.790 1.00 83.71 346 THR B CA 1
ATOM 4866 C C . THR B 1 367 ? 6.378 -43.398 -17.767 1.00 86.85 346 THR B C 1
ATOM 4867 O O . THR B 1 367 ? 6.704 -42.786 -18.788 1.00 85.50 346 THR B O 1
ATOM 4871 N N . LYS B 1 368 ? 5.095 -43.666 -17.452 1.00 86.13 347 LYS B N 1
ATOM 4872 C CA . LYS B 1 368 ? 3.937 -43.307 -18.280 1.00 87.25 347 LYS B CA 1
ATOM 4873 C C . LYS B 1 368 ? 3.643 -41.795 -18.263 1.00 89.71 347 LYS B C 1
ATOM 4874 O O . LYS B 1 368 ? 2.965 -41.307 -19.169 1.00 89.87 347 LYS B O 1
ATOM 4880 N N . LEU B 1 369 ? 4.147 -41.067 -17.240 1.00 87.67 348 LEU B N 1
ATOM 4881 C CA . LEU B 1 369 ? 3.938 -39.625 -17.045 1.00 87.00 348 LEU B CA 1
ATOM 4882 C C . LEU B 1 369 ? 4.432 -38.805 -18.243 1.00 88.80 348 LEU B C 1
ATOM 4883 O O . LEU B 1 369 ? 5.593 -38.927 -18.641 1.00 86.88 348 LEU B O 1
ATOM 4888 N N . THR B 1 370 ? 3.531 -37.983 -18.816 1.00 87.17 349 THR B N 1
ATOM 4889 C CA . THR B 1 370 ? 3.795 -37.138 -19.987 1.00 86.50 349 THR B CA 1
ATOM 4890 C C . THR B 1 370 ? 4.414 -35.782 -19.570 1.00 89.04 349 THR B C 1
ATOM 4891 O O . THR B 1 370 ? 4.672 -35.560 -18.387 1.00 88.26 349 THR B O 1
ATOM 4895 N N . SER B 1 371 ? 4.637 -34.882 -20.553 1.00 86.50 350 SER B N 1
ATOM 4896 C CA . SER B 1 371 ? 5.215 -33.545 -20.374 1.00 85.35 350 SER B CA 1
ATOM 4897 C C . SER B 1 371 ? 4.302 -32.589 -19.573 1.00 89.22 350 SER B C 1
ATOM 4898 O O . SER B 1 371 ? 4.763 -31.519 -19.166 1.00 88.08 350 SER B O 1
ATOM 4901 N N . ARG B 1 372 ? 3.027 -32.975 -19.336 1.00 87.29 351 ARG B N 1
ATOM 4902 C CA . ARG B 1 372 ? 2.050 -32.168 -18.601 1.00 88.25 351 ARG B CA 1
ATOM 4903 C C . ARG B 1 372 ? 2.338 -32.103 -17.089 1.00 90.08 351 ARG B C 1
ATOM 4904 O O . ARG B 1 372 ? 1.866 -31.172 -16.434 1.00 90.97 351 ARG B O 1
ATOM 4912 N N . VAL B 1 373 ? 3.098 -33.073 -16.539 1.00 88.01 352 VAL B N 1
ATOM 4913 C CA . VAL B 1 373 ? 3.468 -33.082 -15.118 1.00 88.30 352 VAL B CA 1
ATOM 4914 C C . VAL B 1 373 ? 4.729 -32.192 -14.949 1.00 90.13 352 VAL B C 1
ATOM 4915 O O . VAL B 1 373 ? 5.660 -32.295 -15.754 1.00 88.47 352 VAL B O 1
ATOM 4919 N N . PHE B 1 374 ? 4.717 -31.267 -13.963 1.00 88.69 353 PHE B N 1
ATOM 4920 C CA . PHE B 1 374 ? 5.816 -30.313 -13.752 1.00 88.12 353 PHE B CA 1
ATOM 4921 C C . PHE B 1 374 ? 7.105 -30.972 -13.223 1.00 90.68 353 PHE B C 1
ATOM 4922 O O . PHE B 1 374 ? 8.178 -30.687 -13.759 1.00 89.18 353 PHE B O 1
ATOM 4930 N N . MET B 1 375 ? 6.990 -31.808 -12.162 1.00 88.20 354 MET B N 1
ATOM 4931 C CA . MET B 1 375 ? 8.043 -32.512 -11.409 1.00 88.12 354 MET B CA 1
ATOM 4932 C C . MET B 1 375 ? 9.091 -31.515 -10.824 1.00 92.16 354 MET B C 1
ATOM 4933 O O . MET B 1 375 ? 9.872 -30.890 -11.547 1.00 89.82 354 MET B O 1
ATOM 4938 N N . GLU B 1 376 ? 9.042 -31.352 -9.489 1.00 89.77 355 GLU B N 1
ATOM 4939 C CA . GLU B 1 376 ? 9.893 -30.448 -8.710 1.00 91.27 355 GLU B CA 1
ATOM 4940 C C . GLU B 1 376 ? 11.115 -31.181 -8.155 1.00 95.15 355 GLU B C 1
ATOM 4941 O O . GLU B 1 376 ? 11.077 -32.402 -7.997 1.00 95.10 355 GLU B O 1
ATOM 4947 N N . TYR B 1 377 ? 12.193 -30.435 -7.849 1.00 92.06 356 TYR B N 1
ATOM 4948 C CA . TYR B 1 377 ? 13.428 -31.005 -7.315 1.00 92.36 356 TYR B CA 1
ATOM 4949 C C . TYR B 1 377 ? 13.799 -30.356 -5.979 1.00 100.47 356 TYR B C 1
ATOM 4950 O O . TYR B 1 377 ? 13.849 -29.127 -5.879 1.00 101.32 356 TYR B O 1
ATOM 4959 N N . VAL B 1 378 ? 14.023 -31.199 -4.947 1.00 98.00 357 VAL B N 1
ATOM 4960 C CA . VAL B 1 378 ? 14.383 -30.795 -3.581 1.00 105.93 357 VAL B CA 1
ATOM 4961 C C . VAL B 1 378 ? 15.326 -31.856 -2.950 1.00 123.81 357 VAL B C 1
ATOM 4962 O O . VAL B 1 378 ? 16.128 -31.491 -2.063 1.00 129.26 357 VAL B O 1
ATOM 4967 N N . PHE C 1 19 ? 11.082 -44.537 -41.719 1.00 128.83 -2 PHE C N 1
ATOM 4968 C CA . PHE C 1 19 ? 12.533 -44.464 -41.570 1.00 131.31 -2 PHE C CA 1
ATOM 4969 C C . PHE C 1 19 ? 13.112 -43.340 -42.483 1.00 139.53 -2 PHE C C 1
ATOM 4970 O O . PHE C 1 19 ? 12.827 -43.371 -43.680 1.00 143.85 -2 PHE C O 1
ATOM 4978 N N . GLN C 1 20 ? 13.891 -42.327 -41.980 1.00 135.74 -1 GLN C N 1
ATOM 4979 C CA . GLN C 1 20 ? 14.386 -41.955 -40.635 1.00 130.41 -1 GLN C CA 1
ATOM 4980 C C . GLN C 1 20 ? 15.588 -42.785 -40.150 1.00 133.79 -1 GLN C C 1
ATOM 4981 O O . GLN C 1 20 ? 16.495 -42.211 -39.544 1.00 132.59 -1 GLN C O 1
ATOM 4987 N N . SER C 1 21 ? 15.590 -44.110 -40.410 1.00 131.23 0 SER C N 1
ATOM 4988 C CA . SER C 1 21 ? 16.600 -45.107 -40.027 1.00 131.34 0 SER C CA 1
ATOM 4989 C C . SER C 1 21 ? 16.741 -45.186 -38.493 1.00 129.11 0 SER C C 1
ATOM 4990 O O . SER C 1 21 ? 16.257 -46.149 -37.896 1.00 125.11 0 SER C O 1
ATOM 4993 N N . MET C 1 22 ? 17.388 -44.185 -37.866 1.00 125.45 1 MET C N 1
ATOM 4994 C CA . MET C 1 22 ? 17.587 -44.111 -36.417 1.00 120.85 1 MET C CA 1
ATOM 4995 C C . MET C 1 22 ? 16.596 -43.102 -35.788 1.00 119.11 1 MET C C 1
ATOM 4996 O O . MET C 1 22 ? 16.236 -42.135 -36.459 1.00 119.59 1 MET C O 1
ATOM 5001 N N . LYS C 1 23 ? 16.112 -43.316 -34.537 1.00 114.34 2 LYS C N 1
ATOM 5002 C CA . LYS C 1 23 ? 16.465 -44.410 -33.627 1.00 112.52 2 LYS C CA 1
ATOM 5003 C C . LYS C 1 23 ? 15.240 -45.263 -33.244 1.00 112.99 2 LYS C C 1
ATOM 5004 O O . LYS C 1 23 ? 15.284 -46.480 -33.439 1.00 114.81 2 LYS C O 1
ATOM 5010 N N . ALA C 1 24 ? 14.175 -44.646 -32.675 1.00 108.20 3 ALA C N 1
ATOM 5011 C CA . ALA C 1 24 ? 12.995 -45.386 -32.219 1.00 105.55 3 ALA C CA 1
ATOM 5012 C C . ALA C 1 24 ? 11.670 -44.616 -32.437 1.00 104.80 3 ALA C C 1
ATOM 5013 O O . ALA C 1 24 ? 11.384 -44.218 -33.568 1.00 105.38 3 ALA C O 1
ATOM 5015 N N . ALA C 1 25 ? 10.857 -44.454 -31.358 1.00 99.99 4 ALA C N 1
ATOM 5016 C CA . ALA C 1 25 ? 9.537 -43.812 -31.310 1.00 96.61 4 ALA C CA 1
ATOM 5017 C C . ALA C 1 25 ? 9.520 -42.430 -31.957 1.00 98.61 4 ALA C C 1
ATOM 5018 O O . ALA C 1 25 ? 10.422 -41.623 -31.717 1.00 97.42 4 ALA C O 1
ATOM 5020 N N . ILE C 1 26 ? 8.482 -42.169 -32.782 1.00 95.66 5 ILE C N 1
ATOM 5021 C CA . ILE C 1 26 ? 8.282 -40.912 -33.511 1.00 94.97 5 ILE C CA 1
ATOM 5022 C C . ILE C 1 26 ? 6.788 -40.729 -33.885 1.00 97.13 5 ILE C C 1
ATOM 5023 O O . ILE C 1 26 ? 6.157 -41.641 -34.426 1.00 98.28 5 ILE C O 1
ATOM 5028 N N . ALA C 1 27 ? 6.243 -39.534 -33.566 1.00 93.31 6 ALA C N 1
ATOM 5029 C CA . ALA C 1 27 ? 4.876 -39.104 -33.882 1.00 92.02 6 ALA C CA 1
ATOM 5030 C C . ALA C 1 27 ? 4.946 -38.126 -35.053 1.00 97.17 6 ALA C C 1
ATOM 5031 O O . ALA C 1 27 ? 5.477 -37.021 -34.904 1.00 95.69 6 ALA C O 1
ATOM 5033 N N . GLN C 1 28 ? 4.479 -38.561 -36.236 1.00 95.73 7 GLN C N 1
ATOM 5034 C CA . GLN C 1 28 ? 4.580 -37.776 -37.464 1.00 98.38 7 GLN C CA 1
ATOM 5035 C C . GLN C 1 28 ? 3.248 -37.160 -37.902 1.00 102.61 7 GLN C C 1
ATOM 5036 O O . GLN C 1 28 ? 2.225 -37.845 -37.976 1.00 102.52 7 GLN C O 1
ATOM 5042 N N . ILE C 1 29 ? 3.293 -35.845 -38.193 1.00 99.79 8 ILE C N 1
ATOM 5043 C CA . ILE C 1 29 ? 2.212 -34.998 -38.720 1.00 100.06 8 ILE C CA 1
ATOM 5044 C C . ILE C 1 29 ? 2.833 -34.168 -39.884 1.00 108.57 8 ILE C C 1
ATOM 5045 O O . ILE C 1 29 ? 4.010 -33.831 -39.761 1.00 108.67 8 ILE C O 1
ATOM 5050 N N . ASN C 1 30 ? 2.156 -33.885 -41.037 1.00 107.25 9 ASN C N 1
ATOM 5051 C CA . ASN C 1 30 ? 0.792 -34.124 -41.547 1.00 108.01 9 ASN C CA 1
ATOM 5052 C C . ASN C 1 30 ? -0.146 -32.969 -41.140 1.00 109.71 9 ASN C C 1
ATOM 5053 O O . ASN C 1 30 ? -1.206 -33.175 -40.541 1.00 106.75 9 ASN C O 1
ATOM 5058 N N . THR C 1 31 ? 0.274 -31.743 -41.512 1.00 107.43 10 THR C N 1
ATOM 5059 C CA . THR C 1 31 ? -0.443 -30.470 -41.343 1.00 105.93 10 THR C CA 1
ATOM 5060 C C . THR C 1 31 ? -1.495 -30.313 -42.454 1.00 114.51 10 THR C C 1
ATOM 5061 O O . THR C 1 31 ? -2.456 -29.561 -42.282 1.00 112.65 10 THR C O 1
ATOM 5065 N N . ALA C 1 32 ? -1.299 -31.026 -43.594 1.00 114.13 11 ALA C N 1
ATOM 5066 C CA . ALA C 1 32 ? -2.184 -31.026 -44.766 1.00 119.01 11 ALA C CA 1
ATOM 5067 C C . ALA C 1 32 ? -3.543 -31.627 -44.425 1.00 121.63 11 ALA C C 1
ATOM 5068 O O . ALA C 1 32 ? -4.566 -31.170 -44.939 1.00 123.58 11 ALA C O 1
ATOM 5070 N N . ALA C 1 33 ? -3.540 -32.636 -43.536 1.00 117.41 12 ALA C N 1
ATOM 5071 C CA . ALA C 1 33 ? -4.726 -33.340 -43.072 1.00 116.33 12 ALA C CA 1
ATOM 5072 C C . ALA C 1 33 ? -5.549 -32.500 -42.087 1.00 116.93 12 ALA C C 1
ATOM 5073 O O . ALA C 1 33 ? -6.775 -32.583 -42.143 1.00 117.62 12 ALA C O 1
ATOM 5075 N N . LEU C 1 34 ? -4.908 -31.692 -41.200 1.00 112.35 13 LEU C N 1
ATOM 5076 C CA . LEU C 1 34 ? -5.672 -30.871 -40.245 1.00 108.77 13 LEU C CA 1
ATOM 5077 C C . LEU C 1 34 ? -6.255 -29.613 -40.921 1.00 114.71 13 LEU C C 1
ATOM 5078 O O . LEU C 1 34 ? -7.303 -29.140 -40.473 1.00 112.66 13 LEU C O 1
ATOM 5083 N N . ARG C 1 35 ? -5.620 -29.102 -42.012 1.00 113.62 14 ARG C N 1
ATOM 5084 C CA . ARG C 1 35 ? -6.177 -27.990 -42.800 1.00 116.57 14 ARG C CA 1
ATOM 5085 C C . ARG C 1 35 ? -7.407 -28.492 -43.564 1.00 124.11 14 ARG C C 1
ATOM 5086 O O . ARG C 1 35 ? -8.375 -27.750 -43.740 1.00 124.66 14 ARG C O 1
ATOM 5094 N N . HIS C 1 36 ? -7.355 -29.769 -44.003 1.00 122.31 15 HIS C N 1
ATOM 5095 C CA . HIS C 1 36 ? -8.406 -30.477 -44.733 1.00 126.54 15 HIS C CA 1
ATOM 5096 C C . HIS C 1 36 ? -9.642 -30.684 -43.843 1.00 127.59 15 HIS C C 1
ATOM 5097 O O . HIS C 1 36 ? -10.752 -30.417 -44.300 1.00 129.87 15 HIS C O 1
ATOM 5104 N N . ASN C 1 37 ? -9.445 -31.137 -42.582 1.00 122.82 16 ASN C N 1
ATOM 5105 C CA . ASN C 1 37 ? -10.510 -31.390 -41.600 1.00 120.01 16 ASN C CA 1
ATOM 5106 C C . ASN C 1 37 ? -11.276 -30.106 -41.228 1.00 122.17 16 ASN C C 1
ATOM 5107 O O . ASN C 1 37 ? -12.490 -30.167 -41.016 1.00 122.65 16 ASN C O 1
ATOM 5112 N N . LEU C 1 38 ? -10.570 -28.954 -41.163 1.00 118.65 17 LEU C N 1
ATOM 5113 C CA . LEU C 1 38 ? -11.149 -27.638 -40.871 1.00 116.75 17 LEU C CA 1
ATOM 5114 C C . LEU C 1 38 ? -12.048 -27.185 -42.033 1.00 125.40 17 LEU C C 1
ATOM 5115 O O . LEU C 1 38 ? -13.079 -26.549 -41.798 1.00 124.97 17 LEU C O 1
ATOM 5120 N N . ALA C 1 39 ? -11.661 -27.533 -43.279 1.00 124.69 18 ALA C N 1
ATOM 5121 C CA . ALA C 1 39 ? -12.410 -27.216 -44.499 1.00 130.32 18 ALA C CA 1
ATOM 5122 C C . ALA C 1 39 ? -13.700 -28.047 -44.597 1.00 135.98 18 ALA C C 1
ATOM 5123 O O . ALA C 1 39 ? -14.682 -27.573 -45.171 1.00 138.84 18 ALA C O 1
ATOM 5125 N N . VAL C 1 40 ? -13.693 -29.277 -44.029 1.00 132.16 19 VAL C N 1
ATOM 5126 C CA . VAL C 1 40 ? -14.836 -30.205 -43.992 1.00 134.26 19 VAL C CA 1
ATOM 5127 C C . VAL C 1 40 ? -15.949 -29.593 -43.111 1.00 135.38 19 VAL C C 1
ATOM 5128 O O . VAL C 1 40 ? -17.128 -29.676 -43.467 1.00 138.41 19 VAL C O 1
ATOM 5132 N N . VAL C 1 41 ? -15.559 -28.953 -41.987 1.00 129.60 20 VAL C N 1
ATOM 5133 C CA . VAL C 1 41 ? -16.464 -28.280 -41.045 1.00 126.57 20 VAL C CA 1
ATOM 5134 C C . VAL C 1 41 ? -17.102 -27.058 -41.746 1.00 132.81 20 VAL C C 1
ATOM 5135 O O . VAL C 1 41 ? -18.309 -26.840 -41.614 1.00 133.91 20 VAL C O 1
ATOM 5139 N N . LYS C 1 42 ? -16.296 -26.304 -42.525 1.00 129.73 21 LYS C N 1
ATOM 5140 C CA . LYS C 1 42 ? -16.741 -25.127 -43.277 1.00 132.42 21 LYS C CA 1
ATOM 5141 C C . LYS C 1 42 ? -17.601 -25.528 -44.497 1.00 142.94 21 LYS C C 1
ATOM 5142 O O . LYS C 1 42 ? -18.406 -24.717 -44.956 1.00 145.24 21 LYS C O 1
ATOM 5148 N N . ARG C 1 43 ? -17.447 -26.773 -45.004 1.00 140.59 22 ARG C N 1
ATOM 5149 C CA . ARG C 1 43 ? -18.221 -27.289 -46.141 1.00 147.45 22 ARG C CA 1
ATOM 5150 C C . ARG C 1 43 ? -19.710 -27.405 -45.766 1.00 152.81 22 ARG C C 1
ATOM 5151 O O . ARG C 1 43 ? -20.568 -27.030 -46.567 1.00 157.58 22 ARG C O 1
ATOM 5159 N N . HIS C 1 44 ? -20.005 -27.895 -44.544 1.00 147.52 23 HIS C N 1
ATOM 5160 C CA . HIS C 1 44 ? -21.372 -28.041 -44.041 1.00 148.61 23 HIS C CA 1
ATOM 5161 C C . HIS C 1 44 ? -21.862 -26.731 -43.414 1.00 148.72 23 HIS C C 1
ATOM 5162 O O . HIS C 1 44 ? -22.996 -26.328 -43.674 1.00 151.82 23 HIS C O 1
ATOM 5169 N N . ALA C 1 45 ? -21.013 -26.070 -42.596 1.00 142.50 24 ALA C N 1
ATOM 5170 C CA . ALA C 1 45 ? -21.361 -24.808 -41.939 1.00 139.25 24 ALA C CA 1
ATOM 5171 C C . ALA C 1 45 ? -20.459 -23.656 -42.451 1.00 141.88 24 ALA C C 1
ATOM 5172 O O . ALA C 1 45 ? -19.391 -23.409 -41.882 1.00 136.97 24 ALA C O 1
ATOM 5174 N N . PRO C 1 46 ? -20.865 -22.948 -43.538 1.00 140.19 25 PRO C N 1
ATOM 5175 C CA . PRO C 1 46 ? -20.009 -21.876 -44.081 1.00 140.22 25 PRO C CA 1
ATOM 5176 C C . PRO C 1 46 ? -20.111 -20.548 -43.332 1.00 140.64 25 PRO C C 1
ATOM 5177 O O . PRO C 1 46 ? -19.116 -19.827 -43.253 1.00 138.40 25 PRO C O 1
ATOM 5181 N N . GLN C 1 47 ? -21.303 -20.206 -42.817 1.00 137.03 26 GLN C N 1
ATOM 5182 C CA . GLN C 1 47 ? -21.535 -18.952 -42.097 1.00 134.33 26 GLN C CA 1
ATOM 5183 C C . GLN C 1 47 ? -20.994 -19.019 -40.666 1.00 131.47 26 GLN C C 1
ATOM 5184 O O . GLN C 1 47 ? -20.683 -17.978 -40.084 1.00 128.68 26 GLN C O 1
ATOM 5190 N N . CYS C 1 48 ? -20.877 -20.243 -40.110 1.00 127.68 27 CYS C N 1
ATOM 5191 C CA . CYS C 1 48 ? -20.411 -20.505 -38.748 1.00 121.81 27 CYS C CA 1
ATOM 5192 C C . CYS C 1 48 ? -18.921 -20.199 -38.564 1.00 121.47 27 CYS C C 1
ATOM 5193 O O . CYS C 1 48 ? -18.106 -20.491 -39.443 1.00 122.35 27 CYS C O 1
ATOM 5196 N N . LYS C 1 49 ? -18.579 -19.631 -37.392 1.00 116.79 28 LYS C N 1
ATOM 5197 C CA . LYS C 1 49 ? -17.216 -19.277 -36.997 1.00 113.19 28 LYS C CA 1
ATOM 5198 C C . LYS C 1 49 ? -16.622 -20.426 -36.175 1.00 113.12 28 LYS C C 1
ATOM 5199 O O . LYS C 1 49 ? -17.029 -20.650 -35.032 1.00 110.55 28 LYS C O 1
ATOM 5205 N N . ILE C 1 50 ? -15.691 -21.180 -36.795 1.00 110.51 29 ILE C N 1
ATOM 5206 C CA . ILE C 1 50 ? -15.017 -22.366 -36.240 1.00 107.84 29 ILE C CA 1
ATOM 5207 C C . ILE C 1 50 ? -14.141 -21.988 -35.033 1.00 106.65 29 ILE C C 1
ATOM 5208 O O . ILE C 1 50 ? -13.530 -20.917 -35.027 1.00 105.55 29 ILE C O 1
ATOM 5213 N N . ILE C 1 51 ? -14.103 -22.870 -34.005 1.00 102.80 30 ILE C N 1
ATOM 5214 C CA . ILE C 1 51 ? -13.321 -22.674 -32.776 1.00 98.63 30 ILE C CA 1
ATOM 5215 C C . ILE C 1 51 ? -12.586 -23.977 -32.385 1.00 100.83 30 ILE C C 1
ATOM 5216 O O . ILE C 1 51 ? -13.226 -24.941 -31.959 1.00 101.04 30 ILE C O 1
ATOM 5221 N N . ALA C 1 52 ? -11.245 -23.986 -32.513 1.00 97.03 31 ALA C N 1
ATOM 5222 C CA . ALA C 1 52 ? -10.382 -25.099 -32.094 1.00 95.35 31 ALA C CA 1
ATOM 5223 C C . ALA C 1 52 ? -10.058 -24.896 -30.603 1.00 96.17 31 ALA C C 1
ATOM 5224 O O . ALA C 1 52 ? -9.989 -23.733 -30.232 1.00 94.78 31 ALA C O 1
ATOM 5226 N N . VAL C 1 53 ? -10.002 -25.906 -29.681 1.00 92.46 32 VAL C N 1
ATOM 5227 C CA . VAL C 1 53 ? -9.975 -27.390 -29.605 1.00 92.86 32 VAL C CA 1
ATOM 5228 C C . VAL C 1 53 ? -8.482 -27.844 -29.613 1.00 94.83 32 VAL C C 1
ATOM 5229 O O . VAL C 1 53 ? -8.156 -28.995 -29.923 1.00 95.19 32 VAL C O 1
ATOM 5233 N N . VAL C 1 54 ? -7.604 -26.931 -29.152 1.00 90.38 33 VAL C N 1
ATOM 5234 C CA . VAL C 1 54 ? -6.157 -27.118 -29.018 1.00 89.53 33 VAL C CA 1
ATOM 5235 C C . VAL C 1 54 ? -5.810 -27.452 -27.537 1.00 90.97 33 VAL C C 1
ATOM 5236 O O . VAL C 1 54 ? -4.735 -27.098 -27.043 1.00 89.99 33 VAL C O 1
ATOM 5240 N N . LYS C 1 55 ? -6.726 -28.172 -26.860 1.00 87.60 34 LYS C N 1
ATOM 5241 C CA . LYS C 1 55 ? -6.637 -28.600 -25.461 1.00 86.72 34 LYS C CA 1
ATOM 5242 C C . LYS C 1 55 ? -5.574 -29.687 -25.262 1.00 90.70 34 LYS C C 1
ATOM 5243 O O . LYS C 1 55 ? -5.384 -30.526 -26.146 1.00 91.06 34 LYS C O 1
ATOM 5249 N N . ALA C 1 56 ? -4.914 -29.681 -24.072 1.00 87.17 35 ALA C N 1
ATOM 5250 C CA . ALA C 1 56 ? -3.864 -30.611 -23.610 1.00 86.99 35 ALA C CA 1
ATOM 5251 C C . ALA C 1 56 ? -2.760 -30.799 -24.666 1.00 90.37 35 ALA C C 1
ATOM 5252 O O . ALA C 1 56 ? -2.633 -31.874 -25.262 1.00 90.52 35 ALA C O 1
ATOM 5254 N N . ASN C 1 57 ? -1.976 -29.719 -24.896 1.00 86.63 36 ASN C N 1
ATOM 5255 C CA . ASN C 1 57 ? -0.888 -29.613 -25.880 1.00 87.09 36 ASN C CA 1
ATOM 5256 C C . ASN C 1 57 ? -1.408 -30.054 -27.269 1.00 92.39 36 ASN C C 1
ATOM 5257 O O . ASN C 1 57 ? -0.786 -30.870 -27.958 1.00 93.05 36 ASN C O 1
ATOM 5262 N N . ALA C 1 58 ? -2.594 -29.508 -27.640 1.00 89.02 37 ALA C N 1
ATOM 5263 C CA . ALA C 1 58 ? -3.358 -29.750 -28.870 1.00 89.48 37 ALA C CA 1
ATOM 5264 C C . ALA C 1 58 ? -3.603 -31.247 -29.116 1.00 91.59 37 ALA C C 1
ATOM 5265 O O . ALA C 1 58 ? -3.434 -31.727 -30.240 1.00 92.18 37 ALA C O 1
ATOM 5267 N N . TYR C 1 59 ? -4.025 -31.969 -28.048 1.00 88.13 38 TYR C N 1
ATOM 5268 C CA . TYR C 1 59 ? -4.321 -33.410 -28.011 1.00 89.44 38 TYR C CA 1
ATOM 5269 C C . TYR C 1 59 ? -3.057 -34.246 -28.345 1.00 94.51 38 TYR C C 1
ATOM 5270 O O . TYR C 1 59 ? -3.141 -35.289 -29.000 1.00 95.75 38 TYR C O 1
ATOM 5279 N N . GLY C 1 60 ? -1.909 -33.777 -27.859 1.00 90.33 39 GLY C N 1
ATOM 5280 C CA . GLY C 1 60 ? -0.616 -34.424 -28.057 1.00 90.99 39 GLY C CA 1
ATOM 5281 C C . GLY C 1 60 ? 0.011 -34.204 -29.421 1.00 96.01 39 GLY C C 1
ATOM 5282 O O . GLY C 1 60 ? 0.948 -34.920 -29.787 1.00 96.97 39 GLY C O 1
ATOM 5283 N N . HIS C 1 61 ? -0.488 -33.206 -30.179 1.00 92.49 40 HIS C N 1
ATOM 5284 C CA . HIS C 1 61 ? 0.008 -32.872 -31.520 1.00 93.30 40 HIS C CA 1
ATOM 5285 C C . HIS C 1 61 ? 0.886 -31.603 -31.518 1.00 95.32 40 HIS C C 1
ATOM 5286 O O . HIS C 1 61 ? 1.472 -31.265 -32.549 1.00 96.73 40 HIS C O 1
ATOM 5293 N N . GLY C 1 62 ? 0.968 -30.930 -30.371 1.00 90.72 41 GLY C N 1
ATOM 5294 C CA . GLY C 1 62 ? 1.743 -29.705 -30.209 1.00 90.46 41 GLY C CA 1
ATOM 5295 C C . GLY C 1 62 ? 0.869 -28.477 -30.343 1.00 93.11 41 GLY C C 1
ATOM 5296 O O . GLY C 1 62 ? 0.298 -28.244 -31.411 1.00 94.11 41 GLY C O 1
ATOM 5297 N N . LEU C 1 63 ? 0.762 -27.689 -29.254 1.00 88.54 42 LEU C N 1
ATOM 5298 C CA . LEU C 1 63 ? -0.055 -26.475 -29.147 1.00 87.55 42 LEU C CA 1
ATOM 5299 C C . LEU C 1 63 ? 0.326 -25.407 -30.191 1.00 92.81 42 LEU C C 1
ATOM 5300 O O . LEU C 1 63 ? -0.523 -25.030 -30.998 1.00 93.13 42 LEU C O 1
ATOM 5305 N N . LEU C 1 64 ? 1.584 -24.923 -30.159 1.00 89.01 43 LEU C N 1
ATOM 5306 C CA . LEU C 1 64 ? 2.107 -23.874 -31.040 1.00 91.11 43 LEU C CA 1
ATOM 5307 C C . LEU C 1 64 ? 2.139 -24.265 -32.544 1.00 97.48 43 LEU C C 1
ATOM 5308 O O . LEU C 1 64 ? 1.714 -23.424 -33.340 1.00 98.42 43 LEU C O 1
ATOM 5313 N N . PRO C 1 65 ? 2.606 -25.472 -32.985 1.00 94.08 44 PRO C N 1
ATOM 5314 C CA . PRO C 1 65 ? 2.647 -25.750 -34.434 1.00 97.07 44 PRO C CA 1
ATOM 5315 C C . PRO C 1 65 ? 1.279 -25.829 -35.122 1.00 100.61 44 PRO C C 1
ATOM 5316 O O . PRO C 1 65 ? 1.174 -25.356 -36.252 1.00 103.36 44 PRO C O 1
ATOM 5320 N N . VAL C 1 66 ? 0.245 -26.409 -34.471 1.00 95.48 45 VAL C N 1
ATOM 5321 C CA . VAL C 1 66 ? -1.089 -26.528 -35.088 1.00 95.70 45 VAL C CA 1
ATOM 5322 C C . VAL C 1 66 ? -1.820 -25.165 -35.086 1.00 99.16 45 VAL C C 1
ATOM 5323 O O . VAL C 1 66 ? -2.632 -24.920 -35.979 1.00 100.70 45 VAL C O 1
ATOM 5327 N N . ALA C 1 67 ? -1.526 -24.293 -34.094 1.00 94.54 46 ALA C N 1
ATOM 5328 C CA . ALA C 1 67 ? -2.118 -22.959 -33.978 1.00 94.19 46 ALA C CA 1
ATOM 5329 C C . ALA C 1 67 ? -1.669 -22.075 -35.138 1.00 101.49 46 ALA C C 1
ATOM 5330 O O . ALA C 1 67 ? -2.467 -21.293 -35.656 1.00 102.73 46 ALA C O 1
ATOM 5332 N N . ARG C 1 68 ? -0.400 -22.233 -35.568 1.00 98.86 47 ARG C N 1
ATOM 5333 C CA . ARG C 1 68 ? 0.178 -21.510 -36.701 1.00 102.81 47 ARG C CA 1
ATOM 5334 C C . ARG C 1 68 ? -0.430 -22.019 -38.012 1.00 108.44 47 ARG C C 1
ATOM 5335 O O . ARG C 1 68 ? -0.572 -21.247 -38.962 1.00 111.66 47 ARG C O 1
ATOM 5343 N N . THR C 1 69 ? -0.801 -23.317 -38.046 1.00 103.96 48 THR C N 1
ATOM 5344 C CA . THR C 1 69 ? -1.394 -23.992 -39.202 1.00 106.44 48 THR C CA 1
ATOM 5345 C C . THR C 1 69 ? -2.875 -23.605 -39.350 1.00 109.03 48 THR C C 1
ATOM 5346 O O . THR C 1 69 ? -3.302 -23.286 -40.462 1.00 112.76 48 THR C O 1
ATOM 5350 N N . LEU C 1 70 ? -3.650 -23.634 -38.241 1.00 103.11 49 LEU C N 1
ATOM 5351 C CA . LEU C 1 70 ? -5.078 -23.295 -38.237 1.00 102.36 49 LEU C CA 1
ATOM 5352 C C . LEU C 1 70 ? -5.260 -21.767 -38.116 1.00 105.35 49 LEU C C 1
ATOM 5353 O O . LEU C 1 70 ? -5.786 -21.267 -37.117 1.00 101.48 49 LEU C O 1
ATOM 5358 N N . VAL C 1 71 ? -4.808 -21.035 -39.150 1.00 103.56 50 VAL C N 1
ATOM 5359 C CA . VAL C 1 71 ? -4.881 -19.574 -39.225 1.00 104.52 50 VAL C CA 1
ATOM 5360 C C . VAL C 1 71 ? -6.316 -19.139 -39.620 1.00 108.41 50 VAL C C 1
ATOM 5361 O O . VAL C 1 71 ? -6.739 -18.036 -39.262 1.00 107.67 50 VAL C O 1
ATOM 5365 N N . ASP C 1 72 ? -7.065 -20.024 -40.314 1.00 105.36 51 ASP C N 1
ATOM 5366 C CA . ASP C 1 72 ? -8.441 -19.774 -40.750 1.00 106.34 51 ASP C CA 1
ATOM 5367 C C . ASP C 1 72 ? -9.431 -19.856 -39.576 1.00 104.06 51 ASP C C 1
ATOM 5368 O O . ASP C 1 72 ? -10.551 -19.349 -39.696 1.00 104.20 51 ASP C O 1
ATOM 5373 N N . ALA C 1 73 ? -9.016 -20.484 -38.447 1.00 97.97 52 ALA C N 1
ATOM 5374 C CA . ALA C 1 73 ? -9.818 -20.628 -37.227 1.00 93.30 52 ALA C CA 1
ATOM 5375 C C . ALA C 1 73 ? -10.110 -19.254 -36.615 1.00 93.78 52 ALA C C 1
ATOM 5376 O O . ALA C 1 73 ? -9.190 -18.464 -36.389 1.00 92.70 52 ALA C O 1
ATOM 5378 N N . ASP C 1 74 ? -11.403 -18.965 -36.400 1.00 89.45 53 ASP C N 1
ATOM 5379 C CA . ASP C 1 74 ? -11.899 -17.690 -35.884 1.00 87.98 53 ASP C CA 1
ATOM 5380 C C . ASP C 1 74 ? -11.569 -17.470 -34.400 1.00 86.94 53 ASP C C 1
ATOM 5381 O O . ASP C 1 74 ? -11.440 -16.317 -33.984 1.00 86.44 53 ASP C O 1
ATOM 5386 N N . ALA C 1 75 ? -11.441 -18.554 -33.607 1.00 82.15 54 ALA C N 1
ATOM 5387 C CA . ALA C 1 75 ? -11.124 -18.478 -32.175 1.00 78.19 54 ALA C CA 1
ATOM 5388 C C . ALA C 1 75 ? -10.399 -19.738 -31.678 1.00 79.20 54 ALA C C 1
ATOM 5389 O O . ALA C 1 75 ? -10.523 -20.802 -32.288 1.00 79.36 54 ALA C O 1
ATOM 5391 N N . TYR C 1 76 ? -9.645 -19.609 -30.568 1.00 75.00 55 TYR C N 1
ATOM 5392 C CA . TYR C 1 76 ? -8.912 -20.715 -29.949 1.00 73.31 55 TYR C CA 1
ATOM 5393 C C . TYR C 1 76 ? -9.513 -21.079 -28.588 1.00 74.41 55 TYR C C 1
ATOM 5394 O O . TYR C 1 76 ? -10.184 -20.250 -27.979 1.00 73.25 55 TYR C O 1
ATOM 5403 N N . ALA C 1 77 ? -9.302 -22.334 -28.132 1.00 71.09 56 ALA C N 1
ATOM 5404 C CA . ALA C 1 77 ? -9.830 -22.833 -26.861 1.00 70.32 56 ALA C CA 1
ATOM 5405 C C . ALA C 1 77 ? -8.842 -23.778 -26.165 1.00 72.11 56 ALA C C 1
ATOM 5406 O O . 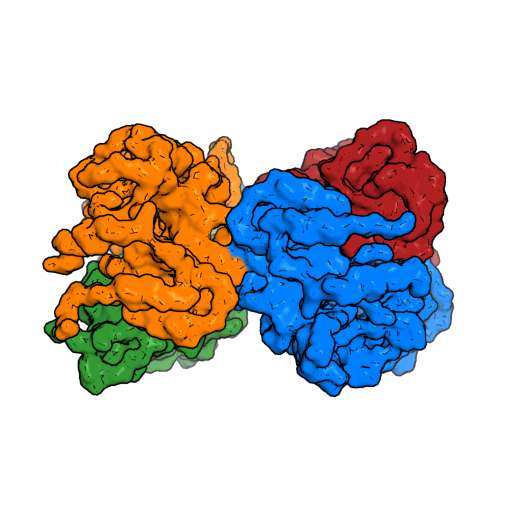ALA C 1 77 ? -8.474 -24.819 -26.715 1.00 72.09 56 ALA C O 1
ATOM 5408 N N . VAL C 1 78 ? -8.415 -23.393 -24.948 1.00 69.02 57 VAL C N 1
ATOM 5409 C CA . VAL C 1 78 ? -7.467 -24.133 -24.102 1.00 68.24 57 VAL C CA 1
ATOM 5410 C C . VAL C 1 78 ? -8.117 -24.476 -22.743 1.00 72.76 57 VAL C C 1
ATOM 5411 O O . VAL C 1 78 ? -9.193 -23.962 -22.435 1.00 72.82 57 VAL C O 1
ATOM 5415 N N . ALA C 1 79 ? -7.455 -25.328 -21.935 1.00 70.68 58 ALA C N 1
ATOM 5416 C CA . ALA C 1 79 ? -7.944 -25.740 -20.616 1.00 71.80 58 ALA C CA 1
ATOM 5417 C C . ALA C 1 79 ? -7.357 -24.887 -19.483 1.00 75.17 58 ALA C C 1
ATOM 5418 O O . ALA C 1 79 ? -8.055 -24.636 -18.502 1.00 75.96 58 ALA C O 1
ATOM 5420 N N . ARG C 1 80 ? -6.082 -24.461 -19.602 1.00 73.27 59 ARG C N 1
ATOM 5421 C CA . ARG C 1 80 ? -5.404 -23.660 -18.575 1.00 74.05 59 ARG C CA 1
ATOM 5422 C C . ARG C 1 80 ? -4.741 -22.397 -19.157 1.00 76.47 59 ARG C C 1
ATOM 5423 O O . ARG C 1 80 ? -4.481 -22.332 -20.361 1.00 75.61 59 ARG C O 1
ATOM 5431 N N . ILE C 1 81 ? -4.472 -21.403 -18.278 1.00 75.32 60 ILE C N 1
ATOM 5432 C CA . ILE C 1 81 ? -3.857 -20.104 -18.592 1.00 75.40 60 ILE C CA 1
ATOM 5433 C C . ILE C 1 81 ? -2.459 -20.255 -19.212 1.00 78.58 60 ILE C C 1
ATOM 5434 O O . ILE C 1 81 ? -2.128 -19.477 -20.106 1.00 78.21 60 ILE C O 1
ATOM 5439 N N . GLU C 1 82 ? -1.655 -21.244 -18.748 1.00 76.46 61 GLU C N 1
ATOM 5440 C CA . GLU C 1 82 ? -0.288 -21.517 -19.215 1.00 77.36 61 GLU C CA 1
ATOM 5441 C C . GLU C 1 82 ? -0.205 -21.681 -20.738 1.00 80.26 61 GLU C C 1
ATOM 5442 O O . GLU C 1 82 ? 0.727 -21.161 -21.352 1.00 80.54 61 GLU C O 1
ATOM 5448 N N . GLU C 1 83 ? -1.182 -22.383 -21.338 1.00 76.79 62 GLU C N 1
ATOM 5449 C CA . GLU C 1 83 ? -1.255 -22.621 -22.781 1.00 76.20 62 GLU C CA 1
ATOM 5450 C C . GLU C 1 83 ? -1.672 -21.350 -23.525 1.00 79.69 62 GLU C C 1
ATOM 5451 O O . GLU C 1 83 ? -1.144 -21.081 -24.604 1.00 79.79 62 GLU C O 1
ATOM 5457 N N . ALA C 1 84 ? -2.614 -20.576 -22.944 1.00 76.34 63 ALA C N 1
ATOM 5458 C CA . ALA C 1 84 ? -3.142 -19.328 -23.501 1.00 76.38 63 ALA C CA 1
ATOM 5459 C C . ALA C 1 84 ? -2.069 -18.235 -23.577 1.00 81.86 63 ALA C C 1
ATOM 5460 O O . ALA C 1 84 ? -2.075 -17.445 -24.523 1.00 82.25 63 ALA C O 1
ATOM 5462 N N . LEU C 1 85 ? -1.151 -18.197 -22.586 1.00 79.60 64 LEU C N 1
ATOM 5463 C CA . LEU C 1 85 ? -0.045 -17.234 -22.521 1.00 80.91 64 LEU C CA 1
ATOM 5464 C C . LEU C 1 85 ? 1.013 -17.553 -23.582 1.00 84.32 64 LEU C C 1
ATOM 5465 O O . LEU C 1 85 ? 1.668 -16.635 -24.078 1.00 85.29 64 LEU C O 1
ATOM 5470 N N . MET C 1 86 ? 1.168 -18.851 -23.927 1.00 80.66 65 MET C N 1
ATOM 5471 C CA . MET C 1 86 ? 2.097 -19.342 -24.949 1.00 81.51 65 MET C CA 1
ATOM 5472 C C . MET C 1 86 ? 1.609 -18.965 -26.348 1.00 82.28 65 MET C C 1
ATOM 5473 O O . MET C 1 86 ? 2.430 -18.698 -27.226 1.00 83.80 65 MET C O 1
ATOM 5478 N N . LEU C 1 87 ? 0.275 -18.956 -26.554 1.00 78.12 66 LEU C N 1
ATOM 5479 C CA . LEU C 1 87 ? -0.357 -18.598 -27.828 1.00 78.55 66 LEU C CA 1
ATOM 5480 C C . LEU C 1 87 ? -0.232 -17.097 -28.076 1.00 85.03 66 LEU C C 1
ATOM 5481 O O . LEU C 1 87 ? 0.217 -16.695 -29.151 1.00 87.20 66 LEU C O 1
ATOM 5486 N N . ARG C 1 88 ? -0.592 -16.278 -27.061 1.00 81.01 67 ARG C N 1
ATOM 5487 C CA . ARG C 1 88 ? -0.528 -14.815 -27.084 1.00 82.77 67 ARG C CA 1
ATOM 5488 C C . ARG C 1 88 ? 0.885 -14.317 -27.394 1.00 89.98 67 ARG C C 1
ATOM 5489 O O . ARG C 1 88 ? 1.034 -13.368 -28.165 1.00 92.64 67 ARG C O 1
ATOM 5497 N N . SER C 1 89 ? 1.914 -14.983 -26.823 1.00 85.93 68 SER C N 1
ATOM 5498 C CA . SER C 1 89 ? 3.327 -14.661 -27.021 1.00 88.97 68 SER C CA 1
ATOM 5499 C C . SER C 1 89 ? 3.791 -15.000 -28.445 1.00 94.74 68 SER C C 1
ATOM 5500 O O . SER C 1 89 ? 4.778 -14.426 -28.911 1.00 97.88 68 SER C O 1
ATOM 5503 N N . CYS C 1 90 ? 3.074 -15.914 -29.134 1.00 89.98 69 CYS C N 1
ATOM 5504 C CA . CYS C 1 90 ? 3.385 -16.325 -30.504 1.00 92.10 69 CYS C CA 1
ATOM 5505 C C . CYS C 1 90 ? 2.548 -15.513 -31.525 1.00 97.70 69 CYS C C 1
ATOM 5506 O O . CYS C 1 90 ? 2.180 -16.029 -32.585 1.00 98.53 69 CYS C O 1
ATOM 5509 N N . ALA C 1 91 ? 2.285 -14.225 -31.192 1.00 94.64 70 ALA C N 1
ATOM 5510 C CA . ALA C 1 91 ? 1.565 -13.203 -31.965 1.00 96.35 70 ALA C CA 1
ATOM 5511 C C . ALA C 1 91 ? 0.168 -13.658 -32.469 1.00 98.13 70 ALA C C 1
ATOM 5512 O O . ALA C 1 91 ? -0.204 -13.366 -33.611 1.00 100.33 70 ALA C O 1
ATOM 5514 N N . VAL C 1 92 ? -0.619 -14.320 -31.597 1.00 92.90 71 VAL C N 1
ATOM 5515 C CA . VAL C 1 92 ? -1.980 -14.767 -31.929 1.00 90.85 71 VAL C CA 1
ATOM 5516 C C . VAL C 1 92 ? -2.964 -13.676 -31.473 1.00 94.43 71 VAL C C 1
ATOM 5517 O O . VAL C 1 92 ? -2.990 -13.321 -30.292 1.00 92.38 71 VAL C O 1
ATOM 5521 N N . VAL C 1 93 ? -3.755 -13.143 -32.424 1.00 91.53 72 VAL C N 1
ATOM 5522 C CA . VAL C 1 93 ? -4.712 -12.053 -32.190 1.00 91.75 72 VAL C CA 1
ATOM 5523 C C . VAL C 1 93 ? -6.149 -12.571 -31.974 1.00 94.13 72 VAL C C 1
ATOM 5524 O O . VAL C 1 93 ? -6.958 -11.865 -31.368 1.00 93.37 72 VAL C O 1
ATOM 5528 N N . LYS C 1 94 ? -6.457 -13.785 -32.469 1.00 89.99 73 LYS C N 1
ATOM 5529 C CA . LYS C 1 94 ? -7.771 -14.432 -32.357 1.00 88.39 73 LYS C CA 1
ATOM 5530 C C . LYS C 1 94 ? -8.148 -14.656 -30.878 1.00 88.99 73 LYS C C 1
ATOM 5531 O O . LYS C 1 94 ? -7.255 -14.943 -30.077 1.00 87.20 73 LYS C O 1
ATOM 5537 N N . PRO C 1 95 ? -9.439 -14.510 -30.483 1.00 84.74 74 PRO C N 1
ATOM 5538 C CA . PRO C 1 95 ? -9.793 -14.682 -29.061 1.00 82.38 74 PRO C CA 1
ATOM 5539 C C . PRO C 1 95 ? -9.566 -16.104 -28.541 1.00 85.10 74 PRO C C 1
ATOM 5540 O O . PRO C 1 95 ? -9.933 -17.076 -29.205 1.00 85.19 74 PRO C O 1
ATOM 5544 N N . ILE C 1 96 ? -8.927 -16.210 -27.357 1.00 80.85 75 ILE C N 1
ATOM 5545 C CA . ILE C 1 96 ? -8.626 -17.483 -26.691 1.00 79.61 75 ILE C CA 1
ATOM 5546 C C . ILE C 1 96 ? -9.718 -17.755 -25.648 1.00 81.86 75 ILE C C 1
ATOM 5547 O O . ILE C 1 96 ? -9.964 -16.913 -24.779 1.00 82.01 75 ILE C O 1
ATOM 5552 N N . VAL C 1 97 ? -10.372 -18.926 -25.747 1.00 77.55 76 VAL C N 1
ATOM 5553 C CA . VAL C 1 97 ? -11.440 -19.345 -24.838 1.00 77.06 76 VAL C CA 1
ATOM 5554 C C . VAL C 1 97 ? -10.843 -20.270 -23.775 1.00 80.27 76 VAL C C 1
ATOM 5555 O O . VAL C 1 97 ? -10.243 -21.292 -24.106 1.00 79.55 76 VAL C O 1
ATOM 5559 N N . LEU C 1 98 ? -11.007 -19.901 -22.499 1.00 76.92 77 LEU C N 1
ATOM 5560 C CA . LEU C 1 98 ? -10.513 -20.689 -21.379 1.00 76.63 77 LEU C CA 1
ATOM 5561 C C . LEU C 1 98 ? -11.595 -21.658 -20.915 1.00 81.40 77 LEU C C 1
ATOM 5562 O O . LEU C 1 98 ? -12.514 -21.264 -20.191 1.00 82.07 77 LEU C O 1
ATOM 5567 N N . LEU C 1 99 ? -11.507 -22.917 -21.375 1.00 77.52 78 LEU C N 1
ATOM 5568 C CA . LEU C 1 99 ? -12.450 -23.977 -21.007 1.00 78.80 78 LEU C CA 1
ATOM 5569 C C . LEU C 1 99 ? -12.222 -24.360 -19.549 1.00 84.79 78 LEU C C 1
ATOM 5570 O O . LEU C 1 99 ? -11.089 -24.276 -19.068 1.00 83.62 78 LEU C O 1
ATOM 5575 N N . GLU C 1 100 ? -13.305 -24.720 -18.831 1.00 82.37 79 GLU C N 1
ATOM 5576 C CA . GLU C 1 100 ? -13.322 -25.068 -17.397 1.00 84.50 79 GLU C CA 1
ATOM 5577 C C . GLU C 1 100 ? -13.040 -23.828 -16.503 1.00 89.35 79 GLU C C 1
ATOM 5578 O O . GLU C 1 100 ? -13.176 -23.912 -15.279 1.00 91.22 79 GLU C O 1
ATOM 5584 N N . GLY C 1 101 ? -12.694 -22.701 -17.130 1.00 84.92 80 GLY C N 1
ATOM 5585 C CA . GLY C 1 101 ? -12.412 -21.429 -16.472 1.00 85.35 80 GLY C CA 1
ATOM 5586 C C . GLY C 1 101 ? -11.184 -21.413 -15.587 1.00 89.67 80 GLY C C 1
ATOM 5587 O O . GLY C 1 101 ? -10.281 -22.236 -15.753 1.00 88.40 80 GLY C O 1
ATOM 5588 N N . PHE C 1 102 ? -11.152 -20.457 -14.641 1.00 86.63 81 PHE C N 1
ATOM 5589 C CA . PHE C 1 102 ? -10.066 -20.263 -13.679 1.00 87.72 81 PHE C CA 1
ATOM 5590 C C . PHE C 1 102 ? -10.408 -20.918 -12.338 1.00 94.82 81 PHE C C 1
ATOM 5591 O O . PHE C 1 102 ? -11.553 -20.836 -11.890 1.00 96.38 81 PHE C O 1
ATOM 5599 N N . PHE C 1 103 ? -9.422 -21.569 -11.703 1.00 91.79 82 PHE C N 1
ATOM 5600 C CA . PHE C 1 103 ? -9.616 -22.231 -10.413 1.00 95.34 82 PHE C CA 1
ATOM 5601 C C . PHE C 1 103 ? -9.131 -21.331 -9.263 1.00 101.91 82 PHE C C 1
ATOM 5602 O O . PHE C 1 103 ? -9.578 -21.498 -8.126 1.00 105.57 82 PHE C O 1
ATOM 5610 N N . SER C 1 104 ? -8.212 -20.393 -9.565 1.00 97.22 83 SER C N 1
ATOM 5611 C CA . SER C 1 104 ? -7.605 -19.481 -8.596 1.00 99.95 83 SER C CA 1
ATOM 5612 C C . SER C 1 104 ? -8.083 -18.042 -8.788 1.00 102.46 83 SER C C 1
ATOM 5613 O O . SER C 1 104 ? -8.332 -17.620 -9.918 1.00 98.16 83 SER C O 1
ATOM 5616 N N . ALA C 1 105 ? -8.175 -17.284 -7.678 1.00 100.65 84 ALA C N 1
ATOM 5617 C CA . ALA C 1 105 ? -8.585 -15.876 -7.668 1.00 100.85 84 ALA C CA 1
ATOM 5618 C C . ALA C 1 105 ? -7.511 -14.974 -8.292 1.00 102.48 84 ALA C C 1
ATOM 5619 O O . ALA C 1 105 ? -7.838 -13.914 -8.829 1.00 100.72 84 ALA C O 1
ATOM 5621 N N . ALA C 1 106 ? -6.236 -15.409 -8.234 1.00 98.96 85 ALA C N 1
ATOM 5622 C CA . ALA C 1 106 ? -5.077 -14.704 -8.788 1.00 97.74 85 ALA C CA 1
ATOM 5623 C C . ALA C 1 106 ? -4.963 -14.889 -10.319 1.00 96.32 85 ALA C C 1
ATOM 5624 O O . ALA C 1 106 ? -4.089 -14.280 -10.942 1.00 95.29 85 ALA C O 1
ATOM 5626 N N . ASP C 1 107 ? -5.847 -15.718 -10.917 1.00 91.33 86 ASP C N 1
ATOM 5627 C CA . ASP C 1 107 ? -5.887 -15.982 -12.358 1.00 86.94 86 ASP C CA 1
ATOM 5628 C C . ASP C 1 107 ? -6.818 -14.988 -13.088 1.00 88.77 86 ASP C C 1
ATOM 5629 O O . ASP C 1 107 ? -6.952 -15.064 -14.312 1.00 86.18 86 ASP C O 1
ATOM 5634 N N . LEU C 1 108 ? -7.443 -14.055 -12.336 1.00 86.15 87 LEU C N 1
ATOM 5635 C CA . LEU C 1 108 ? -8.342 -13.026 -12.865 1.00 84.85 87 LEU C CA 1
ATOM 5636 C C . LEU C 1 108 ? -7.580 -11.804 -13.439 1.00 87.47 87 LEU C C 1
ATOM 5637 O O . LEU C 1 108 ? -7.963 -11.369 -14.527 1.00 84.83 87 LEU C O 1
ATOM 5642 N N . PRO C 1 109 ? -6.530 -11.220 -12.785 1.00 85.58 88 PRO C N 1
ATOM 5643 C CA . PRO C 1 109 ? -5.862 -10.049 -13.386 1.00 86.55 88 PRO C CA 1
ATOM 5644 C C . PRO C 1 109 ? -5.050 -10.383 -14.646 1.00 86.53 88 PRO C C 1
ATOM 5645 O O . PRO C 1 109 ? -4.887 -9.505 -15.495 1.00 87.01 88 PRO C O 1
ATOM 5649 N N . VAL C 1 110 ? -4.549 -11.634 -14.776 1.00 82.11 89 VAL C N 1
ATOM 5650 C CA . VAL C 1 110 ? -3.790 -12.083 -15.957 1.00 79.48 89 VAL C CA 1
ATOM 5651 C C . VAL C 1 110 ? -4.744 -12.280 -17.153 1.00 79.56 89 VAL C C 1
ATOM 5652 O O . VAL C 1 110 ? -4.337 -12.097 -18.302 1.00 78.67 89 VAL C O 1
ATOM 5656 N N . LEU C 1 111 ? -6.005 -12.663 -16.863 1.00 75.55 90 LEU C N 1
ATOM 5657 C CA . LEU C 1 111 ? -7.073 -12.909 -17.831 1.00 72.53 90 LEU C CA 1
ATOM 5658 C C . LEU C 1 111 ? -7.468 -11.620 -18.556 1.00 74.13 90 LEU C C 1
ATOM 5659 O O . LEU C 1 111 ? -7.686 -11.644 -19.768 1.00 72.18 90 LEU C O 1
ATOM 5664 N N . ALA C 1 112 ? -7.540 -10.498 -17.813 1.00 71.69 91 ALA C N 1
ATOM 5665 C CA . ALA C 1 112 ? -7.893 -9.177 -18.335 1.00 72.28 91 ALA C CA 1
ATOM 5666 C C . ALA C 1 112 ? -6.730 -8.549 -19.110 1.00 74.59 91 ALA C C 1
ATOM 5667 O O . ALA C 1 112 ? -6.960 -7.951 -20.160 1.00 74.30 91 ALA C O 1
ATOM 5669 N N . ALA C 1 113 ? -5.490 -8.692 -18.592 1.00 72.44 92 ALA C N 1
ATOM 5670 C CA . ALA C 1 113 ? -4.256 -8.150 -19.173 1.00 73.31 92 ALA C CA 1
ATOM 5671 C C . ALA C 1 113 ? -3.890 -8.812 -20.509 1.00 73.67 92 ALA C C 1
ATOM 5672 O O . ALA C 1 113 ? -3.324 -8.144 -21.376 1.00 74.50 92 ALA C O 1
ATOM 5674 N N . ASN C 1 114 ? -4.199 -10.114 -20.668 1.00 69.34 93 ASN C N 1
ATOM 5675 C CA . ASN C 1 114 ? -3.907 -10.867 -21.889 1.00 67.30 93 ASN C CA 1
ATOM 5676 C C . ASN C 1 114 ? -5.169 -11.075 -22.752 1.00 69.89 93 ASN C C 1
ATOM 5677 O O . ASN C 1 114 ? -5.097 -11.759 -23.776 1.00 68.84 93 ASN C O 1
ATOM 5682 N N . ASN C 1 115 ? -6.307 -10.452 -22.352 1.00 67.68 94 ASN C N 1
ATOM 5683 C CA . ASN C 1 115 ? -7.623 -10.506 -23.008 1.00 66.66 94 ASN C CA 1
ATOM 5684 C C . ASN C 1 115 ? -8.027 -11.952 -23.342 1.00 67.46 94 ASN C C 1
ATOM 5685 O O . ASN C 1 115 ? -7.959 -12.377 -24.499 1.00 66.44 94 ASN C O 1
ATOM 5690 N N . LEU C 1 116 ? -8.416 -12.706 -22.309 1.00 64.39 95 LEU C N 1
ATOM 5691 C CA . LEU C 1 116 ? -8.832 -14.100 -22.454 1.00 63.31 95 LEU C CA 1
ATOM 5692 C C . LEU C 1 116 ? -10.342 -14.224 -22.204 1.00 64.36 95 LEU C C 1
ATOM 5693 O O . LEU C 1 116 ? -10.938 -13.327 -21.603 1.00 65.02 95 LEU C O 1
ATOM 5698 N N . GLN C 1 117 ? -10.965 -15.302 -22.715 1.00 60.87 96 GLN C N 1
ATOM 5699 C CA . GLN C 1 117 ? -12.405 -15.532 -22.573 1.00 62.19 96 GLN C CA 1
ATOM 5700 C C . GLN C 1 117 ? -12.661 -16.714 -21.626 1.00 68.05 96 GLN C C 1
ATOM 5701 O O . GLN C 1 117 ? -12.706 -17.865 -22.066 1.00 67.08 96 GLN C O 1
ATOM 5707 N N . THR C 1 118 ? -12.821 -16.422 -20.318 1.00 65.14 97 THR C N 1
ATOM 5708 C CA . THR C 1 118 ? -13.055 -17.431 -19.270 1.00 66.30 97 THR C CA 1
ATOM 5709 C C . THR C 1 118 ? -14.454 -18.091 -19.391 1.00 73.18 97 THR C C 1
ATOM 5710 O O . THR C 1 118 ? -15.329 -17.565 -20.078 1.00 73.65 97 THR C O 1
ATOM 5714 N N . ALA C 1 119 ? -14.645 -19.245 -18.717 1.00 69.69 98 ALA C N 1
ATOM 5715 C CA . ALA C 1 119 ? -15.912 -19.977 -18.689 1.00 71.57 98 ALA C CA 1
ATOM 5716 C C . ALA C 1 119 ? -16.336 -20.218 -17.241 1.00 79.16 98 ALA C C 1
ATOM 5717 O O . ALA C 1 119 ? -15.663 -20.953 -16.517 1.00 79.47 98 ALA C O 1
ATOM 5719 N N . VAL C 1 120 ? -17.432 -19.565 -16.811 1.00 76.11 99 VAL C N 1
ATOM 5720 C CA . VAL C 1 120 ? -17.947 -19.647 -15.439 1.00 78.91 99 VAL C CA 1
ATOM 5721 C C . VAL C 1 120 ? -19.008 -20.751 -15.340 1.00 83.88 99 VAL C C 1
ATOM 5722 O O . VAL C 1 120 ? -19.912 -20.811 -16.175 1.00 84.26 99 VAL C O 1
ATOM 5726 N N . HIS C 1 121 ? -18.889 -21.618 -14.312 1.00 81.23 100 HIS C N 1
ATOM 5727 C CA . HIS C 1 121 ? -19.820 -22.720 -14.050 1.00 84.61 100 HIS C CA 1
ATOM 5728 C C . HIS C 1 121 ? -19.935 -23.029 -12.550 1.00 93.09 100 HIS C C 1
ATOM 5729 O O . HIS C 1 121 ? -21.039 -23.307 -12.084 1.00 96.58 100 HIS C O 1
ATOM 5736 N N . THR C 1 122 ? -18.811 -22.986 -11.803 1.00 89.49 101 THR C N 1
ATOM 5737 C CA . THR C 1 122 ? -18.801 -23.243 -10.355 1.00 93.73 101 THR C CA 1
ATOM 5738 C C . THR C 1 122 ? -19.084 -21.955 -9.574 1.00 100.89 101 THR C C 1
ATOM 5739 O O . THR C 1 122 ? -18.869 -20.857 -10.091 1.00 97.73 101 THR C O 1
ATOM 5743 N N . TRP C 1 123 ? -19.575 -22.100 -8.328 1.00 100.15 102 TRP C N 1
ATOM 5744 C CA . TRP C 1 123 ? -19.903 -20.989 -7.433 1.00 103.05 102 TRP C CA 1
ATOM 5745 C C . TRP C 1 123 ? -18.650 -20.256 -6.950 1.00 104.01 102 TRP C C 1
ATOM 5746 O O . TRP C 1 123 ? -18.704 -19.044 -6.738 1.00 104.06 102 TRP C O 1
ATOM 5757 N N . GLU C 1 124 ? -17.530 -20.993 -6.781 1.00 100.27 103 GLU C N 1
ATOM 5758 C CA . GLU C 1 124 ? -16.240 -20.484 -6.304 1.00 99.59 103 GLU C CA 1
ATOM 5759 C C . GLU C 1 124 ? -15.642 -19.419 -7.232 1.00 98.02 103 GLU C C 1
ATOM 5760 O O . GLU C 1 124 ? -15.064 -18.451 -6.733 1.00 97.79 103 GLU C O 1
ATOM 5766 N N . GLN C 1 125 ? -15.772 -19.586 -8.564 1.00 93.05 104 GLN C N 1
ATOM 5767 C CA . GLN C 1 125 ? -15.226 -18.617 -9.520 1.00 88.98 104 GLN C CA 1
ATOM 5768 C C . GLN C 1 125 ? -16.139 -17.381 -9.666 1.00 94.55 104 GLN C C 1
ATOM 5769 O O . GLN C 1 125 ? -15.641 -16.313 -10.026 1.00 92.45 104 GLN C O 1
ATOM 5775 N N . LEU C 1 126 ? -17.450 -17.511 -9.358 1.00 93.25 105 LEU C N 1
ATOM 5776 C CA . LEU C 1 126 ? -18.392 -16.387 -9.381 1.00 94.84 105 LEU C CA 1
ATOM 5777 C C . LEU C 1 126 ? -18.146 -15.500 -8.152 1.00 103.79 105 LEU C C 1
ATOM 5778 O O . LEU C 1 126 ? -18.193 -14.272 -8.264 1.00 102.94 105 LEU C O 1
ATOM 5783 N N . GLU C 1 127 ? -17.872 -16.135 -6.988 1.00 103.21 106 GLU C N 1
ATOM 5784 C CA . GLU C 1 127 ? -17.572 -15.477 -5.712 1.00 107.63 106 GLU C CA 1
ATOM 5785 C C . GLU C 1 127 ? -16.274 -14.671 -5.815 1.00 109.39 106 GLU C C 1
ATOM 5786 O O . GLU C 1 127 ? -16.195 -13.569 -5.273 1.00 110.85 106 GLU C O 1
ATOM 5792 N N . ALA C 1 128 ? -15.269 -15.222 -6.529 1.00 105.12 107 ALA C N 1
ATOM 5793 C CA . ALA C 1 128 ? -13.967 -14.597 -6.758 1.00 102.80 107 ALA C CA 1
ATOM 5794 C C . ALA C 1 128 ? -14.067 -13.435 -7.752 1.00 103.63 107 ALA C C 1
ATOM 5795 O O . ALA C 1 128 ? -13.286 -12.488 -7.650 1.00 103.42 107 ALA C O 1
ATOM 5797 N N . LEU C 1 129 ? -15.019 -13.510 -8.707 1.00 99.76 108 LEU C N 1
ATOM 5798 C CA . LEU C 1 129 ? -15.250 -12.483 -9.729 1.00 96.92 108 LEU C CA 1
ATOM 5799 C C . LEU C 1 129 ? -15.846 -11.206 -9.128 1.00 104.25 108 LEU C C 1
ATOM 5800 O O . LEU C 1 129 ? -15.458 -10.107 -9.531 1.00 103.17 108 LEU C O 1
ATOM 5805 N N . GLU C 1 130 ? -16.786 -11.352 -8.175 1.00 103.11 109 GLU C N 1
ATOM 5806 C CA . GLU C 1 130 ? -17.446 -10.233 -7.500 1.00 106.75 109 GLU C CA 1
ATOM 5807 C C . GLU C 1 130 ? -16.531 -9.582 -6.459 1.00 113.70 109 GLU C C 1
ATOM 5808 O O . GLU C 1 130 ? -16.651 -8.381 -6.212 1.00 114.83 109 GLU C O 1
ATOM 5814 N N . GLN C 1 131 ? -15.627 -10.377 -5.850 1.00 111.15 110 GLN C N 1
ATOM 5815 C CA . GLN C 1 131 ? -14.697 -9.938 -4.807 1.00 114.87 110 GLN C CA 1
ATOM 5816 C C . GLN C 1 131 ? -13.459 -9.223 -5.376 1.00 116.89 110 GLN C C 1
ATOM 5817 O O . GLN C 1 131 ? -12.837 -8.441 -4.653 1.00 119.63 110 GLN C O 1
ATOM 5823 N N . ALA C 1 132 ? -13.099 -9.486 -6.649 1.00 111.54 111 ALA C N 1
ATOM 5824 C CA . ALA C 1 132 ? -11.924 -8.878 -7.281 1.00 109.44 111 ALA C CA 1
ATOM 5825 C C . ALA C 1 132 ? -12.278 -7.638 -8.104 1.00 112.65 111 ALA C C 1
ATOM 5826 O O . ALA C 1 132 ? -13.261 -7.645 -8.848 1.00 110.78 111 ALA C O 1
ATOM 5828 N N . ASP C 1 133 ? -11.458 -6.577 -7.967 1.00 110.54 112 ASP C N 1
ATOM 5829 C CA . ASP C 1 133 ? -11.600 -5.316 -8.698 1.00 110.41 112 ASP C CA 1
ATOM 5830 C C . ASP C 1 133 ? -10.400 -5.148 -9.634 1.00 111.63 112 ASP C C 1
ATOM 5831 O O . ASP C 1 133 ? -9.250 -5.239 -9.193 1.00 113.05 112 ASP C O 1
ATOM 5836 N N . LEU C 1 134 ? -10.675 -4.965 -10.937 1.00 106.87 113 LEU C N 1
ATOM 5837 C CA . LEU C 1 134 ? -9.648 -4.836 -11.976 1.00 104.18 113 LEU C CA 1
ATOM 5838 C C . LEU C 1 134 ? -10.152 -4.010 -13.171 1.00 106.37 113 LEU C C 1
ATOM 5839 O O . LEU C 1 134 ? -11.332 -4.119 -13.514 1.00 105.08 113 LEU C O 1
ATOM 5844 N N . PRO C 1 135 ? -9.283 -3.198 -13.833 1.00 104.08 114 PRO C N 1
ATOM 5845 C CA . PRO C 1 135 ? -9.748 -2.422 -14.998 1.00 103.13 114 PRO C CA 1
ATOM 5846 C C . PRO C 1 135 ? -9.999 -3.325 -16.204 1.00 102.13 114 PRO C C 1
ATOM 5847 O O . PRO C 1 135 ? -9.258 -4.290 -16.406 1.00 99.49 114 PRO C O 1
ATOM 5851 N N . ALA C 1 136 ? -11.061 -3.010 -16.985 1.00 98.78 115 ALA C N 1
ATOM 5852 C CA . ALA C 1 136 ? -11.567 -3.713 -18.178 1.00 95.50 115 ALA C CA 1
ATOM 5853 C C . ALA C 1 136 ? -12.192 -5.076 -17.808 1.00 96.67 115 ALA C C 1
ATOM 5854 O O . ALA C 1 136 ? -11.570 -5.869 -17.099 1.00 96.35 115 ALA C O 1
ATOM 5856 N N . PRO C 1 137 ? -13.438 -5.361 -18.249 1.00 93.51 116 PRO C N 1
ATOM 5857 C CA . PRO C 1 137 ? -14.057 -6.647 -17.887 1.00 91.88 116 PRO C CA 1
ATOM 5858 C C . PRO C 1 137 ? -13.620 -7.796 -18.801 1.00 92.53 116 PRO C C 1
ATOM 5859 O O . PRO C 1 137 ? -12.945 -7.569 -19.808 1.00 91.96 116 PRO C O 1
ATOM 5863 N N . VAL C 1 138 ? -14.011 -9.035 -18.444 1.00 89.38 117 VAL C N 1
ATOM 5864 C CA . VAL C 1 138 ? -13.678 -10.248 -19.199 1.00 87.46 117 VAL C CA 1
ATOM 5865 C C . VAL C 1 138 ? -14.937 -10.918 -19.757 1.00 88.53 117 VAL C C 1
ATOM 5866 O O . VAL C 1 138 ? -16.009 -10.823 -19.156 1.00 88.94 117 VAL C O 1
ATOM 5870 N N . VAL C 1 139 ? -14.784 -11.624 -20.893 1.00 84.99 118 VAL C N 1
ATOM 5871 C CA . VAL C 1 139 ? -15.865 -12.358 -21.558 1.00 85.10 118 VAL C CA 1
ATOM 5872 C C . VAL C 1 139 ? -16.034 -13.710 -20.852 1.00 85.61 118 VAL C C 1
ATOM 5873 O O . VAL C 1 139 ? -15.073 -14.478 -20.751 1.00 84.46 118 VAL C O 1
ATOM 5877 N N . ALA C 1 140 ? -17.250 -13.987 -20.352 1.00 83.36 119 ALA C N 1
ATOM 5878 C CA . ALA C 1 140 ? -17.549 -15.229 -19.645 1.00 83.20 119 ALA C CA 1
ATOM 5879 C C . ALA C 1 140 ? -18.532 -16.098 -20.418 1.00 83.72 119 ALA C C 1
ATOM 5880 O O . ALA C 1 140 ? -19.497 -15.587 -20.985 1.00 83.33 119 ALA C O 1
ATOM 5882 N N . TRP C 1 141 ? -18.281 -17.414 -20.432 1.00 80.91 120 TRP C N 1
ATOM 5883 C CA . TRP C 1 141 ? -19.133 -18.396 -21.102 1.00 81.86 120 TRP C CA 1
ATOM 5884 C C . TRP C 1 141 ? -19.840 -19.237 -20.036 1.00 84.21 120 TRP C C 1
ATOM 5885 O O . TRP C 1 141 ? -19.180 -19.807 -19.164 1.00 84.03 120 TRP C O 1
ATOM 5896 N N . LEU C 1 142 ? -21.183 -19.265 -20.075 1.00 83.84 121 LEU C N 1
ATOM 5897 C CA . LEU C 1 142 ? -22.010 -19.971 -19.094 1.00 84.27 121 LEU C CA 1
ATOM 5898 C C . LEU C 1 142 ? -22.417 -21.359 -19.590 1.00 85.60 121 LEU C C 1
ATOM 5899 O O . LEU C 1 142 ? -22.735 -21.521 -20.763 1.00 85.22 121 LEU C O 1
ATOM 5916 N N . LEU C 1 144 ? -23.568 -25.383 -17.327 1.00 90.44 123 LEU C N 1
ATOM 5917 C CA . LEU C 1 144 ? -23.427 -26.346 -16.236 1.00 92.42 123 LEU C CA 1
ATOM 5918 C C . LEU C 1 144 ? -22.763 -27.612 -16.773 1.00 92.72 123 LEU C C 1
ATOM 5919 O O . LEU C 1 144 ? -23.154 -28.118 -17.828 1.00 92.82 123 LEU C O 1
ATOM 5924 N N . ASP C 1 145 ? -21.744 -28.102 -16.046 1.00 91.18 124 ASP C N 1
ATOM 5925 C CA . ASP C 1 145 ? -20.918 -29.265 -16.383 1.00 91.34 124 ASP C CA 1
ATOM 5926 C C . ASP C 1 145 ? -21.743 -30.540 -16.593 1.00 93.01 124 ASP C C 1
ATOM 5927 O O . ASP C 1 145 ? -22.610 -30.863 -15.777 1.00 95.59 124 ASP C O 1
ATOM 5932 N N . THR C 1 146 ? -21.465 -31.244 -17.711 1.00 90.42 125 THR C N 1
ATOM 5933 C CA . THR C 1 146 ? -22.098 -32.503 -18.125 1.00 92.37 125 THR C CA 1
ATOM 5934 C C . THR C 1 146 ? -21.043 -33.434 -18.735 1.00 91.34 125 THR C C 1
ATOM 5935 O O . THR C 1 146 ? -20.407 -33.083 -19.734 1.00 89.53 125 THR C O 1
ATOM 5939 N N . GLY C 1 147 ? -20.862 -34.595 -18.110 1.00 90.72 126 GLY C N 1
ATOM 5940 C CA . GLY C 1 147 ? -19.906 -35.617 -18.532 1.00 90.11 126 GLY C CA 1
ATOM 5941 C C . GLY C 1 147 ? -20.416 -36.478 -19.677 1.00 90.95 126 GLY C C 1
ATOM 5942 O O . GLY C 1 147 ? -20.081 -36.198 -20.830 1.00 89.18 126 GLY C O 1
ATOM 5943 N N . MET C 1 148 ? -21.240 -37.528 -19.410 1.00 90.55 127 MET C N 1
ATOM 5944 C CA . MET C 1 148 ? -21.705 -37.996 -18.097 1.00 93.37 127 MET C CA 1
ATOM 5945 C C . MET C 1 148 ? -21.956 -39.502 -18.127 1.00 96.56 127 MET C C 1
ATOM 5946 O O . MET C 1 148 ? -21.127 -40.279 -17.660 1.00 97.08 127 MET C O 1
ATOM 5951 N N . ASP C 1 156 ? -32.083 -27.155 -3.383 1.00 254.93 135 ASP C N 1
ATOM 5952 C CA . ASP C 1 156 ? -32.199 -26.104 -4.389 1.00 244.87 135 ASP C CA 1
ATOM 5953 C C . ASP C 1 156 ? -32.558 -26.684 -5.760 1.00 169.16 135 ASP C C 1
ATOM 5954 O O . ASP C 1 156 ? -33.524 -26.219 -6.364 1.00 251.38 135 ASP C O 1
ATOM 5959 N N . GLU C 1 157 ? -31.771 -27.689 -6.236 1.00 153.11 136 GLU C N 1
ATOM 5960 C CA . GLU C 1 157 ? -31.824 -28.411 -7.523 1.00 152.77 136 GLU C CA 1
ATOM 5961 C C . GLU C 1 157 ? -31.958 -27.444 -8.730 1.00 153.86 136 GLU C C 1
ATOM 5962 O O . GLU C 1 157 ? -33.001 -26.818 -8.929 1.00 153.64 136 GLU C O 1
ATOM 5968 N N . MET C 1 158 ? -30.870 -27.342 -9.532 1.00 164.16 137 MET C N 1
ATOM 5969 C CA . MET C 1 158 ? -30.724 -26.477 -10.717 1.00 159.01 137 MET C CA 1
ATOM 5970 C C . MET C 1 158 ? -30.664 -25.010 -10.243 1.00 158.94 137 MET C C 1
ATOM 5971 O O . MET C 1 158 ? -31.712 -24.391 -10.027 1.00 160.94 137 MET C O 1
ATOM 5976 N N . PRO C 1 159 ? -29.450 -24.449 -10.019 1.00 143.43 138 PRO C N 1
ATOM 5977 C CA . PRO C 1 159 ? -29.367 -23.077 -9.496 1.00 140.43 138 PRO C CA 1
ATOM 5978 C C . PRO C 1 159 ? -29.492 -21.996 -10.568 1.00 137.43 138 PRO C C 1
ATOM 5979 O O . PRO C 1 159 ? -28.914 -22.113 -11.652 1.00 132.04 138 PRO C O 1
ATOM 5983 N N . ALA C 1 160 ? -30.247 -20.931 -10.240 1.00 134.92 139 ALA C N 1
ATOM 5984 C CA . ALA C 1 160 ? -30.472 -19.780 -11.111 1.00 129.45 139 ALA C CA 1
ATOM 5985 C C . ALA C 1 160 ? -29.455 -18.671 -10.787 1.00 128.41 139 ALA C C 1
ATOM 5986 O O . ALA C 1 160 ? -29.826 -17.561 -10.398 1.00 129.53 139 ALA C O 1
ATOM 5988 N N . PHE C 1 161 ? -28.159 -18.995 -10.954 1.00 123.38 140 PHE C N 1
ATOM 5989 C CA . PHE C 1 161 ? -27.035 -18.086 -10.712 1.00 119.48 140 PHE C CA 1
ATOM 5990 C C . PHE C 1 161 ? -26.714 -17.267 -11.982 1.00 116.23 140 PHE C C 1
ATOM 5991 O O . PHE C 1 161 ? -25.736 -16.514 -12.005 1.00 112.52 140 PHE C O 1
ATOM 5999 N N . ILE C 1 162 ? -27.564 -17.406 -13.020 1.00 113.16 141 ILE C N 1
ATOM 6000 C CA . ILE C 1 162 ? -27.485 -16.722 -14.314 1.00 108.69 141 ILE C CA 1
ATOM 6001 C C . ILE C 1 162 ? -27.684 -15.207 -14.101 1.00 111.97 141 ILE C C 1
ATOM 6002 O O . ILE C 1 162 ? -26.960 -14.409 -14.702 1.00 107.98 141 ILE C O 1
ATOM 6007 N N . GLU C 1 163 ? -28.639 -14.821 -13.223 1.00 111.54 142 GLU C N 1
ATOM 6008 C CA . GLU C 1 163 ? -28.923 -13.419 -12.896 1.00 112.01 142 GLU C CA 1
ATOM 6009 C C . GLU C 1 163 ? -27.791 -12.822 -12.041 1.00 112.87 142 GLU C C 1
ATOM 6010 O O . GLU C 1 163 ? -27.542 -11.617 -12.125 1.00 111.01 142 GLU C O 1
ATOM 6016 N N . ARG C 1 164 ? -27.110 -13.661 -11.228 1.00 110.67 143 ARG C N 1
ATOM 6017 C CA . ARG C 1 164 ? -25.994 -13.241 -10.378 1.00 108.99 143 ARG C CA 1
ATOM 6018 C C . ARG C 1 164 ? -24.752 -12.982 -11.234 1.00 105.00 143 ARG C C 1
ATOM 6019 O O . ARG C 1 164 ? -23.984 -12.069 -10.930 1.00 103.63 143 ARG C O 1
ATOM 6027 N N . LEU C 1 165 ? -24.573 -13.775 -12.312 1.00 100.80 144 LEU C N 1
ATOM 6028 C CA . LEU C 1 165 ? -23.476 -13.633 -13.272 1.00 95.09 144 LEU C CA 1
ATOM 6029 C C . LEU C 1 165 ? -23.697 -12.383 -14.134 1.00 96.28 144 LEU C C 1
ATOM 6030 O O . LEU C 1 165 ? -22.736 -11.704 -14.498 1.00 92.77 144 LEU C O 1
ATOM 6035 N N . ALA C 1 166 ? -24.971 -12.084 -14.441 1.00 94.90 145 ALA C N 1
ATOM 6036 C CA . ALA C 1 166 ? -25.386 -10.938 -15.244 1.00 94.07 145 ALA C CA 1
ATOM 6037 C C . ALA C 1 166 ? -25.151 -9.610 -14.509 1.00 98.37 145 ALA C C 1
ATOM 6038 O O . ALA C 1 166 ? -24.687 -8.656 -15.133 1.00 96.31 145 ALA C O 1
ATOM 6040 N N . LYS C 1 167 ? -25.438 -9.555 -13.192 1.00 97.71 146 LYS C N 1
ATOM 6041 C CA . LYS C 1 167 ? -25.282 -8.341 -12.384 1.00 99.26 146 LYS C CA 1
ATOM 6042 C C . LYS C 1 167 ? -23.809 -8.058 -11.986 1.00 100.46 146 LYS C C 1
ATOM 6043 O O . LYS C 1 167 ? -23.549 -7.010 -11.386 1.00 101.28 146 LYS C O 1
ATOM 6049 N N . CYS C 1 168 ? -22.861 -8.975 -12.314 1.00 96.55 147 CYS C N 1
ATOM 6050 C CA . CYS C 1 168 ? -21.431 -8.831 -11.994 1.00 94.46 147 CYS C CA 1
ATOM 6051 C C . CYS C 1 168 ? -20.830 -7.612 -12.706 1.00 96.17 147 CYS C C 1
ATOM 6052 O O . CYS C 1 168 ? -21.194 -7.313 -13.847 1.00 93.89 147 CYS C O 1
ATOM 6055 N N . LYS C 1 169 ? -19.923 -6.906 -12.009 1.00 94.18 148 LYS C N 1
ATOM 6056 C CA . LYS C 1 169 ? -19.272 -5.683 -12.484 1.00 92.94 148 LYS C CA 1
ATOM 6057 C C . LYS C 1 169 ? -18.029 -5.964 -13.348 1.00 92.74 148 LYS C C 1
ATOM 6058 O O . LYS C 1 169 ? -17.708 -5.148 -14.215 1.00 91.17 148 LYS C O 1
ATOM 6064 N N . ASN C 1 170 ? -17.341 -7.103 -13.122 1.00 89.71 149 ASN C N 1
ATOM 6065 C CA . ASN C 1 170 ? -16.121 -7.484 -13.845 1.00 86.08 149 ASN C CA 1
ATOM 6066 C C . ASN C 1 170 ? -16.400 -8.494 -14.988 1.00 86.68 149 ASN C C 1
ATOM 6067 O O . ASN C 1 170 ? -15.572 -9.375 -15.247 1.00 83.90 149 ASN C O 1
ATOM 6072 N N . VAL C 1 171 ? -17.540 -8.342 -15.693 1.00 84.06 150 VAL C N 1
ATOM 6073 C CA . VAL C 1 171 ? -17.914 -9.229 -16.801 1.00 81.70 150 VAL C CA 1
ATOM 6074 C C . VAL C 1 171 ? -18.480 -8.408 -17.982 1.00 86.14 150 VAL C C 1
ATOM 6075 O O . VAL C 1 171 ? -19.242 -7.461 -17.768 1.00 88.19 150 VAL C O 1
ATOM 6079 N N . VAL C 1 172 ? -18.081 -8.769 -19.222 1.00 82.43 151 VAL C N 1
ATOM 6080 C CA . VAL C 1 172 ? -18.547 -8.117 -20.453 1.00 82.66 151 VAL C CA 1
ATOM 6081 C C . VAL C 1 172 ? -20.004 -8.544 -20.655 1.00 88.53 151 VAL C C 1
ATOM 6082 O O . VAL C 1 172 ? -20.267 -9.719 -20.922 1.00 87.75 151 VAL C O 1
ATOM 6086 N N . GLN C 1 173 ? -20.943 -7.600 -20.459 1.00 86.55 152 GLN C N 1
ATOM 6087 C CA . GLN C 1 173 ? -22.376 -7.862 -20.572 1.00 88.24 152 GLN C CA 1
ATOM 6088 C C . GLN C 1 173 ? -22.920 -7.507 -21.965 1.00 89.89 152 GLN C C 1
ATOM 6089 O O . GLN C 1 173 ? -22.621 -6.422 -22.472 1.00 89.71 152 GLN C O 1
ATOM 6095 N N . PRO C 1 174 ? -23.722 -8.397 -22.605 1.00 87.09 153 PRO C N 1
ATOM 6096 C CA . PRO C 1 174 ? -24.157 -9.729 -22.140 1.00 87.32 153 PRO C CA 1
ATOM 6097 C C . PRO C 1 174 ? -23.028 -10.765 -22.245 1.00 88.57 153 PRO C C 1
ATOM 6098 O O . PRO C 1 174 ? -22.170 -10.650 -23.125 1.00 86.14 153 PRO C O 1
ATOM 6102 N N . PHE C 1 175 ? -22.962 -11.689 -21.252 1.00 85.70 154 PHE C N 1
ATOM 6103 C CA . PHE C 1 175 ? -21.895 -12.683 -21.094 1.00 83.46 154 PHE C CA 1
ATOM 6104 C C . PHE C 1 175 ? -21.684 -13.561 -22.329 1.00 85.81 154 PHE C C 1
ATOM 6105 O O . PHE C 1 175 ? -20.593 -13.500 -22.893 1.00 83.32 154 PHE C O 1
ATOM 6113 N N . ASN C 1 176 ? -22.714 -14.330 -22.760 1.00 83.56 155 ASN C N 1
ATOM 6114 C CA . ASN C 1 176 ? -22.758 -15.286 -23.884 1.00 83.78 155 ASN C CA 1
ATOM 6115 C C . ASN C 1 176 ? -21.657 -16.377 -23.750 1.00 85.90 155 ASN C C 1
ATOM 6116 O O . ASN C 1 176 ? -20.482 -16.024 -23.754 1.00 82.70 155 ASN C O 1
ATOM 6121 N N . ILE C 1 177 ? -21.977 -17.687 -23.540 1.00 83.38 156 ILE C N 1
ATOM 6122 C CA . ILE C 1 177 ? -23.211 -18.498 -23.533 1.00 85.42 156 ILE C CA 1
ATOM 6123 C C . ILE C 1 177 ? -23.707 -18.648 -25.004 1.00 89.12 156 ILE C C 1
ATOM 6124 O O . ILE C 1 177 ? -24.355 -17.753 -25.544 1.00 89.73 156 ILE C O 1
ATOM 6129 N N . MET C 1 178 ? -23.371 -19.777 -25.669 1.00 85.92 157 MET C N 1
ATOM 6130 C CA . MET C 1 178 ? -22.562 -20.890 -25.165 1.00 105.34 157 MET C CA 1
ATOM 6131 C C . MET C 1 178 ? -21.418 -21.188 -26.149 1.00 124.39 157 MET C C 1
ATOM 6132 O O . MET C 1 178 ? -21.245 -22.313 -26.620 1.00 86.26 157 MET C O 1
ATOM 6137 N N . GLU C 1 194 ? -30.811 -39.916 -18.274 1.00 225.58 173 GLU C N 1
ATOM 6138 C CA . GLU C 1 194 ? -30.018 -38.903 -18.969 1.00 160.57 173 GLU C CA 1
ATOM 6139 C C . GLU C 1 194 ? -30.636 -37.500 -18.799 1.00 160.54 173 GLU C C 1
ATOM 6140 O O . GLU C 1 194 ? -31.852 -37.379 -18.629 1.00 163.39 173 GLU C O 1
ATOM 6146 N N . GLN C 1 195 ? -29.790 -36.449 -18.840 1.00 153.93 174 GLN C N 1
ATOM 6147 C CA . GLN C 1 195 ? -30.217 -35.056 -18.664 1.00 150.06 174 GLN C CA 1
ATOM 6148 C C . GLN C 1 195 ? -29.850 -34.178 -19.867 1.00 148.52 174 GLN C C 1
ATOM 6149 O O . GLN C 1 195 ? -28.752 -34.300 -20.412 1.00 144.19 174 GLN C O 1
ATOM 6155 N N . ILE C 1 196 ? -30.768 -33.274 -20.254 1.00 156.41 175 ILE C N 1
ATOM 6156 C CA . ILE C 1 196 ? -30.587 -32.321 -21.355 1.00 153.79 175 ILE C CA 1
ATOM 6157 C C . ILE C 1 196 ? -30.372 -30.888 -20.769 1.00 152.46 175 ILE C C 1
ATOM 6158 O O . ILE C 1 196 ? -29.308 -30.330 -21.025 1.00 148.81 175 ILE C O 1
ATOM 6163 N N . ASP C 1 197 ? -31.306 -30.284 -19.975 1.00 121.15 176 ASP C N 1
ATOM 6164 C CA . ASP C 1 197 ? -32.640 -30.742 -19.548 1.00 120.82 176 ASP C CA 1
ATOM 6165 C C . ASP C 1 197 ? -33.612 -29.561 -19.526 1.00 121.43 176 ASP C C 1
ATOM 6166 O O . ASP C 1 197 ? -34.702 -29.649 -20.094 1.00 119.92 176 ASP C O 1
ATOM 6171 N N . LEU C 1 198 ? -33.198 -28.456 -18.879 1.00 149.91 177 LEU C N 1
ATOM 6172 C CA . LEU C 1 198 ? -33.948 -27.204 -18.746 1.00 149.79 177 LEU C CA 1
ATOM 6173 C C . LEU C 1 198 ? -33.058 -26.005 -19.134 1.00 146.74 177 LEU C C 1
ATOM 6174 O O . LEU C 1 198 ? -33.525 -24.863 -19.156 1.00 146.26 177 LEU C O 1
ATOM 6179 N N . PHE C 1 199 ? -31.781 -26.288 -19.470 1.00 97.39 178 PHE C N 1
ATOM 6180 C CA . PHE C 1 199 ? -30.773 -25.314 -19.893 1.00 94.50 178 PHE C CA 1
ATOM 6181 C C . PHE C 1 199 ? -31.149 -24.701 -21.245 1.00 96.46 178 PHE C C 1
ATOM 6182 O O . PHE C 1 199 ? -30.954 -23.500 -21.438 1.00 95.35 178 PHE C O 1
ATOM 6190 N N . SER C 1 200 ? -31.707 -25.523 -22.164 1.00 121.50 179 SER C N 1
ATOM 6191 C CA . SER C 1 200 ? -32.117 -25.114 -23.514 1.00 121.62 179 SER C CA 1
ATOM 6192 C C . SER C 1 200 ? -33.310 -24.147 -23.495 1.00 129.30 179 SER C C 1
ATOM 6193 O O . SER C 1 200 ? -33.465 -23.357 -24.428 1.00 128.27 179 SER C O 1
ATOM 6196 N N . GLN C 1 201 ? -34.148 -24.223 -22.443 1.00 127.61 180 GLN C N 1
ATOM 6197 C CA . GLN C 1 201 ? -35.336 -23.386 -22.256 1.00 131.58 180 GLN C CA 1
ATOM 6198 C C . GLN C 1 201 ? -34.989 -22.072 -21.551 1.00 132.22 180 GLN C C 1
ATOM 6199 O O . GLN C 1 201 ? -35.662 -21.066 -21.774 1.00 133.20 180 GLN C O 1
ATOM 6205 N N . LEU C 1 202 ? -33.953 -22.092 -20.693 1.00 127.00 181 LEU C N 1
ATOM 6206 C CA . LEU C 1 202 ? -33.493 -20.943 -19.910 1.00 124.26 181 LEU C CA 1
ATOM 6207 C C . LEU C 1 202 ? -32.593 -19.991 -20.715 1.00 122.88 181 LEU C C 1
ATOM 6208 O O . LEU C 1 202 ? -32.482 -18.820 -20.348 1.00 120.87 181 LEU C O 1
ATOM 6213 N N . THR C 1 203 ? -31.949 -20.485 -21.790 1.00 118.37 182 THR C N 1
ATOM 6214 C CA . THR C 1 203 ? -31.043 -19.687 -22.627 1.00 113.61 182 THR C CA 1
ATOM 6215 C C . THR C 1 203 ? -31.797 -18.862 -23.695 1.00 119.35 182 THR C C 1
ATOM 6216 O O . THR C 1 203 ? -31.196 -17.958 -24.284 1.00 115.86 182 THR C O 1
ATOM 6220 N N . ALA C 1 204 ? -33.085 -19.175 -23.943 1.00 117.98 183 ALA C N 1
ATOM 6221 C CA . ALA C 1 204 ? -33.926 -18.495 -24.933 1.00 120.60 183 ALA C CA 1
ATOM 6222 C C . ALA C 1 204 ? -34.067 -16.962 -24.678 1.00 123.80 183 ALA C C 1
ATOM 6223 O O . ALA C 1 204 ? -33.819 -16.216 -25.629 1.00 121.72 183 ALA C O 1
ATOM 6225 N N . PRO C 1 205 ? -34.402 -16.440 -23.460 1.00 121.06 184 PRO C N 1
ATOM 6226 C CA . PRO C 1 205 ? -34.505 -14.975 -23.312 1.00 119.94 184 PRO C CA 1
ATOM 6227 C C . PRO C 1 205 ? -33.148 -14.257 -23.274 1.00 118.41 184 PRO C C 1
ATOM 6228 O O . PRO C 1 205 ? -33.100 -13.043 -23.492 1.00 116.67 184 PRO C O 1
ATOM 6232 N N . LEU C 1 206 ? -32.057 -14.998 -22.997 1.00 113.64 185 LEU C N 1
ATOM 6233 C CA . LEU C 1 206 ? -30.698 -14.456 -22.904 1.00 110.26 185 LEU C CA 1
ATOM 6234 C C . LEU C 1 206 ? -30.076 -14.220 -24.279 1.00 113.63 185 LEU C C 1
ATOM 6235 O O . LEU C 1 206 ? -30.309 -14.996 -25.208 1.00 114.28 185 LEU C O 1
ATOM 6240 N N . LEU C 1 207 ? -29.262 -13.157 -24.391 1.00 109.34 186 LEU C N 1
ATOM 6241 C CA . LEU C 1 207 ? -28.545 -12.773 -25.611 1.00 108.13 186 LEU C CA 1
ATOM 6242 C C . LEU C 1 207 ? -27.027 -13.019 -25.448 1.00 109.98 186 LEU C C 1
ATOM 6243 O O . LEU C 1 207 ? -26.500 -12.789 -24.361 1.00 108.62 186 LEU C O 1
ATOM 6248 N N . GLY C 1 208 ? -26.317 -13.438 -26.503 1.00 106.73 187 GLY C N 1
ATOM 6249 C CA . GLY C 1 208 ? -26.837 -13.725 -27.838 1.00 108.45 187 GLY C CA 1
ATOM 6250 C C . GLY C 1 208 ? -25.790 -14.176 -28.839 1.00 112.44 187 GLY C C 1
ATOM 6251 O O . GLY C 1 208 ? -26.046 -14.156 -30.047 1.00 114.57 187 GLY C O 1
ATOM 6252 N N . GLU C 1 209 ? -24.602 -14.587 -28.342 1.00 108.43 188 GLU C N 1
ATOM 6253 C CA . GLU C 1 209 ? -23.487 -15.076 -29.157 1.00 107.64 188 GLU C CA 1
ATOM 6254 C C . GLU C 1 209 ? -23.092 -16.480 -28.663 1.00 111.57 188 GLU C C 1
ATOM 6255 O O . GLU C 1 209 ? -22.125 -16.647 -27.913 1.00 109.66 188 GLU C O 1
ATOM 6261 N N . ARG C 1 210 ? -23.885 -17.482 -29.078 1.00 109.63 189 ARG C N 1
ATOM 6262 C CA . ARG C 1 210 ? -23.734 -18.895 -28.718 1.00 110.13 189 ARG C CA 1
ATOM 6263 C C . ARG C 1 210 ? -22.767 -19.640 -29.659 1.00 114.01 189 ARG C C 1
ATOM 6264 O O . ARG C 1 210 ? -22.286 -19.054 -30.622 1.00 112.45 189 ARG C O 1
ATOM 6272 N N . ALA C 1 211 ? -22.465 -20.921 -29.351 1.00 110.73 190 ALA C N 1
ATOM 6273 C CA . ALA C 1 211 ? -21.605 -21.804 -30.148 1.00 109.94 190 ALA C CA 1
ATOM 6274 C C . ALA C 1 211 ? -22.152 -23.245 -30.068 1.00 115.72 190 ALA C C 1
ATOM 6275 O O . ALA C 1 211 ? -23.083 -23.547 -30.817 1.00 115.64 190 ALA C O 1
ATOM 6277 N N . MET C 1 212 ? -21.613 -24.116 -29.159 1.00 111.92 191 MET C N 1
ATOM 6278 C CA . MET C 1 212 ? -22.048 -25.507 -28.901 1.00 113.49 191 MET C CA 1
ATOM 6279 C C . MET C 1 212 ? -22.012 -26.407 -30.213 1.00 119.14 191 MET C C 1
ATOM 6280 O O . MET C 1 212 ? -21.496 -25.921 -31.219 1.00 116.70 191 MET C O 1
ATOM 6285 N N . ALA C 1 213 ? -22.461 -27.708 -30.239 1.00 117.25 192 ALA C N 1
ATOM 6286 C CA . ALA C 1 213 ? -23.089 -28.577 -29.227 1.00 120.24 192 ALA C CA 1
ATOM 6287 C C . ALA C 1 213 ? -22.672 -30.043 -29.435 1.00 127.36 192 ALA C C 1
ATOM 6288 O O . ALA C 1 213 ? -23.410 -30.816 -30.057 1.00 128.49 192 ALA C O 1
ATOM 6290 N N . ASN C 1 214 ? -21.485 -30.421 -28.924 1.00 122.38 193 ASN C N 1
ATOM 6291 C CA . ASN C 1 214 ? -20.959 -31.786 -29.038 1.00 125.73 193 ASN C CA 1
ATOM 6292 C C . ASN C 1 214 ? -21.746 -32.761 -28.135 1.00 134.00 193 ASN C C 1
ATOM 6293 O O . ASN C 1 214 ? -22.145 -32.359 -27.043 1.00 135.49 193 ASN C O 1
ATOM 6298 N N . SER C 1 215 ? -22.021 -34.016 -28.572 1.00 132.27 194 SER C N 1
ATOM 6299 C CA . SER C 1 215 ? -21.607 -34.654 -29.830 1.00 133.50 194 SER C CA 1
ATOM 6300 C C . SER C 1 215 ? -22.419 -34.182 -31.048 1.00 141.10 194 SER C C 1
ATOM 6301 O O . SER C 1 215 ? -23.576 -33.775 -30.907 1.00 143.22 194 SER C O 1
ATOM 6304 N N . ALA C 1 216 ? -21.780 -34.237 -32.244 1.00 137.17 195 ALA C N 1
ATOM 6305 C CA . ALA C 1 216 ? -22.297 -33.897 -33.581 1.00 140.52 195 ALA C CA 1
ATOM 6306 C C . ALA C 1 216 ? -22.765 -32.428 -33.725 1.00 146.07 195 ALA C C 1
ATOM 6307 O O . ALA C 1 216 ? -22.607 -31.620 -32.808 1.00 142.31 195 ALA C O 1
ATOM 6309 N N . GLY C 1 217 ? -23.297 -32.112 -34.907 1.00 143.71 196 GLY C N 1
ATOM 6310 C CA . GLY C 1 217 ? -23.776 -30.789 -35.290 1.00 145.83 196 GLY C CA 1
ATOM 6311 C C . GLY C 1 217 ? -23.385 -30.444 -36.714 1.00 150.52 196 GLY C C 1
ATOM 6312 O O . GLY C 1 217 ? -24.099 -29.708 -37.400 1.00 153.89 196 GLY C O 1
ATOM 6313 N N . ILE C 1 218 ? -22.240 -30.993 -37.164 1.00 146.55 197 ILE C N 1
ATOM 6314 C CA . ILE C 1 218 ? -21.669 -30.809 -38.502 1.00 147.52 197 ILE C CA 1
ATOM 6315 C C . ILE C 1 218 ? -21.854 -32.102 -39.316 1.00 156.20 197 ILE C C 1
ATOM 6316 O O . ILE C 1 218 ? -22.235 -32.031 -40.487 1.00 160.26 197 ILE C O 1
ATOM 6321 N N . LEU C 1 219 ? -21.576 -33.273 -38.683 1.00 152.30 198 LEU C N 1
ATOM 6322 C CA . LEU C 1 219 ? -21.652 -34.633 -39.238 1.00 183.45 198 LEU C CA 1
ATOM 6323 C C . LEU C 1 219 ? -20.705 -34.784 -40.433 1.00 194.94 198 LEU C C 1
ATOM 6324 O O . LEU C 1 219 ? -19.495 -34.629 -40.280 1.00 142.75 198 LEU C O 1
ATOM 6329 N N . CYS C 1 226 ? -28.553 -20.124 -35.792 1.00 146.43 205 CYS C N 1
ATOM 6330 C CA . CYS C 1 226 ? -27.199 -20.625 -35.579 1.00 141.10 205 CYS C CA 1
ATOM 6331 C C . CYS C 1 226 ? -26.221 -19.973 -36.557 1.00 141.67 205 CYS C C 1
ATOM 6332 O O . CYS C 1 226 ? -26.528 -19.851 -37.745 1.00 143.81 205 CYS C O 1
ATOM 6335 N N . ASP C 1 227 ? -25.037 -19.570 -36.054 1.00 135.79 206 ASP C N 1
ATOM 6336 C CA . ASP C 1 227 ? -23.988 -18.932 -36.855 1.00 133.29 206 ASP C CA 1
ATOM 6337 C C . ASP C 1 227 ? -22.585 -19.148 -36.246 1.00 132.02 206 ASP C C 1
ATOM 6338 O O . ASP C 1 227 ? -21.643 -18.443 -36.622 1.00 130.56 206 ASP C O 1
ATOM 6343 N N . TRP C 1 228 ? -22.450 -20.106 -35.295 1.00 127.44 207 TRP C N 1
ATOM 6344 C CA . TRP C 1 228 ? -21.188 -20.449 -34.614 1.00 123.16 207 TRP C CA 1
ATOM 6345 C C . TRP C 1 228 ? -21.191 -21.917 -34.155 1.00 125.24 207 TRP C C 1
ATOM 6346 O O . TRP C 1 228 ? -22.178 -22.367 -33.567 1.00 126.51 207 TRP C O 1
ATOM 6357 N N . VAL C 1 229 ? -20.083 -22.652 -34.404 1.00 119.81 208 VAL C N 1
ATOM 6358 C CA . VAL C 1 229 ? -19.909 -24.062 -34.003 1.00 118.68 208 VAL C CA 1
ATOM 6359 C C . VAL C 1 229 ? -18.475 -24.324 -33.509 1.00 116.83 208 VAL C C 1
ATOM 6360 O O . VAL C 1 229 ? -17.536 -23.666 -33.962 1.00 114.96 208 VAL C O 1
ATOM 6364 N N . ARG C 1 230 ? -18.316 -25.309 -32.605 1.00 111.34 209 ARG C N 1
ATOM 6365 C CA . ARG C 1 230 ? -17.013 -25.746 -32.100 1.00 108.21 209 ARG C CA 1
ATOM 6366 C C . ARG C 1 230 ? -16.945 -27.290 -32.143 1.00 112.97 209 ARG C C 1
ATOM 6367 O O . ARG C 1 230 ? -17.800 -27.953 -31.548 1.00 113.51 209 ARG C O 1
ATOM 6375 N N . PRO C 1 231 ? -15.976 -27.886 -32.884 1.00 108.47 210 PRO C N 1
ATOM 6376 C CA . PRO C 1 231 ? -15.913 -29.357 -32.971 1.00 110.41 210 PRO C CA 1
ATOM 6377 C C . PRO C 1 231 ? -15.411 -30.009 -31.674 1.00 112.69 210 PRO C C 1
ATOM 6378 O O . PRO C 1 231 ? -15.101 -29.315 -30.705 1.00 109.50 210 PRO C O 1
ATOM 6382 N N . GLY C 1 232 ? -15.372 -31.341 -31.662 1.00 108.90 211 GLY C N 1
ATOM 6383 C CA . GLY C 1 232 ? -14.922 -32.124 -30.516 1.00 107.63 211 GLY C CA 1
ATOM 6384 C C . GLY C 1 232 ? -13.468 -32.527 -30.627 1.00 110.08 211 GLY C C 1
ATOM 6385 O O . GLY C 1 232 ? -12.620 -32.004 -29.899 1.00 106.70 211 GLY C O 1
ATOM 6386 N N . VAL C 1 233 ? -13.176 -33.474 -31.539 1.00 105.89 212 VAL C N 1
ATOM 6387 C CA . VAL C 1 233 ? -11.832 -33.992 -31.816 1.00 104.20 212 VAL C CA 1
ATOM 6388 C C . VAL C 1 233 ? -11.733 -34.371 -33.325 1.00 109.15 212 VAL C C 1
ATOM 6389 O O . VAL C 1 233 ? -10.664 -34.767 -33.798 1.00 108.40 212 VAL C O 1
ATOM 6393 N N . ILE C 1 234 ? -12.844 -34.182 -34.076 1.00 105.39 213 ILE C N 1
ATOM 6394 C CA . ILE C 1 234 ? -12.977 -34.462 -35.515 1.00 108.61 213 ILE C CA 1
ATOM 6395 C C . ILE C 1 234 ? -12.034 -33.592 -36.371 1.00 110.99 213 ILE C C 1
ATOM 6396 O O . ILE C 1 234 ? -11.810 -33.919 -37.537 1.00 113.93 213 ILE C O 1
ATOM 6401 N N . LEU C 1 235 ? -11.461 -32.519 -35.788 1.00 104.17 214 LEU C N 1
ATOM 6402 C CA . LEU C 1 235 ? -10.530 -31.617 -36.467 1.00 103.33 214 LEU C CA 1
ATOM 6403 C C . LEU C 1 235 ? -9.142 -32.265 -36.649 1.00 106.97 214 LEU C C 1
ATOM 6404 O O . LEU C 1 235 ? -8.309 -31.727 -37.384 1.00 107.65 214 LEU C O 1
ATOM 6409 N N . TYR C 1 236 ? -8.907 -33.423 -35.997 1.00 101.85 215 TYR C N 1
ATOM 6410 C CA . TYR C 1 236 ? -7.659 -34.189 -36.064 1.00 101.93 215 TYR C CA 1
ATOM 6411 C C . TYR C 1 236 ? -7.826 -35.480 -36.890 1.00 109.71 215 TYR C C 1
ATOM 6412 O O . TYR C 1 236 ? -6.832 -36.113 -37.250 1.00 109.75 215 TYR C O 1
ATOM 6421 N N . GLY C 1 237 ? -9.074 -35.841 -37.185 1.00 105.96 216 GLY C N 1
ATOM 6422 C CA . GLY C 1 237 ? -9.416 -37.037 -37.949 1.00 110.45 216 GLY C CA 1
ATOM 6423 C C . GLY C 1 237 ? -9.815 -38.212 -37.078 1.00 114.99 216 GLY C C 1
ATOM 6424 O O . GLY C 1 237 ? -9.628 -39.368 -37.468 1.00 117.04 216 GLY C O 1
ATOM 6425 N N . VAL C 1 238 ? -10.365 -37.917 -35.883 1.00 109.12 217 VAL C N 1
ATOM 6426 C CA . VAL C 1 238 ? -10.807 -38.903 -34.890 1.00 109.45 217 VAL C CA 1
ATOM 6427 C C . VAL C 1 238 ? -12.314 -38.726 -34.652 1.00 116.00 217 VAL C C 1
ATOM 6428 O O . VAL C 1 238 ? -12.757 -37.608 -34.387 1.00 113.89 217 VAL C O 1
ATOM 6432 N N . SER C 1 239 ? -13.095 -39.820 -34.734 1.00 112.83 218 SER C N 1
ATOM 6433 C CA . SER C 1 239 ? -14.542 -39.778 -34.498 1.00 115.50 218 SER C CA 1
ATOM 6434 C C . SER C 1 239 ? -14.825 -39.733 -32.978 1.00 118.45 218 SER C C 1
ATOM 6435 O O . SER C 1 239 ? -14.177 -40.472 -32.230 1.00 117.36 218 SER C O 1
ATOM 6438 N N . PRO C 1 240 ? -15.753 -38.865 -32.488 1.00 113.49 219 PRO C N 1
ATOM 6439 C CA . PRO C 1 240 ? -15.967 -38.762 -31.034 1.00 111.88 219 PRO C CA 1
ATOM 6440 C C . PRO C 1 240 ? -16.947 -39.779 -30.439 1.00 120.31 219 PRO C C 1
ATOM 6441 O O . PRO C 1 240 ? -16.883 -40.007 -29.229 1.00 119.02 219 PRO C O 1
ATOM 6445 N N . PHE C 1 241 ? -17.851 -40.372 -31.250 1.00 117.67 220 PHE C N 1
ATOM 6446 C CA . PHE C 1 241 ? -18.833 -41.341 -30.751 1.00 122.23 220 PHE C CA 1
ATOM 6447 C C . PHE C 1 241 ? -18.179 -42.710 -30.394 1.00 127.27 220 PHE C C 1
ATOM 6448 O O . PHE C 1 241 ? -18.344 -43.114 -29.242 1.00 127.64 220 PHE C O 1
ATOM 6456 N N . PRO C 1 242 ? -17.454 -43.456 -31.277 1.00 122.45 221 PRO C N 1
ATOM 6457 C CA . PRO C 1 242 ? -17.098 -43.186 -32.684 1.00 122.79 221 PRO C CA 1
ATOM 6458 C C . PRO C 1 242 ? -18.073 -43.780 -33.717 1.00 132.71 221 PRO C C 1
ATOM 6459 O O . PRO C 1 242 ? -17.926 -43.493 -34.908 1.00 133.44 221 PRO C O 1
ATOM 6463 N N . ASN C 1 243 ? -19.071 -44.583 -33.259 1.00 129.52 222 ASN C N 1
ATOM 6464 C CA . ASN C 1 243 ? -20.072 -45.299 -34.064 1.00 136.28 222 ASN C CA 1
ATOM 6465 C C . ASN C 1 243 ? -19.357 -46.247 -35.050 1.00 143.14 222 ASN C C 1
ATOM 6466 O O . ASN C 1 243 ? -19.514 -46.130 -36.269 1.00 145.55 222 ASN C O 1
ATOM 6471 N N . THR C 1 244 ? -18.558 -47.186 -34.483 1.00 137.84 223 THR C N 1
ATOM 6472 C CA . THR C 1 244 ? -17.725 -48.207 -35.149 1.00 140.05 223 THR C CA 1
ATOM 6473 C C . THR C 1 244 ? -16.769 -47.533 -36.161 1.00 141.85 223 THR C C 1
ATOM 6474 O O . THR C 1 244 ? -16.815 -47.823 -37.362 1.00 145.68 223 THR C O 1
ATOM 6478 N N . VAL C 1 245 ? -15.899 -46.631 -35.641 1.00 133.77 224 VAL C N 1
ATOM 6479 C CA . VAL C 1 245 ? -14.890 -45.833 -36.363 1.00 130.71 224 VAL C CA 1
ATOM 6480 C C . VAL C 1 245 ? -15.593 -44.999 -37.462 1.00 137.82 224 VAL C C 1
ATOM 6481 O O . VAL C 1 245 ? -15.986 -43.863 -37.192 1.00 135.96 224 VAL C O 1
ATOM 6485 N N . ALA C 1 246 ? -15.760 -45.580 -38.682 1.00 134.94 225 ALA C N 1
ATOM 6486 C CA . ALA C 1 246 ? -16.410 -45.017 -39.877 1.00 138.86 225 ALA C CA 1
ATOM 6487 C C . ALA C 1 246 ? -15.928 -43.583 -40.244 1.00 138.87 225 ALA C C 1
ATOM 6488 O O . ALA C 1 246 ? -16.667 -42.838 -40.895 1.00 140.84 225 ALA C O 1
ATOM 6490 N N . ALA C 1 247 ? -14.678 -43.223 -39.877 1.00 131.06 226 ALA C N 1
ATOM 6491 C CA . ALA C 1 247 ? -14.094 -41.909 -40.168 1.00 127.85 226 ALA C CA 1
ATOM 6492 C C . ALA C 1 247 ? -13.484 -41.891 -41.584 1.00 135.23 226 ALA C C 1
ATOM 6493 O O . ALA C 1 247 ? -12.272 -41.723 -41.754 1.00 133.15 226 ALA C O 1
ATOM 6495 N N . ASP C 1 248 ? -14.349 -42.069 -42.601 1.00 132.84 227 ASP C N 1
ATOM 6496 C CA . ASP C 1 248 ? -13.973 -42.116 -44.016 1.00 137.58 227 ASP C CA 1
ATOM 6497 C C . ASP C 1 248 ? -14.496 -40.909 -44.805 1.00 142.95 227 ASP C C 1
ATOM 6498 O O . ASP C 1 248 ? -13.920 -40.581 -45.845 1.00 145.77 227 ASP C O 1
ATOM 6503 N N . TYR C 1 249 ? -15.584 -40.262 -44.326 1.00 137.72 228 TYR C N 1
ATOM 6504 C CA . TYR C 1 249 ? -16.190 -39.102 -44.988 1.00 139.25 228 TYR C CA 1
ATOM 6505 C C . TYR C 1 249 ? -15.280 -37.865 -44.828 1.00 137.47 228 TYR C C 1
ATOM 6506 O O . TYR C 1 249 ? -15.439 -37.065 -43.903 1.00 131.71 228 TYR C O 1
ATOM 6515 N N . ASP C 1 250 ? -14.289 -37.758 -45.746 1.00 133.60 229 ASP C N 1
ATOM 6516 C CA . ASP C 1 250 ? -13.261 -36.711 -45.848 1.00 130.11 229 ASP C CA 1
ATOM 6517 C C . ASP C 1 250 ? -12.478 -36.522 -44.519 1.00 125.70 229 ASP C C 1
ATOM 6518 O O . ASP C 1 250 ? -12.081 -35.403 -44.179 1.00 121.20 229 ASP C O 1
ATOM 6523 N N . LEU C 1 251 ? -12.236 -37.634 -43.794 1.00 120.23 230 LEU C N 1
ATOM 6524 C CA . LEU C 1 251 ? -11.505 -37.645 -42.526 1.00 113.26 230 LEU C CA 1
ATOM 6525 C C . LEU C 1 251 ? -10.166 -38.364 -42.677 1.00 115.54 230 LEU C C 1
ATOM 6526 O O . LEU C 1 251 ? -10.125 -39.542 -43.048 1.00 118.50 230 LEU C O 1
ATOM 6531 N N . GLN C 1 252 ? -9.073 -37.635 -42.404 1.00 109.31 231 GLN C N 1
ATOM 6532 C CA . GLN C 1 252 ? -7.702 -38.134 -42.475 1.00 107.80 231 GLN C CA 1
ATOM 6533 C C . GLN C 1 252 ? -7.021 -37.973 -41.111 1.00 104.66 231 GLN C C 1
ATOM 6534 O O . GLN C 1 252 ? -7.026 -36.860 -40.574 1.00 100.72 231 GLN C O 1
ATOM 6540 N N . PRO C 1 253 ? -6.458 -39.052 -40.510 1.00 99.60 232 PRO C N 1
ATOM 6541 C CA . PRO C 1 253 ? -5.815 -38.898 -39.192 1.00 94.21 232 PRO C CA 1
ATOM 6542 C C . PRO C 1 253 ? -4.487 -38.158 -39.318 1.00 96.68 232 PRO C C 1
ATOM 6543 O O . PRO C 1 253 ? -3.700 -38.455 -40.220 1.00 99.54 232 PRO C O 1
ATOM 6547 N N . VAL C 1 254 ? -4.256 -37.170 -38.434 1.00 90.70 233 VAL C N 1
ATOM 6548 C CA . VAL C 1 254 ? -3.047 -36.340 -38.468 1.00 89.34 233 VAL C CA 1
ATOM 6549 C C . VAL C 1 254 ? -1.844 -37.060 -37.827 1.00 91.21 233 VAL C C 1
ATOM 6550 O O . VAL C 1 254 ? -0.780 -37.111 -38.447 1.00 92.51 233 VAL C O 1
ATOM 6554 N N . MET C 1 255 ? -2.013 -37.623 -36.614 1.00 85.42 234 MET C N 1
ATOM 6555 C CA . MET C 1 255 ? -0.940 -38.311 -35.898 1.00 83.74 234 MET C CA 1
ATOM 6556 C C . MET C 1 255 ? -0.749 -39.730 -36.418 1.00 90.53 234 MET C C 1
ATOM 6557 O O . MET C 1 255 ? -1.665 -40.555 -36.347 1.00 91.07 234 MET C O 1
ATOM 6562 N N . THR C 1 256 ? 0.466 -40.010 -36.912 1.00 86.33 235 THR C N 1
ATOM 6563 C CA . THR C 1 256 ? 0.876 -41.321 -37.412 1.00 89.16 235 THR C CA 1
ATOM 6564 C C . THR C 1 256 ? 2.023 -41.799 -36.519 1.00 90.26 235 THR C C 1
ATOM 6565 O O . THR C 1 256 ? 3.165 -41.373 -36.708 1.00 89.38 235 THR C O 1
ATOM 6569 N N . LEU C 1 257 ? 1.704 -42.627 -35.502 1.00 84.19 236 LEU C N 1
ATOM 6570 C CA . LEU C 1 257 ? 2.696 -43.127 -34.549 1.00 82.38 236 LEU C CA 1
ATOM 6571 C C . LEU C 1 257 ? 3.594 -44.178 -35.214 1.00 88.88 236 LEU C C 1
ATOM 6572 O O . LEU C 1 257 ? 3.243 -45.358 -35.288 1.00 90.54 236 LEU C O 1
ATOM 6577 N N . LYS C 1 258 ? 4.749 -43.719 -35.717 1.00 83.98 237 LYS C N 1
ATOM 6578 C CA . LYS C 1 258 ? 5.748 -44.555 -36.378 1.00 86.89 237 LYS C CA 1
ATOM 6579 C C . LYS C 1 258 ? 6.789 -45.037 -35.369 1.00 89.52 237 LYS C C 1
ATOM 6580 O O . LYS C 1 258 ? 6.940 -44.442 -34.300 1.00 85.63 237 LYS C O 1
ATOM 6586 N N . THR C 1 259 ? 7.506 -46.119 -35.712 1.00 85.96 238 THR C N 1
ATOM 6587 C CA . THR C 1 259 ? 8.573 -46.698 -34.891 1.00 86.04 238 THR C CA 1
ATOM 6588 C C . THR C 1 259 ? 9.637 -47.314 -35.833 1.00 92.67 238 THR C C 1
ATOM 6589 O O . THR C 1 259 ? 9.689 -46.952 -37.010 1.00 94.85 238 THR C O 1
ATOM 6593 N N . GLN C 1 260 ? 10.514 -48.182 -35.303 1.00 87.92 239 GLN C N 1
ATOM 6594 C CA . GLN C 1 260 ? 11.563 -48.855 -36.071 1.00 92.38 239 GLN C CA 1
ATOM 6595 C C . GLN C 1 260 ? 11.639 -50.324 -35.663 1.00 96.94 239 GLN C C 1
ATOM 6596 O O . GLN C 1 260 ? 11.151 -50.683 -34.591 1.00 93.73 239 GLN C O 1
ATOM 6602 N N . LEU C 1 261 ? 12.245 -51.170 -36.515 1.00 93.99 240 LEU C N 1
ATOM 6603 C CA . LEU C 1 261 ? 12.450 -52.594 -36.237 1.00 95.63 240 LEU C CA 1
ATOM 6604 C C . LEU C 1 261 ? 13.913 -52.831 -35.857 1.00 101.01 240 LEU C C 1
ATOM 6605 O O . LEU C 1 261 ? 14.811 -52.476 -36.627 1.00 103.37 240 LEU C O 1
ATOM 6610 N N . ILE C 1 262 ? 14.149 -53.390 -34.653 1.00 95.28 241 ILE C N 1
ATOM 6611 C CA . ILE C 1 262 ? 15.491 -53.665 -34.122 1.00 96.64 241 ILE C CA 1
ATOM 6612 C C . ILE C 1 262 ? 16.152 -54.766 -34.966 1.00 106.68 241 ILE C C 1
ATOM 6613 O O . ILE C 1 262 ? 17.165 -54.501 -35.617 1.00 109.12 241 ILE C O 1
ATOM 6618 N N . ALA C 1 263 ? 15.565 -55.984 -34.960 1.00 103.04 242 ALA C N 1
ATOM 6619 C CA . ALA C 1 263 ? 16.037 -57.156 -35.701 1.00 108.07 242 ALA C CA 1
ATOM 6620 C C . ALA C 1 263 ? 14.938 -58.218 -35.803 1.00 112.88 242 ALA C C 1
ATOM 6621 O O . ALA C 1 263 ? 14.316 -58.560 -34.795 1.00 110.56 242 ALA C O 1
ATOM 6623 N N . VAL C 1 264 ? 14.702 -58.735 -37.021 1.00 110.73 243 VAL C N 1
ATOM 6624 C CA . VAL C 1 264 ? 13.701 -59.775 -37.276 1.00 113.24 243 VAL C CA 1
ATOM 6625 C C . VAL C 1 264 ? 14.302 -61.148 -36.869 1.00 119.70 243 VAL C C 1
ATOM 6626 O O . VAL C 1 264 ? 15.485 -61.405 -37.119 1.00 121.89 243 VAL C O 1
ATOM 6630 N N . ARG C 1 265 ? 13.495 -61.991 -36.193 1.00 115.76 244 ARG C N 1
ATOM 6631 C CA . ARG C 1 265 ? 13.912 -63.312 -35.707 1.00 118.92 244 ARG C CA 1
ATOM 6632 C C . ARG C 1 265 ? 12.965 -64.419 -36.212 1.00 127.49 244 ARG C C 1
ATOM 6633 O O . ARG C 1 265 ? 11.755 -64.231 -36.157 1.00 125.56 244 ARG C O 1
ATOM 6641 N N . ASP C 1 266 ? 13.482 -65.572 -36.695 1.00 125.98 245 ASP C N 1
ATOM 6642 C CA . ASP C 1 266 ? 14.903 -65.913 -36.801 1.00 128.75 245 ASP C CA 1
ATOM 6643 C C . ASP C 1 266 ? 15.289 -66.149 -38.257 1.00 282.07 245 ASP C C 1
ATOM 6644 O O . ASP C 1 266 ? 16.249 -65.556 -38.745 1.00 282.50 245 ASP C O 1
ATOM 6649 N N . ASP C 1 282 ? 0.811 -69.162 -33.030 1.00 228.97 261 ASP C N 1
ATOM 6650 C CA . ASP C 1 282 ? 2.251 -68.980 -32.866 1.00 228.76 261 ASP C CA 1
ATOM 6651 C C . ASP C 1 282 ? 3.021 -70.162 -33.468 1.00 228.59 261 ASP C C 1
ATOM 6652 O O . ASP C 1 282 ? 2.663 -71.318 -33.232 1.00 228.62 261 ASP C O 1
ATOM 6657 N N . ARG C 1 283 ? 4.065 -69.860 -34.267 1.00 250.25 262 ARG C N 1
ATOM 6658 C CA . ARG C 1 283 ? 4.895 -70.862 -34.946 1.00 250.99 262 ARG C CA 1
ATOM 6659 C C . ARG C 1 283 ? 6.390 -70.635 -34.671 1.00 251.32 262 ARG C C 1
ATOM 6660 O O . ARG C 1 283 ? 7.079 -71.584 -34.297 1.00 251.64 262 ARG C O 1
ATOM 6668 N N . ASP C 1 284 ? 6.779 -69.385 -34.951 1.00 241.15 263 ASP C N 1
ATOM 6669 C CA . ASP C 1 284 ? 8.132 -68.844 -34.948 1.00 240.95 263 ASP C CA 1
ATOM 6670 C C . ASP C 1 284 ? 9.182 -69.869 -35.290 1.00 240.94 263 ASP C C 1
ATOM 6671 O O . ASP C 1 284 ? 9.507 -70.701 -34.444 1.00 240.86 263 ASP C O 1
ATOM 6676 N N . THR C 1 285 ? 9.767 -69.826 -36.488 1.00 248.62 264 THR C N 1
ATOM 6677 C CA . THR C 1 285 ? 9.450 -69.022 -37.695 1.00 249.07 264 THR C CA 1
ATOM 6678 C C . THR C 1 285 ? 9.701 -67.497 -37.497 1.00 248.97 264 THR C C 1
ATOM 6679 O O . THR C 1 285 ? 10.388 -67.103 -36.551 1.00 248.53 264 THR C O 1
ATOM 6683 N N . ARG C 1 286 ? 9.202 -66.664 -38.440 1.00 217.06 265 ARG C N 1
ATOM 6684 C CA . ARG C 1 286 ? 9.390 -65.212 -38.469 1.00 153.42 265 ARG C CA 1
ATOM 6685 C C . ARG C 1 286 ? 8.540 -64.474 -37.428 1.00 148.41 265 ARG C C 1
ATOM 6686 O O . ARG C 1 286 ? 7.330 -64.689 -37.330 1.00 148.24 265 ARG C O 1
ATOM 6694 N N . LEU C 1 287 ? 9.204 -63.580 -36.669 1.00 143.14 266 LEU C N 1
ATOM 6695 C CA . LEU C 1 287 ? 8.656 -62.730 -35.609 1.00 142.16 266 LEU C CA 1
ATOM 6696 C C . LEU C 1 287 ? 9.522 -61.468 -35.481 1.00 141.27 266 LEU C C 1
ATOM 6697 O O . LEU C 1 287 ? 10.737 -61.570 -35.289 1.00 140.28 266 LEU C O 1
ATOM 6702 N N . GLY C 1 288 ? 8.895 -60.303 -35.619 1.00 137.52 267 GLY C N 1
ATOM 6703 C CA . GLY C 1 288 ? 9.569 -59.011 -35.558 1.00 133.74 267 GLY C CA 1
ATOM 6704 C C . GLY C 1 288 ? 9.399 -58.283 -34.242 1.00 129.85 267 GLY C C 1
ATOM 6705 O O . GLY C 1 288 ? 8.405 -58.489 -33.543 1.00 128.40 267 GLY C O 1
ATOM 6706 N N . VAL C 1 289 ? 10.371 -57.420 -33.897 1.00 125.62 268 VAL C N 1
ATOM 6707 C CA . VAL C 1 289 ? 10.342 -56.632 -32.662 1.00 123.17 268 VAL C CA 1
ATOM 6708 C C . VAL C 1 289 ? 10.479 -55.134 -33.019 1.00 122.95 268 VAL C C 1
ATOM 6709 O O . VAL C 1 289 ? 11.386 -54.750 -33.763 1.00 123.23 268 VAL C O 1
ATOM 6713 N N . ILE C 1 290 ? 9.534 -54.311 -32.521 1.00 118.75 269 ILE C N 1
ATOM 6714 C CA . ILE C 1 290 ? 9.480 -52.862 -32.759 1.00 115.51 269 ILE C CA 1
ATOM 6715 C C . ILE C 1 290 ? 9.879 -52.096 -31.490 1.00 113.62 269 ILE C C 1
ATOM 6716 O O . ILE C 1 290 ? 9.527 -52.515 -30.385 1.00 112.71 269 ILE C O 1
ATOM 6721 N N . ALA C 1 291 ? 10.621 -50.980 -31.659 1.00 109.35 270 ALA C N 1
ATOM 6722 C CA . ALA C 1 291 ? 11.142 -50.161 -30.562 1.00 107.56 270 ALA C CA 1
ATOM 6723 C C . ALA C 1 291 ? 10.128 -49.112 -30.035 1.00 107.60 270 ALA C C 1
ATOM 6724 O O . ALA C 1 291 ? 10.269 -47.911 -30.289 1.00 107.22 270 ALA C O 1
ATOM 6726 N N . ILE C 1 292 ? 9.132 -49.592 -29.261 1.00 103.53 271 ILE C N 1
ATOM 6727 C CA . ILE C 1 292 ? 8.092 -48.819 -28.562 1.00 99.99 271 ILE C CA 1
ATOM 6728 C C . ILE C 1 292 ? 7.609 -49.658 -27.370 1.00 103.02 271 ILE C C 1
ATOM 6729 O O . ILE C 1 292 ? 7.208 -50.808 -27.549 1.00 104.67 271 ILE C O 1
ATOM 6734 N N . GLY C 1 293 ? 7.683 -49.083 -26.174 1.00 99.18 272 GLY C N 1
ATOM 6735 C CA . GLY C 1 293 ? 7.273 -49.752 -24.944 1.00 99.20 272 GLY C CA 1
ATOM 6736 C C . GLY C 1 293 ? 6.262 -48.991 -24.111 1.00 99.52 272 GLY C C 1
ATOM 6737 O O . GLY C 1 293 ? 5.691 -48.002 -24.581 1.00 96.45 272 GLY C O 1
ATOM 6738 N N . TYR C 1 294 ? 6.036 -49.444 -22.854 1.00 97.47 273 TYR C N 1
ATOM 6739 C CA . TYR C 1 294 ? 5.095 -48.789 -21.940 1.00 95.97 273 TYR C CA 1
ATOM 6740 C C . TYR C 1 294 ? 5.663 -47.465 -21.406 1.00 96.10 273 TYR C C 1
ATOM 6741 O O . TYR C 1 294 ? 4.895 -46.589 -21.004 1.00 94.32 273 TYR C O 1
ATOM 6750 N N . GLY C 1 295 ? 6.989 -47.333 -21.437 1.00 92.84 274 GLY C N 1
ATOM 6751 C CA . GLY C 1 295 ? 7.702 -46.135 -21.010 1.00 91.94 274 GLY C CA 1
ATOM 6752 C C . GLY C 1 295 ? 7.754 -45.057 -22.076 1.00 92.98 274 GLY C C 1
ATOM 6753 O O . GLY C 1 295 ? 8.345 -43.999 -21.852 1.00 92.19 274 GLY C O 1
ATOM 6754 N N . ASP C 1 296 ? 7.148 -45.334 -23.250 1.00 89.30 275 ASP C N 1
ATOM 6755 C CA . ASP C 1 296 ? 7.061 -44.432 -24.400 1.00 88.25 275 ASP C CA 1
ATOM 6756 C C . ASP C 1 296 ? 5.668 -43.807 -24.504 1.00 87.84 275 ASP C C 1
ATOM 6757 O O . ASP C 1 296 ? 5.527 -42.716 -25.059 1.00 86.78 275 ASP C O 1
ATOM 6762 N N . GLY C 1 297 ? 4.666 -44.508 -23.973 1.00 83.44 276 GLY C N 1
ATOM 6763 C CA . GLY C 1 297 ? 3.275 -44.073 -23.974 1.00 82.88 276 GLY C CA 1
ATOM 6764 C C . GLY C 1 297 ? 2.284 -45.145 -24.371 1.00 85.56 276 GLY C C 1
ATOM 6765 O O . GLY C 1 297 ? 1.079 -44.949 -24.207 1.00 85.29 276 GLY C O 1
ATOM 6766 N N . TYR C 1 298 ? 2.775 -46.283 -24.894 1.00 81.99 277 TYR C N 1
ATOM 6767 C CA . TYR C 1 298 ? 1.946 -47.404 -25.346 1.00 83.31 277 TYR C CA 1
ATOM 6768 C C . TYR C 1 298 ? 1.330 -48.173 -24.158 1.00 86.49 277 TYR C C 1
ATOM 6769 O O . TYR C 1 298 ? 2.029 -48.415 -23.174 1.00 86.34 277 TYR C O 1
ATOM 6778 N N . PRO C 1 299 ? 0.044 -48.588 -24.215 1.00 83.84 278 PRO C N 1
ATOM 6779 C CA . PRO C 1 299 ? -0.515 -49.348 -23.083 1.00 86.06 278 PRO C CA 1
ATOM 6780 C C . PRO C 1 299 ? -0.125 -50.831 -23.137 1.00 91.87 278 PRO C C 1
ATOM 6781 O O . PRO C 1 299 ? -0.090 -51.427 -24.216 1.00 93.14 278 PRO C O 1
ATOM 6785 N N . ARG C 1 300 ? 0.178 -51.423 -21.969 1.00 89.40 279 ARG C N 1
ATOM 6786 C CA . ARG C 1 300 ? 0.551 -52.837 -21.862 1.00 92.62 279 ARG C CA 1
ATOM 6787 C C . ARG C 1 300 ? -0.686 -53.685 -21.463 1.00 100.11 279 ARG C C 1
ATOM 6788 O O . ARG C 1 300 ? -0.574 -54.894 -21.246 1.00 103.71 279 ARG C O 1
ATOM 6796 N N . MET C 1 301 ? -1.862 -53.022 -21.420 1.00 97.67 280 MET C N 1
ATOM 6797 C CA . MET C 1 301 ? -3.196 -53.496 -21.034 1.00 100.84 280 MET C CA 1
ATOM 6798 C C . MET C 1 301 ? -3.590 -54.882 -21.588 1.00 108.82 280 MET C C 1
ATOM 6799 O O . MET C 1 301 ? -3.368 -55.879 -20.899 1.00 112.05 280 MET C O 1
ATOM 6804 N N . ALA C 1 302 ? -4.221 -54.939 -22.785 1.00 118.39 281 ALA C N 1
ATOM 6805 C CA . ALA C 1 302 ? -4.702 -56.180 -23.395 1.00 120.85 281 ALA C CA 1
ATOM 6806 C C . ALA C 1 302 ? -3.700 -56.736 -24.429 1.00 122.70 281 ALA C C 1
ATOM 6807 O O . ALA C 1 302 ? -3.571 -56.169 -25.521 1.00 120.94 281 ALA C O 1
ATOM 6809 N N . PRO C 1 303 ? -2.983 -57.845 -24.106 1.00 89.73 282 PRO C N 1
ATOM 6810 C CA . PRO C 1 303 ? -2.014 -58.395 -25.070 1.00 90.38 282 PRO C CA 1
ATOM 6811 C C . PRO C 1 303 ? -2.641 -59.383 -26.059 1.00 91.70 282 PRO C C 1
ATOM 6812 O O . PRO C 1 303 ? -3.632 -60.042 -25.735 1.00 91.02 282 PRO C O 1
ATOM 6816 N N . ASN C 1 304 ? -2.040 -59.478 -27.269 1.00 123.48 283 ASN C N 1
ATOM 6817 C CA . ASN C 1 304 ? -2.405 -60.348 -28.400 1.00 125.95 283 ASN C CA 1
ATOM 6818 C C . ASN C 1 304 ? -3.743 -59.945 -29.050 1.00 127.44 283 ASN C C 1
ATOM 6819 O O . ASN C 1 304 ? -4.770 -59.842 -28.374 1.00 128.24 283 ASN C O 1
ATOM 6824 N N . GLY C 1 305 ? -3.696 -59.729 -30.365 1.00 86.94 284 GLY C N 1
ATOM 6825 C CA . GLY C 1 305 ? -4.841 -59.332 -31.182 1.00 86.76 284 GLY C CA 1
ATOM 6826 C C . GLY C 1 305 ? -4.845 -57.879 -31.625 1.00 87.32 284 GLY C C 1
ATOM 6827 O O . GLY C 1 305 ? -5.649 -57.496 -32.481 1.00 87.23 284 GLY C O 1
ATOM 6828 N N . THR C 1 306 ? -3.951 -57.059 -31.035 1.00 118.14 285 THR C N 1
ATOM 6829 C CA . THR C 1 306 ? -3.796 -55.630 -31.316 1.00 114.23 285 THR C CA 1
ATOM 6830 C C . THR C 1 306 ? -3.211 -55.450 -32.736 1.00 117.50 285 THR C C 1
ATOM 6831 O O . THR C 1 306 ? -2.175 -56.046 -33.044 1.00 117.72 285 THR C O 1
ATOM 6835 N N . PRO C 1 307 ? -3.867 -54.665 -33.623 1.00 106.72 286 PRO C N 1
ATOM 6836 C CA . PRO C 1 307 ? -3.337 -54.518 -34.989 1.00 107.78 286 PRO C CA 1
ATOM 6837 C C . PRO C 1 307 ? -2.186 -53.517 -35.092 1.00 106.36 286 PRO C C 1
ATOM 6838 O O . PRO C 1 307 ? -2.194 -52.477 -34.431 1.00 102.00 286 PRO C O 1
ATOM 6842 N N . VAL C 1 308 ? -1.182 -53.861 -35.919 1.00 103.78 287 VAL C N 1
ATOM 6843 C CA . VAL C 1 308 ? 0.009 -53.056 -36.221 1.00 101.19 287 VAL C CA 1
ATOM 6844 C C . VAL C 1 308 ? 0.226 -53.132 -37.741 1.00 107.09 287 VAL C C 1
ATOM 6845 O O . VAL C 1 308 ? 0.258 -54.234 -38.291 1.00 110.87 287 VAL C O 1
ATOM 6849 N N . LEU C 1 309 ? 0.342 -51.977 -38.420 1.00 103.46 288 LEU C N 1
ATOM 6850 C CA . LEU C 1 309 ? 0.543 -51.952 -39.870 1.00 107.61 288 LEU C CA 1
ATOM 6851 C C . LEU C 1 309 ? 2.042 -51.931 -40.197 1.00 112.21 288 LEU C C 1
ATOM 6852 O O . LEU C 1 309 ? 2.734 -50.962 -39.875 1.00 107.93 288 LEU C O 1
ATOM 6857 N N . VAL C 1 310 ? 2.536 -53.019 -40.819 1.00 111.04 289 VAL C N 1
ATOM 6858 C CA . VAL C 1 310 ? 3.937 -53.173 -41.229 1.00 112.82 289 VAL C CA 1
ATOM 6859 C C . VAL C 1 310 ? 3.967 -53.500 -42.733 1.00 123.73 289 VAL C C 1
ATOM 6860 O O . VAL C 1 310 ? 3.461 -54.547 -43.147 1.00 127.58 289 VAL C O 1
ATOM 6864 N N . ASN C 1 311 ? 4.556 -52.584 -43.537 1.00 121.28 290 ASN C N 1
ATOM 6865 C CA . ASN C 1 311 ? 4.715 -52.651 -45.000 1.00 127.82 290 ASN C CA 1
ATOM 6866 C C . ASN C 1 311 ? 3.363 -52.851 -45.722 1.00 136.24 290 ASN C C 1
ATOM 6867 O O . ASN C 1 311 ? 3.257 -53.668 -46.642 1.00 141.93 290 ASN C O 1
ATOM 6872 N N . GLY C 1 312 ? 2.353 -52.094 -45.291 1.00 131.77 291 GLY C N 1
ATOM 6873 C CA . GLY C 1 312 ? 1.004 -52.140 -45.849 1.00 135.11 291 GLY C CA 1
ATOM 6874 C C . GLY C 1 312 ? 0.096 -53.178 -45.218 1.00 140.33 291 GLY C C 1
ATOM 6875 O O . GLY C 1 312 ? -1.077 -52.898 -44.958 1.00 139.62 291 GLY C O 1
ATOM 6876 N N . ARG C 1 313 ? 0.637 -54.388 -44.975 1.00 137.57 292 ARG C N 1
ATOM 6877 C CA . ARG C 1 313 ? -0.062 -55.531 -44.387 1.00 139.00 292 ARG C CA 1
ATOM 6878 C C . ARG C 1 313 ? -0.252 -55.352 -42.871 1.00 136.98 292 ARG C C 1
ATOM 6879 O O . ARG C 1 313 ? 0.660 -54.888 -42.183 1.00 132.14 292 ARG C O 1
ATOM 6887 N N . ILE C 1 314 ? -1.438 -55.736 -42.362 1.00 134.55 293 ILE C N 1
ATOM 6888 C CA . ILE C 1 314 ? -1.789 -55.668 -40.940 1.00 129.97 293 ILE C CA 1
ATOM 6889 C C . ILE C 1 314 ? -1.265 -56.940 -40.256 1.00 133.72 293 ILE C C 1
ATOM 6890 O O . ILE C 1 314 ? -1.591 -58.049 -40.689 1.00 138.64 293 ILE C O 1
ATOM 6895 N N . VAL C 1 315 ? -0.446 -56.772 -39.200 1.00 128.82 294 VAL C N 1
ATOM 6896 C CA . VAL C 1 315 ? 0.142 -57.886 -38.447 1.00 129.65 294 VAL C CA 1
ATOM 6897 C C . VAL C 1 315 ? -0.230 -57.777 -36.943 1.00 128.44 294 VAL C C 1
ATOM 6898 O O . VAL C 1 315 ? -0.129 -56.688 -36.372 1.00 123.35 294 VAL C O 1
ATOM 6902 N N . PRO C 1 316 ? -0.690 -58.879 -36.296 1.00 126.60 295 PRO C N 1
ATOM 6903 C CA . PRO C 1 316 ? -1.107 -58.775 -34.885 1.00 123.41 295 PRO C CA 1
ATOM 6904 C C . PRO C 1 316 ? 0.049 -58.754 -33.885 1.00 123.19 295 PRO C C 1
ATOM 6905 O O . PRO C 1 316 ? 1.020 -59.498 -34.029 1.00 124.20 295 PRO C O 1
ATOM 6909 N N . LEU C 1 317 ? -0.088 -57.901 -32.851 1.00 118.45 296 LEU C N 1
ATOM 6910 C CA . LEU C 1 317 ? 0.861 -57.734 -31.748 1.00 114.87 296 LEU C CA 1
ATOM 6911 C C . LEU C 1 317 ? 0.802 -58.966 -30.842 1.00 121.79 296 LEU C C 1
ATOM 6912 O O . LEU C 1 317 ? -0.293 -59.423 -30.518 1.00 124.25 296 LEU C O 1
ATOM 6917 N N . VAL C 1 318 ? 1.969 -59.509 -30.453 1.00 119.04 297 VAL C N 1
ATOM 6918 C CA . VAL C 1 318 ? 2.059 -60.704 -29.597 1.00 121.98 297 VAL C CA 1
ATOM 6919 C C . VAL C 1 318 ? 2.860 -60.428 -28.310 1.00 123.15 297 VAL C C 1
ATOM 6920 O O . VAL C 1 318 ? 3.638 -59.477 -28.256 1.00 119.14 297 VAL C O 1
ATOM 6924 N N . GLY C 1 319 ? 2.652 -61.274 -27.299 1.00 121.67 298 GLY C N 1
ATOM 6925 C CA . GLY C 1 319 ? 3.331 -61.211 -26.007 1.00 120.10 298 GLY C CA 1
ATOM 6926 C C . GLY C 1 319 ? 3.054 -59.971 -25.179 1.00 119.73 298 GLY C C 1
ATOM 6927 O O . GLY C 1 319 ? 2.084 -59.253 -25.430 1.00 117.65 298 GLY C O 1
ATOM 6928 N N . ARG C 1 320 ? 3.923 -59.718 -24.183 1.00 116.01 299 ARG C N 1
ATOM 6929 C CA . ARG C 1 320 ? 3.830 -58.571 -23.275 1.00 112.22 299 ARG C CA 1
ATOM 6930 C C . ARG C 1 320 ? 4.698 -57.400 -23.762 1.00 110.37 299 ARG C C 1
ATOM 6931 O O . ARG C 1 320 ? 5.714 -57.614 -24.431 1.00 110.55 299 ARG C O 1
ATOM 6939 N N . VAL C 1 321 ? 4.285 -56.164 -23.422 1.00 105.48 300 VAL C N 1
ATOM 6940 C CA . VAL C 1 321 ? 4.980 -54.923 -23.789 1.00 101.14 300 VAL C CA 1
ATOM 6941 C C . VAL C 1 321 ? 6.034 -54.602 -22.713 1.00 103.55 300 VAL C C 1
ATOM 6942 O O . VAL C 1 321 ? 5.709 -54.598 -21.523 1.00 103.62 300 VAL C O 1
ATOM 6946 N N . SER C 1 322 ? 7.292 -54.345 -23.136 1.00 99.10 301 SER C N 1
ATOM 6947 C CA . SER C 1 322 ? 8.388 -53.978 -22.231 1.00 98.54 301 SER C CA 1
ATOM 6948 C C . SER C 1 322 ? 8.461 -52.440 -22.113 1.00 98.68 301 SER C C 1
ATOM 6949 O O . SER C 1 322 ? 7.538 -51.762 -22.558 1.00 97.31 301 SER C O 1
ATOM 6952 N N . MET C 1 323 ? 9.522 -51.894 -21.490 1.00 94.97 302 MET C N 1
ATOM 6953 C CA . MET C 1 323 ? 9.672 -50.451 -21.286 1.00 92.04 302 MET C CA 1
ATOM 6954 C C . MET C 1 323 ? 10.054 -49.699 -22.574 1.00 91.80 302 MET C C 1
ATOM 6955 O O . MET C 1 323 ? 9.580 -48.581 -22.776 1.00 89.24 302 MET C O 1
ATOM 6960 N N . ASP C 1 324 ? 10.919 -50.287 -23.420 1.00 88.89 303 ASP C N 1
ATOM 6961 C CA . ASP C 1 324 ? 11.401 -49.633 -24.639 1.00 88.01 303 ASP C CA 1
ATOM 6962 C C . ASP C 1 324 ? 10.981 -50.330 -25.943 1.00 90.70 303 ASP C C 1
ATOM 6963 O O . ASP C 1 324 ? 11.038 -49.694 -26.997 1.00 90.20 303 ASP C O 1
ATOM 6968 N N . MET C 1 325 ? 10.588 -51.620 -25.891 1.00 88.44 304 MET C N 1
ATOM 6969 C CA . MET C 1 325 ? 10.227 -52.374 -27.100 1.00 89.81 304 MET C CA 1
ATOM 6970 C C . MET C 1 325 ? 9.056 -53.359 -26.890 1.00 92.47 304 MET C C 1
ATOM 6971 O O . MET C 1 325 ? 8.649 -53.615 -25.757 1.00 92.36 304 MET C O 1
ATOM 6976 N N . THR C 1 326 ? 8.524 -53.900 -28.006 1.00 90.44 305 THR C N 1
ATOM 6977 C CA . THR C 1 326 ? 7.455 -54.903 -28.035 1.00 91.70 305 THR C CA 1
ATOM 6978 C C . THR C 1 326 ? 7.583 -55.749 -29.313 1.00 95.11 305 THR C C 1
ATOM 6979 O O . THR C 1 326 ? 8.028 -55.246 -30.348 1.00 95.08 305 THR C O 1
ATOM 6983 N N . THR C 1 327 ? 7.209 -57.035 -29.224 1.00 93.65 306 THR C N 1
ATOM 6984 C CA . THR C 1 327 ? 7.274 -57.970 -30.351 1.00 97.71 306 THR C CA 1
ATOM 6985 C C . THR C 1 327 ? 5.915 -58.026 -31.082 1.00 103.89 306 THR C C 1
ATOM 6986 O O . THR C 1 327 ? 4.867 -57.783 -30.477 1.00 102.28 306 THR C O 1
ATOM 6990 N N . VAL C 1 328 ? 5.957 -58.337 -32.389 1.00 101.70 307 VAL C N 1
ATOM 6991 C CA . VAL C 1 328 ? 4.790 -58.429 -33.270 1.00 103.77 307 VAL C CA 1
ATOM 6992 C C . VAL C 1 328 ? 4.961 -59.657 -34.205 1.00 113.22 307 VAL C C 1
ATOM 6993 O O . VAL C 1 328 ? 6.067 -59.914 -34.689 1.00 113.89 307 VAL C O 1
ATOM 6997 N N . ASP C 1 329 ? 3.874 -60.432 -34.409 1.00 111.70 308 ASP C N 1
ATOM 6998 C CA . ASP C 1 329 ? 3.879 -61.627 -35.258 1.00 117.37 308 ASP C CA 1
ATOM 6999 C C . ASP C 1 329 ? 3.723 -61.204 -36.715 1.00 123.51 308 ASP C C 1
ATOM 7000 O O . ASP C 1 329 ? 2.652 -60.746 -37.123 1.00 123.26 308 ASP C O 1
ATOM 7005 N N . LEU C 1 330 ? 4.837 -61.289 -37.461 1.00 120.54 309 LEU C N 1
ATOM 7006 C CA . LEU C 1 330 ? 4.989 -60.893 -38.859 1.00 122.84 309 LEU C CA 1
ATOM 7007 C C . LEU C 1 330 ? 4.441 -61.970 -39.810 1.00 134.05 309 LEU C C 1
ATOM 7008 O O . LEU C 1 330 ? 3.450 -61.724 -40.498 1.00 135.51 309 LEU C O 1
ATOM 7013 N N . GLY C 1 331 ? 5.086 -63.138 -39.830 1.00 132.80 310 GLY C N 1
ATOM 7014 C CA . GLY C 1 331 ? 4.713 -64.261 -40.684 1.00 139.67 310 GLY C CA 1
ATOM 7015 C C . GLY C 1 331 ? 5.856 -64.758 -41.552 1.00 148.67 310 GLY C C 1
ATOM 7016 O O . GLY C 1 331 ? 6.627 -63.942 -42.069 1.00 146.95 310 GLY C O 1
ATOM 7017 N N . PRO C 1 332 ? 5.992 -66.094 -41.753 1.00 157.44 311 PRO C N 1
ATOM 7018 C CA . PRO C 1 332 ? 7.108 -66.600 -42.578 1.00 160.24 311 PRO C CA 1
ATOM 7019 C C . PRO C 1 332 ? 6.910 -66.404 -44.087 1.00 242.82 311 PRO C C 1
ATOM 7020 O O . PRO C 1 332 ? 7.881 -66.508 -44.839 1.00 244.53 311 PRO C O 1
ATOM 7024 N N . GLY C 1 333 ? 5.672 -66.128 -44.504 1.00 207.57 312 GLY C N 1
ATOM 7025 C CA . GLY C 1 333 ? 5.299 -65.914 -45.899 1.00 208.01 312 GLY C CA 1
ATOM 7026 C C . GLY C 1 333 ? 5.955 -64.713 -46.552 1.00 208.23 312 GLY C C 1
ATOM 7027 O O . GLY C 1 333 ? 6.374 -64.794 -47.710 1.00 208.59 312 GLY C O 1
ATOM 7028 N N . ALA C 1 334 ? 6.051 -63.591 -45.811 1.00 244.16 313 ALA C N 1
ATOM 7029 C CA . ALA C 1 334 ? 6.659 -62.348 -46.289 1.00 244.48 313 ALA C CA 1
ATOM 7030 C C . ALA C 1 334 ? 7.933 -62.012 -45.512 1.00 243.38 313 ALA C C 1
ATOM 7031 O O . ALA C 1 334 ? 7.988 -62.209 -44.296 1.00 241.27 313 ALA C O 1
ATOM 7033 N N . THR C 1 335 ? 8.953 -61.502 -46.224 1.00 199.42 314 THR C N 1
ATOM 7034 C CA . THR C 1 335 ? 10.244 -61.116 -45.646 1.00 199.00 314 THR C CA 1
ATOM 7035 C C . THR C 1 335 ? 10.284 -59.606 -45.413 1.00 199.22 314 THR C C 1
ATOM 7036 O O . THR C 1 335 ? 9.953 -58.832 -46.317 1.00 199.21 314 THR C O 1
ATOM 7040 N N . ASP C 1 336 ? 10.683 -59.193 -44.197 1.00 232.00 315 ASP C N 1
ATOM 7041 C CA . ASP C 1 336 ? 10.780 -57.787 -43.807 1.00 143.62 315 ASP C CA 1
ATOM 7042 C C . ASP C 1 336 ? 12.105 -57.521 -43.083 1.00 144.33 315 ASP C C 1
ATOM 7043 O O . ASP C 1 336 ? 12.425 -58.193 -42.098 1.00 224.57 315 ASP C O 1
ATOM 7048 N N . LYS C 1 337 ? 12.880 -56.551 -43.602 1.00 139.16 316 LYS C N 1
ATOM 7049 C CA . LYS C 1 337 ? 14.200 -56.150 -43.102 1.00 134.83 316 LYS C CA 1
ATOM 7050 C C . LYS C 1 337 ? 14.108 -55.298 -41.828 1.00 122.13 316 LYS C C 1
ATOM 7051 O O . LYS C 1 337 ? 13.086 -54.652 -41.590 1.00 117.24 316 LYS C O 1
ATOM 7057 N N . ALA C 1 338 ? 15.187 -55.293 -41.020 1.00 118.50 317 ALA C N 1
ATOM 7058 C CA . ALA C 1 338 ? 15.268 -54.520 -39.781 1.00 112.39 317 ALA C CA 1
ATOM 7059 C C . ALA C 1 338 ? 15.427 -53.029 -40.091 1.00 116.05 317 ALA C C 1
ATOM 7060 O O . ALA C 1 338 ? 16.410 -52.621 -40.718 1.00 119.45 317 ALA C O 1
ATOM 7062 N N . GLY C 1 339 ? 14.431 -52.247 -39.681 1.00 112.36 318 GLY C N 1
ATOM 7063 C CA . GLY C 1 339 ? 14.379 -50.804 -39.893 1.00 111.49 318 GLY C CA 1
ATOM 7064 C C . GLY C 1 339 ? 13.225 -50.343 -40.762 1.00 116.36 318 GLY C C 1
ATOM 7065 O O . GLY C 1 339 ? 13.296 -49.262 -41.354 1.00 117.72 318 GLY C O 1
ATOM 7066 N N . ASP C 1 340 ? 12.145 -51.151 -40.836 1.00 113.84 319 ASP C N 1
ATOM 7067 C CA . ASP C 1 340 ? 10.944 -50.857 -41.622 1.00 114.65 319 ASP C CA 1
ATOM 7068 C C . ASP C 1 340 ? 10.074 -49.789 -40.938 1.00 113.62 319 ASP C C 1
ATOM 7069 O O . ASP C 1 340 ? 10.301 -49.467 -39.769 1.00 108.63 319 ASP C O 1
ATOM 7074 N N . GLU C 1 341 ? 9.090 -49.239 -41.687 1.00 112.17 320 GLU C N 1
ATOM 7075 C CA . GLU C 1 341 ? 8.173 -48.168 -41.274 1.00 107.76 320 GLU C CA 1
ATOM 7076 C C . GLU C 1 341 ? 7.453 -48.467 -39.942 1.00 106.81 320 GLU C C 1
ATOM 7077 O O . GLU C 1 341 ? 7.722 -47.767 -38.968 1.00 101.96 320 GLU C O 1
ATOM 7083 N N . ALA C 1 342 ? 6.579 -49.507 -39.903 1.00 104.50 321 ALA C N 1
ATOM 7084 C CA . ALA C 1 342 ? 5.778 -49.973 -38.761 1.00 101.06 321 ALA C CA 1
ATOM 7085 C C . ALA C 1 342 ? 4.987 -48.832 -38.068 1.00 100.80 321 ALA C C 1
ATOM 7086 O O . ALA C 1 342 ? 5.517 -48.137 -37.194 1.00 96.43 321 ALA C O 1
ATOM 7088 N N . VAL C 1 343 ? 3.715 -48.648 -38.466 1.00 98.23 322 VAL C N 1
ATOM 7089 C CA . VAL C 1 343 ? 2.855 -47.617 -37.877 1.00 94.22 322 VAL C CA 1
ATOM 7090 C C . VAL C 1 343 ? 1.851 -48.294 -36.909 1.00 96.70 322 VAL C C 1
ATOM 7091 O O . VAL C 1 343 ? 1.309 -49.362 -37.212 1.00 99.61 322 VAL C O 1
ATOM 7095 N N . LEU C 1 344 ? 1.665 -47.686 -35.723 1.00 92.09 323 LEU C N 1
ATOM 7096 C CA . LEU C 1 344 ? 0.764 -48.185 -34.682 1.00 90.31 323 LEU C CA 1
ATOM 7097 C C . LEU C 1 344 ? -0.675 -47.727 -34.951 1.00 93.33 323 LEU C C 1
ATOM 7098 O O . LEU C 1 344 ? -1.592 -48.546 -34.886 1.00 95.12 323 LEU C O 1
ATOM 7103 N N . TRP C 1 345 ? -0.867 -46.428 -35.264 1.00 89.69 324 TRP C N 1
ATOM 7104 C CA . TRP C 1 345 ? -2.166 -45.841 -35.603 1.00 89.58 324 TRP C CA 1
ATOM 7105 C C . TRP C 1 345 ? -1.982 -44.575 -36.447 1.00 92.61 324 TRP C C 1
ATOM 7106 O O . TRP C 1 345 ? -0.934 -43.930 -36.374 1.00 90.63 324 TRP C O 1
ATOM 7117 N N . GLY C 1 346 ? -3.002 -44.248 -37.237 1.00 90.72 325 GLY C N 1
ATOM 7118 C CA . GLY C 1 346 ? -3.020 -43.088 -38.121 1.00 91.17 325 GLY C CA 1
ATOM 7119 C C . GLY C 1 346 ? -3.395 -43.453 -39.541 1.00 100.72 325 GLY C C 1
ATOM 7120 O O . GLY C 1 346 ? -4.487 -43.974 -39.780 1.00 103.25 325 GLY C O 1
ATOM 7121 N N . GLU C 1 347 ? -2.485 -43.194 -40.492 1.00 98.49 326 GLU C N 1
ATOM 7122 C CA . GLU C 1 347 ? -2.702 -43.503 -41.906 1.00 104.32 326 GLU C CA 1
ATOM 7123 C C . GLU C 1 347 ? -2.498 -45.006 -42.137 1.00 112.53 326 GLU C C 1
ATOM 7124 O O . GLU C 1 347 ? -1.454 -45.555 -41.771 1.00 111.73 326 GLU C O 1
ATOM 7130 N N . GLY C 1 348 ? -3.514 -45.652 -42.708 1.00 111.42 327 GLY C N 1
ATOM 7131 C CA . GLY C 1 348 ? -3.509 -47.083 -42.989 1.00 115.54 327 GLY C CA 1
ATOM 7132 C C . GLY C 1 348 ? -4.258 -47.892 -41.949 1.00 117.89 327 GLY C C 1
ATOM 7133 O O . GLY C 1 348 ? -4.847 -48.926 -42.277 1.00 121.62 327 GLY C O 1
ATOM 7134 N N . LEU C 1 349 ? -4.234 -47.423 -40.684 1.00 112.36 328 LEU C N 1
ATOM 7135 C CA . LEU C 1 349 ? -4.894 -48.050 -39.540 1.00 110.36 328 LEU C CA 1
ATOM 7136 C C . LEU C 1 349 ? -5.407 -46.955 -38.584 1.00 109.03 328 LEU C C 1
ATOM 7137 O O . LEU C 1 349 ? -4.591 -46.253 -37.984 1.00 104.34 328 LEU C O 1
ATOM 7142 N N . PRO C 1 350 ? -6.748 -46.788 -38.448 1.00 106.68 329 PRO C N 1
ATOM 7143 C CA . PRO C 1 350 ? -7.286 -45.716 -37.585 1.00 102.44 329 PRO C CA 1
ATOM 7144 C C . PRO C 1 350 ? -6.996 -45.891 -36.095 1.00 102.14 329 PRO C C 1
ATOM 7145 O O . PRO C 1 350 ? -6.909 -47.021 -35.616 1.00 103.22 329 PRO C O 1
ATOM 7149 N N . VAL C 1 351 ? -6.882 -44.760 -35.362 1.00 96.99 330 VAL C N 1
ATOM 7150 C CA . VAL C 1 351 ? -6.620 -44.726 -33.917 1.00 93.23 330 VAL C CA 1
ATOM 7151 C C . VAL C 1 351 ? -7.854 -45.250 -33.138 1.00 98.14 330 VAL C C 1
ATOM 7152 O O . VAL C 1 351 ? -7.681 -45.866 -32.084 1.00 97.25 330 VAL C O 1
ATOM 7156 N N . GLU C 1 352 ? -9.076 -45.042 -33.681 1.00 96.52 331 GLU C N 1
ATOM 7157 C CA . GLU C 1 352 ? -10.341 -45.496 -33.086 1.00 98.46 331 GLU C CA 1
ATOM 7158 C C . GLU C 1 352 ? -10.435 -47.026 -33.112 1.00 106.29 331 GLU C C 1
ATOM 7159 O O . GLU C 1 352 ? -11.014 -47.622 -32.202 1.00 107.38 331 GLU C O 1
ATOM 7165 N N . ARG C 1 353 ? -9.856 -47.650 -34.156 1.00 104.36 332 ARG C N 1
ATOM 7166 C CA . ARG C 1 353 ? -9.812 -49.099 -34.365 1.00 108.27 332 ARG C CA 1
ATOM 7167 C C . ARG C 1 353 ? -8.839 -49.756 -33.373 1.00 109.32 332 ARG C C 1
ATOM 7168 O O . ARG C 1 353 ? -9.140 -50.827 -32.842 1.00 111.45 332 ARG C O 1
ATOM 7176 N N . VAL C 1 354 ? -7.682 -49.106 -33.125 1.00 104.52 333 VAL C N 1
ATOM 7177 C CA . VAL C 1 354 ? -6.632 -49.571 -32.204 1.00 102.19 333 VAL C CA 1
ATOM 7178 C C . VAL C 1 354 ? -7.135 -49.448 -30.751 1.00 104.33 333 VAL C C 1
ATOM 7179 O O . VAL C 1 354 ? -6.944 -50.378 -29.962 1.00 105.39 333 VAL C O 1
ATOM 7183 N N . ALA C 1 355 ? -7.795 -48.316 -30.419 1.00 99.99 334 ALA C N 1
ATOM 7184 C CA . ALA C 1 355 ? -8.353 -48.032 -29.093 1.00 98.18 334 ALA C CA 1
ATOM 7185 C C . ALA C 1 355 ? -9.442 -49.042 -28.708 1.00 106.09 334 ALA C C 1
ATOM 7186 O O . ALA C 1 355 ? -9.505 -49.447 -27.547 1.00 105.92 334 ALA C O 1
ATOM 7188 N N . ASP C 1 356 ? -10.271 -49.467 -29.686 1.00 105.03 335 ASP C N 1
ATOM 7189 C CA . ASP C 1 356 ? -11.350 -50.442 -29.497 1.00 109.98 335 ASP C CA 1
ATOM 7190 C C . ASP C 1 356 ? -10.787 -51.832 -29.175 1.00 116.51 335 ASP C C 1
ATOM 7191 O O . ASP C 1 356 ? -11.391 -52.566 -28.390 1.00 119.12 335 ASP C O 1
ATOM 7196 N N . GLN C 1 357 ? -9.631 -52.183 -29.778 1.00 113.52 336 GLN C N 1
ATOM 7197 C CA . GLN C 1 357 ? -8.948 -53.462 -29.568 1.00 115.88 336 GLN C CA 1
ATOM 7198 C C . GLN C 1 357 ? -8.284 -53.519 -28.186 1.00 117.06 336 GLN C C 1
ATOM 7199 O O . GLN C 1 357 ? -8.208 -54.598 -27.596 1.00 119.97 336 GLN C O 1
ATOM 7205 N N . ILE C 1 358 ? -7.812 -52.364 -27.674 1.00 112.29 337 ILE C N 1
ATOM 7206 C CA . ILE C 1 358 ? -7.177 -52.258 -26.356 1.00 109.75 337 ILE C CA 1
ATOM 7207 C C . ILE C 1 358 ? -8.278 -52.191 -25.276 1.00 115.24 337 ILE C C 1
ATOM 7208 O O . ILE C 1 358 ? -8.211 -52.931 -24.293 1.00 116.59 337 ILE C O 1
ATOM 7213 N N . GLY C 1 359 ? -9.274 -51.326 -25.487 1.00 113.33 338 GLY C N 1
ATOM 7214 C CA . GLY C 1 359 ? -10.401 -51.148 -24.575 1.00 115.02 338 GLY C CA 1
ATOM 7215 C C . GLY C 1 359 ? -10.683 -49.710 -24.188 1.00 114.57 338 GLY C C 1
ATOM 7216 O O . GLY C 1 359 ? -11.834 -49.360 -23.908 1.00 115.68 338 GLY C O 1
ATOM 7217 N N . THR C 1 360 ? -9.634 -48.868 -24.164 1.00 110.12 339 THR C N 1
ATOM 7218 C CA . THR C 1 360 ? -9.714 -47.450 -23.798 1.00 106.21 339 THR C CA 1
ATOM 7219 C C . THR C 1 360 ? -10.224 -46.584 -24.964 1.00 108.57 339 THR C C 1
ATOM 7220 O O . THR C 1 360 ? -10.383 -47.080 -26.080 1.00 109.71 339 THR C O 1
ATOM 7224 N N . ILE C 1 361 ? -10.492 -45.292 -24.688 1.00 104.90 340 ILE C N 1
ATOM 7225 C CA . ILE C 1 361 ? -10.965 -44.305 -25.667 1.00 103.16 340 ILE C CA 1
ATOM 7226 C C . ILE C 1 361 ? -9.764 -43.742 -26.473 1.00 102.95 340 ILE C C 1
ATOM 7227 O O . ILE C 1 361 ? -8.657 -43.702 -25.928 1.00 100.16 340 ILE C O 1
ATOM 7232 N N . PRO C 1 362 ? -9.952 -43.283 -27.743 1.00 100.33 341 PRO C N 1
ATOM 7233 C CA . PRO C 1 362 ? -8.808 -42.756 -28.516 1.00 97.42 341 PRO C CA 1
ATOM 7234 C C . PRO C 1 362 ? -8.200 -41.469 -27.946 1.00 96.94 341 PRO C C 1
ATOM 7235 O O . PRO C 1 362 ? -7.054 -41.154 -28.276 1.00 94.87 341 PRO C O 1
ATOM 7239 N N . TYR C 1 363 ? -8.955 -40.740 -27.092 1.00 93.99 342 TYR C N 1
ATOM 7240 C CA . TYR C 1 363 ? -8.538 -39.498 -26.430 1.00 90.56 342 TYR C CA 1
ATOM 7241 C C . TYR C 1 363 ? -7.291 -39.699 -25.564 1.00 91.13 342 TYR C C 1
ATOM 7242 O O . TYR C 1 363 ? -6.426 -38.823 -25.535 1.00 88.25 342 TYR C O 1
ATOM 7251 N N . GLU C 1 364 ? -7.205 -40.847 -24.862 1.00 89.12 343 GLU C N 1
ATOM 7252 C CA . GLU C 1 364 ? -6.076 -41.186 -23.997 1.00 87.88 343 GLU C CA 1
ATOM 7253 C C . GLU C 1 364 ? -4.841 -41.549 -24.825 1.00 90.77 343 GLU C C 1
ATOM 7254 O O . GLU C 1 364 ? -3.764 -41.030 -24.543 1.00 88.69 343 GLU C O 1
ATOM 7260 N N . LEU C 1 365 ? -5.005 -42.423 -25.841 1.00 88.78 344 LEU C N 1
ATOM 7261 C CA . LEU C 1 365 ? -3.956 -42.926 -26.738 1.00 88.93 344 LEU C CA 1
ATOM 7262 C C . LEU C 1 365 ? -3.041 -41.821 -27.300 1.00 90.45 344 LEU C C 1
ATOM 7263 O O . LEU C 1 365 ? -1.819 -41.993 -27.314 1.00 89.81 344 LEU C O 1
ATOM 7268 N N . ILE C 1 366 ? -3.627 -40.692 -27.733 1.00 86.92 345 ILE C N 1
ATOM 7269 C CA . ILE C 1 366 ? -2.903 -39.559 -28.320 1.00 85.08 345 ILE C CA 1
ATOM 7270 C C . ILE C 1 366 ? -2.320 -38.605 -27.249 1.00 84.32 345 ILE C C 1
ATOM 7271 O O . ILE C 1 366 ? -1.403 -37.844 -27.565 1.00 83.19 345 ILE C O 1
ATOM 7276 N N . THR C 1 367 ? -2.836 -38.650 -26.000 1.00 81.15 346 THR C N 1
ATOM 7277 C CA . THR C 1 367 ? -2.391 -37.770 -24.906 1.00 78.88 346 THR C CA 1
ATOM 7278 C C . THR C 1 367 ? -1.475 -38.478 -23.879 1.00 83.05 346 THR C C 1
ATOM 7279 O O . THR C 1 367 ? -0.780 -37.795 -23.120 1.00 82.18 346 THR C O 1
ATOM 7283 N N . LYS C 1 368 ? -1.468 -39.827 -23.861 1.00 80.02 347 LYS C N 1
ATOM 7284 C CA . LYS C 1 368 ? -0.672 -40.650 -22.941 1.00 80.34 347 LYS C CA 1
ATOM 7285 C C . LYS C 1 368 ? 0.832 -40.626 -23.282 1.00 83.06 347 LYS C C 1
ATOM 7286 O O . LYS C 1 368 ? 1.648 -40.951 -22.416 1.00 83.13 347 LYS C O 1
ATOM 7292 N N . LEU C 1 369 ? 1.190 -40.249 -24.533 1.00 79.67 348 LEU C N 1
ATOM 7293 C CA . LEU C 1 369 ? 2.569 -40.194 -25.039 1.00 79.49 348 LEU C CA 1
ATOM 7294 C C . LEU C 1 369 ? 3.446 -39.251 -24.208 1.00 82.44 348 LEU C C 1
ATOM 7295 O O . LEU C 1 369 ? 3.104 -38.079 -24.033 1.00 80.55 348 LEU C O 1
ATOM 7300 N N . THR C 1 370 ? 4.570 -39.783 -23.689 1.00 79.67 349 THR C N 1
ATOM 7301 C CA . THR C 1 370 ? 5.528 -39.059 -22.846 1.00 79.43 349 THR C CA 1
ATOM 7302 C C . THR C 1 370 ? 6.561 -38.288 -23.708 1.00 83.27 349 THR C C 1
ATOM 7303 O O . THR C 1 370 ? 6.471 -38.299 -24.935 1.00 83.57 349 THR C O 1
ATOM 7307 N N . SER C 1 371 ? 7.539 -37.630 -23.048 1.00 80.23 350 SER C N 1
ATOM 7308 C CA . SER C 1 371 ? 8.607 -36.840 -23.670 1.00 80.47 350 SER C CA 1
ATOM 7309 C C . SER C 1 371 ? 9.603 -37.695 -24.487 1.00 84.36 350 SER C C 1
ATOM 7310 O O . SER C 1 371 ? 10.403 -37.132 -25.240 1.00 85.13 350 SER C O 1
ATOM 7313 N N . ARG C 1 372 ? 9.550 -39.037 -24.348 1.00 80.78 351 ARG C N 1
ATOM 7314 C CA . ARG C 1 372 ? 10.437 -39.975 -25.050 1.00 82.32 351 ARG C CA 1
ATOM 7315 C C . ARG C 1 372 ? 10.142 -40.043 -26.563 1.00 85.10 351 ARG C C 1
ATOM 7316 O O . ARG C 1 372 ? 11.046 -40.374 -27.335 1.00 86.65 351 ARG C O 1
ATOM 7324 N N . VAL C 1 373 ? 8.897 -39.729 -26.984 1.00 80.88 352 VAL C N 1
ATOM 7325 C CA . VAL C 1 373 ? 8.513 -39.745 -28.399 1.00 81.01 352 VAL C CA 1
ATOM 7326 C C . VAL C 1 373 ? 8.938 -38.408 -29.062 1.00 83.31 352 VAL C C 1
ATOM 7327 O O . VAL C 1 373 ? 8.778 -37.344 -28.461 1.00 81.65 352 VAL C O 1
ATOM 7331 N N . PHE C 1 374 ? 9.513 -38.481 -30.278 1.00 81.03 353 PHE C N 1
ATOM 7332 C CA . PHE C 1 374 ? 9.938 -37.304 -31.041 1.00 81.83 353 PHE C CA 1
ATOM 7333 C C . PHE C 1 374 ? 8.801 -36.836 -31.947 1.00 82.24 353 PHE C C 1
ATOM 7334 O O . PHE C 1 374 ? 8.171 -37.661 -32.607 1.00 82.15 353 PHE C O 1
ATOM 7342 N N . MET C 1 375 ? 8.542 -35.519 -31.990 1.00 78.54 354 MET C N 1
ATOM 7343 C CA . MET C 1 375 ? 7.479 -34.969 -32.830 1.00 78.16 354 MET C CA 1
ATOM 7344 C C . MET C 1 375 ? 8.038 -34.432 -34.147 1.00 85.31 354 MET C C 1
ATOM 7345 O O . MET C 1 375 ? 8.965 -33.617 -34.139 1.00 86.51 354 MET C O 1
ATOM 7350 N N . GLU C 1 376 ? 7.472 -34.901 -35.276 1.00 83.11 355 GLU C N 1
ATOM 7351 C CA . GLU C 1 376 ? 7.843 -34.483 -36.631 1.00 87.21 355 GLU C CA 1
ATOM 7352 C C . GLU C 1 376 ? 6.689 -33.672 -37.227 1.00 91.97 355 GLU C C 1
ATOM 7353 O O . GLU C 1 376 ? 5.555 -34.153 -37.251 1.00 90.39 355 GLU C O 1
ATOM 7359 N N . TYR C 1 377 ? 6.975 -32.434 -37.679 1.00 90.25 356 TYR C N 1
ATOM 7360 C CA . TYR C 1 377 ? 5.967 -31.519 -38.225 1.00 89.94 356 TYR C CA 1
ATOM 7361 C C . TYR C 1 377 ? 6.080 -31.288 -39.766 1.00 100.08 356 TYR C C 1
ATOM 7362 O O . TYR C 1 377 ? 5.038 -31.341 -40.412 1.00 100.46 356 TYR C O 1
ATOM 7371 N N . VAL C 1 378 ? 7.263 -31.008 -40.382 1.00 98.97 357 VAL C N 1
ATOM 7372 C CA . VAL C 1 378 ? 8.623 -30.880 -39.841 1.00 103.67 357 VAL C CA 1
ATOM 7373 C C . VAL C 1 378 ? 9.133 -29.428 -40.054 1.00 119.76 357 VAL C C 1
ATOM 7374 O O . VAL C 1 378 ? 9.926 -28.944 -39.218 1.00 121.31 357 VAL C O 1
ATOM 7379 N N . ASP D 1 8 ? 14.914 -16.521 -7.324 1.00 236.28 -13 ASP D N 1
ATOM 7380 C CA . ASP D 1 8 ? 14.292 -17.745 -7.818 1.00 236.35 -13 ASP D CA 1
ATOM 7381 C C . ASP D 1 8 ? 15.168 -18.402 -8.891 1.00 236.35 -13 ASP D C 1
ATOM 7382 O O . ASP D 1 8 ? 15.559 -19.557 -8.719 1.00 237.60 -13 ASP D O 1
ATOM 7387 N N . TYR D 1 9 ? 15.469 -17.657 -9.988 1.00 197.59 -12 TYR D N 1
ATOM 7388 C CA . TYR D 1 9 ? 16.267 -18.044 -11.163 1.00 197.61 -12 TYR D CA 1
ATOM 7389 C C . TYR D 1 9 ? 15.553 -19.124 -11.993 1.00 195.58 -12 TYR D C 1
ATOM 7390 O O . TYR D 1 9 ? 15.196 -20.184 -11.475 1.00 192.84 -12 TYR D O 1
ATOM 7399 N N . ASP D 1 10 ? 15.351 -18.835 -13.292 1.00 191.32 -11 ASP D N 1
ATOM 7400 C CA . ASP D 1 10 ? 14.694 -19.730 -14.251 1.00 190.23 -11 ASP D CA 1
ATOM 7401 C C . ASP D 1 10 ? 15.560 -20.962 -14.555 1.00 187.71 -11 ASP D C 1
ATOM 7402 O O . ASP D 1 10 ? 16.779 -20.912 -14.370 1.00 187.73 -11 ASP D O 1
ATOM 7407 N N . ILE D 1 11 ? 14.922 -22.061 -15.019 1.00 221.28 -10 ILE D N 1
ATOM 7408 C CA . ILE D 1 11 ? 15.570 -23.331 -15.385 1.00 221.28 -10 ILE D CA 1
ATOM 7409 C C . ILE D 1 11 ? 16.633 -23.046 -16.476 1.00 221.28 -10 ILE D C 1
ATOM 7410 O O . ILE D 1 11 ? 16.308 -22.357 -17.448 1.00 220.84 -10 ILE D O 1
ATOM 7415 N N . PRO D 1 12 ? 17.905 -23.506 -16.307 1.00 218.66 -9 PRO D N 1
ATOM 7416 C CA . PRO D 1 12 ? 18.946 -23.191 -17.308 1.00 218.66 -9 PRO D CA 1
ATOM 7417 C C . PRO D 1 12 ? 18.595 -23.657 -18.724 1.00 218.66 -9 PRO D C 1
ATOM 7418 O O . PRO D 1 12 ? 18.439 -24.856 -18.976 1.00 218.66 -9 PRO D O 1
ATOM 7422 N N . THR D 1 13 ? 18.435 -22.676 -19.638 1.00 176.40 -8 THR D N 1
ATOM 7423 C CA . THR D 1 13 ? 18.102 -22.885 -21.053 1.00 176.75 -8 THR D CA 1
ATOM 7424 C C . THR D 1 13 ? 19.275 -23.563 -21.763 1.00 174.89 -8 THR D C 1
ATOM 7425 O O . THR D 1 13 ? 20.428 -23.198 -21.526 1.00 175.83 -8 THR D O 1
ATOM 7429 N N . THR D 1 14 ? 18.964 -24.563 -22.615 1.00 210.24 -7 THR D N 1
ATOM 7430 C CA . THR D 1 14 ? 19.910 -25.396 -23.370 1.00 210.24 -7 THR D CA 1
ATOM 7431 C C . THR D 1 14 ? 20.939 -24.556 -24.175 1.00 209.71 -7 THR D C 1
ATOM 7432 O O . THR D 1 14 ? 20.558 -23.911 -25.152 1.00 207.29 -7 THR D O 1
ATOM 7436 N N . GLU D 1 15 ? 22.240 -24.557 -23.783 1.00 207.14 -6 GLU D N 1
ATOM 7437 C CA . GLU D 1 15 ? 22.811 -25.266 -22.627 1.00 208.68 -6 GLU D CA 1
ATOM 7438 C C . GLU D 1 15 ? 23.983 -24.494 -22.017 1.00 208.05 -6 GLU D C 1
ATOM 7439 O O . GLU D 1 15 ? 24.754 -23.863 -22.744 1.00 205.85 -6 GLU D O 1
ATOM 7445 N N . ASN D 1 16 ? 24.120 -24.566 -20.680 1.00 202.87 -5 ASN D N 1
ATOM 7446 C CA . ASN D 1 16 ? 25.186 -23.910 -19.919 1.00 201.26 -5 ASN D CA 1
ATOM 7447 C C . ASN D 1 16 ? 25.932 -24.914 -19.025 1.00 206.40 -5 ASN D C 1
ATOM 7448 O O . ASN D 1 16 ? 25.410 -25.995 -18.739 1.00 207.70 -5 ASN D O 1
ATOM 7453 N N . LEU D 1 17 ? 27.158 -24.549 -18.592 1.00 162.80 -4 LEU D N 1
ATOM 7454 C CA . LEU D 1 17 ? 28.039 -25.370 -17.749 1.00 163.89 -4 LEU D CA 1
ATOM 7455 C C . LEU D 1 17 ? 27.472 -25.581 -16.330 1.00 167.55 -4 LEU D C 1
ATOM 7456 O O . LEU D 1 17 ? 26.635 -24.799 -15.872 1.00 166.55 -4 LEU D O 1
ATOM 7461 N N . TYR D 1 18 ? 27.934 -26.650 -15.649 1.00 206.02 -3 TYR D N 1
ATOM 7462 C CA . TYR D 1 18 ? 27.515 -26.997 -14.289 1.00 206.02 -3 TYR D CA 1
ATOM 7463 C C . TYR D 1 18 ? 28.692 -26.902 -13.293 1.00 206.02 -3 TYR D C 1
ATOM 7464 O O . TYR D 1 18 ? 28.671 -27.552 -12.243 1.00 206.02 -3 TYR D O 1
ATOM 7473 N N . PHE D 1 19 ? 29.699 -26.061 -13.614 1.00 163.88 -2 PHE D N 1
ATOM 7474 C CA . PHE D 1 19 ? 30.880 -25.840 -12.777 1.00 165.64 -2 PHE D CA 1
ATOM 7475 C C . PHE D 1 19 ? 30.679 -24.581 -11.922 1.00 150.97 -2 PHE D C 1
ATOM 7476 O O . PHE D 1 19 ? 30.512 -23.484 -12.461 1.00 146.15 -2 PHE D O 1
ATOM 7484 N N . GLN D 1 20 ? 30.662 -24.759 -10.587 1.00 182.35 -1 GLN D N 1
ATOM 7485 C CA . GLN D 1 20 ? 30.458 -23.689 -9.603 1.00 168.69 -1 GLN D CA 1
ATOM 7486 C C . GLN D 1 20 ? 31.723 -22.845 -9.391 1.00 167.27 -1 GLN D C 1
ATOM 7487 O O . GLN D 1 20 ? 31.612 -21.676 -9.015 1.00 164.93 -1 GLN D O 1
ATOM 7493 N N . SER D 1 21 ? 32.915 -23.432 -9.632 1.00 131.20 0 SER D N 1
ATOM 7494 C CA . SER D 1 21 ? 34.215 -22.769 -9.475 1.00 133.34 0 SER D CA 1
ATOM 7495 C C . SER D 1 21 ? 34.580 -21.899 -10.703 1.00 122.80 0 SER D C 1
ATOM 7496 O O . SER D 1 21 ? 35.630 -21.250 -10.693 1.00 123.29 0 SER D O 1
ATOM 7499 N N . MET D 1 22 ? 33.705 -21.888 -11.744 1.00 146.09 1 MET D N 1
ATOM 7500 C CA . MET D 1 22 ? 33.774 -21.116 -12.999 1.00 144.41 1 MET D CA 1
ATOM 7501 C C . MET D 1 22 ? 34.897 -21.572 -13.958 1.00 144.49 1 MET D C 1
ATOM 7502 O O . MET D 1 22 ? 35.858 -22.223 -13.541 1.00 145.59 1 MET D O 1
ATOM 7507 N N . LYS D 1 23 ? 34.745 -21.222 -15.255 1.00 127.98 2 LYS D N 1
ATOM 7508 C CA . LYS D 1 23 ? 35.684 -21.525 -16.339 1.00 128.99 2 LYS D CA 1
ATOM 7509 C C . LYS D 1 23 ? 36.137 -20.216 -17.028 1.00 124.20 2 LYS D C 1
ATOM 7510 O O . LYS D 1 23 ? 37.311 -19.856 -16.914 1.00 124.94 2 LYS D O 1
ATOM 7516 N N . ALA D 1 24 ? 35.213 -19.515 -17.736 1.00 118.25 3 ALA D N 1
ATOM 7517 C CA . ALA D 1 24 ? 35.494 -18.265 -18.454 1.00 115.11 3 ALA D CA 1
ATOM 7518 C C . ALA D 1 24 ? 34.232 -17.413 -18.650 1.00 114.31 3 ALA D C 1
ATOM 7519 O O . ALA D 1 24 ? 33.199 -17.935 -19.072 1.00 114.12 3 ALA D O 1
ATOM 7521 N N . ALA D 1 25 ? 34.349 -16.092 -18.355 1.00 109.24 4 ALA D N 1
ATOM 7522 C CA . ALA D 1 25 ? 33.352 -15.010 -18.465 1.00 104.21 4 ALA D CA 1
ATOM 7523 C C . ALA D 1 25 ? 32.057 -15.263 -17.676 1.00 103.89 4 ALA D C 1
ATOM 7524 O O . ALA D 1 25 ? 31.306 -16.192 -17.983 1.00 104.13 4 ALA D O 1
ATOM 7526 N N . ILE D 1 26 ? 31.782 -14.398 -16.676 1.00 99.62 5 ILE D N 1
ATOM 7527 C CA . ILE D 1 26 ? 30.563 -14.482 -15.861 1.00 100.22 5 ILE D CA 1
ATOM 7528 C C . ILE D 1 26 ? 30.128 -13.063 -15.421 1.00 101.81 5 ILE D C 1
ATOM 7529 O O . ILE D 1 26 ? 30.941 -12.299 -14.896 1.00 102.38 5 ILE D O 1
ATOM 7534 N N . ALA D 1 27 ? 28.851 -12.714 -15.666 1.00 96.26 6 ALA D N 1
ATOM 7535 C CA . ALA D 1 27 ? 28.297 -11.408 -15.302 1.00 95.13 6 ALA D CA 1
ATOM 7536 C C . ALA D 1 27 ? 27.247 -11.559 -14.187 1.00 97.93 6 ALA D C 1
ATOM 7537 O O . ALA D 1 27 ? 26.069 -11.821 -14.454 1.00 97.18 6 ALA D O 1
ATOM 7539 N N . GLN D 1 28 ? 27.703 -11.408 -12.929 1.00 105.87 7 GLN D N 1
ATOM 7540 C CA . GLN D 1 28 ? 26.891 -11.541 -11.720 1.00 106.39 7 GLN D CA 1
ATOM 7541 C C . GLN D 1 28 ? 25.974 -10.328 -11.539 1.00 104.39 7 GLN D C 1
ATOM 7542 O O . GLN D 1 28 ? 26.449 -9.193 -11.477 1.00 103.21 7 GLN D O 1
ATOM 7548 N N . ILE D 1 29 ? 24.658 -10.580 -11.455 1.00 91.20 8 ILE D N 1
ATOM 7549 C CA . ILE D 1 29 ? 23.637 -9.546 -11.267 1.00 90.67 8 ILE D CA 1
ATOM 7550 C C . ILE D 1 29 ? 23.071 -9.685 -9.849 1.00 96.82 8 ILE D C 1
ATOM 7551 O O . ILE D 1 29 ? 22.474 -10.717 -9.530 1.00 97.93 8 ILE D O 1
ATOM 7556 N N . ASN D 1 30 ? 23.282 -8.668 -8.992 1.00 94.45 9 ASN D N 1
ATOM 7557 C CA . ASN D 1 30 ? 22.767 -8.707 -7.624 1.00 100.53 9 ASN D CA 1
ATOM 7558 C C . ASN D 1 30 ? 21.402 -8.007 -7.599 1.00 102.60 9 ASN D C 1
ATOM 7559 O O . ASN D 1 30 ? 21.263 -6.873 -8.064 1.00 98.77 9 ASN D O 1
ATOM 7564 N N . THR D 1 31 ? 20.388 -8.732 -7.117 1.00 100.44 10 THR D N 1
ATOM 7565 C CA . THR D 1 31 ? 18.992 -8.300 -7.076 1.00 99.60 10 THR D CA 1
ATOM 7566 C C . THR D 1 31 ? 18.721 -7.330 -5.918 1.00 107.83 10 THR D C 1
ATOM 7567 O O . THR D 1 31 ? 17.764 -6.554 -5.984 1.00 105.93 10 THR D O 1
ATOM 7571 N N . ALA D 1 32 ? 19.569 -7.370 -4.875 1.00 107.03 11 ALA D N 1
ATOM 7572 C CA . ALA D 1 32 ? 19.485 -6.518 -3.689 1.00 112.88 11 ALA D CA 1
ATOM 7573 C C . ALA D 1 32 ? 19.707 -5.035 -4.025 1.00 113.06 11 ALA D C 1
ATOM 7574 O O . ALA D 1 32 ? 19.064 -4.183 -3.411 1.00 115.92 11 ALA D O 1
ATOM 7576 N N . ALA D 1 33 ? 20.604 -4.723 -4.985 1.00 110.77 12 ALA D N 1
ATOM 7577 C CA . ALA D 1 33 ? 20.867 -3.339 -5.398 1.00 108.88 12 ALA D CA 1
ATOM 7578 C C . ALA D 1 33 ? 19.775 -2.838 -6.341 1.00 106.92 12 ALA D C 1
ATOM 7579 O O . ALA D 1 33 ? 19.449 -1.650 -6.310 1.00 106.58 12 ALA D O 1
ATOM 7581 N N . LEU D 1 34 ? 19.202 -3.750 -7.165 1.00 85.66 13 LEU D N 1
ATOM 7582 C CA . LEU D 1 34 ? 18.107 -3.484 -8.110 1.00 84.42 13 LEU D CA 1
ATOM 7583 C C . LEU D 1 34 ? 16.870 -2.985 -7.356 1.00 86.99 13 LEU D C 1
ATOM 7584 O O . LEU D 1 34 ? 16.166 -2.099 -7.843 1.00 86.20 13 LEU D O 1
ATOM 7589 N N . ARG D 1 35 ? 16.626 -3.555 -6.160 1.00 100.62 14 ARG D N 1
ATOM 7590 C CA . ARG D 1 35 ? 15.514 -3.201 -5.277 1.00 106.08 14 ARG D CA 1
ATOM 7591 C C . ARG D 1 35 ? 15.827 -1.915 -4.505 1.00 114.48 14 ARG D C 1
ATOM 7592 O O . ARG D 1 35 ? 14.919 -1.126 -4.231 1.00 116.28 14 ARG D O 1
ATOM 7600 N N . HIS D 1 36 ? 17.117 -1.719 -4.154 1.00 114.58 15 HIS D N 1
ATOM 7601 C CA . HIS D 1 36 ? 17.629 -0.557 -3.426 1.00 118.09 15 HIS D CA 1
ATOM 7602 C C . HIS D 1 36 ? 17.490 0.720 -4.267 1.00 116.93 15 HIS D C 1
ATOM 7603 O O . HIS D 1 36 ? 16.981 1.717 -3.755 1.00 119.60 15 HIS D O 1
ATOM 7610 N N . ASN D 1 37 ? 17.929 0.679 -5.547 1.00 107.05 16 ASN D N 1
ATOM 7611 C CA . ASN D 1 37 ? 17.875 1.801 -6.493 1.00 102.44 16 ASN D CA 1
ATOM 7612 C C . ASN D 1 37 ? 16.442 2.289 -6.739 1.00 105.05 16 ASN D C 1
ATOM 7613 O O . ASN D 1 37 ? 16.228 3.492 -6.902 1.00 105.56 16 ASN D O 1
ATOM 7618 N N . LEU D 1 38 ? 15.472 1.355 -6.763 1.00 100.56 17 LEU D N 1
ATOM 7619 C CA . LEU D 1 38 ? 14.051 1.636 -6.975 1.00 99.83 17 LEU D CA 1
ATOM 7620 C C . LEU D 1 38 ? 13.457 2.375 -5.767 1.00 111.17 17 LEU D C 1
ATOM 7621 O O . LEU D 1 38 ? 12.600 3.245 -5.949 1.00 111.17 17 LEU D O 1
ATOM 7626 N N . ALA D 1 39 ? 13.921 2.033 -4.545 1.00 110.26 18 ALA D N 1
ATOM 7627 C CA . ALA D 1 39 ? 13.479 2.645 -3.290 1.00 117.72 18 ALA D CA 1
ATOM 7628 C C . ALA D 1 39 ? 13.994 4.083 -3.161 1.00 122.56 18 ALA D C 1
ATOM 7629 O O . ALA D 1 39 ? 13.321 4.910 -2.545 1.00 127.55 18 ALA D O 1
ATOM 7631 N N . VAL D 1 40 ? 15.177 4.375 -3.751 1.00 117.07 19 VAL D N 1
ATOM 7632 C CA . VAL D 1 40 ? 15.825 5.696 -3.764 1.00 119.26 19 VAL D CA 1
ATOM 7633 C C . VAL D 1 40 ? 14.951 6.672 -4.580 1.00 120.76 19 VAL D C 1
ATOM 7634 O O . VAL D 1 40 ? 14.773 7.820 -4.170 1.00 125.82 19 VAL D O 1
ATOM 7638 N N . VAL D 1 41 ? 14.388 6.193 -5.710 1.00 113.89 20 VAL D N 1
ATOM 7639 C CA . VAL D 1 41 ? 13.505 6.958 -6.600 1.00 110.91 20 VAL D CA 1
ATOM 7640 C C . VAL D 1 41 ? 12.193 7.280 -5.849 1.00 120.94 20 VAL D C 1
ATOM 7641 O O . VAL D 1 41 ? 11.714 8.415 -5.919 1.00 123.62 20 VAL D O 1
ATOM 7645 N N . LYS D 1 42 ? 11.651 6.294 -5.101 1.00 118.91 21 LYS D N 1
ATOM 7646 C CA . LYS D 1 42 ? 10.419 6.430 -4.318 1.00 124.17 21 LYS D CA 1
ATOM 7647 C C . LYS D 1 42 ? 10.634 7.284 -3.058 1.00 138.03 21 LYS D C 1
ATOM 7648 O O . LYS D 1 42 ? 9.672 7.864 -2.553 1.00 142.23 21 LYS D O 1
ATOM 7654 N N . ARG D 1 43 ? 11.881 7.359 -2.552 1.00 136.17 22 ARG D N 1
ATOM 7655 C CA . ARG D 1 43 ? 12.239 8.162 -1.379 1.00 146.10 22 ARG D CA 1
ATOM 7656 C C . ARG D 1 43 ? 12.061 9.656 -1.665 1.00 150.79 22 ARG D C 1
ATOM 7657 O O . ARG D 1 43 ? 11.578 10.389 -0.801 1.00 158.85 22 ARG D O 1
ATOM 7665 N N . HIS D 1 44 ? 12.438 10.094 -2.885 1.00 144.42 23 HIS D N 1
ATOM 7666 C CA . HIS D 1 44 ? 12.329 11.482 -3.337 1.00 145.23 23 HIS D CA 1
ATOM 7667 C C . HIS D 1 44 ? 10.942 11.762 -3.917 1.00 147.68 23 HIS D C 1
ATOM 7668 O O . HIS D 1 44 ? 10.358 12.805 -3.616 1.00 153.22 23 HIS D O 1
ATOM 7675 N N . ALA D 1 45 ? 10.416 10.832 -4.738 1.00 140.91 24 ALA D N 1
ATOM 7676 C CA . ALA D 1 45 ? 9.102 10.952 -5.368 1.00 139.01 24 ALA D CA 1
ATOM 7677 C C . ALA D 1 45 ? 8.173 9.795 -4.922 1.00 142.88 24 ALA D C 1
ATOM 7678 O O . ALA D 1 45 ? 8.152 8.737 -5.560 1.00 135.58 24 ALA D O 1
ATOM 7680 N N . PRO D 1 46 ? 7.405 9.971 -3.817 1.00 143.36 25 PRO D N 1
ATOM 7681 C CA . PRO D 1 46 ? 6.538 8.877 -3.341 1.00 144.95 25 PRO D CA 1
ATOM 7682 C C . PRO D 1 46 ? 5.208 8.753 -4.089 1.00 145.28 25 PRO D C 1
ATOM 7683 O O . PRO D 1 46 ? 4.723 7.632 -4.250 1.00 142.18 25 PRO D O 1
ATOM 7687 N N . GLN D 1 47 ? 4.601 9.882 -4.520 1.00 142.52 26 GLN D N 1
ATOM 7688 C CA . GLN D 1 47 ? 3.312 9.883 -5.228 1.00 139.81 26 GLN D CA 1
ATOM 7689 C C . GLN D 1 47 ? 3.502 9.791 -6.768 1.00 134.03 26 GLN D C 1
ATOM 7690 O O . GLN D 1 47 ? 2.611 10.181 -7.531 1.00 130.90 26 GLN D O 1
ATOM 7696 N N . CYS D 1 48 ? 4.643 9.227 -7.208 1.00 128.57 27 CYS D N 1
ATOM 7697 C CA . CYS D 1 48 ? 4.982 9.048 -8.618 1.00 119.88 27 CYS D CA 1
ATOM 7698 C C . CYS D 1 48 ? 5.009 7.566 -8.989 1.00 117.41 27 CYS D C 1
ATOM 7699 O O . CYS D 1 48 ? 5.596 6.761 -8.259 1.00 118.88 27 CYS D O 1
ATOM 7702 N N . LYS D 1 49 ? 4.391 7.210 -10.133 1.00 111.88 28 LYS D N 1
ATOM 7703 C CA . LYS D 1 49 ? 4.386 5.833 -10.628 1.00 106.02 28 LYS D CA 1
ATOM 7704 C C . LYS D 1 49 ? 5.749 5.547 -11.277 1.00 104.18 28 LYS D C 1
ATOM 7705 O O . LYS D 1 49 ? 6.194 6.316 -12.131 1.00 102.30 28 LYS D O 1
ATOM 7711 N N . ILE D 1 50 ? 6.440 4.491 -10.819 1.00 101.19 29 ILE D N 1
ATOM 7712 C CA . ILE D 1 50 ? 7.768 4.144 -11.340 1.00 96.37 29 ILE D CA 1
ATOM 7713 C C . ILE D 1 50 ? 7.607 3.359 -12.638 1.00 92.19 29 ILE D C 1
ATOM 7714 O O . ILE D 1 50 ? 6.764 2.461 -12.711 1.00 91.43 29 ILE D O 1
ATOM 7719 N N . ILE D 1 51 ? 8.400 3.715 -13.668 1.00 88.09 30 ILE D N 1
ATOM 7720 C CA . ILE D 1 51 ? 8.334 3.049 -14.969 1.00 82.39 30 ILE D CA 1
ATOM 7721 C C . ILE D 1 51 ? 9.726 2.544 -15.408 1.00 82.28 30 ILE D C 1
ATOM 7722 O O . ILE D 1 51 ? 10.477 3.293 -16.040 1.00 81.50 30 ILE D O 1
ATOM 7727 N N . ALA D 1 52 ? 10.056 1.268 -15.094 1.00 79.90 31 ALA D N 1
ATOM 7728 C CA . ALA D 1 52 ? 11.291 0.634 -15.585 1.00 76.66 31 ALA D CA 1
ATOM 7729 C C . ALA D 1 52 ? 11.063 0.295 -17.069 1.00 75.60 31 ALA D C 1
ATOM 7730 O O . ALA D 1 52 ? 9.907 0.058 -17.383 1.00 75.06 31 ALA D O 1
ATOM 7732 N N . VAL D 1 53 ? 12.027 0.361 -18.028 1.00 72.36 32 VAL D N 1
ATOM 7733 C CA . VAL D 1 53 ? 13.493 0.536 -18.081 1.00 71.99 32 VAL D CA 1
ATOM 7734 C C . VAL D 1 53 ? 14.074 -0.897 -18.136 1.00 73.16 32 VAL D C 1
ATOM 7735 O O . VAL D 1 53 ? 14.765 -1.360 -17.223 1.00 74.04 32 VAL D O 1
ATOM 7739 N N . VAL D 1 54 ? 13.723 -1.600 -19.239 1.00 70.06 33 VAL D N 1
ATOM 7740 C CA . VAL D 1 54 ? 14.107 -2.973 -19.617 1.00 69.87 33 VAL D CA 1
ATOM 7741 C C . VAL D 1 54 ? 14.171 -3.047 -21.174 1.00 70.02 33 VAL D C 1
ATOM 7742 O O . VAL D 1 54 ? 13.818 -4.072 -21.770 1.00 70.09 33 VAL D O 1
ATOM 7746 N N . LYS D 1 55 ? 14.640 -1.941 -21.809 1.00 66.99 34 LYS D N 1
ATOM 7747 C CA . LYS D 1 55 ? 14.740 -1.694 -23.257 1.00 66.58 34 LYS D CA 1
ATOM 7748 C C . LYS D 1 55 ? 15.456 -2.814 -24.058 1.00 67.81 34 LYS D C 1
ATOM 7749 O O . LYS D 1 55 ? 14.871 -3.310 -25.020 1.00 67.88 34 LYS D O 1
ATOM 7755 N N . ALA D 1 56 ? 16.710 -3.163 -23.712 1.00 64.62 35 ALA D N 1
ATOM 7756 C CA . ALA D 1 56 ? 17.481 -4.176 -24.442 1.00 64.86 35 ALA D CA 1
ATOM 7757 C C . ALA D 1 56 ? 17.888 -5.315 -23.514 1.00 68.96 35 ALA D C 1
ATOM 7758 O O . ALA D 1 56 ? 18.973 -5.264 -22.927 1.00 68.79 35 ALA D O 1
ATOM 7760 N N . ASN D 1 57 ? 17.008 -6.341 -23.371 1.00 65.88 36 ASN D N 1
ATOM 7761 C CA . ASN D 1 57 ? 17.182 -7.496 -22.468 1.00 67.17 36 ASN D CA 1
ATOM 7762 C C . ASN D 1 57 ? 17.609 -6.986 -21.071 1.00 69.29 36 ASN D C 1
ATOM 7763 O O . ASN D 1 57 ? 18.582 -7.468 -20.482 1.00 70.46 36 ASN D O 1
ATOM 7768 N N . ALA D 1 58 ? 16.877 -5.959 -20.577 1.00 65.01 37 ALA D N 1
ATOM 7769 C CA . ALA D 1 58 ? 17.088 -5.250 -19.312 1.00 66.04 37 ALA D CA 1
ATOM 7770 C C . ALA D 1 58 ? 18.521 -4.719 -19.194 1.00 71.09 37 ALA D C 1
ATOM 7771 O O . ALA D 1 58 ? 19.155 -4.895 -18.153 1.00 72.56 37 ALA D O 1
ATOM 7773 N N . TYR D 1 59 ? 19.026 -4.073 -20.274 1.00 66.59 38 TYR D N 1
ATOM 7774 C CA . TYR D 1 59 ? 20.374 -3.494 -20.378 1.00 66.97 38 TYR D CA 1
ATOM 7775 C C . TYR D 1 59 ? 21.463 -4.579 -20.150 1.00 71.78 38 TYR D C 1
ATOM 7776 O O . TYR D 1 59 ? 22.502 -4.315 -19.539 1.00 72.82 38 TYR D O 1
ATOM 7785 N N . GLY D 1 60 ? 21.204 -5.777 -20.669 1.00 67.16 39 GLY D N 1
ATOM 7786 C CA . GLY D 1 60 ? 22.102 -6.922 -20.567 1.00 68.82 39 GLY D CA 1
ATOM 7787 C C . GLY D 1 60 ? 22.093 -7.630 -19.225 1.00 71.49 39 GLY D C 1
ATOM 7788 O O . GLY D 1 60 ? 23.001 -8.416 -18.941 1.00 73.06 39 GLY D O 1
ATOM 7789 N N . HIS D 1 61 ? 21.061 -7.373 -18.395 1.00 67.38 40 HIS D N 1
ATOM 7790 C CA . HIS D 1 61 ? 20.911 -7.978 -17.067 1.00 70.30 40 HIS D CA 1
ATOM 7791 C C . HIS D 1 61 ? 19.848 -9.095 -17.054 1.00 75.87 40 HIS D C 1
ATOM 7792 O O . HIS D 1 61 ? 19.699 -9.777 -16.039 1.00 78.75 40 HIS D O 1
ATOM 7799 N N . GLY D 1 62 ? 19.138 -9.271 -18.170 1.00 71.33 41 GLY D N 1
ATOM 7800 C CA . GLY D 1 62 ? 18.084 -10.269 -18.311 1.00 72.85 41 GLY D CA 1
ATOM 7801 C C . GLY D 1 62 ? 16.716 -9.670 -18.060 1.00 77.28 41 GLY D C 1
ATOM 7802 O O . GLY D 1 62 ? 16.441 -9.203 -16.951 1.00 78.38 41 GLY D O 1
ATOM 7803 N N . LEU D 1 63 ? 15.855 -9.675 -19.098 1.00 72.83 42 LEU D N 1
ATOM 7804 C CA . LEU D 1 63 ? 14.499 -9.113 -19.092 1.00 72.36 42 LEU D CA 1
ATOM 7805 C C . LEU D 1 63 ? 13.600 -9.742 -18.011 1.00 80.86 42 LEU D C 1
ATOM 7806 O O . LEU D 1 63 ? 13.117 -9.018 -17.141 1.00 81.44 42 LEU D O 1
ATOM 7811 N N . LEU D 1 64 ? 13.375 -11.069 -18.079 1.00 78.02 43 LEU D N 1
ATOM 7812 C CA . LEU D 1 64 ? 12.509 -11.827 -17.169 1.00 82.36 43 LEU D CA 1
ATOM 7813 C C . LEU D 1 64 ? 12.991 -11.839 -15.691 1.00 89.94 43 LEU D C 1
ATOM 7814 O O . LEU D 1 64 ? 12.134 -11.624 -14.829 1.00 92.04 43 LEU D O 1
ATOM 7819 N N . PRO D 1 65 ? 14.291 -12.067 -15.339 1.00 86.08 44 PRO D N 1
ATOM 7820 C CA . PRO D 1 65 ? 14.662 -12.108 -13.910 1.00 90.26 44 PRO D CA 1
ATOM 7821 C C . PRO D 1 65 ? 14.512 -10.779 -13.156 1.00 93.95 44 PRO D C 1
ATOM 7822 O O . PRO D 1 65 ? 14.102 -10.812 -11.994 1.00 98.17 44 PRO D O 1
ATOM 7826 N N . VAL D 1 66 ? 14.834 -9.627 -13.786 1.00 87.80 45 VAL D N 1
ATOM 7827 C CA . VAL D 1 66 ? 14.726 -8.322 -13.110 1.00 87.70 45 VAL D CA 1
ATOM 7828 C C . VAL D 1 66 ? 13.247 -7.879 -13.004 1.00 92.31 45 VAL D C 1
ATOM 7829 O O . VAL D 1 66 ? 12.899 -7.164 -12.062 1.00 94.85 45 VAL D O 1
ATOM 7833 N N . ALA D 1 67 ? 12.391 -8.305 -13.962 1.00 87.07 46 ALA D N 1
ATOM 7834 C CA . ALA D 1 67 ? 10.961 -7.987 -13.980 1.00 87.22 46 ALA D CA 1
ATOM 7835 C C . ALA D 1 67 ? 10.256 -8.650 -12.799 1.00 96.60 46 ALA D C 1
ATOM 7836 O O . ALA D 1 67 ? 9.361 -8.049 -12.206 1.00 98.50 46 ALA D O 1
ATOM 7838 N N . ARG D 1 68 ? 10.692 -9.875 -12.437 1.00 93.55 47 ARG D N 1
ATOM 7839 C CA . ARG D 1 68 ? 10.169 -10.628 -11.296 1.00 99.99 47 ARG D CA 1
ATOM 7840 C C . ARG D 1 68 ? 10.625 -9.977 -9.987 1.00 107.57 47 ARG D C 1
ATOM 7841 O O . ARG D 1 68 ? 9.903 -10.032 -8.991 1.00 112.74 47 ARG D O 1
ATOM 7849 N N . THR D 1 69 ? 11.819 -9.350 -10.005 1.00 102.30 48 THR D N 1
ATOM 7850 C CA . THR D 1 69 ? 12.426 -8.673 -8.857 1.00 106.13 48 THR D CA 1
ATOM 7851 C C . THR D 1 69 ? 11.764 -7.306 -8.626 1.00 110.21 48 THR D C 1
ATOM 7852 O O . THR D 1 69 ? 11.433 -6.987 -7.483 1.00 115.98 48 THR D O 1
ATOM 7856 N N . LEU D 1 70 ? 11.573 -6.504 -9.697 1.00 103.70 49 LEU D N 1
ATOM 7857 C CA . LEU D 1 70 ? 10.955 -5.175 -9.615 1.00 103.58 49 LEU D CA 1
ATOM 7858 C C . LEU D 1 70 ? 9.417 -5.302 -9.645 1.00 107.94 49 LEU D C 1
ATOM 7859 O O . LEU D 1 70 ? 8.762 -4.850 -10.588 1.00 102.81 49 LEU D O 1
ATOM 7864 N N . VAL D 1 71 ? 8.855 -5.935 -8.599 1.00 107.63 50 VAL D N 1
ATOM 7865 C CA . VAL D 1 71 ? 7.416 -6.166 -8.442 1.00 110.43 50 VAL D CA 1
ATOM 7866 C C . VAL D 1 71 ? 6.726 -4.866 -7.951 1.00 115.98 50 VAL D C 1
ATOM 7867 O O . VAL D 1 71 ? 5.541 -4.665 -8.226 1.00 116.13 50 VAL D O 1
ATOM 7871 N N . ASP D 1 72 ? 7.482 -3.981 -7.268 1.00 113.50 51 ASP D N 1
ATOM 7872 C CA . ASP D 1 72 ? 6.986 -2.703 -6.749 1.00 115.46 51 ASP D CA 1
ATOM 7873 C C . ASP D 1 72 ? 6.795 -1.671 -7.874 1.00 111.08 51 ASP D C 1
ATOM 7874 O O . ASP D 1 72 ? 6.089 -0.680 -7.667 1.00 111.71 51 ASP D O 1
ATOM 7879 N N . ALA D 1 73 ? 7.418 -1.907 -9.057 1.00 104.59 52 ALA D N 1
ATOM 7880 C CA . ALA D 1 73 ? 7.327 -1.044 -10.239 1.00 98.17 52 ALA D CA 1
ATOM 7881 C C . ALA D 1 73 ? 5.894 -1.007 -10.757 1.00 100.43 52 ALA D C 1
ATOM 7882 O O . ALA D 1 73 ? 5.289 -2.056 -10.987 1.00 100.08 52 ALA D O 1
ATOM 7884 N N . ASP D 1 74 ? 5.344 0.210 -10.889 1.00 97.39 53 ASP D N 1
ATOM 7885 C CA . ASP D 1 74 ? 3.965 0.460 -11.309 1.00 97.25 53 ASP D CA 1
ATOM 7886 C C . ASP D 1 74 ? 3.724 0.151 -12.793 1.00 93.94 53 ASP D C 1
ATOM 7887 O O . ASP D 1 74 ? 2.596 -0.190 -13.152 1.00 93.42 53 ASP D O 1
ATOM 7892 N N . ALA D 1 75 ? 4.763 0.274 -13.647 1.00 89.02 54 ALA D N 1
ATOM 7893 C CA . ALA D 1 75 ? 4.668 0.007 -15.088 1.00 83.71 54 ALA D CA 1
ATOM 7894 C C . ALA D 1 75 ? 6.016 -0.424 -15.684 1.00 84.29 54 ALA D C 1
ATOM 7895 O O . ALA D 1 75 ? 7.070 -0.110 -15.126 1.00 85.26 54 ALA D O 1
ATOM 7897 N N . TYR D 1 76 ? 5.972 -1.146 -16.822 1.00 80.15 55 TYR D N 1
ATOM 7898 C CA . TYR D 1 76 ? 7.163 -1.614 -17.538 1.00 77.17 55 TYR D CA 1
ATOM 7899 C C . TYR D 1 76 ? 7.309 -0.896 -18.884 1.00 76.21 55 TYR D C 1
ATOM 7900 O O . TYR D 1 76 ? 6.325 -0.381 -19.408 1.00 75.83 55 TYR D O 1
ATOM 7909 N N . ALA D 1 77 ? 8.546 -0.829 -19.420 1.00 72.27 56 ALA D N 1
ATOM 7910 C CA . ALA D 1 77 ? 8.847 -0.161 -20.688 1.00 70.12 56 ALA D CA 1
ATOM 7911 C C . ALA D 1 77 ? 9.924 -0.906 -21.484 1.00 71.59 56 ALA D C 1
ATOM 7912 O O . ALA D 1 77 ? 11.056 -1.063 -21.018 1.00 70.76 56 ALA D O 1
ATOM 7914 N N . VAL D 1 78 ? 9.550 -1.362 -22.694 1.00 68.59 57 VAL D N 1
ATOM 7915 C CA . VAL D 1 78 ? 10.405 -2.109 -23.627 1.00 67.78 57 VAL D CA 1
ATOM 7916 C C . VAL D 1 78 ? 10.520 -1.353 -24.967 1.00 72.00 57 VAL D C 1
ATOM 7917 O O . VAL D 1 78 ? 9.785 -0.389 -25.190 1.00 71.52 57 VAL D O 1
ATOM 7921 N N . ALA D 1 79 ? 11.431 -1.801 -25.855 1.00 70.10 58 ALA D N 1
ATOM 7922 C CA . ALA D 1 79 ? 11.648 -1.186 -27.167 1.00 71.21 58 ALA D CA 1
ATOM 7923 C C . ALA D 1 79 ? 10.853 -1.883 -28.279 1.00 76.77 58 ALA D C 1
ATOM 7924 O O . ALA D 1 79 ? 10.397 -1.209 -29.208 1.00 77.84 58 ALA D O 1
ATOM 7926 N N . ARG D 1 80 ? 10.700 -3.223 -28.198 1.00 74.50 59 ARG D N 1
ATOM 7927 C CA . ARG D 1 80 ? 9.986 -4.010 -29.209 1.00 76.19 59 ARG D CA 1
ATOM 7928 C C . ARG D 1 80 ? 8.924 -4.936 -28.593 1.00 80.12 59 ARG D C 1
ATOM 7929 O O . ARG D 1 80 ? 8.990 -5.254 -27.403 1.00 79.30 59 ARG D O 1
ATOM 7937 N N . ILE D 1 81 ? 7.949 -5.364 -29.430 1.00 77.84 60 ILE D N 1
ATOM 7938 C CA . ILE D 1 81 ? 6.822 -6.240 -29.078 1.00 78.53 60 ILE D CA 1
ATOM 7939 C C . ILE D 1 81 ? 7.287 -7.603 -28.543 1.00 81.63 60 ILE D C 1
ATOM 7940 O O . ILE D 1 81 ? 6.653 -8.121 -27.628 1.00 81.59 60 ILE D O 1
ATOM 7945 N N . GLU D 1 82 ? 8.383 -8.169 -29.103 1.00 78.97 61 GLU D N 1
ATOM 7946 C CA . GLU D 1 82 ? 8.955 -9.473 -28.726 1.00 80.03 61 GLU D CA 1
ATOM 7947 C C . GLU D 1 82 ? 9.232 -9.586 -27.219 1.00 81.09 61 GLU D C 1
ATOM 7948 O O . GLU D 1 82 ? 8.948 -10.629 -26.628 1.00 82.40 61 GLU D O 1
ATOM 7954 N N . GLU D 1 83 ? 9.765 -8.512 -26.607 1.00 75.90 62 GLU D N 1
ATOM 7955 C CA . GLU D 1 83 ? 10.074 -8.448 -25.176 1.00 75.25 62 GLU D CA 1
ATOM 7956 C C . GLU D 1 83 ? 8.797 -8.327 -24.342 1.00 76.59 62 GLU D C 1
ATOM 7957 O O . GLU D 1 83 ? 8.707 -8.941 -23.279 1.00 77.44 62 GLU D O 1
ATOM 7963 N N . ALA D 1 84 ? 7.816 -7.538 -24.829 1.00 72.33 63 ALA D N 1
ATOM 7964 C CA . ALA D 1 84 ? 6.525 -7.297 -24.178 1.00 73.00 63 ALA D CA 1
ATOM 7965 C C . ALA D 1 84 ? 5.675 -8.571 -24.099 1.00 80.06 63 ALA D C 1
ATOM 7966 O O . ALA D 1 84 ? 4.962 -8.762 -23.111 1.00 81.11 63 ALA D O 1
ATOM 7968 N N . LEU D 1 85 ? 5.758 -9.437 -25.133 1.00 77.04 64 LEU D N 1
ATOM 7969 C CA . LEU D 1 85 ? 5.030 -10.709 -25.204 1.00 80.47 64 LEU D CA 1
ATOM 7970 C C . LEU D 1 85 ? 5.622 -11.726 -24.221 1.00 87.14 64 LEU D C 1
ATOM 7971 O O . LEU D 1 85 ? 4.890 -12.576 -23.711 1.00 90.80 64 LEU D O 1
ATOM 7976 N N . MET D 1 86 ? 6.944 -11.628 -23.955 1.00 82.51 65 MET D N 1
ATOM 7977 C CA . MET D 1 86 ? 7.676 -12.481 -23.011 1.00 84.07 65 MET D CA 1
ATOM 7978 C C . MET D 1 86 ? 7.301 -12.135 -21.569 1.00 87.65 65 MET D C 1
ATOM 7979 O O . MET D 1 86 ? 7.263 -13.028 -20.721 1.00 90.36 65 MET D O 1
ATOM 7984 N N . LEU D 1 87 ? 7.037 -10.838 -21.294 1.00 81.97 66 LEU D N 1
ATOM 7985 C CA . LEU D 1 87 ? 6.644 -10.342 -19.971 1.00 82.88 66 LEU D CA 1
ATOM 7986 C C . LEU D 1 87 ? 5.217 -10.779 -19.647 1.00 90.19 66 LEU D C 1
ATOM 7987 O O . LEU D 1 87 ? 4.981 -11.340 -18.577 1.00 93.80 66 LEU D O 1
ATOM 7992 N N . ARG D 1 88 ? 4.280 -10.555 -20.596 1.00 85.39 67 ARG D N 1
ATOM 7993 C CA . ARG D 1 88 ? 2.864 -10.916 -20.496 1.00 88.41 67 ARG D CA 1
ATOM 7994 C C . ARG D 1 88 ? 2.680 -12.412 -20.232 1.00 97.59 67 ARG D C 1
ATOM 7995 O O . ARG D 1 88 ? 1.834 -12.783 -19.418 1.00 101.16 67 ARG D O 1
ATOM 8003 N N . SER D 1 89 ? 3.497 -13.259 -20.892 1.00 94.57 68 SER D N 1
ATOM 8004 C CA . SER D 1 89 ? 3.481 -14.716 -20.748 1.00 100.00 68 SER D CA 1
ATOM 8005 C C . SER D 1 89 ? 4.002 -15.157 -19.369 1.00 107.83 68 SER D C 1
ATOM 8006 O O . SER D 1 89 ? 3.678 -16.260 -18.923 1.00 112.63 68 SER D O 1
ATOM 8009 N N . CYS D 1 90 ? 4.794 -14.295 -18.695 1.00 102.97 69 CYS D N 1
ATOM 8010 C CA . CYS D 1 90 ? 5.347 -14.569 -17.368 1.00 105.74 69 CYS D CA 1
ATOM 8011 C C . CYS D 1 90 ? 4.449 -13.954 -16.263 1.00 108.00 69 CYS D C 1
ATOM 8012 O O . CYS D 1 90 ? 4.945 -13.530 -15.214 1.00 108.62 69 CYS D O 1
ATOM 8015 N N . ALA D 1 91 ? 3.116 -13.948 -16.512 1.00 104.94 70 ALA D N 1
ATOM 8016 C CA . ALA D 1 91 ? 2.024 -13.484 -15.644 1.00 107.33 70 ALA D CA 1
ATOM 8017 C C . ALA D 1 91 ? 2.216 -12.041 -15.099 1.00 107.45 70 ALA D C 1
ATOM 8018 O O . ALA D 1 91 ? 1.924 -11.779 -13.927 1.00 110.84 70 ALA D O 1
ATOM 8020 N N . VAL D 1 92 ? 2.654 -11.102 -15.964 1.00 100.87 71 VAL D N 1
ATOM 8021 C CA . VAL D 1 92 ? 2.840 -9.692 -15.589 1.00 97.70 71 VAL D CA 1
ATOM 8022 C C . VAL D 1 92 ? 1.547 -8.933 -15.938 1.00 100.45 71 VAL D C 1
ATOM 8023 O O . VAL D 1 92 ? 1.120 -8.935 -17.094 1.00 97.06 71 VAL D O 1
ATOM 8027 N N . VAL D 1 93 ? 0.929 -8.300 -14.924 1.00 98.03 72 VAL D N 1
ATOM 8028 C CA . VAL D 1 93 ? -0.342 -7.574 -15.057 1.00 98.19 72 VAL D CA 1
ATOM 8029 C C . VAL D 1 93 ? -0.133 -6.054 -15.225 1.00 98.94 72 VAL D C 1
ATOM 8030 O O . VAL D 1 93 ? -1.021 -5.381 -15.752 1.00 98.42 72 VAL D O 1
ATOM 8034 N N . LYS D 1 94 ? 1.025 -5.527 -14.780 1.00 94.63 73 LYS D N 1
ATOM 8035 C CA . LYS D 1 94 ? 1.389 -4.106 -14.857 1.00 92.16 73 LYS D CA 1
ATOM 8036 C C . LYS D 1 94 ? 1.441 -3.632 -16.322 1.00 91.85 73 LYS D C 1
ATOM 8037 O O . LYS D 1 94 ? 1.848 -4.417 -17.182 1.00 89.47 73 LYS D O 1
ATOM 8043 N N . PRO D 1 95 ? 1.017 -2.381 -16.640 1.00 88.24 74 PRO D N 1
ATOM 8044 C CA . PRO D 1 95 ? 1.025 -1.941 -18.048 1.00 84.38 74 PRO D CA 1
ATOM 8045 C C . PRO D 1 95 ? 2.429 -1.852 -18.653 1.00 84.66 74 PRO D C 1
ATOM 8046 O O . PRO D 1 95 ? 3.349 -1.325 -18.025 1.00 84.43 74 PRO D O 1
ATOM 8050 N N . ILE D 1 96 ? 2.588 -2.406 -19.869 1.00 80.88 75 ILE D N 1
ATOM 8051 C CA . ILE D 1 96 ? 3.849 -2.417 -20.617 1.00 77.82 75 ILE D CA 1
ATOM 8052 C C . ILE D 1 96 ? 3.827 -1.250 -21.612 1.00 79.97 75 ILE D C 1
ATOM 8053 O O . ILE D 1 96 ? 2.897 -1.146 -22.417 1.00 79.65 75 ILE D O 1
ATOM 8058 N N . VAL D 1 97 ? 4.844 -0.374 -21.542 1.00 77.00 76 VAL D N 1
ATOM 8059 C CA . VAL D 1 97 ? 4.983 0.794 -22.414 1.00 76.10 76 VAL D CA 1
ATOM 8060 C C . VAL D 1 97 ? 5.937 0.439 -23.556 1.00 77.96 76 VAL D C 1
ATOM 8061 O O . VAL D 1 97 ? 7.076 0.039 -23.316 1.00 76.36 76 VAL D O 1
ATOM 8065 N N . LEU D 1 98 ? 5.459 0.576 -24.796 1.00 76.30 77 LEU D N 1
ATOM 8066 C CA . LEU D 1 98 ? 6.250 0.291 -25.983 1.00 75.66 77 LEU D CA 1
ATOM 8067 C C . LEU D 1 98 ? 6.949 1.559 -26.448 1.00 80.68 77 LEU D C 1
ATOM 8068 O O . LEU D 1 98 ? 6.332 2.407 -27.099 1.00 81.60 77 LEU D O 1
ATOM 8073 N N . LEU D 1 99 ? 8.230 1.707 -26.070 1.00 78.47 78 LEU D N 1
ATOM 8074 C CA . LEU D 1 99 ? 9.057 2.857 -26.450 1.00 79.61 78 LEU D CA 1
ATOM 8075 C C . LEU D 1 99 ? 9.375 2.774 -27.939 1.00 81.77 78 LEU D C 1
ATOM 8076 O O . LEU D 1 99 ? 9.496 1.668 -28.478 1.00 81.13 78 LEU D O 1
ATOM 8081 N N . GLU D 1 100 ? 9.441 3.943 -28.613 1.00 79.84 79 GLU D N 1
ATOM 8082 C CA . GLU D 1 100 ? 9.678 4.106 -30.060 1.00 81.29 79 GLU D CA 1
ATOM 8083 C C . GLU D 1 100 ? 8.470 3.609 -30.890 1.00 82.59 79 GLU D C 1
ATOM 8084 O O . GLU D 1 100 ? 8.440 3.815 -32.106 1.00 84.59 79 GLU D O 1
ATOM 8090 N N . GLY D 1 101 ? 7.488 3.006 -30.216 1.00 77.95 80 GLY D N 1
ATOM 8091 C CA . GLY D 1 101 ? 6.254 2.495 -30.803 1.00 78.26 80 GLY D CA 1
ATOM 8092 C C . GLY D 1 101 ? 6.420 1.330 -31.753 1.00 81.12 80 GLY D C 1
ATOM 8093 O O . GLY D 1 101 ? 7.412 0.599 -31.686 1.00 79.20 80 GLY D O 1
ATOM 8094 N N . PHE D 1 102 ? 5.426 1.157 -32.641 1.00 78.67 81 PHE D N 1
ATOM 8095 C CA . PHE D 1 102 ? 5.381 0.107 -33.654 1.00 80.54 81 PHE D CA 1
ATOM 8096 C C . PHE D 1 102 ? 5.857 0.645 -35.006 1.00 88.84 81 PHE D C 1
ATOM 8097 O O . PHE D 1 102 ? 5.515 1.767 -35.375 1.00 90.68 81 PHE D O 1
ATOM 8105 N N . PHE D 1 103 ? 6.649 -0.149 -35.738 1.00 86.91 82 PHE D N 1
ATOM 8106 C CA . PHE D 1 103 ? 7.164 0.238 -37.053 1.00 92.13 82 PHE D CA 1
ATOM 8107 C C . PHE D 1 103 ? 6.302 -0.373 -38.172 1.00 101.01 82 PHE D C 1
ATOM 8108 O O . PHE D 1 103 ? 6.295 0.147 -39.290 1.00 105.70 82 PHE D O 1
ATOM 8116 N N . SER D 1 104 ? 5.593 -1.477 -37.865 1.00 97.48 83 SER D N 1
ATOM 8117 C CA . SER D 1 104 ? 4.757 -2.220 -38.808 1.00 102.36 83 SER D CA 1
ATOM 8118 C C . SER D 1 104 ? 3.268 -2.058 -38.502 1.00 106.32 83 SER D C 1
ATOM 8119 O O . SER D 1 104 ? 2.886 -1.950 -37.336 1.00 101.52 83 SER D O 1
ATOM 8122 N N . ALA D 1 105 ? 2.430 -2.075 -39.558 1.00 105.69 84 ALA D N 1
ATOM 8123 C CA . ALA D 1 105 ? 0.971 -1.962 -39.460 1.00 106.07 84 ALA D CA 1
ATOM 8124 C C . ALA D 1 105 ? 0.351 -3.224 -38.843 1.00 108.13 84 ALA D C 1
ATOM 8125 O O . ALA D 1 105 ? -0.711 -3.145 -38.224 1.00 106.53 84 ALA D O 1
ATOM 8127 N N . ALA D 1 106 ? 1.033 -4.379 -38.997 1.00 105.65 85 ALA D N 1
ATOM 8128 C CA . ALA D 1 106 ? 0.618 -5.681 -38.469 1.00 105.13 85 ALA D CA 1
ATOM 8129 C C . ALA D 1 106 ? 0.927 -5.820 -36.960 1.00 102.97 85 ALA D C 1
ATOM 8130 O O . ALA D 1 106 ? 0.551 -6.827 -36.351 1.00 102.29 85 ALA D O 1
ATOM 8132 N N . ASP D 1 107 ? 1.601 -4.811 -36.364 1.00 97.74 86 ASP D N 1
ATOM 8133 C CA . ASP D 1 107 ? 1.951 -4.783 -34.942 1.00 92.28 86 ASP D CA 1
ATOM 8134 C C . ASP D 1 107 ? 0.840 -4.109 -34.104 1.00 94.84 86 ASP D C 1
ATOM 8135 O O . ASP D 1 107 ? 0.972 -4.018 -32.880 1.00 90.96 86 ASP D O 1
ATOM 8140 N N . LEU D 1 108 ? -0.250 -3.654 -34.763 1.00 93.01 87 LEU D N 1
ATOM 8141 C CA . LEU D 1 108 ? -1.402 -3.008 -34.123 1.00 92.64 87 LEU D CA 1
ATOM 8142 C C . LEU D 1 108 ? -2.406 -4.024 -33.524 1.00 98.30 87 LEU D C 1
ATOM 8143 O O . LEU D 1 108 ? -2.836 -3.782 -32.394 1.00 95.42 87 LEU D O 1
ATOM 8148 N N . PRO D 1 109 ? -2.808 -5.142 -34.201 1.00 96.92 88 PRO D N 1
ATOM 8149 C CA . PRO D 1 109 ? -3.778 -6.058 -33.570 1.00 98.16 88 PRO D CA 1
ATOM 8150 C C . PRO D 1 109 ? -3.202 -6.836 -32.379 1.00 99.38 88 PRO D C 1
ATOM 8151 O O . PRO D 1 109 ? -3.969 -7.204 -31.490 1.00 98.86 88 PRO D O 1
ATOM 8155 N N . VAL D 1 110 ? -1.870 -7.081 -32.350 1.00 94.94 89 VAL D N 1
ATOM 8156 C CA . VAL D 1 110 ? -1.196 -7.780 -31.242 1.00 92.70 89 VAL D CA 1
ATOM 8157 C C . VAL D 1 110 ? -1.119 -6.860 -30.009 1.00 93.43 89 VAL D C 1
ATOM 8158 O O . VAL D 1 110 ? -1.138 -7.346 -28.876 1.00 92.08 89 VAL D O 1
ATOM 8162 N N . LEU D 1 111 ? -1.014 -5.537 -30.250 1.00 88.99 90 LEU D N 1
ATOM 8163 C CA . LEU D 1 111 ? -0.921 -4.483 -29.241 1.00 86.11 90 LEU D CA 1
ATOM 8164 C C . LEU D 1 111 ? -2.211 -4.385 -28.425 1.00 91.40 90 LEU D C 1
ATOM 8165 O O . LEU D 1 111 ? -2.147 -4.220 -27.207 1.00 89.59 90 LEU D O 1
ATOM 8170 N N . ALA D 1 112 ? -3.375 -4.505 -29.097 1.00 88.95 91 ALA D N 1
ATOM 8171 C CA . ALA D 1 112 ? -4.697 -4.445 -28.473 1.00 91.17 91 ALA D CA 1
ATOM 8172 C C . ALA D 1 112 ? -5.029 -5.742 -27.733 1.00 97.18 91 ALA D C 1
ATOM 8173 O O . ALA D 1 112 ? -5.595 -5.681 -26.642 1.00 97.34 91 ALA D O 1
ATOM 8175 N N . ALA D 1 113 ? -4.681 -6.906 -28.327 1.00 94.16 92 ALA D N 1
ATOM 8176 C CA . ALA D 1 113 ? -4.933 -8.246 -27.786 1.00 96.66 92 ALA D CA 1
ATOM 8177 C C . ALA D 1 113 ? -4.125 -8.532 -26.513 1.00 98.49 92 ALA D C 1
ATOM 8178 O O . ALA D 1 113 ? -4.606 -9.259 -25.644 1.00 100.57 92 ALA D O 1
ATOM 8180 N N . ASN D 1 114 ? -2.903 -7.979 -26.412 1.00 92.97 93 ASN D N 1
ATOM 8181 C CA . ASN D 1 114 ? -2.025 -8.169 -25.255 1.00 91.04 93 ASN D CA 1
ATOM 8182 C C . ASN D 1 114 ? -2.010 -6.929 -24.339 1.00 91.51 93 ASN D C 1
ATOM 8183 O O . ASN D 1 114 ? -1.258 -6.907 -23.363 1.00 90.31 93 ASN D O 1
ATOM 8188 N N . ASN D 1 115 ? -2.869 -5.920 -24.638 1.00 87.17 94 ASN D N 1
ATOM 8189 C CA . ASN D 1 115 ? -3.030 -4.649 -23.917 1.00 85.34 94 ASN D CA 1
ATOM 8190 C C . ASN D 1 115 ? -1.675 -3.979 -23.649 1.00 84.65 94 ASN D C 1
ATOM 8191 O O . ASN D 1 115 ? -1.168 -4.005 -22.525 1.00 83.69 94 ASN D O 1
ATOM 8196 N N . LEU D 1 116 ? -1.083 -3.407 -24.701 1.00 80.23 95 LEU D N 1
ATOM 8197 C CA . LEU D 1 116 ? 0.209 -2.727 -24.617 1.00 77.71 95 LEU D CA 1
ATOM 8198 C C . LEU D 1 116 ? 0.020 -1.211 -24.792 1.00 81.34 95 LEU D C 1
ATOM 8199 O O . LEU D 1 116 ? -1.017 -0.776 -25.302 1.00 82.51 95 LEU D O 1
ATOM 8204 N N . GLN D 1 117 ? 0.990 -0.410 -24.317 1.00 76.35 96 GLN D N 1
ATOM 8205 C CA . GLN D 1 117 ? 0.917 1.050 -24.394 1.00 76.91 96 GLN D CA 1
ATOM 8206 C C . GLN D 1 117 ? 1.957 1.579 -25.390 1.00 78.42 96 GLN D C 1
ATOM 8207 O O . GLN D 1 117 ? 3.103 1.838 -25.017 1.00 77.05 96 GLN D O 1
ATOM 8213 N N . THR D 1 118 ? 1.549 1.737 -26.663 1.00 74.43 97 THR D N 1
ATOM 8214 C CA . THR D 1 118 ? 2.413 2.208 -27.753 1.00 74.38 97 THR D CA 1
ATOM 8215 C C . THR D 1 118 ? 2.787 3.695 -27.602 1.00 79.69 97 THR D C 1
ATOM 8216 O O . THR D 1 118 ? 2.156 4.419 -26.831 1.00 80.29 97 THR D O 1
ATOM 8220 N N . ALA D 1 119 ? 3.821 4.132 -28.349 1.00 75.48 98 ALA D N 1
ATOM 8221 C CA . ALA D 1 119 ? 4.290 5.514 -28.376 1.00 76.96 98 ALA D CA 1
ATOM 8222 C C . ALA D 1 119 ? 4.280 6.038 -29.813 1.00 84.25 98 ALA D C 1
ATOM 8223 O O . ALA D 1 119 ? 5.016 5.534 -30.663 1.00 84.06 98 ALA D O 1
ATOM 8225 N N . VAL D 1 120 ? 3.409 7.021 -30.090 1.00 81.13 99 VAL D N 1
ATOM 8226 C CA . VAL D 1 120 ? 3.265 7.614 -31.423 1.00 84.76 99 VAL D CA 1
ATOM 8227 C C . VAL D 1 120 ? 4.128 8.882 -31.522 1.00 90.39 99 VAL D C 1
ATOM 8228 O O . VAL D 1 120 ? 4.064 9.745 -30.643 1.00 91.31 99 VAL D O 1
ATOM 8232 N N . HIS D 1 121 ? 4.928 8.984 -32.603 1.00 87.55 100 HIS D N 1
ATOM 8233 C CA . HIS D 1 121 ? 5.801 10.127 -32.880 1.00 91.14 100 HIS D CA 1
ATOM 8234 C C . HIS D 1 121 ? 5.971 10.362 -34.389 1.00 100.52 100 HIS D C 1
ATOM 8235 O O . HIS D 1 121 ? 5.987 11.518 -34.813 1.00 104.92 100 HIS D O 1
ATOM 8242 N N . THR D 1 122 ? 6.097 9.286 -35.193 1.00 96.47 101 THR D N 1
ATOM 8243 C CA . THR D 1 122 ? 6.242 9.397 -36.652 1.00 101.86 101 THR D CA 1
ATOM 8244 C C . THR D 1 122 ? 4.868 9.441 -37.334 1.00 109.50 101 THR D C 1
ATOM 8245 O O . THR D 1 122 ? 3.877 8.985 -36.759 1.00 105.86 101 THR D O 1
ATOM 8249 N N . TRP D 1 123 ? 4.817 9.997 -38.561 1.00 108.80 102 TRP D N 1
ATOM 8250 C CA . TRP D 1 123 ? 3.597 10.115 -39.364 1.00 113.48 102 TRP D CA 1
ATOM 8251 C C . TRP D 1 123 ? 3.102 8.758 -39.861 1.00 117.63 102 TRP D C 1
ATOM 8252 O O . TRP D 1 123 ? 1.893 8.570 -39.989 1.00 118.26 102 TRP D O 1
ATOM 8263 N N . GLU D 1 124 ? 4.036 7.823 -40.139 1.00 114.02 103 GLU D N 1
ATOM 8264 C CA . GLU D 1 124 ? 3.769 6.466 -40.640 1.00 114.13 103 GLU D CA 1
ATOM 8265 C C . GLU D 1 124 ? 2.931 5.648 -39.652 1.00 113.32 103 GLU D C 1
ATOM 8266 O O . GLU D 1 124 ? 2.075 4.879 -40.082 1.00 114.17 103 GLU D O 1
ATOM 8272 N N . GLN D 1 125 ? 3.184 5.835 -38.337 1.00 107.64 104 GLN D N 1
ATOM 8273 C CA . GLN D 1 125 ? 2.477 5.198 -37.221 1.00 102.88 104 GLN D CA 1
ATOM 8274 C C . GLN D 1 125 ? 1.031 5.671 -37.151 1.00 109.39 104 GLN D C 1
ATOM 8275 O O . GLN D 1 125 ? 0.126 4.863 -36.935 1.00 107.72 104 GLN D O 1
ATOM 8281 N N . LEU D 1 126 ? 0.830 6.993 -37.307 1.00 108.36 105 LEU D N 1
ATOM 8282 C CA . LEU D 1 126 ? -0.470 7.659 -37.232 1.00 110.93 105 LEU D CA 1
ATOM 8283 C C . LEU D 1 126 ? -1.352 7.275 -38.423 1.00 120.63 105 LEU D C 1
ATOM 8284 O O . LEU D 1 126 ? -2.549 7.055 -38.240 1.00 120.21 105 LEU D O 1
ATOM 8289 N N . GLU D 1 127 ? -0.751 7.179 -39.632 1.00 120.29 106 GLU D N 1
ATOM 8290 C CA . GLU D 1 127 ? -1.418 6.784 -40.878 1.00 126.09 106 GLU D CA 1
ATOM 8291 C C . GLU D 1 127 ? -1.966 5.360 -40.761 1.00 127.23 106 GLU D C 1
ATOM 8292 O O . GLU D 1 127 ? -3.110 5.113 -41.145 1.00 129.28 106 GLU D O 1
ATOM 8298 N N . ALA D 1 128 ? -1.152 4.439 -40.198 1.00 122.44 107 ALA D N 1
ATOM 8299 C CA . ALA D 1 128 ? -1.491 3.032 -39.982 1.00 119.83 107 ALA D CA 1
ATOM 8300 C C . ALA D 1 128 ? -2.560 2.866 -38.898 1.00 119.90 107 ALA D C 1
ATOM 8301 O O . ALA D 1 128 ? -3.343 1.920 -38.974 1.00 119.84 107 ALA D O 1
ATOM 8303 N N . LEU D 1 129 ? -2.594 3.777 -37.897 1.00 115.67 108 LEU D N 1
ATOM 8304 C CA . LEU D 1 129 ? -3.576 3.750 -36.808 1.00 112.57 108 LEU D CA 1
ATOM 8305 C C . LEU D 1 129 ? -4.985 4.086 -37.310 1.00 120.90 108 LEU D C 1
ATOM 8306 O O . LEU D 1 129 ? -5.950 3.459 -36.870 1.00 119.63 108 LEU D O 1
ATOM 8311 N N . GLU D 1 130 ? -5.098 5.063 -38.229 1.00 120.32 109 GLU D N 1
ATOM 8312 C CA . GLU D 1 130 ? -6.371 5.488 -38.816 1.00 125.39 109 GLU D CA 1
ATOM 8313 C C . GLU D 1 130 ? -6.865 4.493 -39.875 1.00 133.86 109 GLU D C 1
ATOM 8314 O O . GLU D 1 130 ? -8.075 4.361 -40.065 1.00 135.99 109 GLU D O 1
ATOM 8320 N N . GLN D 1 131 ? -5.931 3.803 -40.558 1.00 131.76 110 GLN D N 1
ATOM 8321 C CA . GLN D 1 131 ? -6.210 2.830 -41.619 1.00 136.48 110 GLN D CA 1
ATOM 8322 C C . GLN D 1 131 ? -6.611 1.446 -41.065 1.00 137.15 110 GLN D C 1
ATOM 8323 O O . GLN D 1 131 ? -7.250 0.674 -41.780 1.00 141.30 110 GLN D O 1
ATOM 8329 N N . ALA D 1 132 ? -6.231 1.123 -39.817 1.00 131.58 111 ALA D N 1
ATOM 8330 C CA . ALA D 1 132 ? -6.549 -0.175 -39.218 1.00 129.00 111 ALA D CA 1
ATOM 8331 C C . ALA D 1 132 ? -7.785 -0.115 -38.322 1.00 132.89 111 ALA D C 1
ATOM 8332 O O . ALA D 1 132 ? -7.940 0.823 -37.536 1.00 130.66 111 ALA D O 1
ATOM 8334 N N . ASP D 1 133 ? -8.658 -1.131 -38.446 1.00 131.82 112 ASP D N 1
ATOM 8335 C CA . ASP D 1 133 ? -9.876 -1.282 -37.648 1.00 131.62 112 ASP D CA 1
ATOM 8336 C C . ASP D 1 133 ? -9.735 -2.525 -36.759 1.00 132.23 112 ASP D C 1
ATOM 8337 O O . ASP D 1 133 ? -9.439 -3.616 -37.255 1.00 134.14 112 ASP D O 1
ATOM 8342 N N . LEU D 1 134 ? -9.888 -2.340 -35.437 1.00 127.58 113 LEU D N 1
ATOM 8343 C CA . LEU D 1 134 ? -9.739 -3.404 -34.439 1.00 124.92 113 LEU D CA 1
ATOM 8344 C C . LEU D 1 134 ? -10.577 -3.121 -33.178 1.00 126.83 113 LEU D C 1
ATOM 8345 O O . LEU D 1 134 ? -10.696 -1.955 -32.792 1.00 125.39 113 LEU D O 1
ATOM 8350 N N . PRO D 1 135 ? -11.151 -4.158 -32.511 1.00 124.62 114 PRO D N 1
ATOM 8351 C CA . PRO D 1 135 ? -11.932 -3.900 -31.286 1.00 123.49 114 PRO D CA 1
ATOM 8352 C C . PRO D 1 135 ? -11.026 -3.505 -30.122 1.00 121.05 114 PRO D C 1
ATOM 8353 O O . PRO D 1 135 ? -9.916 -4.032 -30.006 1.00 118.22 114 PRO D O 1
ATOM 8357 N N . ALA D 1 136 ? -11.508 -2.561 -29.275 1.00 117.58 115 ALA D N 1
ATOM 8358 C CA . ALA D 1 136 ? -10.849 -1.954 -28.104 1.00 113.67 115 ALA D CA 1
ATOM 8359 C C . ALA D 1 136 ? -9.670 -1.043 -28.524 1.00 112.76 115 ALA D C 1
ATOM 8360 O O . ALA D 1 136 ? -8.804 -1.470 -29.294 1.00 111.25 115 ALA D O 1
ATOM 8362 N N . PRO D 1 137 ? -9.633 0.229 -28.058 1.00 109.49 116 PRO D N 1
ATOM 8363 C CA . PRO D 1 137 ? -8.531 1.117 -28.463 1.00 106.32 116 PRO D CA 1
ATOM 8364 C C . PRO D 1 137 ? -7.253 0.882 -27.657 1.00 104.27 116 PRO D C 1
ATOM 8365 O O . PRO D 1 137 ? -7.269 0.167 -26.648 1.00 103.21 116 PRO D O 1
ATOM 8369 N N . VAL D 1 138 ? -6.131 1.429 -28.160 1.00 100.10 117 VAL D N 1
ATOM 8370 C CA . VAL D 1 138 ? -4.813 1.294 -27.540 1.00 95.81 117 VAL D CA 1
ATOM 8371 C C . VAL D 1 138 ? -4.405 2.609 -26.884 1.00 97.58 117 VAL D C 1
ATOM 8372 O O . VAL D 1 138 ? -4.645 3.684 -27.439 1.00 98.40 117 VAL D O 1
ATOM 8376 N N . VAL D 1 139 ? -3.793 2.513 -25.696 1.00 93.90 118 VAL D N 1
ATOM 8377 C CA . VAL D 1 139 ? -3.291 3.667 -24.947 1.00 92.98 118 VAL D CA 1
ATOM 8378 C C . VAL D 1 139 ? -2.004 4.112 -25.654 1.00 94.05 118 VAL D C 1
ATOM 8379 O O . VAL D 1 139 ? -1.087 3.302 -25.804 1.00 91.82 118 VAL D O 1
ATOM 8383 N N . ALA D 1 140 ? -1.963 5.360 -26.152 1.00 91.23 119 ALA D N 1
ATOM 8384 C CA . ALA D 1 140 ? -0.801 5.851 -26.893 1.00 90.10 119 ALA D CA 1
ATOM 8385 C C . ALA D 1 140 ? -0.122 7.040 -26.220 1.00 93.86 119 ALA D C 1
ATOM 8386 O O . ALA D 1 140 ? -0.795 7.940 -25.721 1.00 95.46 119 ALA D O 1
ATOM 8388 N N . TRP D 1 141 ? 1.223 7.043 -26.241 1.00 90.20 120 TRP D N 1
ATOM 8389 C CA . TRP D 1 141 ? 2.072 8.093 -25.674 1.00 91.29 120 TRP D CA 1
ATOM 8390 C C . TRP D 1 141 ? 2.648 8.968 -26.793 1.00 94.19 120 TRP D C 1
ATOM 8391 O O . TRP D 1 141 ? 3.079 8.435 -27.814 1.00 93.05 120 TRP D O 1
ATOM 8402 N N . LEU D 1 142 ? 2.643 10.303 -26.616 1.00 92.98 121 LEU D N 1
ATOM 8403 C CA . LEU D 1 142 ? 3.169 11.226 -27.627 1.00 93.53 121 LEU D CA 1
ATOM 8404 C C . LEU D 1 142 ? 4.465 11.891 -27.146 1.00 94.50 121 LEU D C 1
ATOM 8405 O O . LEU D 1 142 ? 4.543 12.347 -26.006 1.00 94.23 121 LEU D O 1
ATOM 8422 N N . LEU D 1 144 ? 8.432 12.860 -29.612 1.00 92.80 123 LEU D N 1
ATOM 8423 C CA . LEU D 1 144 ? 9.389 12.429 -30.632 1.00 93.90 123 LEU D CA 1
ATOM 8424 C C . LEU D 1 144 ? 10.656 11.859 -29.999 1.00 93.32 123 LEU D C 1
ATOM 8425 O O . LEU D 1 144 ? 10.711 10.664 -29.716 1.00 93.72 123 LEU D O 1
ATOM 8430 N N . ASP D 1 156 ? 6.519 20.922 -43.449 1.00 242.65 135 ASP D N 1
ATOM 8431 C CA . ASP D 1 156 ? 6.516 22.032 -42.501 1.00 242.12 135 ASP D CA 1
ATOM 8432 C C . ASP D 1 156 ? 7.212 21.635 -41.196 1.00 242.01 135 ASP D C 1
ATOM 8433 O O . ASP D 1 156 ? 7.015 20.521 -40.706 1.00 242.02 135 ASP D O 1
ATOM 8438 N N . GLU D 1 157 ? 8.026 22.552 -40.640 1.00 260.32 136 GLU D N 1
ATOM 8439 C CA . GLU D 1 157 ? 8.764 22.340 -39.392 1.00 166.27 136 GLU D CA 1
ATOM 8440 C C . GLU D 1 157 ? 7.838 22.515 -38.185 1.00 163.94 136 GLU D C 1
ATOM 8441 O O . GLU D 1 157 ? 7.001 23.421 -38.179 1.00 254.64 136 GLU D O 1
ATOM 8447 N N . MET D 1 158 ? 7.998 21.633 -37.169 1.00 105.33 137 MET D N 1
ATOM 8448 C CA . MET D 1 158 ? 7.203 21.525 -35.931 1.00 105.13 137 MET D CA 1
ATOM 8449 C C . MET D 1 158 ? 5.718 21.255 -36.283 1.00 105.35 137 MET D C 1
ATOM 8450 O O . MET D 1 158 ? 4.923 22.193 -36.384 1.00 104.61 137 MET D O 1
ATOM 8455 N N . PRO D 1 159 ? 5.344 19.973 -36.517 1.00 138.74 138 PRO D N 1
ATOM 8456 C CA . PRO D 1 159 ? 3.968 19.679 -36.941 1.00 138.00 138 PRO D CA 1
ATOM 8457 C C . PRO D 1 159 ? 2.978 19.557 -35.785 1.00 135.94 138 PRO D C 1
ATOM 8458 O O . PRO D 1 159 ? 3.289 18.968 -34.747 1.00 129.10 138 PRO D O 1
ATOM 8462 N N . ALA D 1 160 ? 1.767 20.107 -35.989 1.00 134.73 139 ALA D N 1
ATOM 8463 C CA . ALA D 1 160 ? 0.671 20.072 -35.022 1.00 132.04 139 ALA D CA 1
ATOM 8464 C C . ALA D 1 160 ? -0.258 18.882 -35.324 1.00 130.80 139 ALA D C 1
ATOM 8465 O O . ALA D 1 160 ? -1.449 19.056 -35.599 1.00 131.61 139 ALA D O 1
ATOM 8467 N N . PHE D 1 161 ? 0.313 17.661 -35.269 1.00 125.37 140 PHE D N 1
ATOM 8468 C CA . PHE D 1 161 ? -0.387 16.395 -35.512 1.00 120.12 140 PHE D CA 1
ATOM 8469 C C . PHE D 1 161 ? -1.024 15.863 -34.208 1.00 117.26 140 PHE D C 1
ATOM 8470 O O . PHE D 1 161 ? -1.575 14.758 -34.193 1.00 112.72 140 PHE D O 1
ATOM 8478 N N . ILE D 1 162 ? -0.958 16.672 -33.128 1.00 114.30 141 ILE D N 1
ATOM 8479 C CA . ILE D 1 162 ? -1.503 16.393 -31.795 1.00 110.05 141 ILE D CA 1
ATOM 8480 C C . ILE D 1 162 ? -3.035 16.321 -31.886 1.00 115.27 141 ILE D C 1
ATOM 8481 O O . ILE D 1 162 ? -3.650 15.429 -31.295 1.00 110.91 141 ILE D O 1
ATOM 8486 N N . GLU D 1 163 ? -3.632 17.261 -32.647 1.00 114.94 142 GLU D N 1
ATOM 8487 C CA . GLU D 1 163 ? -5.073 17.369 -32.889 1.00 117.20 142 GLU D CA 1
ATOM 8488 C C . GLU D 1 163 ? -5.558 16.191 -33.743 1.00 118.39 142 GLU D C 1
ATOM 8489 O O . GLU D 1 163 ? -6.691 15.741 -33.571 1.00 118.01 142 GLU D O 1
ATOM 8495 N N . ARG D 1 164 ? -4.688 15.689 -34.650 1.00 115.02 143 ARG D N 1
ATOM 8496 C CA . ARG D 1 164 ? -4.966 14.550 -35.529 1.00 113.56 143 ARG D CA 1
ATOM 8497 C C . ARG D 1 164 ? -4.970 13.248 -34.734 1.00 109.42 143 ARG D C 1
ATOM 8498 O O . ARG D 1 164 ? -5.838 12.408 -34.961 1.00 108.12 143 ARG D O 1
ATOM 8506 N N . LEU D 1 165 ? -4.020 13.100 -33.787 1.00 104.24 144 LEU D N 1
ATOM 8507 C CA . LEU D 1 165 ? -3.894 11.947 -32.894 1.00 97.69 144 LEU D CA 1
ATOM 8508 C C . LEU D 1 165 ? -5.100 11.876 -31.941 1.00 101.30 144 LEU D C 1
ATOM 8509 O O . LEU D 1 165 ? -5.558 10.779 -31.621 1.00 97.71 144 LEU D O 1
ATOM 8514 N N . ALA D 1 166 ? -5.609 13.042 -31.498 1.00 100.29 145 ALA D N 1
ATOM 8515 C CA . ALA D 1 166 ? -6.753 13.153 -30.589 1.00 101.01 145 ALA D CA 1
ATOM 8516 C C . ALA D 1 166 ? -8.080 12.762 -31.263 1.00 107.26 145 ALA D C 1
ATOM 8517 O O . ALA D 1 166 ? -8.987 12.275 -30.586 1.00 105.10 145 ALA D O 1
ATOM 8519 N N . LYS D 1 167 ? -8.189 12.979 -32.587 1.00 106.90 146 LYS D N 1
ATOM 8520 C CA . LYS D 1 167 ? -9.385 12.679 -33.377 1.00 109.77 146 LYS D CA 1
ATOM 8521 C C . LYS D 1 167 ? -9.470 11.195 -33.795 1.00 109.13 146 LYS D C 1
ATOM 8522 O O . LYS D 1 167 ? -10.543 10.754 -34.214 1.00 110.64 146 LYS D O 1
ATOM 8528 N N . CYS D 1 168 ? -8.355 10.434 -33.666 1.00 105.58 147 CYS D N 1
ATOM 8529 C CA . CYS D 1 168 ? -8.244 9.016 -34.035 1.00 102.94 147 CYS D CA 1
ATOM 8530 C C . CYS D 1 168 ? -9.279 8.149 -33.307 1.00 105.08 147 CYS D C 1
ATOM 8531 O O . CYS D 1 168 ? -9.582 8.390 -32.137 1.00 102.96 147 CYS D O 1
ATOM 8534 N N . LYS D 1 169 ? -9.807 7.139 -34.020 1.00 103.44 148 LYS D N 1
ATOM 8535 C CA . LYS D 1 169 ? -10.838 6.211 -33.553 1.00 102.67 148 LYS D CA 1
ATOM 8536 C C . LYS D 1 169 ? -10.262 5.042 -32.731 1.00 101.51 148 LYS D C 1
ATOM 8537 O O . LYS D 1 169 ? -10.954 4.541 -31.840 1.00 99.97 148 LYS D O 1
ATOM 8543 N N . ASN D 1 170 ? -9.027 4.596 -33.041 1.00 97.77 149 ASN D N 1
ATOM 8544 C CA . ASN D 1 170 ? -8.392 3.455 -32.375 1.00 93.75 149 ASN D CA 1
ATOM 8545 C C . ASN D 1 170 ? -7.386 3.886 -31.279 1.00 92.16 149 ASN D C 1
ATOM 8546 O O . ASN D 1 170 ? -6.361 3.222 -31.085 1.00 88.79 149 ASN D O 1
ATOM 8551 N N . VAL D 1 171 ? -7.706 4.963 -30.532 1.00 89.24 150 VAL D N 1
ATOM 8552 C CA . VAL D 1 171 ? -6.850 5.467 -29.451 1.00 87.44 150 VAL D CA 1
ATOM 8553 C C . VAL D 1 171 ? -7.702 5.807 -28.203 1.00 89.40 150 VAL D C 1
ATOM 8554 O O . VAL D 1 171 ? -8.796 6.364 -28.332 1.00 91.96 150 VAL D O 1
ATOM 8558 N N . VAL D 1 172 ? -7.197 5.441 -27.006 1.00 85.24 151 VAL D N 1
ATOM 8559 C CA . VAL D 1 172 ? -7.852 5.719 -25.724 1.00 85.82 151 VAL D CA 1
ATOM 8560 C C . VAL D 1 172 ? -7.707 7.226 -25.461 1.00 89.36 151 VAL D C 1
ATOM 8561 O O . VAL D 1 172 ? -6.596 7.715 -25.233 1.00 87.94 151 VAL D O 1
ATOM 8565 N N . GLN D 1 173 ? -8.830 7.957 -25.562 1.00 87.98 152 GLN D N 1
ATOM 8566 C CA . GLN D 1 173 ? -8.869 9.407 -25.387 1.00 91.29 152 GLN D CA 1
ATOM 8567 C C . GLN D 1 173 ? -9.262 9.804 -23.955 1.00 98.68 152 GLN D C 1
ATOM 8568 O O . GLN D 1 173 ? -10.233 9.266 -23.420 1.00 99.66 152 GLN D O 1
ATOM 8574 N N . PRO D 1 174 ? -8.531 10.749 -23.317 1.00 96.18 153 PRO D N 1
ATOM 8575 C CA . PRO D 1 174 ? -7.352 11.467 -23.831 1.00 95.38 153 PRO D CA 1
ATOM 8576 C C . PRO D 1 174 ? -6.066 10.649 -23.727 1.00 95.36 153 PRO D C 1
ATOM 8577 O O . PRO D 1 174 ? -6.001 9.678 -22.972 1.00 93.04 153 PRO D O 1
ATOM 8581 N N . PHE D 1 175 ? -4.990 11.172 -24.351 1.00 91.36 154 PHE D N 1
ATOM 8582 C CA . PHE D 1 175 ? -3.603 10.701 -24.234 1.00 87.52 154 PHE D CA 1
ATOM 8583 C C . PHE D 1 175 ? -2.901 11.719 -23.290 1.00 92.71 154 PHE D C 1
ATOM 8584 O O . PHE D 1 175 ? -3.463 12.797 -23.154 1.00 96.09 154 PHE D O 1
ATOM 8592 N N . ASN D 1 176 ? -1.831 11.423 -22.508 1.00 87.85 155 ASN D N 1
ATOM 8593 C CA . ASN D 1 176 ? -0.807 10.377 -22.430 1.00 86.37 155 ASN D CA 1
ATOM 8594 C C . ASN D 1 176 ? 0.313 10.844 -23.348 1.00 88.60 155 ASN D C 1
ATOM 8595 O O . ASN D 1 176 ? 0.303 10.593 -24.554 1.00 85.56 155 ASN D O 1
ATOM 8600 N N . ILE D 1 177 ? 1.203 11.658 -22.765 1.00 85.59 156 ILE D N 1
ATOM 8601 C CA . ILE D 1 177 ? 2.335 12.321 -23.414 1.00 85.24 156 ILE D CA 1
ATOM 8602 C C . ILE D 1 177 ? 3.603 12.142 -22.582 1.00 87.16 156 ILE D C 1
ATOM 8603 O O . ILE D 1 177 ? 3.526 12.105 -21.356 1.00 88.65 156 ILE D O 1
ATOM 8608 N N . MET D 1 178 ? 4.766 12.043 -23.239 1.00 82.59 157 MET D N 1
ATOM 8609 C CA . MET D 1 178 ? 6.037 11.863 -22.538 1.00 93.60 157 MET D CA 1
ATOM 8610 C C . MET D 1 178 ? 7.103 12.812 -23.077 1.00 129.08 157 MET D C 1
ATOM 8611 O O . MET D 1 178 ? 7.514 13.735 -22.377 1.00 93.83 157 MET D O 1
ATOM 8616 N N . GLU D 1 194 ? 18.755 24.110 -32.189 1.00 141.94 173 GLU D N 1
ATOM 8617 C CA . GLU D 1 194 ? 18.714 23.687 -30.792 1.00 137.44 173 GLU D CA 1
ATOM 8618 C C . GLU D 1 194 ? 17.511 22.781 -30.513 1.00 131.94 173 GLU D C 1
ATOM 8619 O O . GLU D 1 194 ? 17.667 21.785 -29.806 1.00 126.76 173 GLU D O 1
ATOM 8625 N N . GLN D 1 195 ? 16.321 23.137 -31.072 1.00 87.48 174 GLN D N 1
ATOM 8626 C CA . GLN D 1 195 ? 15.010 22.464 -30.966 1.00 88.65 174 GLN D CA 1
ATOM 8627 C C . GLN D 1 195 ? 14.453 22.570 -29.537 1.00 90.03 174 GLN D C 1
ATOM 8628 O O . GLN D 1 195 ? 15.117 22.156 -28.585 1.00 90.19 174 GLN D O 1
ATOM 8634 N N . ILE D 1 196 ? 13.241 23.168 -29.403 1.00 128.41 175 ILE D N 1
ATOM 8635 C CA . ILE D 1 196 ? 12.472 23.449 -28.168 1.00 128.34 175 ILE D CA 1
ATOM 8636 C C . ILE D 1 196 ? 13.267 24.485 -27.273 1.00 132.15 175 ILE D C 1
ATOM 8637 O O . ILE D 1 196 ? 14.389 24.831 -27.642 1.00 134.48 175 ILE D O 1
ATOM 8642 N N . ASP D 1 197 ? 12.699 25.074 -26.183 1.00 79.88 176 ASP D N 1
ATOM 8643 C CA . ASP D 1 197 ? 11.412 24.854 -25.507 1.00 80.96 176 ASP D CA 1
ATOM 8644 C C . ASP D 1 197 ? 10.210 25.339 -26.332 1.00 80.94 176 ASP D C 1
ATOM 8645 O O . ASP D 1 197 ? 10.104 26.531 -26.638 1.00 78.23 176 ASP D O 1
ATOM 8650 N N . LEU D 1 198 ? 9.316 24.390 -26.693 1.00 75.69 177 LEU D N 1
ATOM 8651 C CA . LEU D 1 198 ? 8.065 24.610 -27.430 1.00 75.45 177 LEU D CA 1
ATOM 8652 C C . LEU D 1 198 ? 7.100 23.430 -27.205 1.00 76.03 177 LEU D C 1
ATOM 8653 O O . LEU D 1 198 ? 5.887 23.646 -27.148 1.00 76.10 177 LEU D O 1
ATOM 8658 N N . PHE D 1 199 ? 7.642 22.194 -27.074 1.00 115.63 178 PHE D N 1
ATOM 8659 C CA . PHE D 1 199 ? 6.872 20.969 -26.835 1.00 112.56 178 PHE D CA 1
ATOM 8660 C C . PHE D 1 199 ? 6.283 20.987 -25.423 1.00 112.38 178 PHE D C 1
ATOM 8661 O O . PHE D 1 199 ? 5.119 20.627 -25.245 1.00 111.62 178 PHE D O 1
ATOM 8669 N N . SER D 1 200 ? 7.087 21.428 -24.429 1.00 69.87 179 SER D N 1
ATOM 8670 C CA . SER D 1 200 ? 6.707 21.546 -23.017 1.00 69.98 179 SER D CA 1
ATOM 8671 C C . SER D 1 200 ? 5.621 22.620 -22.811 1.00 70.25 179 SER D C 1
ATOM 8672 O O . SER D 1 200 ? 4.905 22.589 -21.808 1.00 70.35 179 SER D O 1
ATOM 8675 N N . GLN D 1 201 ? 5.499 23.548 -23.776 1.00 112.48 180 GLN D N 1
ATOM 8676 C CA . GLN D 1 201 ? 4.523 24.632 -23.808 1.00 118.38 180 GLN D CA 1
ATOM 8677 C C . GLN D 1 201 ? 3.186 24.121 -24.383 1.00 118.72 180 GLN D C 1
ATOM 8678 O O . GLN D 1 201 ? 2.123 24.512 -23.901 1.00 121.22 180 GLN D O 1
ATOM 8684 N N . LEU D 1 202 ? 3.258 23.237 -25.397 1.00 105.80 181 LEU D N 1
ATOM 8685 C CA . LEU D 1 202 ? 2.117 22.674 -26.123 1.00 104.46 181 LEU D CA 1
ATOM 8686 C C . LEU D 1 202 ? 1.367 21.582 -25.341 1.00 104.05 181 LEU D C 1
ATOM 8687 O O . LEU D 1 202 ? 0.197 21.337 -25.634 1.00 103.24 181 LEU D O 1
ATOM 8692 N N . THR D 1 203 ? 2.025 20.934 -24.362 1.00 100.76 182 THR D N 1
ATOM 8693 C CA . THR D 1 203 ? 1.416 19.871 -23.551 1.00 95.46 182 THR D CA 1
ATOM 8694 C C . THR D 1 203 ? 0.593 20.425 -22.366 1.00 102.48 182 THR D C 1
ATOM 8695 O O . THR D 1 203 ? -0.180 19.669 -21.766 1.00 99.50 182 THR D O 1
ATOM 8699 N N . ALA D 1 204 ? 0.763 21.719 -22.033 1.00 104.48 183 ALA D N 1
ATOM 8700 C CA . ALA D 1 204 ? 0.069 22.391 -20.930 1.00 109.89 183 ALA D CA 1
ATOM 8701 C C . ALA D 1 204 ? -1.485 22.354 -21.065 1.00 114.49 183 ALA D C 1
ATOM 8702 O O . ALA D 1 204 ? -2.115 21.940 -20.090 1.00 113.65 183 ALA D O 1
ATOM 8704 N N . PRO D 1 205 ? -2.141 22.711 -22.209 1.00 112.95 184 PRO D N 1
ATOM 8705 C CA . PRO D 1 205 ? -3.614 22.631 -22.244 1.00 111.99 184 PRO D CA 1
ATOM 8706 C C . PRO D 1 205 ? -4.162 21.201 -22.342 1.00 110.73 184 PRO D C 1
ATOM 8707 O O . PRO D 1 205 ? -5.340 20.985 -22.046 1.00 109.34 184 PRO D O 1
ATOM 8711 N N . LEU D 1 206 ? -3.319 20.236 -22.762 1.00 106.29 185 LEU D N 1
ATOM 8712 C CA . LEU D 1 206 ? -3.699 18.832 -22.931 1.00 101.50 185 LEU D CA 1
ATOM 8713 C C . LEU D 1 206 ? -3.760 18.089 -21.597 1.00 104.77 185 LEU D C 1
ATOM 8714 O O . LEU D 1 206 ? -2.951 18.350 -20.704 1.00 105.85 185 LEU D O 1
ATOM 8719 N N . LEU D 1 207 ? -4.711 17.138 -21.488 1.00 102.24 186 LEU D N 1
ATOM 8720 C CA . LEU D 1 207 ? -4.922 16.291 -20.310 1.00 100.78 186 LEU D CA 1
ATOM 8721 C C . LEU D 1 207 ? -4.453 14.860 -20.613 1.00 101.38 186 LEU D C 1
ATOM 8722 O O . LEU D 1 207 ? -4.770 14.361 -21.684 1.00 99.12 186 LEU D O 1
ATOM 8727 N N . GLY D 1 208 ? -3.665 14.225 -19.739 1.00 98.33 187 GLY D N 1
ATOM 8728 C CA . GLY D 1 208 ? -3.203 14.736 -18.453 1.00 101.00 187 GLY D CA 1
ATOM 8729 C C . GLY D 1 208 ? -2.376 13.726 -17.682 1.00 104.38 187 GLY D C 1
ATOM 8730 O O . GLY D 1 208 ? -2.549 13.588 -16.468 1.00 107.10 187 GLY D O 1
ATOM 8731 N N . GLU D 1 209 ? -1.479 12.998 -18.389 1.00 100.17 188 GLU D N 1
ATOM 8732 C CA . GLU D 1 209 ? -0.581 11.972 -17.833 1.00 99.33 188 GLU D CA 1
ATOM 8733 C C . GLU D 1 209 ? 0.818 12.087 -18.481 1.00 102.41 188 GLU D C 1
ATOM 8734 O O . GLU D 1 209 ? 1.034 11.565 -19.580 1.00 99.57 188 GLU D O 1
ATOM 8740 N N . ARG D 1 210 ? 1.755 12.793 -17.808 1.00 101.85 189 ARG D N 1
ATOM 8741 C CA . ARG D 1 210 ? 3.118 13.013 -18.313 1.00 101.93 189 ARG D CA 1
ATOM 8742 C C . ARG D 1 210 ? 4.127 12.005 -17.721 1.00 104.96 189 ARG D C 1
ATOM 8743 O O . ARG D 1 210 ? 3.831 11.372 -16.709 1.00 103.46 189 ARG D O 1
ATOM 8751 N N . ALA D 1 211 ? 5.313 11.858 -18.367 1.00 102.13 190 ALA D N 1
ATOM 8752 C CA . ALA D 1 211 ? 6.399 10.968 -17.933 1.00 101.57 190 ALA D CA 1
ATOM 8753 C C . ALA D 1 211 ? 7.740 11.329 -18.603 1.00 106.32 190 ALA D C 1
ATOM 8754 O O . ALA D 1 211 ? 7.943 11.036 -19.783 1.00 103.43 190 ALA D O 1
ATOM 8756 N N . MET D 1 212 ? 8.654 11.960 -17.842 1.00 106.07 191 MET D N 1
ATOM 8757 C CA . MET D 1 212 ? 9.994 12.339 -18.311 1.00 106.83 191 MET D CA 1
ATOM 8758 C C . MET D 1 212 ? 11.035 11.978 -17.230 1.00 111.84 191 MET D C 1
ATOM 8759 O O . MET D 1 212 ? 10.824 12.373 -16.084 1.00 111.77 191 MET D O 1
ATOM 8764 N N . ALA D 1 213 ? 12.122 11.193 -17.511 1.00 108.01 192 ALA D N 1
ATOM 8765 C CA . ALA D 1 213 ? 12.718 10.565 -18.721 1.00 109.03 192 ALA D CA 1
ATOM 8766 C C . ALA D 1 213 ? 14.059 11.219 -19.056 1.00 116.63 192 ALA D C 1
ATOM 8767 O O . ALA D 1 213 ? 14.934 10.562 -19.624 1.00 114.66 192 ALA D O 1
ATOM 8769 N N . ASN D 1 214 ? 14.218 12.506 -18.690 1.00 116.17 193 ASN D N 1
ATOM 8770 C CA . ASN D 1 214 ? 15.438 13.278 -18.913 1.00 120.59 193 ASN D CA 1
ATOM 8771 C C . ASN D 1 214 ? 16.181 13.486 -17.591 1.00 128.83 193 ASN D C 1
ATOM 8772 O O . ASN D 1 214 ? 17.379 13.212 -17.521 1.00 131.15 193 ASN D O 1
ATOM 8777 N N . SER D 1 215 ? 15.467 13.959 -16.544 1.00 127.45 194 SER D N 1
ATOM 8778 C CA . SER D 1 215 ? 16.027 14.213 -15.214 1.00 130.35 194 SER D CA 1
ATOM 8779 C C . SER D 1 215 ? 14.952 14.110 -14.125 1.00 131.10 194 SER D C 1
ATOM 8780 O O . SER D 1 215 ? 13.844 14.628 -14.294 1.00 131.43 194 SER D O 1
ATOM 8783 N N . ALA D 1 216 ? 15.295 13.442 -13.007 1.00 128.32 195 ALA D N 1
ATOM 8784 C CA . ALA D 1 216 ? 14.421 13.254 -11.844 1.00 130.22 195 ALA D CA 1
ATOM 8785 C C . ALA D 1 216 ? 14.802 14.211 -10.705 1.00 134.30 195 ALA D C 1
ATOM 8786 O O . ALA D 1 216 ? 13.931 14.644 -9.948 1.00 135.98 195 ALA D O 1
ATOM 8788 N N . GLY D 1 217 ? 16.095 14.522 -10.606 1.00 131.78 196 GLY D N 1
ATOM 8789 C CA . GLY D 1 217 ? 16.655 15.421 -9.603 1.00 135.89 196 GLY D CA 1
ATOM 8790 C C . GLY D 1 217 ? 17.849 16.187 -10.131 1.00 137.17 196 GLY D C 1
ATOM 8791 O O . GLY D 1 217 ? 18.862 15.582 -10.495 1.00 135.43 196 GLY D O 1
ATOM 8792 N N . ILE D 1 218 ? 17.731 17.525 -10.185 1.00 136.44 197 ILE D N 1
ATOM 8793 C CA . ILE D 1 218 ? 18.782 18.421 -10.681 1.00 140.72 197 ILE D CA 1
ATOM 8794 C C . ILE D 1 218 ? 19.561 18.994 -9.487 1.00 150.12 197 ILE D C 1
ATOM 8795 O O . ILE D 1 218 ? 18.972 19.561 -8.568 1.00 154.28 197 ILE D O 1
ATOM 8800 N N . CYS D 1 226 ? 5.499 16.467 -8.624 1.00 157.61 205 CYS D N 1
ATOM 8801 C CA . CYS D 1 226 ? 5.249 15.615 -9.783 1.00 150.33 205 CYS D CA 1
ATOM 8802 C C . CYS D 1 226 ? 4.252 14.500 -9.422 1.00 150.48 205 CYS D C 1
ATOM 8803 O O . CYS D 1 226 ? 3.942 14.315 -8.242 1.00 153.26 205 CYS D O 1
ATOM 8806 N N . ASP D 1 227 ? 3.745 13.769 -10.437 1.00 143.56 206 ASP D N 1
ATOM 8807 C CA . ASP D 1 227 ? 2.777 12.687 -10.237 1.00 140.21 206 ASP D CA 1
ATOM 8808 C C . ASP D 1 227 ? 3.212 11.373 -10.917 1.00 138.28 206 ASP D C 1
ATOM 8809 O O . ASP D 1 227 ? 2.693 10.315 -10.553 1.00 137.35 206 ASP D O 1
ATOM 8814 N N . TRP D 1 228 ? 4.126 11.437 -11.920 1.00 132.39 207 TRP D N 1
ATOM 8815 C CA . TRP D 1 228 ? 4.638 10.268 -12.661 1.00 127.49 207 TRP D CA 1
ATOM 8816 C C . TRP D 1 228 ? 6.071 10.519 -13.164 1.00 129.21 207 TRP D C 1
ATOM 8817 O O . TRP D 1 228 ? 6.308 11.532 -13.827 1.00 130.16 207 TRP D O 1
ATOM 8828 N N . VAL D 1 229 ? 7.020 9.601 -12.862 1.00 124.03 208 VAL D N 1
ATOM 8829 C CA . VAL D 1 229 ? 8.425 9.717 -13.301 1.00 122.42 208 VAL D CA 1
ATOM 8830 C C . VAL D 1 229 ? 8.962 8.380 -13.841 1.00 120.17 208 VAL D C 1
ATOM 8831 O O . VAL D 1 229 ? 8.537 7.313 -13.395 1.00 118.35 208 VAL D O 1
ATOM 8835 N N . ARG D 1 230 ? 9.925 8.453 -14.777 1.00 114.83 209 ARG D N 1
ATOM 8836 C CA . ARG D 1 230 ? 10.592 7.283 -15.347 1.00 111.42 209 ARG D CA 1
ATOM 8837 C C . ARG D 1 230 ? 12.119 7.520 -15.373 1.00 115.89 209 ARG D C 1
ATOM 8838 O O . ARG D 1 230 ? 12.571 8.508 -15.957 1.00 116.39 209 ARG D O 1
ATOM 8846 N N . PRO D 1 231 ? 12.928 6.654 -14.708 1.00 112.21 210 PRO D N 1
ATOM 8847 C CA . PRO D 1 231 ? 14.388 6.867 -14.698 1.00 113.85 210 PRO D CA 1
ATOM 8848 C C . PRO D 1 231 ? 15.048 6.544 -16.045 1.00 115.62 210 PRO D C 1
ATOM 8849 O O . PRO D 1 231 ? 14.375 6.117 -16.985 1.00 112.24 210 PRO D O 1
ATOM 8853 N N . GLY D 1 232 ? 16.358 6.774 -16.126 1.00 111.86 211 GLY D N 1
ATOM 8854 C CA . GLY D 1 232 ? 17.145 6.521 -17.326 1.00 110.15 211 GLY D CA 1
ATOM 8855 C C . GLY D 1 232 ? 17.833 5.173 -17.299 1.00 112.64 211 GLY D C 1
ATOM 8856 O O . GLY D 1 232 ? 17.451 4.268 -18.043 1.00 109.31 211 GLY D O 1
ATOM 8857 N N . VAL D 1 233 ? 18.870 5.046 -16.451 1.00 109.07 212 VAL D N 1
ATOM 8858 C CA . VAL D 1 233 ? 19.663 3.828 -16.260 1.00 106.94 212 VAL D CA 1
ATOM 8859 C C . VAL D 1 233 ? 20.141 3.756 -14.778 1.00 112.74 212 VAL D C 1
ATOM 8860 O O . VAL D 1 233 ? 20.768 2.772 -14.374 1.00 112.68 212 VAL D O 1
ATOM 8864 N N . ILE D 1 234 ? 19.779 4.782 -13.970 1.00 109.83 213 ILE D N 1
ATOM 8865 C CA . ILE D 1 234 ? 20.112 4.920 -12.541 1.00 113.59 213 ILE D CA 1
ATOM 8866 C C . ILE D 1 234 ? 19.498 3.793 -11.683 1.00 115.74 213 ILE D C 1
ATOM 8867 O O . ILE D 1 234 ? 19.930 3.598 -10.545 1.00 119.48 213 ILE D O 1
ATOM 8872 N N . LEU D 1 235 ? 18.531 3.037 -12.238 1.00 109.47 214 LEU D N 1
ATOM 8873 C CA . LEU D 1 235 ? 17.870 1.921 -11.561 1.00 109.84 214 LEU D CA 1
ATOM 8874 C C . LEU D 1 235 ? 18.789 0.685 -11.473 1.00 112.89 214 LEU D C 1
ATOM 8875 O O . LEU D 1 235 ? 18.470 -0.261 -10.750 1.00 115.18 214 LEU D O 1
ATOM 8880 N N . TYR D 1 236 ? 19.930 0.708 -12.193 1.00 107.60 215 TYR D N 1
ATOM 8881 C CA . TYR D 1 236 ? 20.928 -0.364 -12.219 1.00 107.07 215 TYR D CA 1
ATOM 8882 C C . TYR D 1 236 ? 22.207 0.029 -11.446 1.00 114.65 215 TYR D C 1
ATOM 8883 O O . TYR D 1 236 ? 23.043 -0.830 -11.162 1.00 115.53 215 TYR D O 1
ATOM 8892 N N . GLY D 1 237 ? 22.333 1.313 -11.112 1.00 111.34 216 GLY D N 1
ATOM 8893 C CA . GLY D 1 237 ? 23.479 1.861 -10.392 1.00 115.45 216 GLY D CA 1
ATOM 8894 C C . GLY D 1 237 ? 24.497 2.515 -11.304 1.00 118.00 216 GLY D C 1
ATOM 8895 O O . GLY D 1 237 ? 25.688 2.548 -10.983 1.00 119.81 216 GLY D O 1
ATOM 8896 N N . VAL D 1 238 ? 24.028 3.035 -12.457 1.00 111.87 217 VAL D N 1
ATOM 8897 C CA . VAL D 1 238 ? 24.846 3.695 -13.480 1.00 110.90 217 VAL D CA 1
ATOM 8898 C C . VAL D 1 238 ? 24.366 5.138 -13.650 1.00 117.68 217 VAL D C 1
ATOM 8899 O O . VAL D 1 238 ? 23.170 5.368 -13.831 1.00 115.74 217 VAL D O 1
ATOM 8903 N N . SER D 1 239 ? 25.301 6.101 -13.621 1.00 114.83 218 SER D N 1
ATOM 8904 C CA . SER D 1 239 ? 24.989 7.515 -13.823 1.00 118.00 218 SER D CA 1
ATOM 8905 C C . SER D 1 239 ? 24.893 7.809 -15.330 1.00 120.58 218 SER D C 1
ATOM 8906 O O . SER D 1 239 ? 25.738 7.323 -16.087 1.00 118.12 218 SER D O 1
ATOM 8909 N N . PRO D 1 240 ? 23.893 8.599 -15.798 1.00 116.22 219 PRO D N 1
ATOM 8910 C CA . PRO D 1 240 ? 23.789 8.871 -17.244 1.00 114.35 219 PRO D CA 1
ATOM 8911 C C . PRO D 1 240 ? 24.774 9.944 -17.739 1.00 123.74 219 PRO D C 1
ATOM 8912 O O . PRO D 1 240 ? 24.742 10.295 -18.921 1.00 122.73 219 PRO D O 1
ATOM 8916 N N . PHE D 1 241 ? 25.657 10.449 -16.848 1.00 121.42 220 PHE D N 1
ATOM 8917 C CA . PHE D 1 241 ? 26.676 11.458 -17.157 1.00 126.30 220 PHE D CA 1
ATOM 8918 C C . PHE D 1 241 ? 27.898 11.298 -16.223 1.00 134.67 220 PHE D C 1
ATOM 8919 O O . PHE D 1 241 ? 27.703 11.097 -15.021 1.00 136.15 220 PHE D O 1
ATOM 8927 N N . PRO D 1 242 ? 29.160 11.406 -16.722 1.00 130.57 221 PRO D N 1
ATOM 8928 C CA . PRO D 1 242 ? 30.318 11.244 -15.820 1.00 134.15 221 PRO D CA 1
ATOM 8929 C C . PRO D 1 242 ? 30.636 12.513 -15.006 1.00 146.56 221 PRO D C 1
ATOM 8930 O O . PRO D 1 242 ? 31.807 12.865 -14.829 1.00 150.37 221 PRO D O 1
ATOM 8934 N N . ASN D 1 243 ? 29.587 13.176 -14.480 1.00 142.72 222 ASN D N 1
ATOM 8935 C CA . ASN D 1 243 ? 29.686 14.391 -13.669 1.00 150.85 222 ASN D CA 1
ATOM 8936 C C . ASN D 1 243 ? 30.217 14.068 -12.270 1.00 159.03 222 ASN D C 1
ATOM 8937 O O . ASN D 1 243 ? 31.026 14.826 -11.733 1.00 165.05 222 ASN D O 1
ATOM 8942 N N . THR D 1 244 ? 29.762 12.941 -11.688 1.00 152.54 223 THR D N 1
ATOM 8943 C CA . THR D 1 244 ? 30.159 12.477 -10.355 1.00 155.91 223 THR D CA 1
ATOM 8944 C C . THR D 1 244 ? 30.840 11.101 -10.422 1.00 155.86 223 THR D C 1
ATOM 8945 O O . THR D 1 244 ? 31.636 10.780 -9.536 1.00 159.49 223 THR D O 1
ATOM 8949 N N . VAL D 1 245 ? 30.539 10.306 -11.484 1.00 147.62 224 VAL D N 1
ATOM 8950 C CA . VAL D 1 245 ? 31.049 8.947 -11.761 1.00 143.04 224 VAL D CA 1
ATOM 8951 C C . VAL D 1 245 ? 30.615 8.014 -10.586 1.00 147.61 224 VAL D C 1
ATOM 8952 O O . VAL D 1 245 ? 31.432 7.291 -10.003 1.00 147.76 224 VAL D O 1
ATOM 8956 N N . ALA D 1 246 ? 29.305 8.087 -10.231 1.00 142.30 225 ALA D N 1
ATOM 8957 C CA . ALA D 1 246 ? 28.600 7.345 -9.167 1.00 143.42 225 ALA D CA 1
ATOM 8958 C C . ALA D 1 246 ? 29.214 7.525 -7.751 1.00 154.78 225 ALA D C 1
ATOM 8959 O O . ALA D 1 246 ? 28.658 6.988 -6.788 1.00 155.78 225 ALA D O 1
ATOM 8961 N N . ALA D 1 247 ? 30.320 8.292 -7.621 1.00 151.73 226 ALA D N 1
ATOM 8962 C CA . ALA D 1 247 ? 31.004 8.543 -6.349 1.00 159.64 226 ALA D CA 1
ATOM 8963 C C . ALA D 1 247 ? 30.161 9.446 -5.440 1.00 169.37 226 ALA D C 1
ATOM 8964 O O . ALA D 1 247 ? 29.952 10.623 -5.753 1.00 172.01 226 ALA D O 1
ATOM 8966 N N . ASP D 1 248 ? 29.656 8.862 -4.326 1.00 165.69 227 ASP D N 1
ATOM 8967 C CA . ASP D 1 248 ? 28.807 9.482 -3.296 1.00 171.69 227 ASP D CA 1
ATOM 8968 C C . ASP D 1 248 ? 27.522 10.060 -3.933 1.00 170.51 227 ASP D C 1
ATOM 8969 O O . ASP D 1 248 ? 27.368 11.280 -4.044 1.00 175.91 227 ASP D O 1
ATOM 8974 N N . TYR D 1 249 ? 26.617 9.163 -4.376 1.00 162.18 228 TYR D N 1
ATOM 8975 C CA . TYR D 1 249 ? 25.356 9.536 -5.028 1.00 157.60 228 TYR D CA 1
ATOM 8976 C C . TYR D 1 249 ? 24.209 8.562 -4.686 1.00 158.51 228 TYR D C 1
ATOM 8977 O O . TYR D 1 249 ? 23.047 8.879 -4.957 1.00 156.93 228 TYR D O 1
ATOM 8986 N N . ASP D 1 250 ? 24.542 7.396 -4.081 1.00 153.64 229 ASP D N 1
ATOM 8987 C CA . ASP D 1 250 ? 23.642 6.306 -3.662 1.00 152.04 229 ASP D CA 1
ATOM 8988 C C . ASP D 1 250 ? 22.854 5.717 -4.870 1.00 145.44 229 ASP D C 1
ATOM 8989 O O . ASP D 1 250 ? 21.740 6.181 -5.115 1.00 145.01 229 ASP D O 1
ATOM 8994 N N . LEU D 1 251 ? 23.374 4.706 -5.640 1.00 137.48 230 LEU D N 1
ATOM 8995 C CA . LEU D 1 251 ? 24.639 3.926 -5.667 1.00 134.33 230 LEU D CA 1
ATOM 8996 C C . LEU D 1 251 ? 24.345 2.416 -5.814 1.00 133.10 230 LEU D C 1
ATOM 8997 O O . LEU D 1 251 ? 23.189 2.021 -5.968 1.00 129.44 230 LEU D O 1
ATOM 9002 N N . GLN D 1 252 ? 25.416 1.591 -5.781 1.00 127.99 231 GLN D N 1
ATOM 9003 C CA . GLN D 1 252 ? 25.473 0.126 -5.858 1.00 125.20 231 GLN D CA 1
ATOM 9004 C C . GLN D 1 252 ? 25.154 -0.427 -7.279 1.00 119.27 231 GLN D C 1
ATOM 9005 O O . GLN D 1 252 ? 23.989 -0.605 -7.652 1.00 116.00 231 GLN D O 1
ATOM 9011 N N . PRO D 1 253 ? 26.229 -0.725 -8.051 1.00 112.87 232 PRO D N 1
ATOM 9012 C CA . PRO D 1 253 ? 26.077 -1.321 -9.393 1.00 105.40 232 PRO D CA 1
ATOM 9013 C C . PRO D 1 253 ? 25.623 -2.779 -9.304 1.00 107.24 232 PRO D C 1
ATOM 9014 O O . PRO D 1 253 ? 26.128 -3.528 -8.464 1.00 111.66 232 PRO D O 1
ATOM 9018 N N . VAL D 1 254 ? 24.656 -3.175 -10.154 1.00 100.54 233 VAL D N 1
ATOM 9019 C CA . VAL D 1 254 ? 24.088 -4.528 -10.143 1.00 99.49 233 VAL D CA 1
ATOM 9020 C C . VAL D 1 254 ? 24.997 -5.537 -10.880 1.00 100.22 233 VAL D C 1
ATOM 9021 O O . VAL D 1 254 ? 25.293 -6.595 -10.319 1.00 102.90 233 VAL D O 1
ATOM 9025 N N . MET D 1 255 ? 25.443 -5.212 -12.108 1.00 93.71 234 MET D N 1
ATOM 9026 C CA . MET D 1 255 ? 26.292 -6.097 -12.903 1.00 91.48 234 MET D CA 1
ATOM 9027 C C . MET D 1 255 ? 27.751 -5.991 -12.471 1.00 97.14 234 MET D C 1
ATOM 9028 O O . MET D 1 255 ? 28.347 -4.916 -12.571 1.00 96.30 234 MET D O 1
ATOM 9033 N N . THR D 1 256 ? 28.325 -7.108 -11.994 1.00 93.37 235 THR D N 1
ATOM 9034 C CA . THR D 1 256 ? 29.735 -7.192 -11.609 1.00 95.52 235 THR D CA 1
ATOM 9035 C C . THR D 1 256 ? 30.375 -8.252 -12.519 1.00 97.14 235 THR D C 1
ATOM 9036 O O . THR D 1 256 ? 30.216 -9.455 -12.297 1.00 99.04 235 THR D O 1
ATOM 9040 N N . LEU D 1 257 ? 31.040 -7.780 -13.594 1.00 90.94 236 LEU D N 1
ATOM 9041 C CA . LEU D 1 257 ? 31.667 -8.633 -14.600 1.00 90.19 236 LEU D CA 1
ATOM 9042 C C . LEU D 1 257 ? 32.916 -9.309 -14.030 1.00 97.50 236 LEU D C 1
ATOM 9043 O O . LEU D 1 257 ? 33.990 -8.704 -13.961 1.00 99.14 236 LEU D O 1
ATOM 9048 N N . LYS D 1 258 ? 32.744 -10.570 -13.604 1.00 94.69 237 LYS D N 1
ATOM 9049 C CA . LYS D 1 258 ? 33.800 -11.411 -13.039 1.00 98.91 237 LYS D CA 1
ATOM 9050 C C . LYS D 1 258 ? 34.420 -12.296 -14.122 1.00 101.12 237 LYS D C 1
ATOM 9051 O O . LYS D 1 258 ? 33.807 -12.519 -15.168 1.00 99.04 237 LYS D O 1
ATOM 9057 N N . THR D 1 259 ? 35.639 -12.800 -13.867 1.00 98.84 238 THR D N 1
ATOM 9058 C CA . THR D 1 259 ? 36.368 -13.696 -14.770 1.00 100.14 238 THR D CA 1
ATOM 9059 C C . THR D 1 259 ? 37.238 -14.658 -13.925 1.00 109.70 238 THR D C 1
ATOM 9060 O O . THR D 1 259 ? 36.967 -14.830 -12.735 1.00 112.39 238 THR D O 1
ATOM 9064 N N . GLN D 1 260 ? 38.235 -15.315 -14.549 1.00 106.24 239 GLN D N 1
ATOM 9065 C CA . GLN D 1 260 ? 39.126 -16.261 -13.880 1.00 112.16 239 GLN D CA 1
ATOM 9066 C C . GLN D 1 260 ? 40.562 -16.086 -14.364 1.00 116.00 239 GLN D C 1
ATOM 9067 O O . GLN D 1 260 ? 40.793 -15.907 -15.563 1.00 112.15 239 GLN D O 1
ATOM 9073 N N . LEU D 1 261 ? 41.524 -16.149 -13.424 1.00 114.29 240 LEU D N 1
ATOM 9074 C CA . LEU D 1 261 ? 42.952 -16.041 -13.716 1.00 115.90 240 LEU D CA 1
ATOM 9075 C C . LEU D 1 261 ? 43.457 -17.390 -14.244 1.00 122.80 240 LEU D C 1
ATOM 9076 O O . LEU D 1 261 ? 43.534 -18.365 -13.489 1.00 127.40 240 LEU D O 1
ATOM 9081 N N . ILE D 1 262 ? 43.751 -17.445 -15.558 1.00 118.01 241 ILE D N 1
ATOM 9082 C CA . ILE D 1 262 ? 44.230 -18.645 -16.253 1.00 139.52 241 ILE D CA 1
ATOM 9083 C C . ILE D 1 262 ? 45.722 -18.505 -16.575 1.00 244.79 241 ILE D C 1
ATOM 9084 O O . ILE D 1 262 ? 46.525 -18.224 -15.686 1.00 138.53 241 ILE D O 1
ATOM 9089 N N . ARG D 1 265 ? 52.569 -16.476 -15.939 1.00 194.02 244 ARG D N 1
ATOM 9090 C CA . ARG D 1 265 ? 53.788 -15.854 -16.448 1.00 194.71 244 ARG D CA 1
ATOM 9091 C C . ARG D 1 265 ? 54.298 -14.760 -15.487 1.00 196.75 244 ARG D C 1
ATOM 9092 O O . ARG D 1 265 ? 53.493 -13.964 -15.009 1.00 197.08 244 ARG D O 1
ATOM 9100 N N . ASP D 1 266 ? 55.616 -14.710 -15.184 1.00 229.28 245 ASP D N 1
ATOM 9101 C CA . ASP D 1 266 ? 56.659 -15.605 -15.696 1.00 229.28 245 ASP D CA 1
ATOM 9102 C C . ASP D 1 266 ? 57.631 -16.127 -14.595 1.00 229.28 245 ASP D C 1
ATOM 9103 O O . ASP D 1 266 ? 58.063 -17.269 -14.733 1.00 229.28 245 ASP D O 1
ATOM 9108 N N . HIS D 1 267 ? 58.012 -15.358 -13.530 1.00 196.15 246 HIS D N 1
ATOM 9109 C CA . HIS D 1 267 ? 57.629 -13.988 -13.158 1.00 194.60 246 HIS D CA 1
ATOM 9110 C C . HIS D 1 267 ? 58.594 -12.971 -13.779 1.00 196.30 246 HIS D C 1
ATOM 9111 O O . HIS D 1 267 ? 59.711 -12.782 -13.286 1.00 198.05 246 HIS D O 1
ATOM 9118 N N . LYS D 1 268 ? 58.149 -12.334 -14.880 1.00 227.62 247 LYS D N 1
ATOM 9119 C CA . LYS D 1 268 ? 58.881 -11.340 -15.677 1.00 227.62 247 LYS D CA 1
ATOM 9120 C C . LYS D 1 268 ? 57.928 -10.662 -16.660 1.00 227.62 247 LYS D C 1
ATOM 9121 O O . LYS D 1 268 ? 56.968 -11.293 -17.109 1.00 227.62 247 LYS D O 1
ATOM 9127 N N . ALA D 1 269 ? 58.199 -9.389 -17.010 1.00 188.55 248 ALA D N 1
ATOM 9128 C CA . ALA D 1 269 ? 57.381 -8.635 -17.966 1.00 187.73 248 ALA D CA 1
ATOM 9129 C C . ALA D 1 269 ? 57.583 -9.149 -19.395 1.00 187.26 248 ALA D C 1
ATOM 9130 O O . ALA D 1 269 ? 56.641 -9.130 -20.188 1.00 186.87 248 ALA D O 1
ATOM 9132 N N . GLY D 1 270 ? 58.799 -9.611 -19.692 1.00 224.15 249 GLY D N 1
ATOM 9133 C CA . GLY D 1 270 ? 59.178 -10.164 -20.988 1.00 224.15 249 GLY D CA 1
ATOM 9134 C C . GLY D 1 270 ? 59.159 -9.173 -22.133 1.00 224.15 249 GLY D C 1
ATOM 9135 O O . GLY D 1 270 ? 59.287 -7.964 -21.922 1.00 224.15 249 GLY D O 1
ATOM 9136 N N . GLU D 1 271 ? 58.997 -9.695 -23.359 1.00 185.88 250 GLU D N 1
ATOM 9137 C CA . GLU D 1 271 ? 58.958 -8.908 -24.590 1.00 187.13 250 GLU D CA 1
ATOM 9138 C C . GLU D 1 271 ? 57.712 -9.232 -25.453 1.00 187.05 250 GLU D C 1
ATOM 9139 O O . GLU D 1 271 ? 57.051 -8.272 -25.850 1.00 175.27 250 GLU D O 1
ATOM 9145 N N . PRO D 1 272 ? 57.330 -10.505 -25.764 1.00 216.30 251 PRO D N 1
ATOM 9146 C CA . PRO D 1 272 ? 56.133 -10.706 -26.598 1.00 209.99 251 PRO D CA 1
ATOM 9147 C C . PRO D 1 272 ? 54.842 -10.762 -25.767 1.00 116.95 251 PRO D C 1
ATOM 9148 O O . PRO D 1 272 ? 54.317 -11.841 -25.478 1.00 116.64 251 PRO D O 1
ATOM 9152 N N . VAL D 1 273 ? 54.335 -9.576 -25.383 1.00 62.28 252 VAL D N 1
ATOM 9153 C CA . VAL D 1 273 ? 53.096 -9.404 -24.608 1.00 54.28 252 VAL D CA 1
ATOM 9154 C C . VAL D 1 273 ? 52.021 -8.747 -25.490 1.00 51.20 252 VAL D C 1
ATOM 9155 O O . VAL D 1 273 ? 50.828 -8.841 -25.198 1.00 48.95 252 VAL D O 1
ATOM 9159 N N . GLY D 1 274 ? 50.144 -11.674 -24.076 1.00 234.80 253 GLY D N 1
ATOM 9160 C CA . GLY D 1 274 ? 49.126 -11.741 -25.114 1.00 234.80 253 GLY D CA 1
ATOM 9161 C C . GLY D 1 274 ? 49.525 -12.611 -26.286 1.00 234.80 253 GLY D C 1
ATOM 9162 O O . GLY D 1 274 ? 49.931 -13.761 -26.094 1.00 234.80 253 GLY D O 1
ATOM 9163 N N . TYR D 1 275 ? 49.410 -12.063 -27.510 1.00 211.21 254 TYR D N 1
ATOM 9164 C CA . TYR D 1 275 ? 49.750 -12.759 -28.753 1.00 215.70 254 TYR D CA 1
ATOM 9165 C C . TYR D 1 275 ? 50.901 -12.058 -29.487 1.00 232.26 254 TYR D C 1
ATOM 9166 O O . TYR D 1 275 ? 51.803 -12.732 -29.986 1.00 255.12 254 TYR D O 1
ATOM 9175 N N . GLY D 1 276 ? 50.857 -10.725 -29.539 1.00 251.10 255 GLY D N 1
ATOM 9176 C CA . GLY D 1 276 ? 51.875 -9.907 -30.191 1.00 255.29 255 GLY D CA 1
ATOM 9177 C C . GLY D 1 276 ? 51.504 -8.445 -30.343 1.00 253.06 255 GLY D C 1
ATOM 9178 O O . GLY D 1 276 ? 50.791 -7.891 -29.500 1.00 251.10 255 GLY D O 1
ATOM 9179 N N . ALA D 1 277 ? 52.006 -7.817 -31.433 1.00 245.58 256 ALA D N 1
ATOM 9180 C CA . ALA D 1 277 ? 51.820 -6.417 -31.851 1.00 232.06 256 ALA D CA 1
ATOM 9181 C C . ALA D 1 277 ? 52.199 -5.399 -30.749 1.00 231.10 256 ALA D C 1
ATOM 9182 O O . ALA D 1 277 ? 53.294 -4.835 -30.809 1.00 251.37 256 ALA D O 1
ATOM 9184 N N . ASN D 1 278 ? 51.306 -5.164 -29.762 1.00 189.70 257 ASN D N 1
ATOM 9185 C CA . ASN D 1 278 ? 51.524 -4.218 -28.665 1.00 187.72 257 ASN D CA 1
ATOM 9186 C C . ASN D 1 278 ? 52.402 -4.854 -27.587 1.00 186.08 257 ASN D C 1
ATOM 9187 O O . ASN D 1 278 ? 52.022 -5.875 -27.006 1.00 186.59 257 ASN D O 1
ATOM 9192 N N . TRP D 1 279 ? 53.585 -4.261 -27.338 1.00 225.12 258 TRP D N 1
ATOM 9193 C CA . TRP D 1 279 ? 54.550 -4.756 -26.354 1.00 230.13 258 TRP D CA 1
ATOM 9194 C C . TRP D 1 279 ? 54.935 -3.656 -25.356 1.00 229.32 258 TRP D C 1
ATOM 9195 O O . TRP D 1 279 ? 55.182 -2.516 -25.757 1.00 229.36 258 TRP D O 1
ATOM 9206 N N . VAL D 1 280 ? 54.973 -4.009 -24.055 1.00 235.94 259 VAL D N 1
ATOM 9207 C CA . VAL D 1 280 ? 55.269 -3.100 -22.941 1.00 235.94 259 VAL D CA 1
ATOM 9208 C C . VAL D 1 280 ? 56.732 -3.346 -22.406 1.00 235.94 259 VAL D C 1
ATOM 9209 O O . VAL D 1 280 ? 57.557 -3.882 -23.150 1.00 236.68 259 VAL D O 1
ATOM 9213 N N . SER D 1 281 ? 57.046 -2.910 -21.155 1.00 209.87 260 SER D N 1
ATOM 9214 C CA . SER D 1 281 ? 58.338 -2.991 -20.454 1.00 210.86 260 SER D CA 1
ATOM 9215 C C . SER D 1 281 ? 58.905 -4.429 -20.334 1.00 211.28 260 SER D C 1
ATOM 9216 O O . SER D 1 281 ? 58.227 -5.400 -20.680 1.00 210.64 260 SER D O 1
ATOM 9219 N N . ASP D 1 282 ? 60.160 -4.546 -19.837 1.00 238.31 261 ASP D N 1
ATOM 9220 C CA . ASP D 1 282 ? 60.891 -5.808 -19.676 1.00 238.31 261 ASP D CA 1
ATOM 9221 C C . ASP D 1 282 ? 61.311 -6.082 -18.207 1.00 238.31 261 ASP D C 1
ATOM 9222 O O . ASP D 1 282 ? 61.731 -7.203 -17.906 1.00 238.31 261 ASP D O 1
ATOM 9227 N N . ARG D 1 283 ? 61.180 -5.078 -17.302 1.00 212.03 262 ARG D N 1
ATOM 9228 C CA . ARG D 1 283 ? 61.553 -5.162 -15.876 1.00 214.01 262 ARG D CA 1
ATOM 9229 C C . ARG D 1 283 ? 60.891 -6.358 -15.156 1.00 214.58 262 ARG D C 1
ATOM 9230 O O . ARG D 1 283 ? 59.749 -6.703 -15.459 1.00 213.30 262 ARG D O 1
ATOM 9238 N N . ASP D 1 284 ? 61.620 -6.933 -14.202 1.00 258.76 263 ASP D N 1
ATOM 9239 C CA . ASP D 1 284 ? 61.139 -8.052 -13.402 1.00 259.73 263 ASP D CA 1
ATOM 9240 C C . ASP D 1 284 ? 59.938 -7.664 -12.545 1.00 259.99 263 ASP D C 1
ATOM 9241 O O . ASP D 1 284 ? 60.078 -7.048 -11.489 1.00 262.10 263 ASP D O 1
ATOM 9246 N N . THR D 1 285 ? 58.759 -8.040 -13.022 1.00 210.33 264 THR D N 1
ATOM 9247 C CA . THR D 1 285 ? 57.487 -7.799 -12.326 1.00 211.62 264 THR D CA 1
ATOM 9248 C C . THR D 1 285 ? 56.517 -8.950 -12.592 1.00 210.25 264 THR D C 1
ATOM 9249 O O . THR D 1 285 ? 56.519 -9.510 -13.691 1.00 207.41 264 THR D O 1
ATOM 9253 N N . ARG D 1 286 ? 55.684 -9.294 -11.592 1.00 232.13 265 ARG D N 1
ATOM 9254 C CA . ARG D 1 286 ? 54.702 -10.376 -11.703 1.00 230.55 265 ARG D CA 1
ATOM 9255 C C . ARG D 1 286 ? 53.524 -9.961 -12.586 1.00 133.42 265 ARG D C 1
ATOM 9256 O O . ARG D 1 286 ? 52.928 -8.901 -12.372 1.00 131.97 265 ARG D O 1
ATOM 9264 N N . LEU D 1 287 ? 53.211 -10.801 -13.588 1.00 82.29 266 LEU D N 1
ATOM 9265 C CA . LEU D 1 287 ? 52.112 -10.606 -14.538 1.00 81.36 266 LEU D CA 1
ATOM 9266 C C . LEU D 1 287 ? 50.971 -11.594 -14.284 1.00 82.04 266 LEU D C 1
ATOM 9267 O O . LEU D 1 287 ? 51.155 -12.591 -13.582 1.00 82.29 266 LEU D O 1
ATOM 9272 N N . GLY D 1 288 ? 49.813 -11.312 -14.875 1.00 79.91 267 GLY D N 1
ATOM 9273 C CA . GLY D 1 288 ? 48.633 -12.166 -14.795 1.00 79.09 267 GLY D CA 1
ATOM 9274 C C . GLY D 1 288 ? 47.807 -12.115 -16.064 1.00 77.49 267 GLY D C 1
ATOM 9275 O O . GLY D 1 288 ? 47.763 -11.076 -16.724 1.00 76.29 267 GLY D O 1
ATOM 9276 N N . VAL D 1 289 ? 47.147 -13.232 -16.418 1.00 122.09 268 VAL D N 1
ATOM 9277 C CA . VAL D 1 289 ? 46.299 -13.313 -17.611 1.00 120.95 268 VAL D CA 1
ATOM 9278 C C . VAL D 1 289 ? 44.883 -13.768 -17.187 1.00 119.95 268 VAL D C 1
ATOM 9279 O O . VAL D 1 289 ? 44.738 -14.763 -16.476 1.00 120.74 268 VAL D O 1
ATOM 9283 N N . ILE D 1 290 ? 43.856 -12.992 -17.588 1.00 78.78 269 ILE D N 1
ATOM 9284 C CA . ILE D 1 290 ? 42.444 -13.252 -17.269 1.00 78.75 269 ILE D CA 1
ATOM 9285 C C . ILE D 1 290 ? 41.694 -13.746 -18.517 1.00 79.34 269 ILE D C 1
ATOM 9286 O O . ILE D 1 290 ? 41.968 -13.276 -19.623 1.00 78.72 269 ILE D O 1
ATOM 9291 N N . ALA D 1 291 ? 40.755 -14.697 -18.328 1.00 78.27 270 ALA D N 1
ATOM 9292 C CA . ALA D 1 291 ? 39.987 -15.329 -19.405 1.00 77.75 270 ALA D CA 1
ATOM 9293 C C . ALA D 1 291 ? 38.731 -14.530 -19.830 1.00 76.45 270 ALA D C 1
ATOM 9294 O O . ALA D 1 291 ? 37.599 -14.919 -19.519 1.00 76.03 270 ALA D O 1
ATOM 9296 N N . ILE D 1 292 ? 38.954 -13.420 -20.574 1.00 113.97 271 ILE D N 1
ATOM 9297 C CA . ILE D 1 292 ? 37.949 -12.547 -21.192 1.00 112.28 271 ILE D CA 1
ATOM 9298 C C . ILE D 1 292 ? 38.613 -11.864 -22.395 1.00 112.53 271 ILE D C 1
ATOM 9299 O O . ILE D 1 292 ? 39.672 -11.249 -22.254 1.00 113.16 271 ILE D O 1
ATOM 9304 N N . GLY D 1 293 ? 37.996 -12.012 -23.564 1.00 76.97 272 GLY D N 1
ATOM 9305 C CA . GLY D 1 293 ? 38.493 -11.433 -24.804 1.00 77.26 272 GLY D CA 1
ATOM 9306 C C . GLY D 1 293 ? 37.496 -10.567 -25.548 1.00 78.25 272 GLY D C 1
ATOM 9307 O O . GLY D 1 293 ? 36.442 -10.227 -25.001 1.00 76.30 272 GLY D O 1
ATOM 9308 N N . TYR D 1 294 ? 37.820 -10.207 -26.814 1.00 86.68 273 TYR D N 1
ATOM 9309 C CA . TYR D 1 294 ? 36.936 -9.383 -27.647 1.00 85.95 273 TYR D CA 1
ATOM 9310 C C . TYR D 1 294 ? 35.722 -10.184 -28.139 1.00 87.98 273 TYR D C 1
ATOM 9311 O O . TYR D 1 294 ? 34.689 -9.593 -28.455 1.00 86.76 273 TYR D O 1
ATOM 9320 N N . GLY D 1 295 ? 35.859 -11.511 -28.169 1.00 110.36 274 GLY D N 1
ATOM 9321 C CA . GLY D 1 295 ? 34.804 -12.434 -28.569 1.00 109.85 274 GLY D CA 1
ATOM 9322 C C . GLY D 1 295 ? 33.826 -12.741 -27.451 1.00 109.67 274 GLY D C 1
ATOM 9323 O O . GLY D 1 295 ? 32.892 -13.521 -27.649 1.00 109.43 274 GLY D O 1
ATOM 9324 N N . ASP D 1 296 ? 34.049 -12.139 -26.262 1.00 84.67 275 ASP D N 1
ATOM 9325 C CA . ASP D 1 296 ? 33.218 -12.277 -25.064 1.00 82.81 275 ASP D CA 1
ATOM 9326 C C . ASP D 1 296 ? 32.337 -11.045 -24.859 1.00 83.55 275 ASP D C 1
ATOM 9327 O O . ASP D 1 296 ? 31.275 -11.148 -24.243 1.00 82.27 275 ASP D O 1
ATOM 9332 N N . GLY D 1 297 ? 32.791 -9.904 -25.374 1.00 90.33 276 GLY D N 1
ATOM 9333 C CA . GLY D 1 297 ? 32.087 -8.630 -25.283 1.00 87.27 276 GLY D CA 1
ATOM 9334 C C . GLY D 1 297 ? 32.962 -7.455 -24.893 1.00 90.74 276 GLY D C 1
ATOM 9335 O O . GLY D 1 297 ? 32.522 -6.306 -24.989 1.00 88.62 276 GLY D O 1
ATOM 9336 N N . TYR D 1 298 ? 34.204 -7.731 -24.448 1.00 90.53 277 TYR D N 1
ATOM 9337 C CA . TYR D 1 298 ? 35.160 -6.714 -24.010 1.00 90.92 277 TYR D CA 1
ATOM 9338 C C . TYR D 1 298 ? 35.730 -5.914 -25.199 1.00 96.39 277 TYR D C 1
ATOM 9339 O O . TYR D 1 298 ? 36.039 -6.510 -26.230 1.00 97.60 277 TYR D O 1
ATOM 9348 N N . PRO D 1 299 ? 35.875 -4.571 -25.100 1.00 95.05 278 PRO D N 1
ATOM 9349 C CA . PRO D 1 299 ? 36.436 -3.827 -26.241 1.00 96.90 278 PRO D CA 1
ATOM 9350 C C . PRO D 1 299 ? 37.963 -3.917 -26.295 1.00 101.72 278 PRO D C 1
ATOM 9351 O O . PRO D 1 299 ? 38.625 -3.896 -25.253 1.00 101.24 278 PRO D O 1
ATOM 9355 N N . ARG D 1 300 ? 38.523 -3.994 -27.520 1.00 105.78 279 ARG D N 1
ATOM 9356 C CA . ARG D 1 300 ? 39.971 -4.064 -27.738 1.00 108.67 279 ARG D CA 1
ATOM 9357 C C . ARG D 1 300 ? 40.628 -2.677 -27.527 1.00 110.70 279 ARG D C 1
ATOM 9358 O O . ARG D 1 300 ? 41.857 -2.588 -27.445 1.00 113.38 279 ARG D O 1
ATOM 9366 N N . MET D 1 301 ? 39.801 -1.611 -27.440 1.00 105.23 280 MET D N 1
ATOM 9367 C CA . MET D 1 301 ? 40.210 -0.215 -27.242 1.00 106.80 280 MET D CA 1
ATOM 9368 C C . MET D 1 301 ? 40.919 -0.021 -25.892 1.00 109.34 280 MET D C 1
ATOM 9369 O O . MET D 1 301 ? 40.695 -0.805 -24.963 1.00 107.31 280 MET D O 1
ATOM 9374 N N . ALA D 1 302 ? 41.765 1.041 -25.798 1.00 109.21 281 ALA D N 1
ATOM 9375 C CA . ALA D 1 302 ? 42.603 1.429 -24.650 1.00 111.39 281 ALA D CA 1
ATOM 9376 C C . ALA D 1 302 ? 43.537 0.259 -24.266 1.00 116.12 281 ALA D C 1
ATOM 9377 O O . ALA D 1 302 ? 43.168 -0.589 -23.445 1.00 112.96 281 ALA D O 1
ATOM 9379 N N . PRO D 1 303 ? 44.724 0.161 -24.918 1.00 115.47 282 PRO D N 1
ATOM 9380 C CA . PRO D 1 303 ? 45.623 -0.974 -24.646 1.00 116.13 282 PRO D CA 1
ATOM 9381 C C . PRO D 1 303 ? 46.208 -0.972 -23.232 1.00 121.02 282 PRO D C 1
ATOM 9382 O O . PRO D 1 303 ? 46.276 -2.033 -22.610 1.00 119.15 282 PRO D O 1
ATOM 9386 N N . ASN D 1 304 ? 46.614 0.206 -22.723 1.00 121.02 283 ASN D N 1
ATOM 9387 C CA . ASN D 1 304 ? 47.215 0.335 -21.395 1.00 122.53 283 ASN D CA 1
ATOM 9388 C C . ASN D 1 304 ? 46.549 1.438 -20.576 1.00 124.58 283 ASN D C 1
ATOM 9389 O O . ASN D 1 304 ? 46.195 2.485 -21.123 1.00 124.62 283 ASN D O 1
ATOM 9394 N N . GLY D 1 305 ? 46.394 1.190 -19.277 1.00 120.53 284 GLY D N 1
ATOM 9395 C CA . GLY D 1 305 ? 45.810 2.151 -18.347 1.00 121.34 284 GLY D CA 1
ATOM 9396 C C . GLY D 1 305 ? 44.407 1.836 -17.867 1.00 120.80 284 GLY D C 1
ATOM 9397 O O . GLY D 1 305 ? 43.907 2.506 -16.958 1.00 121.55 284 GLY D O 1
ATOM 9398 N N . THR D 1 306 ? 43.760 0.822 -18.478 1.00 115.51 285 THR D N 1
ATOM 9399 C CA . THR D 1 306 ? 42.406 0.366 -18.146 1.00 110.60 285 THR D CA 1
ATOM 9400 C C . THR D 1 306 ? 42.423 -0.305 -16.753 1.00 115.61 285 THR D C 1
ATOM 9401 O O . THR D 1 306 ? 43.230 -1.211 -16.529 1.00 116.55 285 THR D O 1
ATOM 9405 N N . PRO D 1 307 ? 41.572 0.139 -15.798 1.00 112.21 286 PRO D N 1
ATOM 9406 C CA . PRO D 1 307 ? 41.610 -0.465 -14.457 1.00 114.01 286 PRO D CA 1
ATOM 9407 C C . PRO D 1 307 ? 40.868 -1.799 -14.368 1.00 113.67 286 PRO D C 1
ATOM 9408 O O . PRO D 1 307 ? 39.812 -1.977 -14.978 1.00 108.65 286 PRO D O 1
ATOM 9412 N N . VAL D 1 308 ? 41.455 -2.745 -13.610 1.00 111.00 287 VAL D N 1
ATOM 9413 C CA . VAL D 1 308 ? 40.928 -4.088 -13.331 1.00 109.24 287 VAL D CA 1
ATOM 9414 C C . VAL D 1 308 ? 41.133 -4.345 -11.829 1.00 118.16 287 VAL D C 1
ATOM 9415 O O . VAL D 1 308 ? 42.248 -4.170 -11.334 1.00 122.44 287 VAL D O 1
ATOM 9419 N N . LEU D 1 309 ? 40.067 -4.724 -11.102 1.00 114.44 288 LEU D N 1
ATOM 9420 C CA . LEU D 1 309 ? 40.166 -4.982 -9.664 1.00 119.93 288 LEU D CA 1
ATOM 9421 C C . LEU D 1 309 ? 40.473 -6.461 -9.410 1.00 126.11 288 LEU D C 1
ATOM 9422 O O . LEU D 1 309 ? 39.651 -7.325 -9.719 1.00 123.27 288 LEU D O 1
ATOM 9427 N N . VAL D 1 310 ? 41.671 -6.743 -8.865 1.00 125.08 289 VAL D N 1
ATOM 9428 C CA . VAL D 1 310 ? 42.131 -8.098 -8.533 1.00 128.22 289 VAL D CA 1
ATOM 9429 C C . VAL D 1 310 ? 42.541 -8.120 -7.049 1.00 139.39 289 VAL D C 1
ATOM 9430 O O . VAL D 1 310 ? 43.481 -7.423 -6.659 1.00 142.99 289 VAL D O 1
ATOM 9434 N N . ASN D 1 311 ? 41.814 -8.920 -6.234 1.00 137.34 290 ASN D N 1
ATOM 9435 C CA . ASN D 1 311 ? 41.995 -9.118 -4.784 1.00 145.10 290 ASN D CA 1
ATOM 9436 C C . ASN D 1 311 ? 41.952 -7.783 -4.005 1.00 151.20 290 ASN D C 1
ATOM 9437 O O . ASN D 1 311 ? 42.777 -7.545 -3.118 1.00 157.49 290 ASN D O 1
ATOM 9442 N N . GLY D 1 312 ? 40.981 -6.935 -4.350 1.00 146.10 291 GLY D N 1
ATOM 9443 C CA . GLY D 1 312 ? 40.779 -5.628 -3.729 1.00 148.38 291 GLY D CA 1
ATOM 9444 C C . GLY D 1 312 ? 41.571 -4.501 -4.365 1.00 150.50 291 GLY D C 1
ATOM 9445 O O . GLY D 1 312 ? 41.041 -3.403 -4.556 1.00 148.21 291 GLY D O 1
ATOM 9446 N N . ARG D 1 313 ? 42.850 -4.768 -4.689 1.00 147.98 292 ARG D N 1
ATOM 9447 C CA . ARG D 1 313 ? 43.791 -3.825 -5.296 1.00 147.49 292 ARG D CA 1
ATOM 9448 C C . ARG D 1 313 ? 43.492 -3.618 -6.789 1.00 142.83 292 ARG D C 1
ATOM 9449 O O . ARG D 1 313 ? 43.185 -4.577 -7.498 1.00 137.71 292 ARG D O 1
ATOM 9457 N N . ILE D 1 314 ? 43.599 -2.360 -7.256 1.00 139.92 293 ILE D N 1
ATOM 9458 C CA . ILE D 1 314 ? 43.381 -1.977 -8.655 1.00 133.10 293 ILE D CA 1
ATOM 9459 C C . ILE D 1 314 ? 44.693 -2.200 -9.424 1.00 136.41 293 ILE D C 1
ATOM 9460 O O . ILE D 1 314 ? 45.734 -1.669 -9.029 1.00 141.20 293 ILE D O 1
ATOM 9465 N N . VAL D 1 315 ? 44.636 -2.994 -10.511 1.00 131.78 294 VAL D N 1
ATOM 9466 C CA . VAL D 1 315 ? 45.802 -3.310 -11.345 1.00 130.26 294 VAL D CA 1
ATOM 9467 C C . VAL D 1 315 ? 45.537 -2.910 -12.821 1.00 128.41 294 VAL D C 1
ATOM 9468 O O . VAL D 1 315 ? 44.460 -3.207 -13.345 1.00 125.21 294 VAL D O 1
ATOM 9472 N N . PRO D 1 316 ? 46.488 -2.215 -13.496 1.00 126.66 295 PRO D N 1
ATOM 9473 C CA . PRO D 1 316 ? 46.224 -1.772 -14.877 1.00 125.15 295 PRO D CA 1
ATOM 9474 C C . PRO D 1 316 ? 46.377 -2.866 -15.934 1.00 123.94 295 PRO D C 1
ATOM 9475 O O . PRO D 1 316 ? 47.307 -3.671 -15.876 1.00 126.16 295 PRO D O 1
ATOM 9479 N N . LEU D 1 317 ? 45.458 -2.861 -16.919 1.00 119.58 296 LEU D N 1
ATOM 9480 C CA . LEU D 1 317 ? 45.424 -3.775 -18.063 1.00 117.48 296 LEU D CA 1
ATOM 9481 C C . LEU D 1 317 ? 46.565 -3.424 -19.021 1.00 121.02 296 LEU D C 1
ATOM 9482 O O . LEU D 1 317 ? 46.772 -2.245 -19.313 1.00 122.10 296 LEU D O 1
ATOM 9487 N N . VAL D 1 318 ? 47.309 -4.441 -19.492 1.00 119.80 297 VAL D N 1
ATOM 9488 C CA . VAL D 1 318 ? 48.450 -4.250 -20.400 1.00 123.03 297 VAL D CA 1
ATOM 9489 C C . VAL D 1 318 ? 48.280 -5.023 -21.717 1.00 125.13 297 VAL D C 1
ATOM 9490 O O . VAL D 1 318 ? 47.488 -5.967 -21.791 1.00 121.52 297 VAL D O 1
ATOM 9494 N N . GLY D 1 319 ? 49.060 -4.613 -22.723 1.00 125.56 298 GLY D N 1
ATOM 9495 C CA . GLY D 1 319 ? 49.088 -5.199 -24.058 1.00 125.69 298 GLY D CA 1
ATOM 9496 C C . GLY D 1 319 ? 47.796 -5.009 -24.822 1.00 125.50 298 GLY D C 1
ATOM 9497 O O . GLY D 1 319 ? 47.124 -3.989 -24.664 1.00 124.02 298 GLY D O 1
ATOM 9498 N N . ARG D 1 320 ? 47.442 -5.996 -25.652 1.00 124.23 299 ARG D N 1
ATOM 9499 C CA . ARG D 1 320 ? 46.206 -5.983 -26.430 1.00 120.92 299 ARG D CA 1
ATOM 9500 C C . ARG D 1 320 ? 45.212 -7.000 -25.855 1.00 118.32 299 ARG D C 1
ATOM 9501 O O . ARG D 1 320 ? 45.478 -7.606 -24.813 1.00 118.47 299 ARG D O 1
ATOM 9509 N N . VAL D 1 321 ? 44.058 -7.161 -26.517 1.00 116.71 300 VAL D N 1
ATOM 9510 C CA . VAL D 1 321 ? 43.015 -8.102 -26.108 1.00 114.83 300 VAL D CA 1
ATOM 9511 C C . VAL D 1 321 ? 42.852 -9.160 -27.213 1.00 119.08 300 VAL D C 1
ATOM 9512 O O . VAL D 1 321 ? 42.715 -8.800 -28.385 1.00 121.09 300 VAL D O 1
ATOM 9516 N N . SER D 1 322 ? 42.881 -10.459 -26.839 1.00 119.12 301 SER D N 1
ATOM 9517 C CA . SER D 1 322 ? 42.688 -11.573 -27.776 1.00 120.86 301 SER D CA 1
ATOM 9518 C C . SER D 1 322 ? 41.189 -11.951 -27.820 1.00 122.24 301 SER D C 1
ATOM 9519 O O . SER D 1 322 ? 40.367 -11.200 -27.297 1.00 119.72 301 SER D O 1
ATOM 9522 N N . MET D 1 323 ? 40.829 -13.076 -28.464 1.00 123.77 302 MET D N 1
ATOM 9523 C CA . MET D 1 323 ? 39.435 -13.507 -28.602 1.00 121.47 302 MET D CA 1
ATOM 9524 C C . MET D 1 323 ? 38.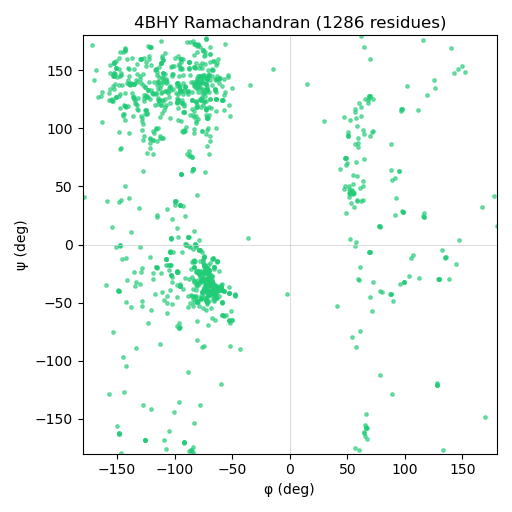853 -14.080 -27.299 1.00 121.20 302 MET D C 1
ATOM 9525 O O . MET D 1 323 ? 37.677 -13.850 -27.019 1.00 117.96 302 MET D O 1
ATOM 9530 N N . ASP D 1 324 ? 39.651 -14.837 -26.524 1.00 123.54 303 ASP D N 1
ATOM 9531 C CA . ASP D 1 324 ? 39.180 -15.485 -25.297 1.00 122.27 303 ASP D CA 1
ATOM 9532 C C . ASP D 1 324 ? 39.856 -14.978 -24.012 1.00 124.10 303 ASP D C 1
ATOM 9533 O O . ASP D 1 324 ? 39.305 -15.199 -22.931 1.00 122.85 303 ASP D O 1
ATOM 9538 N N . MET D 1 325 ? 41.038 -14.331 -24.109 1.00 125.38 304 MET D N 1
ATOM 9539 C CA . MET D 1 325 ? 41.774 -13.868 -22.924 1.00 125.65 304 MET D CA 1
ATOM 9540 C C . MET D 1 325 ? 42.495 -12.518 -23.128 1.00 129.52 304 MET D C 1
ATOM 9541 O O . MET D 1 325 ? 42.596 -12.029 -24.252 1.00 129.40 304 MET D O 1
ATOM 9546 N N . THR D 1 326 ? 42.989 -11.926 -22.019 1.00 130.70 305 THR D N 1
ATOM 9547 C CA . THR D 1 326 ? 43.757 -10.675 -21.990 1.00 131.15 305 THR D CA 1
ATOM 9548 C C . THR D 1 326 ? 44.684 -10.672 -20.766 1.00 138.15 305 THR D C 1
ATOM 9549 O O . THR D 1 326 ? 44.345 -11.250 -19.731 1.00 137.83 305 THR D O 1
ATOM 9553 N N . THR D 1 327 ? 45.855 -10.026 -20.896 1.00 140.83 306 THR D N 1
ATOM 9554 C CA . THR D 1 327 ? 46.848 -9.939 -19.822 1.00 144.45 306 THR D CA 1
ATOM 9555 C C . THR D 1 327 ? 46.673 -8.629 -19.022 1.00 147.56 306 THR D C 1
ATOM 9556 O O . THR D 1 327 ? 46.193 -7.627 -19.558 1.00 144.60 306 THR D O 1
ATOM 9560 N N . VAL D 1 328 ? 47.059 -8.664 -17.734 1.00 123.18 307 VAL D N 1
ATOM 9561 C CA . VAL D 1 328 ? 46.971 -7.543 -16.793 1.00 123.54 307 VAL D CA 1
ATOM 9562 C C . VAL D 1 328 ? 48.263 -7.503 -15.925 1.00 128.24 307 VAL D C 1
ATOM 9563 O O . VAL D 1 328 ? 48.771 -8.554 -15.524 1.00 129.50 307 VAL D O 1
ATOM 9567 N N . ASP D 1 329 ? 48.808 -6.294 -15.685 1.00 173.23 308 ASP D N 1
ATOM 9568 C CA . ASP D 1 329 ? 50.025 -6.102 -14.890 1.00 174.81 308 ASP D CA 1
ATOM 9569 C C . ASP D 1 329 ? 49.680 -6.072 -13.401 1.00 174.49 308 ASP D C 1
ATOM 9570 O O . ASP D 1 329 ? 49.013 -5.142 -12.948 1.00 173.65 308 ASP D O 1
ATOM 9575 N N . LEU D 1 330 ? 50.157 -7.075 -12.638 1.00 140.80 309 LEU D N 1
ATOM 9576 C CA . LEU D 1 330 ? 49.900 -7.188 -11.199 1.00 142.25 309 LEU D CA 1
ATOM 9577 C C . LEU D 1 330 ? 50.890 -6.354 -10.370 1.00 159.39 309 LEU D C 1
ATOM 9578 O O . LEU D 1 330 ? 50.454 -5.556 -9.539 1.00 162.49 309 LEU D O 1
ATOM 9583 N N . GLY D 1 331 ? 52.191 -6.543 -10.602 1.00 205.54 310 GLY D N 1
ATOM 9584 C CA . GLY D 1 331 ? 53.248 -5.820 -9.899 1.00 209.27 310 GLY D CA 1
ATOM 9585 C C . GLY D 1 331 ? 54.145 -6.687 -9.030 1.00 211.42 310 GLY D C 1
ATOM 9586 O O . GLY D 1 331 ? 53.894 -7.887 -8.899 1.00 211.70 310 GLY D O 1
ATOM 9587 N N . PRO D 1 332 ? 55.204 -6.112 -8.403 1.00 175.27 311 PRO D N 1
ATOM 9588 C CA . PRO D 1 332 ? 56.100 -6.937 -7.569 1.00 176.14 311 PRO D CA 1
ATOM 9589 C C . PRO D 1 332 ? 55.501 -7.321 -6.210 1.00 176.36 311 PRO D C 1
ATOM 9590 O O . PRO D 1 332 ? 55.672 -8.462 -5.780 1.00 176.35 311 PRO D O 1
ATOM 9594 N N . GLY D 1 333 ? 54.821 -6.376 -5.556 1.00 177.51 312 GLY D N 1
ATOM 9595 C CA . GLY D 1 333 ? 54.201 -6.574 -4.249 1.00 177.44 312 GLY D CA 1
ATOM 9596 C C . GLY D 1 333 ? 52.989 -7.482 -4.273 1.00 177.35 312 GLY D C 1
ATOM 9597 O O . GLY D 1 333 ? 52.095 -7.296 -5.104 1.00 177.40 312 GLY D O 1
ATOM 9598 N N . ALA D 1 334 ? 52.961 -8.469 -3.341 1.00 217.50 313 ALA D N 1
ATOM 9599 C CA . ALA D 1 334 ? 51.931 -9.500 -3.107 1.00 218.22 313 ALA D CA 1
ATOM 9600 C C . ALA D 1 334 ? 51.792 -10.488 -4.282 1.00 212.28 313 ALA D C 1
ATOM 9601 O O . ALA D 1 334 ? 51.561 -10.085 -5.424 1.00 48.27 313 ALA D O 1
ATOM 9603 N N . THR D 1 335 ? 51.924 -11.792 -3.980 1.00 171.92 314 THR D N 1
ATOM 9604 C CA . THR D 1 335 ? 51.825 -12.869 -4.968 1.00 171.94 314 THR D CA 1
ATOM 9605 C C . THR D 1 335 ? 50.382 -13.391 -5.023 1.00 128.78 314 THR D C 1
ATOM 9606 O O . THR D 1 335 ? 49.794 -13.702 -3.984 1.00 171.89 314 THR D O 1
ATOM 9610 N N . ASP D 1 336 ? 49.820 -13.474 -6.243 1.00 144.75 315 ASP D N 1
ATOM 9611 C CA . ASP D 1 336 ? 48.456 -13.943 -6.500 1.00 141.02 315 ASP D CA 1
ATOM 9612 C C . ASP D 1 336 ? 48.463 -15.320 -7.172 1.00 142.83 315 ASP D C 1
ATOM 9613 O O . ASP D 1 336 ? 49.367 -15.618 -7.956 1.00 146.04 315 ASP D O 1
ATOM 9618 N N . LYS D 1 337 ? 47.448 -16.152 -6.863 1.00 136.66 316 LYS D N 1
ATOM 9619 C CA . LYS D 1 337 ? 47.300 -17.518 -7.384 1.00 139.44 316 LYS D CA 1
ATOM 9620 C C . LYS D 1 337 ? 46.366 -17.571 -8.600 1.00 131.91 316 LYS D C 1
ATOM 9621 O O . LYS D 1 337 ? 45.501 -16.707 -8.755 1.00 126.29 316 LYS D O 1
ATOM 9627 N N . ALA D 1 338 ? 46.541 -18.598 -9.455 1.00 130.73 317 ALA D N 1
ATOM 9628 C CA . ALA D 1 338 ? 45.728 -18.806 -10.653 1.00 123.84 317 ALA D CA 1
ATOM 9629 C C . ALA D 1 338 ? 44.322 -19.284 -10.275 1.00 126.80 317 ALA D C 1
ATOM 9630 O O . ALA D 1 338 ? 44.166 -20.352 -9.676 1.00 134.02 317 ALA D O 1
ATOM 9632 N N . GLY D 1 339 ? 43.327 -18.462 -10.600 1.00 123.21 318 GLY D N 1
ATOM 9633 C CA . GLY D 1 339 ? 41.920 -18.726 -10.318 1.00 121.93 318 GLY D CA 1
ATOM 9634 C C . GLY D 1 339 ? 41.276 -17.737 -9.364 1.00 124.59 318 GLY D C 1
ATOM 9635 O O . GLY D 1 339 ? 40.271 -18.064 -8.725 1.00 126.80 318 GLY D O 1
ATOM 9636 N N . ASP D 1 340 ? 41.839 -16.514 -9.271 1.00 122.57 319 ASP D N 1
ATOM 9637 C CA . ASP D 1 340 ? 41.343 -15.439 -8.406 1.00 121.97 319 ASP D CA 1
ATOM 9638 C C . ASP D 1 340 ? 40.074 -14.787 -8.986 1.00 118.25 319 ASP D C 1
ATOM 9639 O O . ASP D 1 340 ? 39.730 -15.030 -10.145 1.00 112.24 319 ASP D O 1
ATOM 9644 N N . GLU D 1 341 ? 39.382 -13.971 -8.160 1.00 118.00 320 GLU D N 1
ATOM 9645 C CA . GLU D 1 341 ? 38.123 -13.282 -8.469 1.00 112.59 320 GLU D CA 1
ATOM 9646 C C . GLU D 1 341 ? 38.187 -12.456 -9.775 1.00 109.31 320 GLU D C 1
ATOM 9647 O O . GLU D 1 341 ? 37.493 -12.816 -10.723 1.00 104.62 320 GLU D O 1
ATOM 9653 N N . ALA D 1 342 ? 39.026 -11.389 -9.820 1.00 108.21 321 ALA D N 1
ATOM 9654 C CA . ALA D 1 342 ? 39.249 -10.463 -10.940 1.00 104.36 321 ALA D CA 1
ATOM 9655 C C . ALA D 1 342 ? 37.933 -9.886 -11.531 1.00 100.41 321 ALA D C 1
ATOM 9656 O O . ALA D 1 342 ? 37.293 -10.510 -12.383 1.00 98.46 321 ALA D O 1
ATOM 9658 N N . VAL D 1 343 ? 37.561 -8.674 -11.077 1.00 98.78 322 VAL D N 1
ATOM 9659 C CA . VAL D 1 343 ? 36.354 -7.955 -11.503 1.00 93.50 322 VAL D CA 1
ATOM 9660 C C . VAL D 1 343 ? 36.744 -6.867 -12.523 1.00 93.83 322 VAL D C 1
ATOM 9661 O O . VAL D 1 343 ? 37.709 -6.133 -12.297 1.00 95.52 322 VAL D O 1
ATOM 9665 N N . LEU D 1 344 ? 35.992 -6.770 -13.641 1.00 90.61 323 LEU D N 1
ATOM 9666 C CA . LEU D 1 344 ? 36.225 -5.761 -14.679 1.00 87.61 323 LEU D CA 1
ATOM 9667 C C . LEU D 1 344 ? 35.482 -4.460 -14.340 1.00 90.68 323 LEU D C 1
ATOM 9668 O O . LEU D 1 344 ? 36.093 -3.390 -14.374 1.00 92.09 323 LEU D O 1
ATOM 9673 N N . TRP D 1 345 ? 34.170 -4.558 -14.021 1.00 88.57 324 TRP D N 1
ATOM 9674 C CA . TRP D 1 345 ? 33.317 -3.428 -13.635 1.00 89.31 324 TRP D CA 1
ATOM 9675 C C . TRP D 1 345 ? 32.196 -3.886 -12.691 1.00 94.35 324 TRP D C 1
ATOM 9676 O O . TRP D 1 345 ? 31.776 -5.040 -12.758 1.00 92.97 324 TRP D O 1
ATOM 9687 N N . GLY D 1 346 ? 31.735 -2.977 -11.832 1.00 99.01 325 GLY D N 1
ATOM 9688 C CA . GLY D 1 346 ? 30.674 -3.234 -10.863 1.00 98.65 325 GLY D CA 1
ATOM 9689 C C . GLY D 1 346 ? 31.047 -2.853 -9.446 1.00 101.65 325 GLY D C 1
ATOM 9690 O O . GLY D 1 346 ? 31.354 -1.689 -9.177 1.00 102.58 325 GLY D O 1
ATOM 9691 N N . GLU D 1 347 ? 31.017 -3.833 -8.529 1.00 99.44 326 GLU D N 1
ATOM 9692 C CA . GLU D 1 347 ? 31.357 -3.629 -7.119 1.00 105.97 326 GLU D CA 1
ATOM 9693 C C . GLU D 1 347 ? 32.884 -3.537 -6.961 1.00 109.99 326 GLU D C 1
ATOM 9694 O O . GLU D 1 347 ? 33.612 -4.429 -7.407 1.00 107.84 326 GLU D O 1
ATOM 9700 N N . GLY D 1 348 ? 33.341 -2.440 -6.358 1.00 111.46 327 GLY D N 1
ATOM 9701 C CA . GLY D 1 348 ? 34.755 -2.159 -6.141 1.00 114.74 327 GLY D CA 1
ATOM 9702 C C . GLY D 1 348 ? 35.335 -1.210 -7.172 1.00 114.29 327 GLY D C 1
ATOM 9703 O O . GLY D 1 348 ? 36.241 -0.431 -6.860 1.00 117.57 327 GLY D O 1
ATOM 9704 N N . LEU D 1 349 ? 34.813 -1.273 -8.413 1.00 110.92 328 LEU D N 1
ATOM 9705 C CA . LEU D 1 349 ? 35.225 -0.443 -9.545 1.00 107.12 328 LEU D CA 1
ATOM 9706 C C . LEU D 1 349 ? 33.990 -0.124 -10.420 1.00 105.08 328 LEU D C 1
ATOM 9707 O O . LEU D 1 349 ? 33.449 -1.042 -11.039 1.00 100.07 328 LEU D O 1
ATOM 9712 N N . PRO D 1 350 ? 33.505 1.147 -10.459 1.00 105.15 329 PRO D N 1
ATOM 9713 C CA . PRO D 1 350 ? 32.292 1.456 -11.247 1.00 100.24 329 PRO D CA 1
ATOM 9714 C C . PRO D 1 350 ? 32.473 1.319 -12.761 1.00 98.77 329 PRO D C 1
ATOM 9715 O O . PRO D 1 350 ? 33.573 1.525 -13.276 1.00 99.26 329 PRO D O 1
ATOM 9719 N N . VAL D 1 351 ? 31.373 0.981 -13.468 1.00 95.83 330 VAL D N 1
ATOM 9720 C CA . VAL D 1 351 ? 31.321 0.786 -14.923 1.00 91.12 330 VAL D CA 1
ATOM 9721 C C . VAL D 1 351 ? 31.545 2.129 -15.664 1.00 95.22 330 VAL D C 1
ATOM 9722 O O . VAL D 1 351 ? 32.124 2.124 -16.750 1.00 93.56 330 VAL D O 1
ATOM 9726 N N . GLU D 1 352 ? 31.125 3.264 -15.062 1.00 102.17 331 GLU D N 1
ATOM 9727 C CA . GLU D 1 352 ? 31.294 4.605 -15.635 1.00 103.84 331 GLU D CA 1
ATOM 9728 C C . GLU D 1 352 ? 32.776 4.987 -15.678 1.00 108.68 331 GLU D C 1
ATOM 9729 O O . GLU D 1 352 ? 33.214 5.644 -16.624 1.00 109.33 331 GLU D O 1
ATOM 9735 N N . ARG D 1 353 ? 33.540 4.550 -14.657 1.00 104.33 332 ARG D N 1
ATOM 9736 C CA . ARG D 1 353 ? 34.977 4.784 -14.511 1.00 108.42 332 ARG D CA 1
ATOM 9737 C C . ARG D 1 353 ? 35.762 4.006 -15.575 1.00 109.66 332 ARG D C 1
ATOM 9738 O O . ARG D 1 353 ? 36.720 4.546 -16.131 1.00 111.65 332 ARG D O 1
ATOM 9746 N N . VAL D 1 354 ? 35.347 2.749 -15.858 1.00 106.14 333 VAL D N 1
ATOM 9747 C CA . VAL D 1 354 ? 35.965 1.857 -16.849 1.00 103.72 333 VAL D CA 1
ATOM 9748 C C . VAL D 1 354 ? 35.663 2.384 -18.265 1.00 105.38 333 VAL D C 1
ATOM 9749 O O . VAL D 1 354 ? 36.568 2.422 -19.103 1.00 106.48 333 VAL D O 1
ATOM 9753 N N . ALA D 1 355 ? 34.404 2.810 -18.514 1.00 102.26 334 ALA D N 1
ATOM 9754 C CA . ALA D 1 355 ? 33.943 3.351 -19.796 1.00 100.36 334 ALA D CA 1
ATOM 9755 C C . ALA D 1 355 ? 34.686 4.639 -20.169 1.00 108.38 334 ALA D C 1
ATOM 9756 O O . ALA D 1 355 ? 35.007 4.829 -21.342 1.00 108.69 334 ALA D O 1
ATOM 9758 N N . ASP D 1 356 ? 34.983 5.499 -19.170 1.00 108.01 335 ASP D N 1
ATOM 9759 C CA . ASP D 1 356 ? 35.708 6.762 -19.348 1.00 112.60 335 ASP D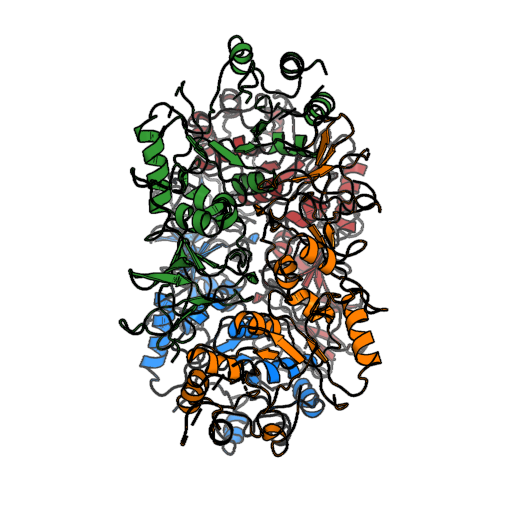 CA 1
ATOM 9760 C C . ASP D 1 356 ? 37.166 6.509 -19.757 1.00 117.82 335 ASP D C 1
ATOM 9761 O O . ASP D 1 356 ? 37.720 7.282 -20.541 1.00 120.79 335 ASP D O 1
ATOM 9766 N N . GLN D 1 357 ? 37.776 5.428 -19.229 1.00 115.23 336 GLN D N 1
ATOM 9767 C CA . GLN D 1 357 ? 39.153 5.033 -19.530 1.00 117.16 336 GLN D CA 1
ATOM 9768 C C . GLN D 1 357 ? 39.268 4.448 -20.945 1.00 118.33 336 GLN D C 1
ATOM 9769 O O . GLN D 1 357 ? 40.309 4.617 -21.584 1.00 121.63 336 GLN D O 1
ATOM 9775 N N . ILE D 1 358 ? 38.208 3.770 -21.429 1.00 114.18 337 ILE D N 1
ATOM 9776 C CA . ILE D 1 358 ? 38.162 3.178 -22.771 1.00 112.19 337 ILE D CA 1
ATOM 9777 C C . ILE D 1 358 ? 37.816 4.285 -23.790 1.00 117.35 337 ILE D C 1
ATOM 9778 O O . ILE D 1 358 ? 38.501 4.414 -24.806 1.00 119.73 337 ILE D O 1
ATOM 9783 N N . GLY D 1 359 ? 36.781 5.073 -23.492 1.00 115.05 338 GLY D N 1
ATOM 9784 C CA . GLY D 1 359 ? 36.331 6.174 -24.339 1.00 116.77 338 GLY D CA 1
ATOM 9785 C C . GLY D 1 359 ? 34.846 6.172 -24.648 1.00 116.33 338 GLY D C 1
ATOM 9786 O O . GLY D 1 359 ? 34.256 7.237 -24.854 1.00 118.11 338 GLY D O 1
ATOM 9787 N N . THR D 1 360 ? 34.234 4.973 -24.688 1.00 112.22 339 THR D N 1
ATOM 9788 C CA . THR D 1 360 ? 32.811 4.775 -24.987 1.00 108.32 339 THR D CA 1
ATOM 9789 C C . THR D 1 360 ? 31.926 5.054 -23.759 1.00 109.19 339 THR D C 1
ATOM 9790 O O . THR D 1 360 ? 32.440 5.271 -22.661 1.00 110.52 339 THR D O 1
ATOM 9794 N N . ILE D 1 361 ? 30.593 5.063 -23.960 1.00 105.47 340 ILE D N 1
ATOM 9795 C CA . ILE D 1 361 ? 29.584 5.288 -22.916 1.00 102.87 340 ILE D CA 1
ATOM 9796 C C . ILE D 1 361 ? 29.320 3.970 -22.143 1.00 101.72 340 ILE D C 1
ATOM 9797 O O . ILE D 1 361 ? 29.473 2.898 -22.736 1.00 99.02 340 ILE D O 1
ATOM 9802 N N . PRO D 1 362 ? 28.904 4.013 -20.846 1.00 99.59 341 PRO D N 1
ATOM 9803 C CA . PRO D 1 362 ? 28.660 2.757 -20.107 1.00 96.91 341 PRO D CA 1
ATOM 9804 C C . PRO D 1 362 ? 27.488 1.926 -20.643 1.00 94.98 341 PRO D C 1
ATOM 9805 O O . PRO D 1 362 ? 27.426 0.730 -20.354 1.00 93.50 341 PRO D O 1
ATOM 9809 N N . TYR D 1 363 ? 26.575 2.552 -21.421 1.00 92.47 342 TYR D N 1
ATOM 9810 C CA . TYR D 1 363 ? 25.405 1.920 -22.042 1.00 88.61 342 TYR D CA 1
ATOM 9811 C C . TYR D 1 363 ? 25.800 0.774 -22.976 1.00 90.28 342 TYR D C 1
ATOM 9812 O O . TYR D 1 363 ? 25.112 -0.247 -23.006 1.00 87.90 342 TYR D O 1
ATOM 9821 N N . GLU D 1 364 ? 26.901 0.946 -23.735 1.00 88.95 343 GLU D N 1
ATOM 9822 C CA . GLU D 1 364 ? 27.410 -0.055 -24.672 1.00 88.17 343 GLU D CA 1
ATOM 9823 C C . GLU D 1 364 ? 28.053 -1.224 -23.926 1.00 89.96 343 GLU D C 1
ATOM 9824 O O . GLU D 1 364 ? 27.738 -2.369 -24.234 1.00 88.63 343 GLU D O 1
ATOM 9830 N N . LEU D 1 365 ? 28.934 -0.929 -22.946 1.00 88.07 344 LEU D N 1
ATOM 9831 C CA . LEU D 1 365 ? 29.685 -1.889 -22.126 1.00 87.84 344 LEU D CA 1
ATOM 9832 C C . LEU D 1 365 ? 28.817 -3.025 -21.557 1.00 87.78 344 LEU D C 1
ATOM 9833 O O . LEU D 1 365 ? 29.226 -4.185 -21.614 1.00 87.53 344 LEU D O 1
ATOM 9838 N N . ILE D 1 366 ? 27.621 -2.695 -21.041 1.00 84.77 345 ILE D N 1
ATOM 9839 C CA . ILE D 1 366 ? 26.687 -3.653 -20.437 1.00 83.03 345 ILE D CA 1
ATOM 9840 C C . ILE D 1 366 ? 25.807 -4.376 -21.488 1.00 83.97 345 ILE D C 1
ATOM 9841 O O . ILE D 1 366 ? 25.262 -5.439 -21.181 1.00 82.75 345 ILE D O 1
ATOM 9846 N N . THR D 1 367 ? 25.679 -3.814 -22.711 1.00 81.26 346 THR D N 1
ATOM 9847 C CA . THR D 1 367 ? 24.845 -4.385 -23.782 1.00 80.53 346 THR D CA 1
ATOM 9848 C C . THR D 1 367 ? 25.662 -5.101 -24.884 1.00 83.96 346 THR D C 1
ATOM 9849 O O . THR D 1 367 ? 25.090 -5.894 -25.639 1.00 83.93 346 THR D O 1
ATOM 9853 N N . LYS D 1 368 ? 26.982 -4.833 -24.970 1.00 81.50 347 LYS D N 1
ATOM 9854 C CA . LYS D 1 368 ? 27.895 -5.412 -25.964 1.00 83.64 347 LYS D CA 1
ATOM 9855 C C . LYS D 1 368 ? 28.193 -6.902 -25.695 1.00 88.33 347 LYS D C 1
ATOM 9856 O O . LYS D 1 368 ? 28.625 -7.604 -26.613 1.00 89.87 347 LYS D O 1
ATOM 9862 N N . LEU D 1 369 ? 27.964 -7.376 -24.447 1.00 84.58 348 LEU D N 1
ATOM 9863 C CA . LEU D 1 369 ? 28.213 -8.755 -24.004 1.00 86.13 348 LEU D CA 1
ATOM 9864 C C . LEU D 1 369 ? 27.418 -9.773 -24.830 1.00 91.72 348 LEU D C 1
ATOM 9865 O O . LEU D 1 369 ? 26.194 -9.667 -24.933 1.00 89.37 348 LEU D O 1
ATOM 9870 N N . THR D 1 370 ? 28.132 -10.746 -25.428 1.00 89.85 349 THR D N 1
ATOM 9871 C CA . THR D 1 370 ? 27.567 -11.798 -26.278 1.00 92.11 349 THR D CA 1
ATOM 9872 C C . THR D 1 370 ? 27.072 -12.997 -25.432 1.00 99.07 349 THR D C 1
ATOM 9873 O O . THR D 1 370 ? 27.145 -12.955 -24.204 1.00 99.18 349 THR D O 1
ATOM 9877 N N . SER D 1 371 ? 26.578 -14.062 -26.104 1.00 96.62 350 SER D N 1
ATOM 9878 C CA . SER D 1 371 ? 26.054 -15.291 -25.497 1.00 99.11 350 SER D CA 1
ATOM 9879 C C . SER D 1 371 ? 27.138 -16.125 -24.774 1.00 106.42 350 SER D C 1
ATOM 9880 O O . SER D 1 371 ? 26.790 -17.046 -24.031 1.00 108.27 350 SER D O 1
ATOM 9883 N N . ARG D 1 372 ? 28.432 -15.801 -24.983 1.00 102.69 351 ARG D N 1
ATOM 9884 C CA . ARG D 1 372 ? 29.567 -16.505 -24.374 1.00 105.51 351 ARG D CA 1
ATOM 9885 C C . ARG D 1 372 ? 29.668 -16.256 -22.855 1.00 108.55 351 ARG D C 1
ATOM 9886 O O . ARG D 1 372 ? 30.219 -17.103 -22.149 1.00 111.38 351 ARG D O 1
ATOM 9894 N N . VAL D 1 373 ? 29.142 -15.115 -22.356 1.00 102.91 352 VAL D N 1
ATOM 9895 C CA . VAL D 1 373 ? 29.168 -14.785 -20.927 1.00 102.58 352 VAL D CA 1
ATOM 9896 C C . VAL D 1 373 ? 27.989 -15.496 -20.217 1.00 108.48 352 VAL D C 1
ATOM 9897 O O . VAL D 1 373 ? 26.877 -15.536 -20.751 1.00 106.40 352 VAL D O 1
ATOM 9901 N N . PHE D 1 374 ? 28.259 -16.088 -19.037 1.00 106.11 353 PHE D N 1
ATOM 9902 C CA . PHE D 1 374 ? 27.252 -16.785 -18.235 1.00 108.90 353 PHE D CA 1
ATOM 9903 C C . PHE D 1 374 ? 26.602 -15.810 -17.256 1.00 111.71 353 PHE D C 1
ATOM 9904 O O . PHE D 1 374 ? 27.302 -15.030 -16.607 1.00 111.25 353 PHE D O 1
ATOM 9912 N N . MET D 1 375 ? 25.265 -15.869 -17.143 1.00 107.82 354 MET D N 1
ATOM 9913 C CA . MET D 1 375 ? 24.495 -14.986 -16.265 1.00 105.84 354 MET D CA 1
ATOM 9914 C C . MET D 1 375 ? 24.296 -15.627 -14.888 1.00 111.29 354 MET D C 1
ATOM 9915 O O . MET D 1 375 ? 23.713 -16.710 -14.790 1.00 114.55 354 MET D O 1
ATOM 9920 N N . GLU D 1 376 ? 24.802 -14.961 -13.831 1.00 107.80 355 GLU D N 1
ATOM 9921 C CA . GLU D 1 376 ? 24.679 -15.410 -12.440 1.00 113.50 355 GLU D CA 1
ATOM 9922 C C . GLU D 1 376 ? 23.817 -14.420 -11.658 1.00 116.18 355 GLU D C 1
ATOM 9923 O O . GLU D 1 376 ? 23.930 -13.212 -11.865 1.00 112.07 355 GLU D O 1
ATOM 9929 N N . TYR D 1 377 ? 22.947 -14.937 -10.772 1.00 114.77 356 TYR D N 1
ATOM 9930 C CA . TYR D 1 377 ? 22.023 -14.129 -9.974 1.00 114.25 356 TYR D CA 1
ATOM 9931 C C . TYR D 1 377 ? 22.039 -14.459 -8.450 1.00 123.71 356 TYR D C 1
ATOM 9932 O O . TYR D 1 377 ? 21.818 -13.525 -7.681 1.00 123.54 356 TYR D O 1
ATOM 9941 N N . VAL D 1 378 ? 22.256 -15.724 -7.972 1.00 123.19 357 VAL D N 1
ATOM 9942 C CA . VAL D 1 378 ? 22.548 -16.994 -8.665 1.00 127.61 357 VAL D CA 1
ATOM 9943 C C . VAL D 1 378 ? 21.258 -17.566 -9.278 1.00 138.12 357 VAL D C 1
ATOM 9944 O O . VAL D 1 378 ? 21.265 -17.864 -10.492 1.00 133.43 357 VAL D O 1
#

InterPro domains:
  IPR000821 Alanine racemase [MF_01201] (3-357)
  IPR000821 Alanine racemase [PR00992] (26-42)
  IPR000821 Alanine racemase [PR00992] (60-78)
  IPR000821 Alanine racemase [PR00992] (120-132)
  IPR000821 Alanine racemase [PR00992] (155-166)
  IPR000821 Alanine racemase [PR00992] (192-219)
  IPR000821 Alanine racemase [PR00992] (249-264)
  IPR000821 Alanine racemase [PR00992] (266-281)
  IPR000821 Alanine racemase [PR00992] (287-304)
  IPR000821 Alanine racemase [PR00992] (339-352)
  IPR000821 Alanine racemase [PTHR30511] (1-357)
  IPR000821 Alanine racemase [TIGR00492] (3-357)
  IPR001608 Alanine racemase, N-terminal [PF01168] (8-219)
  IPR009006 Alanine racemase/group IV decarboxylase, C-terminal [G3DSA:2.40.37.10] (216-357)
  IPR009006 Alanine racemase/group IV decarboxylase, C-terminal [SSF50621] (226-357)
  IPR011079 Alanine racemase, C-terminal [PF00842] (233-355)
  IPR011079 Alanine racemase, C-terminal [SM01005] (233-357)
  IPR020622 Alanine racemase, pyridoxal-phosphate attachment site [PS00395] (31-41)
  IPR029066 PLP-binding barrel [G3DSA:3.20.20.10] (10-215)
  IPR029066 PLP-binding barrel [SSF51419] (8-234)

Nearest PDB structures (foldseek):
  4bhy-assembly2_C  TM=1.003E+00  e=3.538E-68  Aeromonas hydrophila subsp. hydrophila
  4bhy-assembly1_D  TM=9.595E-01  e=2.234E-58  Aeromonas hydrophila subsp. hydrophila
  4bhy-assembly1_A  TM=9.325E-01  e=7.591E-55  Aeromonas hydrophila subsp. hydrophila
  2rjh-assembly2_C  TM=9.122E-01  e=3.579E-33  Escherichia coli K-12
  3b8w-assembly2_C  TM=8.748E-01  e=1.024E-30  Escherichia coli K-12